Protein AF-0000000085132398 (afdb_homodimer)

pLDDT: mean 94.04, std 12.09, range [21.75, 98.94]

InterPro domains:
  IPR001807 Chloride channel [PF00654] (113-445)
  IPR001807 Chloride channel [PR00762] (147-166)
  IPR001807 Chloride channel [PR00762] (198-217)
  IPR001807 Chloride channel [PR00762] (361-381)
  IPR001807 Chloride channel [PR00762] (394-410)
  IPR001807 Chloride channel [PR00762] (412-431)
  IPR014743 Chloride channel, core [SSF81340] (47-457)
  IPR050368 Voltage-gated ClC-type chloride channel [PTHR43427] (52-454)

Organism: Acidimicrobium ferrooxidans (strain DSM 10331 / JCM 15462 / NBRC 103882 / ICP) (NCBI:txid525909)

Sequence (924 aa):
MVKADREHPWHLRRVRSPQPLIRRRLPTGRGATEQPNATGDGDAELTLKFWIFLILTGVGAGLFGDLMMVILFNVQHITYHYHIGSFQAAVGRSAPIYRLEMLTLAGAIGGPAWFILSKFTKGERSEVDDVVWKGEGDLHIRKSLGTSIIQEVVIGMGASLGREAAPKLLGAVSGSYLGRWGKLSPAQKRLLIACGAGAGLAAVYNVPLGGALFTAEIMMGEVTLPVVLPALAASVIATYVGYLYLPDHATYVGVANYQFHLAQIVFAVIAGPLIGLFSVAFVRLMGLVTHHRFTGRWVLIGPLLSFSILGFIGMRYFQLFGNGKDMAHAVFLNQLGSLGLLAALFLLKPIVTAMALGTGASGGLFTPTLSTGAVLGGFLGGIWSFVMPGAAIGSYAMIGAAAMMGAGMQAPLAGIVLVLELTHSGLDLIVPLMIATVLATAVARTVDGYSIYSARLAGAGEMVKADREHPWHLRRVRSPQPLIRRRLPTGRGATEQPNATGDGDAELTLKFWIFLILTGVGAGLFGDLMMVILFNVQHITYHYHIGSFQAAVGRSAPIYRLEMLTLAGAIGGPAWFILSKFTKGERSEVDDVVWKGEGDLHIRKSLGTSIIQEVVIGMGASLGREAAPKLLGAVSGSYLGRWGKLSPAQKRLLIACGAGAGLAAVYNVPLGGALFTAEIMMGEVTLPVVLPALAASVIATYVGYLYLPDHATYVGVANYQFHLAQIVFAVIAGPLIGLFSVAFVRLMGLVTHHRFTGRWVLIGPLLSFSILGFIGMRYFQLFGNGKDMAHAVFLNQLGSLGLLAALFLLKPIVTAMALGTGASGGLFTPTLSTGAVLGGFLGGIWSFVMPGAAIGSYAMIGAAAMMGAGMQAPLAGIVLVLELTHSGLDLIVPLMIATVLATAVARTVDGYSIYSARLAGAGE

Foldseek 3Di:
DPPPPPPPVVPPQQDAPPADPPNDDDPVPDDPCVPPQAGHLPPQHPDPLLVVLLLQLLLQLLVQLLVLVVLLVVLLCVLQVDDDDDSLVSLVVDALVSLLVLLLVLLLPLLVQLQVLCVVQPPADQQLLCCLVVLDDAHDCSSLVSLLSSQSNSLSSFAAFANLSNSLRSSLNSLRVSCVVSVHDSVSSSLSSLLRSLLNSCQNQVQLVLSLLCSACQRPNHDHCSNSVSSSSSNVSSNVSNVVRDPNAFLQPDQDFWADDPLLQVLLQVVLLVLLVVLLVLLLLLLVLLQQADDHPLSSCQSSVLSSVVSNVCSPVVCLTHHLSVLLSCQSNLVDDDLVNLVCCLPVSSVSNSSNSNHPRDHHCQNSQLNSQLSVQLSSVVVSCVVPNDTGSSLSSLLSSLQSNCQQSVNNVSSLSSSCRNYVHCPNVSVSSSSSNVSSNVSNCVVPNDHSSNSNDHDPVD/DPPPPPPPVVPPQQDAPPADPPNDDDPVPDDPCVPPQAGHLPPQHPDPLLVVLLLQLLLQLLVQLLVLVVLLVVLLCVLQVDDDDDSLVSLVVDALVSLLVLLLVLLLPLLVQLQVLCVVQPPADQQLLCCLVVLDDAHDCSSLVSLLSSASNSLSSFAAFANLSNSLRSSLNSLRVSCVVSVHDSVSSSLSSLLRSLLNSCQNQVQLVLSLLCSACQRPNHDHCSNSVSSSSSNVSSNVSNVVRDPNAFLQPDQDFWADDPLLQVLLQVVLLVLLVVLLVLLLLLLVLLQQADDHPLSSCQSSVLSSVVSNVCSPVVCLTHHLSVLLSCQSNLVDDDLVNLVCCLPVSSVSNSSNSNHPRDHHCQNSQLNSQLSSQLSSVVVSCVVPNDTGSSLSSLLSSLQSNCQQSVNNVSSLSSSCRNYVHCPNVSVSSSSSNVSSNVSNCVVPNDHSSNSNDHDPVD

Radius of gyration: 27.44 Å; Cα contacts (8 Å, |Δi|>4): 2119; chains: 2; bounding box: 74×83×61 Å

Structure (mmCIF, N/CA/C/O backbone):
data_AF-0000000085132398-model_v1
#
loop_
_entity.id
_entity.type
_entity.pdbx_description
1 polymer 'Chloride channel core'
#
loop_
_atom_site.group_PDB
_atom_site.id
_atom_site.type_symbol
_atom_site.label_atom_id
_atom_site.label_alt_id
_atom_site.label_comp_id
_atom_site.label_asym_id
_atom_site.label_entity_id
_atom_site.label_seq_id
_atom_site.pdbx_PDB_ins_code
_atom_site.Cartn_x
_atom_site.Cartn_y
_atom_site.Cartn_z
_atom_site.occupancy
_atom_site.B_iso_or_equiv
_atom_site.auth_seq_id
_atom_site.auth_comp_id
_atom_site.auth_asym_id
_atom_site.auth_atom_id
_atom_site.pdbx_PDB_model_num
ATOM 1 N N . MET A 1 1 ? 46.406 21.734 -0.215 1 23.44 1 MET A N 1
ATOM 2 C CA . MET A 1 1 ? 45.562 20.578 0.1 1 23.44 1 MET A CA 1
ATOM 3 C C . MET A 1 1 ? 44.094 20.875 -0.187 1 23.44 1 MET A C 1
ATOM 5 O O . MET A 1 1 ? 43.469 21.641 0.543 1 23.44 1 MET A O 1
ATOM 9 N N . VAL A 1 2 ? 43.688 20.891 -1.434 1 28.03 2 VAL A N 1
ATOM 10 C CA . VAL A 1 2 ? 42.438 21.375 -2.025 1 28.03 2 VAL A CA 1
ATOM 11 C C . VAL A 1 2 ? 41.281 20.469 -1.61 1 28.03 2 VAL A C 1
ATOM 13 O O . VAL A 1 2 ? 41.312 19.281 -1.891 1 28.03 2 VAL A O 1
ATOM 16 N N . LYS A 1 3 ? 40.625 20.781 -0.453 1 29.62 3 LYS A N 1
ATOM 17 C CA . LYS A 1 3 ? 39.438 20.172 0.073 1 29.62 3 LYS A CA 1
ATOM 18 C C . LYS A 1 3 ? 38.375 19.969 -1.027 1 29.62 3 LYS A C 1
ATOM 20 O O . LYS A 1 3 ? 37.844 20.938 -1.545 1 29.62 3 LYS A O 1
ATOM 25 N N . ALA A 1 4 ? 38.594 19.078 -1.96 1 30.41 4 ALA A N 1
ATOM 26 C CA . ALA A 1 4 ? 37.594 18.734 -2.955 1 30.41 4 ALA A CA 1
ATOM 27 C C . ALA A 1 4 ? 36.219 18.594 -2.309 1 30.41 4 ALA A C 1
ATOM 29 O O . ALA A 1 4 ? 36.031 17.781 -1.401 1 30.41 4 ALA A O 1
ATOM 30 N N . ASP A 1 5 ? 35.469 19.625 -2.23 1 29.8 5 ASP A N 1
ATOM 31 C CA . ASP A 1 5 ? 34.062 19.766 -1.829 1 29.8 5 ASP A CA 1
ATOM 32 C C . ASP A 1 5 ? 33.219 18.609 -2.387 1 29.8 5 ASP A C 1
ATOM 34 O O . ASP A 1 5 ? 33.031 18.531 -3.598 1 29.8 5 ASP A O 1
ATOM 38 N N . ARG A 1 6 ? 33.5 17.422 -2.068 1 32 6 ARG A N 1
ATOM 39 C CA . ARG A 1 6 ? 32.688 16.281 -2.441 1 32 6 ARG A CA 1
ATOM 40 C C . ARG A 1 6 ? 31.203 16.625 -2.354 1 32 6 ARG A C 1
ATOM 42 O O . ARG A 1 6 ? 30.656 16.766 -1.258 1 32 6 ARG A O 1
ATOM 49 N N . GLU A 1 7 ? 30.766 17.453 -3.283 1 32.78 7 GLU A N 1
ATOM 50 C CA . GLU A 1 7 ? 29.344 17.703 -3.514 1 32.78 7 GLU A CA 1
ATOM 51 C C . GLU A 1 7 ? 28.531 16.406 -3.371 1 32.78 7 GLU A C 1
ATOM 53 O O . GLU A 1 7 ? 28.891 15.383 -3.963 1 32.78 7 GLU A O 1
ATOM 58 N N . HIS A 1 8 ? 28.125 16.094 -2.268 1 35.03 8 HIS A N 1
ATOM 59 C CA . HIS A 1 8 ? 27.25 14.961 -1.99 1 35.03 8 HIS A CA 1
ATOM 60 C C . HIS A 1 8 ? 26.297 14.695 -3.16 1 35.03 8 HIS A C 1
ATOM 62 O O . HIS A 1 8 ? 25.812 15.633 -3.791 1 35.03 8 HIS A O 1
ATOM 68 N N . PRO A 1 9 ? 26.406 13.617 -3.793 1 35.91 9 PRO A N 1
ATOM 69 C CA . PRO A 1 9 ? 25.641 13.234 -4.977 1 35.91 9 PRO A CA 1
ATOM 70 C C . PRO A 1 9 ? 24.188 13.711 -4.918 1 35.91 9 PRO A C 1
ATOM 72 O O . PRO A 1 9 ? 23.453 13.602 -5.902 1 35.91 9 PRO A O 1
ATOM 75 N N . TRP A 1 10 ? 23.656 14.016 -3.816 1 37.81 10 TRP A N 1
ATOM 76 C CA . TRP A 1 10 ? 22.266 14.445 -3.736 1 37.81 10 TRP A CA 1
ATOM 77 C C . TRP A 1 10 ? 22.062 15.758 -4.477 1 37.81 10 TRP A C 1
ATOM 79 O O . TRP A 1 10 ? 20.922 16.219 -4.637 1 37.81 10 TRP A O 1
ATOM 89 N N . HIS A 1 11 ? 23.094 16.594 -4.637 1 38.34 11 HIS A N 1
ATOM 90 C CA . HIS A 1 11 ? 22.984 17.938 -5.199 1 38.34 11 HIS A CA 1
ATOM 91 C C . HIS A 1 11 ? 22.719 17.891 -6.699 1 38.34 11 HIS A C 1
ATOM 93 O O . HIS A 1 11 ? 22.422 18.906 -7.32 1 38.34 11 HIS A O 1
ATOM 99 N N . LEU A 1 12 ? 23.219 16.875 -7.418 1 39.69 12 LEU A N 1
ATOM 100 C CA . LEU A 1 12 ? 23.219 16.922 -8.875 1 39.69 12 LEU A CA 1
ATOM 101 C C . LEU A 1 12 ? 21.797 16.953 -9.422 1 39.69 12 LEU A C 1
ATOM 103 O O . LEU A 1 12 ? 21.594 17.125 -10.625 1 39.69 12 LEU A O 1
ATOM 107 N N . ARG A 1 13 ? 20.875 16.062 -8.914 1 45.62 13 ARG A N 1
ATOM 108 C CA . ARG A 1 13 ? 19.688 15.664 -9.664 1 45.62 13 ARG A CA 1
ATOM 109 C C . ARG A 1 13 ? 18.672 16.797 -9.719 1 45.62 13 ARG A C 1
ATOM 111 O O . ARG A 1 13 ? 17.469 16.562 -9.625 1 45.62 13 ARG A O 1
ATOM 118 N N . ARG A 1 14 ? 18.984 17.922 -9.547 1 54.59 14 ARG A N 1
ATOM 119 C CA . ARG A 1 14 ? 18.062 19 -9.172 1 54.59 14 ARG A CA 1
ATOM 120 C C . ARG A 1 14 ? 17.094 19.312 -10.312 1 54.59 14 ARG A C 1
ATOM 122 O O . ARG A 1 14 ? 16.125 20.062 -10.133 1 54.59 14 ARG A O 1
ATOM 129 N N . VAL A 1 15 ? 17.484 19.125 -11.531 1 63.66 15 VAL A N 1
ATOM 130 C CA . VAL A 1 15 ? 16.562 19.609 -12.547 1 63.66 15 VAL A CA 1
ATOM 131 C C . VAL A 1 15 ? 15.57 18.516 -12.922 1 63.66 15 VAL A C 1
ATOM 133 O O . VAL A 1 15 ? 15.969 17.453 -13.43 1 63.66 15 VAL A O 1
ATOM 136 N N . ARG A 1 16 ? 14.414 18.719 -12.516 1 84.06 16 ARG A N 1
ATOM 137 C CA . ARG A 1 16 ? 13.328 17.812 -12.859 1 84.06 16 ARG A CA 1
ATOM 138 C C . ARG A 1 16 ? 12.984 17.891 -14.344 1 84.06 16 ARG A C 1
ATOM 140 O O . ARG A 1 16 ? 12.75 18.984 -14.875 1 84.06 16 ARG A O 1
ATOM 147 N N . SER A 1 17 ? 13.094 16.828 -15.055 1 87.44 17 SER A N 1
ATOM 148 C CA . SER A 1 17 ? 12.633 16.719 -16.438 1 87.44 17 SER A CA 1
ATOM 149 C C . SER A 1 17 ? 11.547 15.656 -16.578 1 87.44 17 SER A C 1
ATOM 151 O O . SER A 1 17 ? 11.727 14.516 -16.141 1 87.44 17 SER A O 1
ATOM 153 N N . PRO A 1 18 ? 10.453 16.078 -17.156 1 90.81 18 PRO A N 1
ATOM 154 C CA . PRO A 1 18 ? 10.078 17.391 -17.703 1 90.81 18 PRO A CA 1
ATOM 155 C C . PRO A 1 18 ? 9.766 18.422 -16.625 1 90.81 18 PRO A C 1
ATOM 157 O O . PRO A 1 18 ? 9.383 18.062 -15.516 1 90.81 18 PRO A O 1
ATOM 160 N N . GLN A 1 19 ? 9.836 19.672 -17.047 1 91.5 19 GLN A N 1
ATOM 161 C CA . GLN A 1 19 ? 9.508 20.766 -16.125 1 91.5 19 GLN A CA 1
ATOM 162 C C . GLN A 1 19 ? 8 20.906 -15.953 1 91.5 19 GLN A C 1
ATOM 164 O O . GLN A 1 19 ? 7.238 20.625 -16.891 1 91.5 19 GLN A O 1
ATOM 169 N N . PRO A 1 20 ? 7.617 21.328 -14.781 1 93.25 20 PRO A N 1
ATOM 170 C CA . PRO A 1 20 ? 6.184 21.562 -14.578 1 93.25 20 PRO A CA 1
ATOM 171 C C . PRO A 1 20 ? 5.672 22.781 -15.352 1 93.25 20 PRO A C 1
ATOM 173 O O . PRO A 1 20 ? 6.469 23.594 -15.82 1 93.25 20 PRO A O 1
ATOM 176 N N . LEU A 1 21 ? 4.371 22.891 -15.531 1 94.25 21 LEU A N 1
ATOM 177 C CA . LEU A 1 21 ? 3.764 24 -16.25 1 94.25 21 LEU A CA 1
ATOM 178 C C . LEU A 1 21 ? 4.008 25.328 -15.508 1 94.25 21 LEU A C 1
ATOM 180 O O . LEU A 1 21 ? 4.297 26.344 -16.141 1 94.25 21 LEU A O 1
ATOM 184 N N . ILE A 1 22 ? 3.854 25.266 -14.195 1 94.25 22 ILE A N 1
ATOM 185 C CA . ILE A 1 22 ? 4.238 26.422 -13.383 1 94.25 22 ILE A CA 1
ATOM 186 C C . ILE A 1 22 ? 5.727 26.328 -13.039 1 94.25 22 ILE A C 1
ATOM 188 O O . ILE A 1 22 ? 6.129 25.531 -12.195 1 94.25 22 ILE A O 1
ATOM 192 N N . ARG A 1 23 ? 6.473 27.125 -13.602 1 87.94 23 ARG A N 1
ATOM 193 C CA . ARG A 1 23 ? 7.926 27.031 -13.469 1 87.94 23 ARG A CA 1
ATOM 194 C C . ARG A 1 23 ? 8.422 27.875 -12.305 1 87.94 23 ARG A C 1
ATOM 196 O O . ARG A 1 23 ? 9.531 27.672 -11.805 1 87.94 23 ARG A O 1
ATOM 203 N N . ARG A 1 24 ? 7.531 28.797 -11.945 1 88.19 24 ARG A N 1
ATOM 204 C CA . ARG A 1 24 ? 7.957 29.672 -10.859 1 88.19 24 ARG A CA 1
ATOM 205 C C . ARG A 1 24 ? 7.98 28.922 -9.531 1 88.19 24 ARG A C 1
ATOM 207 O O . ARG A 1 24 ? 6.969 28.359 -9.117 1 88.19 24 ARG A O 1
ATOM 214 N N . ARG A 1 25 ? 9.008 29 -8.891 1 88.31 25 ARG A N 1
ATOM 215 C CA . ARG A 1 25 ? 9.141 28.391 -7.578 1 88.31 25 ARG A CA 1
ATOM 216 C C . ARG A 1 25 ? 8.414 29.203 -6.512 1 88.31 25 ARG A C 1
ATOM 218 O O . ARG A 1 25 ? 8.156 30.391 -6.699 1 88.31 25 ARG A O 1
ATOM 225 N N . LEU A 1 26 ? 8.164 28.531 -5.449 1 92 26 LEU A N 1
ATOM 226 C CA . LEU A 1 26 ? 7.664 29.234 -4.273 1 92 26 LEU A CA 1
ATOM 227 C C . LEU A 1 26 ? 8.727 30.156 -3.699 1 92 26 LEU A C 1
ATOM 229 O O . LEU A 1 26 ? 9.914 30.016 -3.99 1 92 26 LEU A O 1
ATOM 233 N N . PRO A 1 27 ? 8.359 31.109 -2.967 1 90 27 PRO A N 1
ATOM 234 C CA . PRO A 1 27 ? 9.297 32.125 -2.484 1 90 27 PRO A CA 1
ATOM 235 C C . PRO A 1 27 ? 10.414 31.531 -1.63 1 90 27 PRO A C 1
ATOM 237 O O . PRO A 1 27 ? 11.477 32.156 -1.474 1 90 27 PRO A O 1
ATOM 240 N N . THR A 1 28 ? 10.281 30.375 -1.117 1 86.19 28 THR A N 1
ATOM 241 C CA . THR A 1 28 ? 11.305 29.734 -0.303 1 86.19 28 THR A CA 1
ATOM 242 C C . THR A 1 28 ? 12.539 29.406 -1.144 1 86.19 28 THR A C 1
ATOM 244 O O . THR A 1 28 ? 13.633 29.219 -0.605 1 86.19 28 THR A O 1
ATOM 247 N N . GLY A 1 29 ? 12.367 29.234 -2.408 1 87.62 29 GLY A N 1
ATOM 248 C CA . GLY A 1 29 ? 13.445 28.875 -3.322 1 87.62 29 GLY A CA 1
ATOM 249 C C . GLY A 1 29 ? 13.742 27.391 -3.346 1 87.62 29 GLY A C 1
ATOM 250 O O . GLY A 1 29 ? 14.531 26.922 -4.168 1 87.62 29 GLY A O 1
ATOM 251 N N . ARG A 1 30 ? 13.094 26.641 -2.496 1 89.25 30 ARG A N 1
ATOM 252 C CA . ARG A 1 30 ? 13.289 25.188 -2.445 1 89.25 30 ARG A CA 1
ATOM 253 C C . ARG A 1 30 ? 12.523 24.5 -3.559 1 89.25 30 ARG A C 1
ATOM 255 O O . ARG A 1 30 ? 11.484 24.984 -4.008 1 89.25 30 ARG A O 1
ATOM 262 N N . GLY A 1 31 ? 12.984 23.344 -3.994 1 88.75 31 GLY A N 1
ATOM 263 C CA . GLY A 1 31 ? 12.352 22.609 -5.086 1 88.75 31 GLY A CA 1
ATOM 264 C C . GLY A 1 31 ? 11.414 21.516 -4.609 1 88.75 31 GLY A C 1
ATOM 265 O O . GLY A 1 31 ? 11.57 21 -3.506 1 88.75 31 GLY A O 1
ATOM 266 N N . ALA A 1 32 ? 10.484 21.203 -5.473 1 91.25 32 ALA A N 1
ATOM 267 C CA . ALA A 1 32 ? 9.547 20.125 -5.199 1 91.25 32 ALA A CA 1
ATOM 268 C C . ALA A 1 32 ? 10.273 18.781 -5.074 1 91.25 32 ALA A C 1
ATOM 270 O O . ALA A 1 32 ? 9.805 17.891 -4.375 1 91.25 32 ALA A O 1
ATOM 271 N N . THR A 1 33 ? 11.445 18.688 -5.66 1 91.88 33 THR A N 1
ATOM 272 C CA . THR A 1 33 ? 12.18 17.438 -5.727 1 91.88 33 THR A CA 1
ATOM 273 C C . THR A 1 33 ? 13 17.219 -4.457 1 91.88 33 THR A C 1
ATOM 275 O O . THR A 1 33 ? 13.75 16.234 -4.355 1 91.88 33 THR A O 1
ATOM 278 N N . GLU A 1 34 ? 12.852 18.172 -3.496 1 92.81 34 GLU A N 1
ATOM 279 C CA . GLU A 1 34 ? 13.414 17.891 -2.178 1 92.81 34 GLU A CA 1
ATOM 280 C C . GLU A 1 34 ? 12.789 16.641 -1.562 1 92.81 34 GLU A C 1
ATOM 282 O O . GLU A 1 34 ? 13.438 15.93 -0.795 1 92.81 34 GLU A O 1
ATOM 287 N N . GLN A 1 35 ? 11.531 16.469 -1.869 1 95.69 35 GLN A N 1
ATOM 288 C CA . GLN A 1 35 ? 10.891 15.219 -1.483 1 95.69 35 GLN A CA 1
ATOM 289 C C . GLN A 1 35 ? 11.422 14.047 -2.311 1 95.69 35 GLN A C 1
ATOM 291 O O . GLN A 1 35 ? 11.344 14.07 -3.541 1 95.69 35 GLN A O 1
ATOM 296 N N . PRO A 1 36 ? 11.844 13.039 -1.729 1 96.25 36 PRO A N 1
ATOM 297 C CA . PRO A 1 36 ? 12.68 12.047 -2.404 1 96.25 36 PRO A CA 1
ATOM 298 C C . PRO A 1 36 ? 11.938 11.297 -3.504 1 96.25 36 PRO A C 1
ATOM 300 O O . PRO A 1 36 ? 12.547 10.859 -4.484 1 96.25 36 PRO A O 1
ATOM 303 N N . ASN A 1 37 ? 10.641 11.047 -3.406 1 97 37 ASN A N 1
ATOM 304 C CA . ASN A 1 37 ? 9.938 10.266 -4.41 1 97 37 ASN A CA 1
ATOM 305 C C . ASN A 1 37 ? 9.438 11.133 -5.559 1 97 37 ASN A C 1
ATOM 307 O O . ASN A 1 37 ? 8.984 10.625 -6.582 1 97 37 ASN A O 1
ATOM 311 N N . ALA A 1 38 ? 9.453 12.461 -5.395 1 96.44 38 ALA A N 1
ATOM 312 C CA . ALA A 1 38 ? 8.992 13.391 -6.426 1 96.44 38 ALA A CA 1
ATOM 313 C C . ALA A 1 38 ? 10.117 13.727 -7.402 1 96.44 38 ALA A C 1
ATOM 315 O O . ALA A 1 38 ? 10.469 14.891 -7.578 1 96.44 38 ALA A O 1
ATOM 316 N N . THR A 1 39 ? 10.57 12.766 -8.156 1 93.94 39 THR A N 1
ATOM 317 C CA . THR A 1 39 ? 11.711 12.906 -9.055 1 93.94 39 THR A CA 1
ATOM 318 C C . THR A 1 39 ? 11.258 13.266 -10.461 1 93.94 39 THR A C 1
ATOM 320 O O . THR A 1 39 ? 10.062 13.242 -10.758 1 93.94 39 THR A O 1
ATOM 323 N N . GLY A 1 40 ? 12.242 13.625 -11.25 1 94.31 40 GLY A N 1
ATOM 324 C CA . GLY A 1 40 ? 11.984 13.664 -12.68 1 94.31 40 GLY A CA 1
ATOM 325 C C . GLY A 1 40 ? 11.812 12.281 -13.289 1 94.31 40 GLY A C 1
ATOM 326 O O . GLY A 1 40 ? 11.867 11.273 -12.578 1 94.31 40 GLY A O 1
ATOM 327 N N . ASP A 1 41 ? 11.562 12.211 -14.562 1 95.06 41 ASP A N 1
ATOM 328 C CA . ASP A 1 41 ? 11.227 10.953 -15.234 1 95.06 41 ASP A CA 1
ATOM 329 C C . ASP A 1 41 ? 12.469 10.078 -15.406 1 95.06 41 ASP A C 1
ATOM 331 O O . ASP A 1 41 ? 12.352 8.859 -15.578 1 95.06 41 ASP A O 1
ATOM 335 N N . GLY A 1 42 ? 13.68 10.688 -15.383 1 92.31 42 GLY A N 1
ATOM 336 C CA . GLY A 1 42 ? 14.883 9.93 -15.664 1 92.31 42 GLY A CA 1
ATOM 337 C C . GLY A 1 42 ? 14.93 9.375 -17.078 1 92.31 42 GLY A C 1
ATOM 338 O O . GLY A 1 42 ? 14.578 10.07 -18.031 1 92.31 42 GLY A O 1
ATOM 339 N N . ASP A 1 43 ? 15.312 8.109 -17.219 1 91.12 43 ASP A N 1
ATOM 340 C CA . ASP A 1 43 ? 15.492 7.508 -18.531 1 91.12 43 ASP A CA 1
ATOM 341 C C . ASP A 1 43 ? 14.156 7.082 -19.141 1 91.12 43 ASP A C 1
ATOM 343 O O . ASP A 1 43 ? 14.031 6.965 -20.359 1 91.12 43 ASP A O 1
ATOM 347 N N . ALA A 1 44 ? 13.219 6.805 -18.266 1 94.94 44 ALA A N 1
ATOM 348 C CA . ALA A 1 44 ? 11.883 6.426 -18.734 1 94.94 44 ALA A CA 1
ATOM 349 C C . ALA A 1 44 ? 10.945 7.625 -18.734 1 94.94 44 ALA A C 1
ATOM 351 O O . ALA A 1 44 ? 10.086 7.75 -17.859 1 94.94 44 ALA A O 1
ATOM 352 N N . GLU A 1 45 ? 11.016 8.414 -19.781 1 96.44 45 GLU A N 1
ATOM 353 C CA . GLU A 1 45 ? 10.219 9.641 -19.875 1 96.44 45 GLU A CA 1
ATOM 354 C C . GLU A 1 45 ? 8.742 9.32 -20.062 1 96.44 45 GLU A C 1
ATOM 356 O O . GLU A 1 45 ? 8.375 8.5 -20.906 1 96.44 45 GLU A O 1
ATOM 361 N N . LEU A 1 46 ? 7.93 9.977 -19.312 1 97.56 46 LEU A N 1
ATOM 362 C CA . LEU A 1 46 ? 6.488 9.758 -19.391 1 97.56 46 LEU A CA 1
ATOM 363 C C . LEU A 1 46 ? 5.852 10.672 -20.422 1 97.56 46 LEU A C 1
ATOM 365 O O . LEU A 1 46 ? 4.973 11.477 -20.094 1 97.56 46 LEU A O 1
ATOM 369 N N . THR A 1 47 ? 6.172 10.516 -21.656 1 96.94 47 THR A N 1
ATOM 370 C CA . THR A 1 47 ? 5.621 11.297 -22.75 1 96.94 47 THR A CA 1
ATOM 371 C C . THR A 1 47 ? 4.164 10.922 -23.016 1 96.94 47 THR A C 1
ATOM 373 O O . THR A 1 47 ? 3.68 9.914 -22.5 1 96.94 47 THR A O 1
ATOM 376 N N . LEU A 1 48 ? 3.48 11.664 -23.766 1 97.19 48 LEU A N 1
ATOM 377 C CA . LEU A 1 48 ? 2.117 11.328 -24.156 1 97.19 48 LEU A CA 1
ATOM 378 C C . LEU A 1 48 ? 2.072 9.984 -24.875 1 97.19 48 LEU A C 1
ATOM 380 O O . LEU A 1 48 ? 1.145 9.195 -24.672 1 97.19 48 LEU A O 1
ATOM 384 N N . LYS A 1 49 ? 3.008 9.766 -25.719 1 97.94 49 LYS A N 1
ATOM 385 C CA . LYS A 1 49 ? 3.121 8.492 -26.422 1 97.94 49 LYS A CA 1
ATOM 386 C C . LYS A 1 49 ? 3.244 7.328 -25.438 1 97.94 49 LYS A C 1
ATOM 388 O O . LYS A 1 49 ? 2.584 6.301 -25.594 1 97.94 49 LYS A O 1
ATOM 393 N N . PHE A 1 50 ? 4.105 7.523 -24.469 1 98.38 50 PHE A N 1
ATOM 394 C CA . PHE A 1 50 ? 4.273 6.488 -23.469 1 98.38 50 PHE A CA 1
ATOM 395 C C . PHE A 1 50 ? 2.949 6.199 -22.766 1 98.38 50 PHE A C 1
ATOM 397 O O . PHE A 1 50 ? 2.58 5.039 -22.578 1 98.38 50 PHE A O 1
ATOM 404 N N . TRP A 1 51 ? 2.225 7.219 -22.375 1 98.56 51 TRP A N 1
ATOM 405 C CA . TRP A 1 51 ? 0.959 7.055 -21.672 1 98.56 51 TRP A CA 1
ATOM 406 C C . TRP A 1 51 ? -0.057 6.316 -22.547 1 98.56 51 TRP A C 1
ATOM 408 O O . TRP A 1 51 ? -0.827 5.492 -22.047 1 98.56 51 TRP A O 1
ATOM 418 N N . ILE A 1 52 ? -0.112 6.617 -23.75 1 98.69 52 ILE A N 1
ATOM 419 C CA . ILE A 1 52 ? -1.03 5.938 -24.672 1 98.69 52 ILE A CA 1
ATOM 420 C C . ILE A 1 52 ? -0.717 4.441 -24.688 1 98.69 52 ILE A C 1
ATOM 422 O O . ILE A 1 52 ? -1.618 3.611 -24.562 1 98.69 52 ILE A O 1
ATOM 426 N N . PHE A 1 53 ? 0.538 4.105 -24.812 1 98.81 53 PHE A N 1
ATOM 427 C CA . PHE A 1 53 ? 0.936 2.703 -24.875 1 98.81 53 PHE A CA 1
ATOM 428 C C . PHE A 1 53 ? 0.757 2.027 -23.516 1 98.81 53 PHE A C 1
ATOM 430 O O . PHE A 1 53 ? 0.476 0.83 -23.453 1 98.81 53 PHE A O 1
ATOM 437 N N . LEU A 1 54 ? 0.915 2.826 -22.484 1 98.88 54 LEU A N 1
ATOM 438 C CA . LEU A 1 54 ? 0.646 2.293 -21.156 1 98.88 54 LEU A CA 1
ATOM 439 C C . LEU A 1 54 ? -0.824 1.912 -21.016 1 98.88 54 LEU A C 1
ATOM 441 O O . LEU A 1 54 ? -1.144 0.858 -20.453 1 98.88 54 LEU A O 1
ATOM 445 N N . ILE A 1 55 ? -1.718 2.762 -21.453 1 98.88 55 ILE A N 1
ATOM 446 C CA . ILE A 1 55 ? -3.152 2.5 -21.406 1 98.88 55 ILE A CA 1
ATOM 447 C C . ILE A 1 55 ? -3.475 1.253 -22.234 1 98.88 55 ILE A C 1
ATOM 449 O O . ILE A 1 55 ? -4.203 0.371 -21.766 1 98.88 55 ILE A O 1
ATOM 453 N N . LEU A 1 56 ? -2.904 1.136 -23.375 1 98.94 56 LEU A N 1
ATOM 454 C CA . LEU A 1 56 ? -3.125 -0.019 -24.234 1 98.94 56 LEU A CA 1
ATOM 455 C C . LEU A 1 56 ? -2.578 -1.29 -23.594 1 98.94 56 LEU A C 1
ATOM 457 O O . LEU A 1 56 ? -3.164 -2.365 -23.734 1 98.94 56 LEU A O 1
ATOM 461 N N . THR A 1 57 ? -1.446 -1.145 -22.953 1 98.94 57 THR A N 1
ATOM 462 C CA . THR A 1 57 ? -0.881 -2.283 -22.234 1 98.94 57 THR A CA 1
ATOM 463 C C . THR A 1 57 ? -1.829 -2.754 -21.141 1 98.94 57 THR A C 1
ATOM 465 O O . THR A 1 57 ? -2.025 -3.957 -20.953 1 98.94 57 THR A O 1
ATOM 468 N N . GLY A 1 58 ? -2.396 -1.7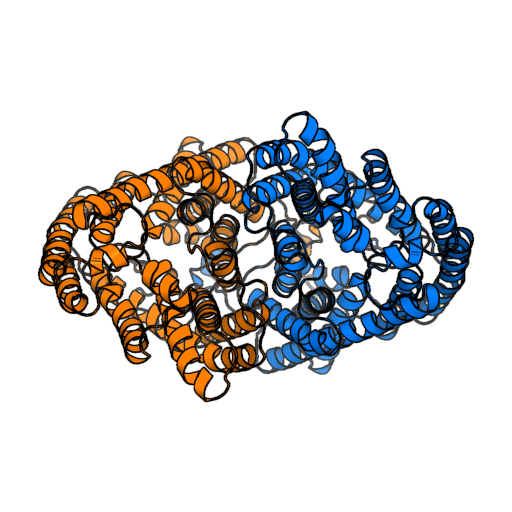98 -20.375 1 98.94 58 GLY A N 1
ATOM 469 C CA . GLY A 1 58 ? -3.391 -2.156 -19.375 1 98.94 58 GLY A CA 1
ATOM 470 C C . GLY A 1 58 ? -4.602 -2.855 -19.969 1 98.94 58 GLY A C 1
ATOM 471 O O . GLY A 1 58 ? -5.066 -3.859 -19.422 1 98.94 58 GLY A O 1
ATOM 472 N N . VAL A 1 59 ? -5.07 -2.365 -21.031 1 98.94 59 VAL A N 1
ATOM 473 C CA . VAL A 1 59 ? -6.207 -2.967 -21.719 1 98.94 59 VAL A CA 1
ATOM 474 C C . VAL A 1 59 ? -5.844 -4.375 -22.188 1 98.94 59 VAL A C 1
ATOM 476 O O . VAL A 1 59 ? -6.613 -5.32 -21.984 1 98.94 59 VAL A O 1
ATOM 479 N N . GLY A 1 60 ? -4.711 -4.488 -22.812 1 98.88 60 GLY A N 1
ATOM 480 C CA . GLY A 1 60 ? -4.246 -5.797 -23.234 1 98.88 60 GLY A CA 1
ATOM 481 C C . GLY A 1 60 ? -4.125 -6.793 -22.094 1 98.88 60 GLY A C 1
ATOM 482 O O . GLY A 1 60 ? -4.535 -7.945 -22.234 1 98.88 60 GLY A O 1
ATOM 483 N N . ALA A 1 61 ? -3.545 -6.336 -21.016 1 98.88 61 ALA A N 1
ATOM 484 C CA . ALA A 1 61 ? -3.391 -7.203 -19.859 1 98.88 61 ALA A CA 1
ATOM 485 C C . ALA A 1 61 ? -4.746 -7.68 -19.344 1 98.88 61 ALA A C 1
ATOM 487 O O . ALA A 1 61 ? -4.902 -8.844 -18.969 1 98.88 61 ALA A O 1
ATOM 488 N N . GLY A 1 62 ? -5.734 -6.758 -19.281 1 98.88 62 GLY A N 1
ATOM 489 C CA . GLY A 1 62 ? -7.074 -7.133 -18.875 1 98.88 62 GLY A CA 1
ATOM 490 C C . GLY A 1 62 ? -7.727 -8.141 -19.797 1 98.88 62 GLY A C 1
ATOM 491 O O . GLY A 1 62 ? -8.312 -9.125 -19.328 1 98.88 62 GLY A O 1
ATOM 492 N N . LEU A 1 63 ? -7.59 -7.957 -21.078 1 98.88 63 LEU A N 1
ATOM 493 C CA . LEU A 1 63 ? -8.188 -8.844 -22.062 1 98.88 63 LEU A CA 1
ATOM 494 C C . LEU A 1 63 ? -7.523 -10.219 -22.031 1 98.88 63 LEU A C 1
ATOM 496 O O . LEU A 1 63 ? -8.203 -11.242 -22.125 1 98.88 63 LEU A O 1
ATOM 500 N N . PHE A 1 64 ? -6.223 -10.242 -21.953 1 98.81 64 PHE A N 1
ATOM 501 C CA . PHE A 1 64 ? -5.516 -11.516 -21.859 1 98.81 64 PHE A CA 1
ATOM 502 C C . PHE A 1 64 ? -5.879 -12.234 -20.562 1 98.81 64 PHE A C 1
ATOM 504 O O . PHE A 1 64 ? -5.977 -13.461 -20.547 1 98.81 64 PHE A O 1
ATOM 511 N N . GLY A 1 65 ? -5.969 -11.43 -19.5 1 98.69 65 GLY A N 1
ATOM 512 C CA . GLY A 1 65 ? -6.445 -12.031 -18.266 1 98.69 65 GLY A CA 1
ATOM 513 C C . GLY A 1 65 ? -7.793 -12.719 -18.406 1 98.69 65 GLY A C 1
ATOM 514 O O . GLY A 1 65 ? -7.957 -13.867 -18.016 1 98.69 65 GLY A O 1
ATOM 515 N N . ASP A 1 66 ? -8.75 -12.039 -18.984 1 98.69 66 ASP A N 1
ATOM 516 C CA . ASP A 1 66 ? -10.086 -12.586 -19.234 1 98.69 66 ASP A CA 1
ATOM 517 C C . ASP A 1 66 ? -10.008 -13.836 -20.109 1 98.69 66 ASP A C 1
ATOM 519 O O . ASP A 1 66 ? -10.68 -14.836 -19.828 1 98.69 66 ASP A O 1
ATOM 523 N N . LEU A 1 67 ? -9.203 -13.758 -21.109 1 98.69 67 LEU A N 1
ATOM 524 C CA . LEU A 1 67 ? -9.062 -14.891 -22.031 1 98.69 67 LEU A CA 1
ATOM 525 C C . LEU A 1 67 ? -8.547 -16.125 -21.297 1 98.69 67 LEU A C 1
ATOM 527 O O . LEU A 1 67 ? -9.062 -17.219 -21.484 1 98.69 67 LEU A O 1
ATOM 531 N N . MET A 1 68 ? -7.52 -15.961 -20.516 1 98.62 68 MET A N 1
ATOM 532 C CA . MET A 1 68 ? -6.949 -17.078 -19.781 1 98.62 68 MET A CA 1
ATOM 533 C C . MET A 1 68 ? -7.965 -17.672 -18.812 1 98.62 68 MET A C 1
ATOM 535 O O . MET A 1 68 ? -8.031 -18.891 -18.625 1 98.62 68 MET A O 1
ATOM 539 N N . MET A 1 69 ? -8.758 -16.781 -18.172 1 97.69 69 MET A N 1
ATOM 540 C CA . MET A 1 69 ? -9.75 -17.266 -17.219 1 97.69 69 MET A CA 1
ATOM 541 C C . MET A 1 69 ? -10.891 -17.969 -17.938 1 97.69 69 MET A C 1
ATOM 543 O O . MET A 1 69 ? -11.453 -18.938 -17.406 1 97.69 69 MET A O 1
ATOM 547 N N . VAL A 1 70 ? -11.242 -17.531 -19.125 1 97.81 70 VAL A N 1
ATOM 548 C CA . VAL A 1 70 ? -12.242 -18.219 -19.938 1 97.81 70 VAL A CA 1
ATOM 549 C C . VAL A 1 70 ? -11.773 -19.656 -20.219 1 97.81 70 VAL A C 1
ATOM 551 O O . VAL A 1 70 ? -12.547 -20.609 -20.078 1 97.81 70 VAL A O 1
ATOM 554 N N . ILE A 1 71 ? -10.547 -19.797 -20.562 1 98.31 71 ILE A N 1
ATOM 555 C CA . ILE A 1 71 ? -9.992 -21.109 -20.844 1 98.31 71 ILE A CA 1
ATOM 556 C C . ILE A 1 71 ? -9.992 -21.969 -19.578 1 98.31 71 ILE A C 1
ATOM 558 O O . ILE A 1 71 ? -10.477 -23.094 -19.594 1 98.31 71 ILE A O 1
ATOM 562 N N . LEU A 1 72 ? -9.5 -21.422 -18.516 1 97.62 72 LEU A N 1
ATOM 563 C CA . LEU A 1 72 ? -9.414 -22.141 -17.25 1 97.62 72 LEU A CA 1
ATOM 564 C C . LEU A 1 72 ? -10.789 -22.625 -16.797 1 97.62 72 LEU A C 1
ATOM 566 O O . LEU A 1 72 ? -10.961 -23.797 -16.484 1 97.62 72 LEU A O 1
ATOM 570 N N . PHE A 1 73 ? -11.773 -21.734 -16.781 1 96.31 73 PHE A N 1
ATOM 571 C CA . PHE A 1 73 ? -13.094 -22.062 -16.234 1 96.31 73 PHE A CA 1
ATOM 572 C C . PHE A 1 73 ? -13.828 -23.031 -17.156 1 96.31 73 PHE A C 1
ATOM 574 O O . PHE A 1 73 ? -14.586 -23.875 -16.688 1 96.31 73 PHE A O 1
ATOM 581 N N . ASN A 1 74 ? -13.656 -22.922 -18.453 1 96.62 74 ASN A N 1
ATOM 582 C CA . ASN A 1 74 ? -14.281 -23.875 -19.375 1 96.62 74 ASN A CA 1
ATOM 583 C C . ASN A 1 74 ? -13.688 -25.266 -19.219 1 96.62 74 ASN A C 1
ATOM 585 O O . ASN A 1 74 ? -14.414 -26.266 -19.281 1 96.62 74 ASN A O 1
ATOM 589 N N . VAL A 1 75 ? -12.406 -25.328 -19.016 1 97.69 75 VAL A N 1
ATOM 590 C CA . VAL A 1 75 ? -11.781 -26.625 -18.812 1 97.69 75 VAL A CA 1
ATOM 591 C C . VAL A 1 75 ? -12.273 -27.234 -17.5 1 97.69 75 VAL A C 1
ATOM 593 O O . VAL A 1 75 ? -12.539 -28.438 -17.422 1 97.69 75 VAL A O 1
ATOM 596 N N . GLN A 1 76 ? -12.344 -26.422 -16.469 1 96.44 76 GLN A N 1
ATOM 597 C CA . GLN A 1 76 ? -12.883 -26.891 -15.195 1 96.44 76 GLN A CA 1
ATOM 598 C C . GLN A 1 76 ? -14.305 -27.406 -15.359 1 96.44 76 GLN A C 1
ATOM 600 O O . GLN A 1 76 ? -14.672 -28.422 -14.781 1 96.44 76 GLN A O 1
ATOM 605 N N . HIS A 1 77 ? -15.078 -26.688 -16.141 1 94.88 77 HIS A N 1
ATOM 606 C CA . HIS A 1 77 ? -16.469 -27.062 -16.391 1 94.88 77 HIS A CA 1
ATOM 607 C C . HIS A 1 77 ? -16.547 -28.375 -17.141 1 94.88 77 HIS A C 1
ATOM 609 O O . HIS A 1 77 ? -17.344 -29.25 -16.781 1 94.88 77 HIS A O 1
ATOM 615 N N . ILE A 1 78 ? -15.797 -28.547 -18.125 1 95.56 78 ILE A N 1
ATOM 616 C CA . ILE A 1 78 ? -15.82 -29.734 -18.969 1 95.56 78 ILE A CA 1
ATOM 617 C C . ILE A 1 78 ? -15.312 -30.938 -18.172 1 95.56 78 ILE A C 1
ATOM 619 O O . ILE A 1 78 ? -15.867 -32.031 -18.266 1 95.56 78 ILE A O 1
ATOM 623 N N . THR A 1 79 ? -14.328 -30.719 -17.359 1 96.44 79 THR A N 1
ATOM 624 C CA . THR A 1 79 ? -13.648 -31.812 -16.672 1 96.44 79 THR A CA 1
ATOM 625 C C . THR A 1 79 ? -14.445 -32.25 -15.43 1 96.44 79 THR A C 1
ATOM 627 O O . THR A 1 79 ? -14.586 -33.438 -15.164 1 96.44 79 THR A O 1
ATOM 630 N N . TYR A 1 80 ? -14.938 -31.297 -14.656 1 94.94 80 TYR A N 1
ATOM 631 C CA . TYR A 1 80 ? -15.539 -31.641 -13.375 1 94.94 80 TYR A CA 1
ATOM 632 C C . TYR A 1 80 ? -16.969 -31.125 -13.281 1 94.94 80 TYR A C 1
ATOM 634 O O . TYR A 1 80 ? -17.562 -31.109 -12.195 1 94.94 80 TYR A O 1
ATOM 642 N N . HIS A 1 81 ? -17.609 -30.609 -14.352 1 86.06 81 HIS A N 1
ATOM 643 C CA . HIS A 1 81 ? -18.953 -30.047 -14.375 1 86.06 81 HIS A CA 1
ATOM 644 C C . HIS A 1 81 ? -19.094 -28.906 -13.367 1 86.06 81 HIS A C 1
ATOM 646 O O . HIS A 1 81 ? -20.109 -28.828 -12.672 1 86.06 81 HIS A O 1
ATOM 652 N N . TYR A 1 82 ? -18.078 -28.281 -13.297 1 75.12 82 TYR A N 1
ATOM 653 C CA . TYR A 1 82 ? -18 -27.125 -12.406 1 75.12 82 TYR A CA 1
ATOM 654 C C . TYR A 1 82 ? -18.672 -25.906 -13.023 1 75.12 82 TYR A C 1
ATOM 656 O O . TYR A 1 82 ? -18.391 -25.531 -14.156 1 75.12 82 TYR A O 1
ATOM 664 N N . HIS A 1 83 ? -19.812 -25.359 -12.445 1 70.19 83 HIS A N 1
ATOM 665 C CA . HIS A 1 83 ? -20.453 -24.156 -13 1 70.19 83 HIS A CA 1
ATOM 666 C C . HIS A 1 83 ? -20.281 -22.969 -12.062 1 70.19 83 HIS A C 1
ATOM 668 O O . HIS A 1 83 ? -19.688 -21.953 -12.438 1 70.19 83 HIS A O 1
ATOM 674 N N . ILE A 1 84 ? -20.953 -23.188 -10.906 1 65.75 84 ILE A N 1
ATOM 675 C CA . ILE A 1 84 ? -20.953 -22.094 -9.938 1 65.75 84 ILE A CA 1
ATOM 676 C C . ILE A 1 84 ? -20.469 -22.609 -8.586 1 65.75 84 ILE A C 1
ATOM 678 O O . ILE A 1 84 ? -20.688 -23.766 -8.234 1 65.75 84 ILE A O 1
ATOM 682 N N . GLY A 1 85 ? -19.547 -21.75 -7.973 1 70.12 85 GLY A N 1
ATOM 683 C CA . GLY A 1 85 ? -19.125 -22.109 -6.633 1 70.12 85 GLY A CA 1
ATOM 684 C C . GLY A 1 85 ? -17.641 -22.438 -6.543 1 70.12 85 GLY A C 1
ATOM 685 O O . GLY A 1 85 ? -16.797 -21.703 -7.066 1 70.12 85 GLY A O 1
ATOM 686 N N . SER A 1 86 ? -17.391 -23.562 -5.855 1 84.12 86 SER A N 1
ATOM 687 C CA . SER A 1 86 ? -16.031 -23.953 -5.523 1 84.12 86 SER A CA 1
ATOM 688 C C . SER A 1 86 ? -15.547 -25.078 -6.426 1 84.12 86 SER A C 1
ATOM 690 O O . SER A 1 86 ? -16.234 -26.094 -6.578 1 84.12 86 SER A O 1
ATOM 692 N N . PHE A 1 87 ? -14.453 -24.875 -7.164 1 89.69 87 PHE A N 1
ATOM 693 C CA . PHE A 1 87 ? -13.797 -25.906 -7.953 1 89.69 87 PHE A CA 1
ATOM 694 C C . PHE A 1 87 ? -13.508 -27.141 -7.098 1 89.69 87 PHE A C 1
ATOM 696 O O . PHE A 1 87 ? -13.734 -28.266 -7.535 1 89.69 87 PHE A O 1
ATOM 703 N N . GLN A 1 88 ? -13.148 -26.875 -5.91 1 90.06 88 GLN A N 1
ATOM 704 C CA . GLN A 1 88 ? -12.82 -27.969 -4.992 1 90.06 88 GLN A CA 1
ATOM 705 C C . GLN A 1 88 ? -14.047 -28.812 -4.68 1 90.06 88 GLN A C 1
ATOM 707 O O . GLN A 1 88 ? -13.938 -30.031 -4.539 1 90.06 88 GLN A O 1
ATOM 712 N N . ALA A 1 89 ? -15.18 -28.156 -4.5 1 89.88 89 ALA A N 1
ATOM 713 C CA . ALA A 1 89 ? -16.422 -28.891 -4.23 1 89.88 89 ALA A CA 1
ATOM 714 C C . ALA A 1 89 ? -16.781 -29.797 -5.402 1 89.88 89 ALA A C 1
ATOM 716 O O . ALA A 1 89 ? -17.234 -30.922 -5.199 1 89.88 89 ALA A O 1
ATOM 717 N N . ALA A 1 90 ? -16.562 -29.312 -6.57 1 92.25 90 ALA A N 1
ATOM 718 C CA . ALA A 1 90 ? -16.828 -30.109 -7.766 1 92.25 90 ALA A CA 1
ATOM 719 C C . ALA A 1 90 ? -15.906 -31.312 -7.844 1 92.25 90 ALA A C 1
ATOM 721 O O . ALA A 1 90 ? -16.344 -32.438 -8.148 1 92.25 90 ALA A O 1
ATOM 722 N N . VAL A 1 91 ? -14.688 -31.125 -7.586 1 93.94 91 VAL A N 1
ATOM 723 C CA . VAL A 1 91 ? -13.711 -32.219 -7.586 1 93.94 91 VAL A CA 1
ATOM 724 C C . VAL A 1 91 ? -14.07 -33.219 -6.5 1 93.94 91 VAL A C 1
ATOM 726 O O . VAL A 1 91 ? -14 -34.438 -6.727 1 93.94 91 VAL A O 1
ATOM 729 N N . GLY A 1 92 ? -14.469 -32.688 -5.363 1 92.31 92 GLY A N 1
ATOM 730 C CA . GLY A 1 92 ? -14.82 -33.562 -4.238 1 92.31 92 GLY A CA 1
ATOM 731 C C . GLY A 1 92 ? -16.016 -34.438 -4.523 1 92.31 92 GLY A C 1
ATOM 732 O O . GLY A 1 92 ? -16.109 -35.562 -3.982 1 92.31 92 GLY A O 1
ATOM 733 N N . ARG A 1 93 ? -16.891 -34.031 -5.336 1 92.88 93 ARG A N 1
ATOM 734 C CA . ARG A 1 93 ? -18.094 -34.781 -5.664 1 92.88 93 ARG A CA 1
ATOM 735 C C . ARG A 1 93 ? -17.781 -35.906 -6.68 1 92.88 93 ARG A C 1
ATOM 737 O O . ARG A 1 93 ? -18.578 -36.812 -6.844 1 92.88 93 ARG A O 1
ATOM 744 N N . SER A 1 94 ? -16.688 -35.781 -7.316 1 94.75 94 SER A N 1
ATOM 745 C CA . SER A 1 94 ? -16.328 -36.781 -8.32 1 94.75 94 SER A CA 1
ATOM 746 C C . SER A 1 94 ? -15.773 -38.062 -7.676 1 94.75 94 SER A C 1
ATOM 748 O O . SER A 1 94 ? -15.281 -38 -6.547 1 94.75 94 SER A O 1
ATOM 750 N N . ALA A 1 95 ? -15.836 -39.156 -8.438 1 96.69 95 ALA A N 1
ATOM 751 C CA . ALA A 1 95 ? -15.273 -40.406 -7.953 1 96.69 95 ALA A CA 1
ATOM 752 C C . ALA A 1 95 ? -13.758 -40.312 -7.84 1 96.69 95 ALA A C 1
ATOM 754 O O . ALA A 1 95 ? -13.094 -39.719 -8.688 1 96.69 95 ALA A O 1
ATOM 755 N N . PRO A 1 96 ? -13.242 -40.875 -6.844 1 97.25 96 PRO A N 1
ATOM 756 C CA . PRO A 1 96 ? -11.789 -40.844 -6.656 1 97.25 96 PRO A CA 1
ATOM 757 C C . PRO A 1 96 ? -11.016 -41.312 -7.883 1 97.25 96 PRO A C 1
ATOM 759 O O . PRO A 1 96 ? -10.008 -40.719 -8.258 1 97.25 96 PRO A O 1
ATOM 762 N N . ILE A 1 97 ? -11.5 -42.312 -8.5 1 97.56 97 ILE A N 1
ATOM 763 C CA . ILE A 1 97 ? -10.805 -42.844 -9.664 1 97.56 97 ILE A CA 1
ATOM 764 C C . ILE A 1 97 ? -10.859 -41.844 -10.812 1 97.56 97 ILE A C 1
ATOM 766 O O . ILE A 1 97 ? -9.914 -41.75 -11.602 1 97.56 97 ILE A O 1
ATOM 770 N N . TYR A 1 98 ? -11.914 -41.094 -10.922 1 97.5 98 TYR A N 1
ATOM 771 C CA . TYR A 1 98 ? -12.055 -40.094 -11.953 1 97.5 98 TYR A CA 1
ATOM 772 C C . TYR A 1 98 ? -11.023 -38.969 -11.766 1 97.5 98 TYR A C 1
ATOM 774 O O . TYR A 1 98 ? -10.477 -38.469 -12.742 1 97.5 98 TYR A O 1
ATOM 782 N N . ARG A 1 99 ? -10.75 -38.656 -10.516 1 97.38 99 ARG A N 1
ATOM 783 C CA . ARG A 1 99 ? -9.734 -37.656 -10.203 1 97.38 99 ARG A CA 1
ATOM 784 C C . ARG A 1 99 ? -8.367 -38.094 -10.719 1 97.38 99 ARG A C 1
ATOM 786 O O . ARG A 1 99 ? -7.637 -37.281 -11.305 1 97.38 99 ARG A O 1
ATOM 793 N N . LEU A 1 100 ? -8.062 -39.375 -10.531 1 98.19 100 LEU A N 1
ATOM 794 C CA . LEU A 1 100 ? -6.809 -39.938 -11.023 1 98.19 100 LEU A CA 1
ATOM 795 C C . LEU A 1 100 ? -6.77 -39.906 -12.547 1 98.19 100 LEU A C 1
ATOM 797 O O . LEU A 1 100 ? -5.754 -39.531 -13.141 1 98.19 100 LEU A O 1
ATOM 801 N N . GLU A 1 101 ? -7.863 -40.281 -13.164 1 98.38 101 GLU A N 1
ATOM 802 C CA . GLU A 1 101 ? -7.938 -40.344 -14.625 1 98.38 101 GLU A CA 1
ATOM 803 C C . GLU A 1 101 ? -7.742 -38.969 -15.242 1 98.38 101 GLU A C 1
ATOM 805 O O . GLU A 1 101 ? -7.008 -38.812 -16.219 1 98.38 101 GLU A O 1
ATOM 810 N N . MET A 1 102 ? -8.391 -38 -14.672 1 97.94 102 MET A N 1
ATOM 811 C CA . MET A 1 102 ? -8.359 -36.656 -15.25 1 97.94 102 MET A CA 1
ATOM 812 C C . MET A 1 102 ? -6.973 -36.031 -15.102 1 97.94 102 MET A C 1
ATOM 814 O O . MET A 1 102 ? -6.488 -35.344 -16 1 97.94 102 MET A O 1
ATOM 818 N N . LEU A 1 103 ? -6.32 -36.25 -13.977 1 98.56 103 LEU A N 1
ATOM 819 C CA . LEU A 1 103 ? -4.98 -35.688 -13.797 1 98.56 103 LEU A CA 1
ATOM 820 C C . LEU A 1 103 ? -3.969 -36.438 -14.656 1 98.56 103 LEU A C 1
ATOM 822 O O . LEU A 1 103 ? -3.012 -35.844 -15.156 1 98.56 103 LEU A O 1
ATOM 826 N N . THR A 1 104 ? -4.195 -37.75 -14.805 1 98.62 104 THR A N 1
ATOM 827 C CA . THR A 1 104 ? -3.357 -38.5 -15.727 1 98.62 104 THR A CA 1
ATOM 828 C C . THR A 1 104 ? -3.512 -37.969 -17.156 1 98.62 104 THR A C 1
ATOM 830 O O . THR A 1 104 ? -2.521 -37.812 -17.875 1 98.62 104 THR A O 1
ATOM 833 N N . LEU A 1 105 ? -4.723 -37.719 -17.484 1 98.69 105 LEU A N 1
ATOM 834 C CA . LEU A 1 105 ? -4.992 -37.156 -18.812 1 98.69 105 LEU A CA 1
ATOM 835 C C . LEU A 1 105 ? -4.344 -35.781 -18.953 1 98.69 105 LEU A C 1
ATOM 837 O O . LEU A 1 105 ? -3.826 -35.469 -20.016 1 98.69 105 LEU A O 1
ATOM 841 N N . ALA A 1 106 ? -4.426 -35 -17.891 1 98.75 106 ALA A N 1
ATOM 842 C CA . ALA A 1 106 ? -3.781 -33.688 -17.906 1 98.75 106 ALA A CA 1
ATOM 843 C C . ALA A 1 106 ? -2.289 -33.812 -18.203 1 98.75 106 ALA A C 1
ATOM 845 O O . ALA A 1 106 ? -1.725 -33 -18.953 1 98.75 106 ALA A O 1
ATOM 846 N N . GLY A 1 107 ? -1.648 -34.781 -17.562 1 98.56 107 GLY A N 1
ATOM 847 C CA . GLY A 1 107 ? -0.237 -35 -17.812 1 98.56 107 GLY A CA 1
ATOM 848 C C . GLY A 1 107 ? 0.043 -35.5 -19.219 1 98.56 107 GLY A C 1
ATOM 849 O O . GLY A 1 107 ? 1.046 -35.125 -19.828 1 98.56 107 GLY A O 1
ATOM 850 N N . ALA A 1 108 ? -0.897 -36.344 -19.703 1 98.5 108 ALA A N 1
ATOM 851 C CA . ALA A 1 108 ? -0.765 -36.875 -21.047 1 98.5 108 ALA A CA 1
ATOM 852 C C . ALA A 1 108 ? -0.924 -35.812 -22.109 1 98.5 108 ALA A C 1
ATOM 854 O O . ALA A 1 108 ? -0.369 -35.906 -23.203 1 98.5 108 ALA A O 1
ATOM 855 N N . ILE A 1 109 ? -1.587 -34.75 -21.75 1 98.38 109 ILE A N 1
ATOM 856 C CA . ILE A 1 109 ? -1.783 -33.625 -22.656 1 98.38 109 ILE A CA 1
ATOM 857 C C . ILE A 1 109 ? -0.649 -32.625 -22.469 1 98.38 109 ILE A C 1
ATOM 859 O O . ILE A 1 109 ? -0.029 -32.188 -23.453 1 98.38 109 ILE A O 1
ATOM 863 N N . GLY A 1 110 ? -0.38 -32.312 -21.25 1 98.5 110 GLY A N 1
ATOM 864 C CA . GLY A 1 110 ? 0.572 -31.25 -20.938 1 98.5 110 GLY A CA 1
ATOM 865 C C . GLY A 1 110 ? 1.989 -31.578 -21.359 1 98.5 110 GLY A C 1
ATOM 866 O O . GLY A 1 110 ? 2.668 -30.75 -21.969 1 98.5 110 GLY A O 1
ATOM 867 N N . GLY A 1 111 ? 2.473 -32.781 -21.062 1 98 111 GLY A N 1
ATOM 868 C CA . GLY A 1 111 ? 3.828 -33.188 -21.406 1 98 111 GLY A CA 1
ATOM 869 C C . GLY A 1 111 ? 4.148 -33 -22.875 1 98 111 GLY A C 1
ATOM 870 O O . GLY A 1 111 ? 5.035 -32.25 -23.25 1 98 111 GLY A O 1
ATOM 871 N N . PRO A 1 112 ? 3.393 -33.719 -23.719 1 98.25 112 PRO A N 1
ATOM 872 C CA . PRO A 1 112 ? 3.619 -33.594 -25.156 1 98.25 112 PRO A CA 1
ATOM 873 C C . PRO A 1 112 ? 3.426 -32.156 -25.641 1 98.25 112 PRO A C 1
ATOM 875 O O . PRO A 1 112 ? 4.16 -31.703 -26.531 1 98.25 112 PRO A O 1
ATOM 878 N N . ALA A 1 113 ? 2.469 -31.469 -25.109 1 98.38 113 ALA A N 1
ATOM 879 C CA . ALA A 1 113 ? 2.213 -30.094 -25.547 1 98.38 113 ALA A CA 1
ATOM 880 C C . ALA A 1 113 ? 3.406 -29.203 -25.25 1 98.38 113 ALA A C 1
ATOM 882 O O . ALA A 1 113 ? 3.83 -28.422 -26.109 1 98.38 113 ALA A O 1
ATOM 883 N N . TRP A 1 114 ? 3.922 -29.297 -24.047 1 97.62 114 TRP A N 1
ATOM 884 C CA . TRP A 1 114 ? 5.078 -28.484 -23.688 1 97.62 114 TRP A CA 1
ATOM 885 C C . TRP A 1 114 ? 6.301 -28.875 -24.5 1 97.62 114 TRP A C 1
ATOM 887 O O . TRP A 1 114 ? 7.113 -28.031 -24.875 1 97.62 114 TRP A O 1
ATOM 897 N N . PHE A 1 115 ? 6.414 -30.172 -24.734 1 97 115 PHE A N 1
ATOM 898 C CA . PHE A 1 115 ? 7.523 -30.656 -25.547 1 97 115 PHE A CA 1
ATOM 899 C C . PHE A 1 115 ? 7.457 -30.078 -26.953 1 97 115 PHE A C 1
ATOM 901 O O . PHE A 1 115 ? 8.445 -29.547 -27.469 1 97 115 PHE A O 1
ATOM 908 N N . ILE A 1 116 ? 6.32 -30.188 -27.578 1 97.5 116 ILE A N 1
ATOM 909 C CA . ILE A 1 116 ? 6.121 -29.703 -28.938 1 97.5 116 ILE A CA 1
ATOM 910 C C . ILE A 1 116 ? 6.34 -28.188 -28.984 1 97.5 116 ILE A C 1
ATOM 912 O O . ILE A 1 116 ? 7 -27.672 -29.891 1 97.5 116 ILE A O 1
ATOM 916 N N . LEU A 1 117 ? 5.77 -27.484 -28 1 96.62 117 LEU A N 1
ATOM 917 C CA . LEU A 1 117 ? 5.93 -26.047 -27.938 1 96.62 117 LEU A CA 1
ATOM 918 C C . LEU A 1 117 ? 7.406 -25.672 -27.844 1 96.62 117 LEU A C 1
ATOM 920 O O . LEU A 1 117 ? 7.844 -24.719 -28.5 1 96.62 117 LEU A O 1
ATOM 924 N N . SER A 1 118 ? 8.164 -26.375 -27.047 1 95 118 SER A N 1
ATOM 925 C CA . SER A 1 118 ? 9.578 -26.062 -26.859 1 95 118 SER A CA 1
ATOM 926 C C . SER A 1 118 ? 10.352 -26.234 -28.172 1 95 118 SER A C 1
ATOM 928 O O . SER A 1 118 ? 11.312 -25.5 -28.422 1 95 118 SER A O 1
ATOM 930 N N . LYS A 1 119 ? 9.93 -27.156 -28.938 1 95.19 119 LYS A N 1
ATOM 931 C CA . LYS A 1 119 ? 10.586 -27.406 -30.219 1 95.19 119 LYS A CA 1
ATOM 932 C C . LYS A 1 119 ? 10.273 -26.312 -31.219 1 95.19 119 LYS A C 1
ATOM 934 O O . LYS A 1 119 ? 11.133 -25.922 -32.031 1 95.19 119 LYS A O 1
ATOM 939 N N . PHE A 1 120 ? 9.141 -25.844 -31.125 1 95.38 120 PHE A N 1
ATOM 940 C CA . PHE A 1 120 ? 8.68 -24.891 -32.125 1 95.38 120 PHE A CA 1
ATOM 941 C C . PHE A 1 120 ? 9.086 -23.469 -31.734 1 95.38 120 PHE A C 1
ATOM 943 O O . PHE A 1 120 ? 9.023 -22.547 -32.562 1 95.38 120 PHE A O 1
ATOM 950 N N . THR A 1 121 ? 9.477 -23.234 -30.516 1 94.69 121 THR A N 1
ATOM 951 C CA . THR A 1 121 ? 9.773 -21.891 -30.062 1 94.69 121 THR A CA 1
ATOM 952 C C . THR A 1 121 ? 11.195 -21.812 -29.5 1 94.69 121 THR A C 1
ATOM 954 O O . THR A 1 121 ? 11.453 -21.062 -28.562 1 94.69 121 THR A O 1
ATOM 957 N N . LYS A 1 122 ? 12.016 -22.562 -30.062 1 90.56 122 LYS A N 1
ATOM 958 C CA . LYS A 1 122 ? 13.414 -22.562 -29.656 1 90.56 122 LYS A CA 1
ATOM 959 C C . LYS A 1 122 ? 14.023 -21.172 -29.766 1 90.56 122 LYS A C 1
ATOM 961 O O . LYS A 1 122 ? 13.844 -20.5 -30.781 1 90.56 122 LYS A O 1
ATOM 966 N N . GLY A 1 123 ? 14.602 -20.672 -28.609 1 87.12 123 GLY A N 1
ATOM 967 C CA . GLY A 1 123 ? 15.273 -19.375 -28.641 1 87.12 123 GLY A CA 1
ATOM 968 C C . GLY A 1 123 ? 14.367 -18.234 -28.219 1 87.12 123 GLY A C 1
ATOM 969 O O . GLY A 1 123 ? 14.844 -17.125 -27.938 1 87.12 123 GLY A O 1
ATOM 970 N N . GLU A 1 124 ? 13.133 -18.484 -28.109 1 89.56 124 GLU A N 1
ATOM 971 C CA . GLU A 1 124 ? 12.195 -17.453 -27.703 1 89.56 124 GLU A CA 1
ATOM 972 C C . GLU A 1 124 ? 12.156 -17.297 -26.188 1 89.56 124 GLU A C 1
ATOM 974 O O . GLU A 1 124 ? 12.234 -18.281 -25.453 1 89.56 124 GLU A O 1
ATOM 979 N N . ARG A 1 125 ? 12.109 -16.109 -25.812 1 84 125 ARG A N 1
ATOM 980 C CA . ARG A 1 125 ? 12.117 -15.828 -24.375 1 84 125 ARG A CA 1
ATOM 981 C C . ARG A 1 125 ? 10.711 -15.609 -23.844 1 84 125 ARG A C 1
ATOM 983 O O . ARG A 1 125 ? 9.883 -14.969 -24.5 1 84 125 ARG A O 1
ATOM 990 N N . SER A 1 126 ? 10.492 -16.094 -22.578 1 86.06 126 SER A N 1
ATOM 991 C CA . SER A 1 126 ? 9.188 -15.93 -21.953 1 86.06 126 SER A CA 1
ATOM 992 C C . SER A 1 126 ? 9.328 -15.695 -20.453 1 86.06 126 SER A C 1
ATOM 994 O O . SER A 1 126 ? 8.359 -15.844 -19.703 1 86.06 126 SER A O 1
ATOM 996 N N . GLU A 1 127 ? 10.461 -15.375 -19.969 1 90.69 127 GLU A N 1
ATOM 997 C CA . GLU A 1 127 ? 10.695 -15.133 -18.547 1 90.69 127 GLU A CA 1
ATOM 998 C C . GLU A 1 127 ? 10.641 -13.648 -18.219 1 90.69 127 GLU A C 1
ATOM 1000 O O . GLU A 1 127 ? 11.641 -12.938 -18.344 1 90.69 127 GLU A O 1
ATOM 1005 N N . VAL A 1 128 ? 9.617 -13.258 -17.656 1 94.25 128 VAL A N 1
ATOM 1006 C CA . VAL A 1 128 ? 9.297 -11.852 -17.422 1 94.25 128 VAL A CA 1
ATOM 1007 C C . VAL A 1 128 ? 10.305 -11.25 -16.438 1 94.25 128 VAL A C 1
ATOM 1009 O O . VAL A 1 128 ? 10.852 -10.172 -16.688 1 94.25 128 VAL A O 1
ATOM 1012 N N . ASP A 1 129 ? 10.57 -11.969 -15.336 1 94.44 129 ASP A N 1
ATOM 1013 C CA . ASP A 1 129 ? 11.438 -11.445 -14.281 1 94.44 129 ASP A CA 1
ATOM 1014 C C . ASP A 1 129 ? 12.859 -11.219 -14.797 1 94.44 129 ASP A C 1
ATOM 1016 O O . ASP A 1 129 ? 13.461 -10.18 -14.531 1 94.44 129 ASP A O 1
ATOM 1020 N N . ASP A 1 130 ? 13.297 -12.117 -15.602 1 92.31 130 ASP A N 1
ATOM 1021 C CA . ASP A 1 130 ? 14.641 -12.016 -16.156 1 92.31 130 ASP A CA 1
ATOM 1022 C C . ASP A 1 130 ? 14.758 -10.82 -17.094 1 92.31 130 ASP A C 1
ATOM 1024 O O . ASP A 1 130 ? 15.727 -10.062 -17.031 1 92.31 130 ASP A O 1
ATOM 1028 N N . VAL A 1 131 ? 13.758 -10.656 -17.938 1 93 131 VAL A N 1
ATOM 1029 C CA . VAL A 1 131 ? 13.758 -9.578 -18.922 1 93 131 VAL A CA 1
ATOM 1030 C C . VAL A 1 131 ? 13.711 -8.227 -18.219 1 93 131 VAL A C 1
ATOM 1032 O O . VAL A 1 131 ? 14.461 -7.312 -18.562 1 93 131 VAL A O 1
ATOM 1035 N N . VAL A 1 132 ? 12.891 -8.094 -17.203 1 95.5 132 VAL A N 1
ATOM 1036 C CA . VAL A 1 132 ? 12.719 -6.82 -16.5 1 95.5 132 VAL A CA 1
ATOM 1037 C C . VAL A 1 132 ? 13.945 -6.535 -15.641 1 95.5 132 VAL A C 1
ATOM 1039 O O . VAL A 1 132 ? 14.461 -5.414 -15.633 1 95.5 132 VAL A O 1
ATOM 1042 N N . TRP A 1 133 ? 14.469 -7.551 -14.938 1 94.44 133 TRP A N 1
ATOM 1043 C CA . TRP A 1 133 ? 15.539 -7.324 -13.984 1 94.44 133 TRP A CA 1
ATOM 1044 C C . TRP A 1 133 ? 16.875 -7.141 -14.695 1 94.44 133 TRP A C 1
ATOM 1046 O O . TRP A 1 133 ? 17.75 -6.422 -14.211 1 94.44 133 TRP A O 1
ATOM 1056 N N . LYS A 1 134 ? 17.031 -7.688 -15.914 1 90.12 134 LYS A N 1
ATOM 1057 C CA . LYS A 1 134 ? 18.219 -7.461 -16.719 1 90.12 134 LYS A CA 1
ATOM 1058 C C . LYS A 1 134 ? 18.109 -6.164 -17.516 1 90.12 134 LYS A C 1
ATOM 1060 O O . LYS A 1 134 ? 19.125 -5.578 -17.891 1 90.12 134 LYS A O 1
ATOM 1065 N N . GLY A 1 135 ? 16.891 -5.816 -17.797 1 86.75 135 GLY A N 1
ATOM 1066 C CA . GLY A 1 135 ? 16.641 -4.602 -18.562 1 86.75 135 GLY A CA 1
ATOM 1067 C C . GLY A 1 135 ? 16.875 -4.773 -20.047 1 86.75 135 GLY A C 1
ATOM 1068 O O . GLY A 1 135 ? 17.109 -3.795 -20.766 1 86.75 135 GLY A O 1
ATOM 1069 N N . GLU A 1 136 ? 16.969 -6.031 -20.453 1 83.31 136 GLU A N 1
ATOM 1070 C CA . GLU A 1 136 ? 17.219 -6.297 -21.859 1 83.31 136 GLU A CA 1
ATOM 1071 C C . GLU A 1 136 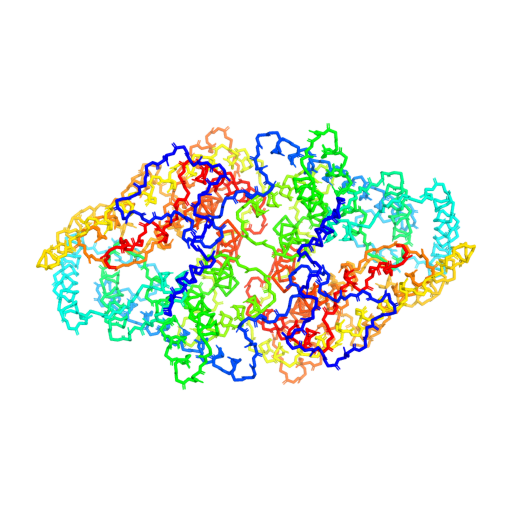? 16.422 -7.496 -22.359 1 83.31 136 GLU A C 1
ATOM 1073 O O . GLU A 1 136 ? 16.078 -8.391 -21.578 1 83.31 136 GLU A O 1
ATOM 1078 N N . GLY A 1 137 ? 16.016 -7.312 -23.594 1 82 137 GLY A N 1
ATOM 1079 C CA . GLY A 1 137 ? 15.336 -8.422 -24.219 1 82 137 GLY A CA 1
ATOM 1080 C C . GLY A 1 137 ? 13.859 -8.164 -24.453 1 82 137 GLY A C 1
ATOM 1081 O O . GLY A 1 137 ? 13.344 -7.098 -24.094 1 82 137 GLY A O 1
ATOM 1082 N N . ASP A 1 138 ? 13.266 -9.164 -25.156 1 90.56 138 ASP A N 1
ATOM 1083 C CA . ASP A 1 138 ? 11.852 -9.094 -25.484 1 90.56 138 ASP A CA 1
ATOM 1084 C C . ASP A 1 138 ? 11.141 -10.406 -25.141 1 90.56 138 ASP A C 1
ATOM 1086 O O . ASP A 1 138 ? 11.789 -11.438 -24.969 1 90.56 138 ASP A O 1
ATOM 1090 N N . LEU A 1 139 ? 9.922 -10.297 -25.016 1 95.31 139 LEU A N 1
ATOM 1091 C CA . LEU A 1 139 ? 9.086 -11.469 -24.828 1 95.31 139 LEU A CA 1
ATOM 1092 C C . LEU A 1 139 ? 8.406 -11.859 -26.141 1 95.31 139 LEU A C 1
ATOM 1094 O O . LEU A 1 139 ? 8.008 -10.992 -26.922 1 95.31 139 LEU A O 1
ATOM 1098 N N . HIS A 1 140 ? 8.328 -13.148 -26.344 1 95.25 140 HIS A N 1
ATOM 1099 C CA . HIS A 1 140 ? 7.766 -13.625 -27.609 1 95.25 140 HIS A CA 1
ATOM 1100 C C . HIS A 1 140 ? 6.363 -14.195 -27.406 1 95.25 140 HIS A C 1
ATOM 1102 O O . HIS A 1 140 ? 6.148 -15.023 -26.5 1 95.25 140 HIS A O 1
ATOM 1108 N N . ILE A 1 141 ? 5.512 -13.828 -28.203 1 96.06 141 ILE A N 1
ATOM 1109 C CA . ILE A 1 141 ? 4.094 -14.102 -28 1 96.06 141 ILE A CA 1
ATOM 1110 C C . ILE A 1 141 ? 3.812 -15.578 -28.25 1 96.06 141 ILE A C 1
ATOM 1112 O O . ILE A 1 141 ? 2.945 -16.172 -27.609 1 96.06 141 ILE A O 1
ATOM 1116 N N . ARG A 1 142 ? 4.461 -16.266 -29.188 1 96.5 142 ARG A N 1
ATOM 1117 C CA . ARG A 1 142 ? 4.176 -17.656 -29.516 1 96.5 142 ARG A CA 1
ATOM 1118 C C . ARG A 1 142 ? 4.43 -18.562 -28.328 1 96.5 142 ARG A C 1
ATOM 1120 O O . ARG A 1 142 ? 3.531 -19.297 -27.891 1 96.5 142 ARG A O 1
ATOM 1127 N N . LYS A 1 143 ? 5.629 -18.406 -27.812 1 96.81 143 LYS A N 1
ATOM 1128 C CA . LYS A 1 143 ? 5.98 -19.219 -26.656 1 96.81 143 LYS A CA 1
ATOM 1129 C C . LYS A 1 143 ? 5.125 -18.844 -25.453 1 96.81 143 LYS A C 1
ATOM 1131 O O . LYS A 1 143 ? 4.648 -19.719 -24.719 1 96.81 143 LYS A O 1
ATOM 1136 N N . SER A 1 144 ? 4.949 -17.547 -25.266 1 98 144 SER A N 1
ATOM 1137 C CA . SER A 1 144 ? 4.215 -17.047 -24.094 1 98 144 SER A CA 1
ATOM 1138 C C . SER A 1 144 ? 2.75 -17.469 -24.156 1 98 144 SER A C 1
ATOM 1140 O O . SER A 1 144 ? 2.199 -17.938 -23.156 1 98 144 SER A O 1
ATOM 1142 N N . LEU A 1 145 ? 2.121 -17.328 -25.266 1 98.06 145 LEU A N 1
ATOM 1143 C CA . LEU A 1 145 ? 0.725 -17.719 -25.422 1 98.06 145 LEU A CA 1
ATOM 1144 C C . LEU A 1 145 ? 0.576 -19.234 -25.312 1 98.06 145 LEU A C 1
ATOM 1146 O O . LEU A 1 145 ? -0.351 -19.734 -24.672 1 98.06 145 LEU A O 1
ATOM 1150 N N . GLY A 1 146 ? 1.435 -19.984 -25.984 1 98 146 GLY A N 1
ATOM 1151 C CA . GLY A 1 146 ? 1.391 -21.438 -25.953 1 98 146 GLY A CA 1
ATOM 1152 C C . GLY A 1 146 ? 1.484 -21.984 -24.547 1 98 146 GLY A C 1
ATOM 1153 O O . GLY A 1 146 ? 0.64 -22.781 -24.125 1 98 146 GLY A O 1
ATOM 1154 N N . THR A 1 147 ? 2.531 -21.531 -23.844 1 97.81 147 THR A N 1
ATOM 1155 C CA . THR A 1 147 ? 2.719 -22.062 -22.5 1 97.81 147 THR A CA 1
ATOM 1156 C C . THR A 1 147 ? 1.571 -21.641 -21.594 1 97.81 147 THR A C 1
ATOM 1158 O O . THR A 1 147 ? 1.174 -22.391 -20.688 1 97.81 147 THR A O 1
ATOM 1161 N N . SER A 1 148 ? 1.038 -20.453 -21.797 1 98.62 148 SER A N 1
ATOM 1162 C CA . SER A 1 148 ? -0.071 -19.953 -20.984 1 98.62 148 SER A CA 1
ATOM 1163 C C . SER A 1 148 ? -1.322 -20.797 -21.172 1 98.62 148 SER A C 1
ATOM 1165 O O . SER A 1 148 ? -2.008 -21.125 -20.203 1 98.62 148 SER A O 1
ATOM 1167 N N . ILE A 1 149 ? -1.609 -21.156 -22.375 1 98.62 149 ILE A N 1
ATOM 1168 C CA . ILE A 1 149 ? -2.779 -21.969 -22.672 1 98.62 149 ILE A CA 1
ATOM 1169 C C . ILE A 1 149 ? -2.609 -23.359 -22.062 1 98.62 149 ILE A C 1
ATOM 1171 O O . ILE A 1 149 ? -3.531 -23.875 -21.422 1 98.62 149 ILE A O 1
ATOM 1175 N N . ILE A 1 150 ? -1.449 -23.969 -22.25 1 98.62 150 ILE A N 1
ATOM 1176 C CA . ILE A 1 150 ? -1.188 -25.297 -21.688 1 98.62 150 ILE A CA 1
ATOM 1177 C C . ILE A 1 150 ? -1.351 -25.25 -20.156 1 98.62 150 ILE A C 1
ATOM 1179 O O . ILE A 1 150 ? -1.966 -26.141 -19.578 1 98.62 150 ILE A O 1
ATOM 1183 N N . GLN A 1 151 ? -0.825 -24.156 -19.531 1 98.44 151 GLN A N 1
ATOM 1184 C CA . GLN A 1 151 ? -0.939 -23.984 -18.094 1 98.44 151 GLN A CA 1
ATOM 1185 C C . GLN A 1 151 ? -2.4 -24 -17.641 1 98.44 151 GLN A C 1
ATOM 1187 O O . GLN A 1 151 ? -2.777 -24.75 -16.734 1 98.44 151 GLN A O 1
ATOM 1192 N N . GLU A 1 152 ? -3.211 -23.141 -18.297 1 98.5 152 GLU A N 1
ATOM 1193 C CA . GLU A 1 152 ? -4.602 -23.016 -17.875 1 98.5 152 GLU A CA 1
ATOM 1194 C C . GLU A 1 152 ? -5.371 -24.312 -18.094 1 98.5 152 GLU A C 1
ATOM 1196 O O . GLU A 1 152 ? -6.273 -24.641 -17.328 1 98.5 152 GLU A O 1
ATOM 1201 N N . VAL A 1 153 ? -5.004 -25.094 -19.078 1 98.56 153 VAL A N 1
ATOM 1202 C CA . VAL A 1 153 ? -5.664 -26.359 -19.359 1 98.56 153 VAL A CA 1
ATOM 1203 C C . VAL A 1 153 ? -5.344 -27.359 -18.25 1 98.56 153 VAL A C 1
ATOM 1205 O O . VAL A 1 153 ? -6.25 -27.953 -17.656 1 98.56 153 VAL A O 1
ATOM 1208 N N . VAL A 1 154 ? -4.086 -27.547 -17.938 1 98.62 154 VAL A N 1
ATOM 1209 C CA . VAL A 1 154 ? -3.727 -28.578 -16.969 1 98.62 154 VAL A CA 1
ATOM 1210 C C . VAL A 1 154 ? -4.168 -28.172 -15.578 1 98.62 154 VAL A C 1
ATOM 1212 O O . VAL A 1 154 ? -4.562 -29 -14.766 1 98.62 154 VAL A O 1
ATOM 1215 N N . ILE A 1 155 ? -4.07 -26.875 -15.266 1 98.19 155 ILE A N 1
ATOM 1216 C CA . ILE A 1 155 ? -4.527 -26.375 -13.977 1 98.19 155 ILE A CA 1
ATOM 1217 C C . ILE A 1 155 ? -6.039 -26.562 -13.859 1 98.19 155 ILE A C 1
ATOM 1219 O O . ILE A 1 155 ? -6.543 -26.938 -12.805 1 98.19 155 ILE A O 1
ATOM 1223 N N . GLY A 1 156 ? -6.73 -26.266 -14.938 1 97.38 156 GLY A N 1
ATOM 1224 C CA . GLY A 1 156 ? -8.172 -26.484 -14.953 1 97.38 156 GLY A CA 1
ATOM 1225 C C . GLY A 1 156 ? -8.555 -27.938 -14.727 1 97.38 156 GLY A C 1
ATOM 1226 O O . GLY A 1 156 ? -9.633 -28.219 -14.195 1 97.38 156 GLY A O 1
ATOM 1227 N N . MET A 1 157 ? -7.645 -28.797 -15.156 1 98.12 157 MET A N 1
ATOM 1228 C CA . MET A 1 157 ? -7.902 -30.234 -14.977 1 98.12 157 MET A CA 1
ATOM 1229 C C . MET A 1 157 ? -7.473 -30.688 -13.578 1 98.12 157 MET A C 1
ATOM 1231 O O . MET A 1 157 ? -7.734 -31.828 -13.188 1 98.12 157 MET A O 1
ATOM 1235 N N . GLY A 1 158 ? -6.781 -29.797 -12.859 1 97.81 158 GLY A N 1
ATOM 1236 C CA . GLY A 1 158 ? -6.555 -30.109 -11.453 1 97.81 158 GLY A CA 1
ATOM 1237 C C . GLY A 1 158 ? -5.094 -30.031 -11.055 1 97.81 158 GLY A C 1
ATOM 1238 O O . GLY A 1 158 ? -4.75 -30.25 -9.891 1 97.81 158 GLY A O 1
ATOM 1239 N N . ALA A 1 159 ? -4.184 -29.688 -11.969 1 98.5 159 ALA A N 1
ATOM 1240 C CA . ALA A 1 159 ? -2.76 -29.625 -11.648 1 98.5 159 ALA A CA 1
ATOM 1241 C C . ALA A 1 159 ? -2.498 -28.594 -10.555 1 98.5 159 ALA A C 1
ATOM 1243 O O . ALA A 1 159 ? -3.135 -27.531 -10.516 1 98.5 159 ALA A O 1
ATOM 12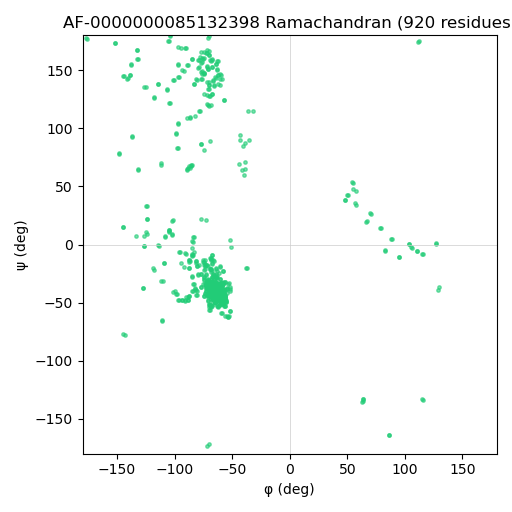44 N N . SER A 1 160 ? -1.573 -28.859 -9.641 1 98.25 160 SER A N 1
ATOM 1245 C CA . SER A 1 160 ? -1.257 -28.047 -8.484 1 98.25 160 SER A CA 1
ATOM 1246 C C . SER A 1 160 ? -0.258 -26.953 -8.836 1 98.25 160 SER A C 1
ATOM 1248 O O . SER A 1 160 ? 0.875 -26.953 -8.352 1 98.25 160 SER A O 1
ATOM 1250 N N . LEU A 1 161 ? -0.694 -26.016 -9.625 1 98.12 161 LEU A N 1
ATOM 1251 C CA . LEU A 1 161 ? 0.094 -24.859 -10.062 1 98.12 161 LEU A CA 1
ATOM 1252 C C . LEU A 1 161 ? -0.739 -23.594 -10.031 1 98.12 161 LEU A C 1
ATOM 1254 O O . LEU A 1 161 ? -1.969 -23.641 -10.102 1 98.12 161 LEU A O 1
ATOM 1258 N N . GLY A 1 162 ? -0.046 -22.484 -9.906 1 97.56 162 GLY A N 1
ATOM 1259 C CA . GLY A 1 162 ? -0.743 -21.203 -9.891 1 97.56 162 GLY A CA 1
ATOM 1260 C C . GLY A 1 162 ? -1.194 -20.75 -11.273 1 97.56 162 GLY A C 1
ATOM 1261 O O . GLY A 1 162 ? -0.451 -20.891 -12.25 1 97.56 162 GLY A O 1
ATOM 1262 N N . ARG A 1 163 ? -2.348 -20.156 -11.297 1 96.25 163 ARG A N 1
ATOM 1263 C CA . ARG A 1 163 ? -2.939 -19.781 -12.578 1 96.25 163 ARG A CA 1
ATOM 1264 C C . ARG A 1 163 ? -2.51 -18.359 -12.969 1 96.25 163 ARG A C 1
ATOM 1266 O O . ARG A 1 163 ? -2.742 -17.938 -14.102 1 96.25 163 ARG A O 1
ATOM 1273 N N . GLU A 1 164 ? -1.809 -17.578 -12.094 1 95.5 164 GLU A N 1
ATOM 1274 C CA . GLU A 1 164 ? -1.521 -16.156 -12.305 1 95.5 164 GLU A CA 1
ATOM 1275 C C . GLU A 1 164 ? -0.331 -15.977 -13.242 1 95.5 164 GLU A C 1
ATOM 1277 O O . GLU A 1 164 ? -0.131 -14.891 -13.789 1 95.5 164 GLU A O 1
ATOM 1282 N N . ALA A 1 165 ? 0.451 -17.031 -13.391 1 97.31 165 ALA A N 1
ATOM 1283 C CA . ALA A 1 165 ? 1.651 -16.922 -14.211 1 97.31 165 ALA A CA 1
ATOM 1284 C C . ALA A 1 165 ? 1.299 -16.531 -15.648 1 97.31 165 ALA A C 1
ATOM 1286 O O . ALA A 1 165 ? 1.994 -15.727 -16.266 1 97.31 165 ALA A O 1
ATOM 1287 N N . ALA A 1 166 ? 0.229 -17.094 -16.109 1 98.31 166 ALA A N 1
ATOM 1288 C CA . ALA A 1 166 ? -0.179 -16.859 -17.5 1 98.31 166 ALA A CA 1
ATOM 1289 C C . ALA A 1 166 ? -0.625 -15.422 -17.719 1 98.31 166 ALA A C 1
ATOM 1291 O O . ALA A 1 166 ? -0.089 -14.727 -18.578 1 98.31 166 ALA A O 1
ATOM 1292 N N . PRO A 1 167 ? -1.56 -14.938 -16.906 1 98.69 167 PRO A N 1
ATOM 1293 C CA . PRO A 1 167 ? -1.953 -13.539 -17.078 1 98.69 167 PRO A CA 1
ATOM 1294 C C . PRO A 1 167 ? -0.804 -12.562 -16.828 1 98.69 167 PRO A C 1
ATOM 1296 O O . PRO A 1 167 ? -0.702 -11.531 -17.5 1 98.69 167 PRO A O 1
ATOM 1299 N N . LYS A 1 168 ? 0.021 -12.797 -15.852 1 98.56 168 LYS A N 1
ATOM 1300 C CA . LYS A 1 168 ? 1.212 -11.984 -15.617 1 98.56 168 LYS A CA 1
ATOM 1301 C C . LYS A 1 168 ? 2.098 -11.938 -16.859 1 98.56 168 LYS A C 1
ATOM 1303 O O . LYS A 1 168 ? 2.527 -10.859 -17.281 1 98.56 168 LYS A O 1
ATOM 1308 N N . LEU A 1 169 ? 2.34 -13.094 -17.469 1 98.62 169 LEU A N 1
ATOM 1309 C CA . LEU A 1 169 ? 3.199 -13.219 -18.641 1 98.62 169 LEU A CA 1
ATOM 1310 C C . LEU A 1 169 ? 2.59 -12.5 -19.844 1 98.62 169 LEU A C 1
ATOM 1312 O O . LEU A 1 169 ? 3.271 -11.719 -20.516 1 98.62 169 LEU A O 1
ATOM 1316 N N . LEU A 1 170 ? 1.354 -12.742 -20.062 1 98.81 170 LEU A N 1
ATOM 1317 C CA . LEU A 1 170 ? 0.724 -12.164 -21.234 1 98.81 170 LEU A CA 1
ATOM 1318 C C . LEU A 1 170 ? 0.533 -10.664 -21.078 1 98.81 170 LEU A C 1
ATOM 1320 O O . LEU A 1 170 ? 0.575 -9.914 -22.062 1 98.81 170 LEU A O 1
ATOM 1324 N N . GLY A 1 171 ? 0.312 -10.219 -19.828 1 98.88 171 GLY A N 1
ATOM 1325 C CA . GLY A 1 171 ? 0.368 -8.781 -19.578 1 98.88 171 GLY A CA 1
ATOM 1326 C C . GLY A 1 171 ? 1.715 -8.172 -19.906 1 98.88 171 GLY A C 1
ATOM 1327 O O . GLY A 1 171 ? 1.782 -7.117 -20.547 1 98.88 171 GLY A O 1
ATOM 1328 N N . ALA A 1 172 ? 2.721 -8.82 -19.531 1 98.81 172 ALA A N 1
ATOM 1329 C CA . ALA A 1 172 ? 4.074 -8.375 -19.859 1 98.81 172 ALA A CA 1
ATOM 1330 C C . ALA A 1 172 ? 4.316 -8.391 -21.359 1 98.81 172 ALA A C 1
ATOM 1332 O O . ALA A 1 172 ? 4.973 -7.496 -21.906 1 98.81 172 ALA A O 1
ATOM 1333 N N . VAL A 1 173 ? 3.822 -9.43 -22.016 1 98.62 173 VAL A N 1
ATOM 1334 C CA . VAL A 1 173 ? 3.953 -9.547 -23.453 1 98.62 173 VAL A CA 1
ATOM 1335 C C . VAL A 1 173 ? 3.281 -8.359 -24.141 1 98.62 173 VAL A C 1
ATOM 1337 O O . VAL A 1 173 ? 3.795 -7.832 -25.125 1 98.62 173 VAL A O 1
ATOM 1340 N N . SER A 1 174 ? 2.145 -7.965 -23.625 1 98.62 174 SER A N 1
ATOM 1341 C CA . SER A 1 174 ? 1.477 -6.781 -24.156 1 98.62 174 SER A CA 1
ATOM 1342 C C . SER A 1 174 ? 2.389 -5.559 -24.109 1 98.62 174 SER A C 1
ATOM 1344 O O . SER A 1 174 ? 2.504 -4.82 -25.078 1 98.62 174 SER A O 1
ATOM 1346 N N . GLY A 1 175 ? 3.014 -5.371 -23 1 98.44 175 GLY A N 1
ATOM 1347 C CA . GLY A 1 175 ? 3.953 -4.27 -22.875 1 98.44 175 GLY A CA 1
ATOM 1348 C C . GLY A 1 175 ? 5.148 -4.387 -23.797 1 98.44 175 GLY A C 1
ATOM 1349 O O . GLY A 1 175 ? 5.59 -3.395 -24.375 1 98.44 175 GLY A O 1
ATOM 1350 N N . SER A 1 176 ? 5.637 -5.59 -23.938 1 98.12 176 SER A N 1
ATOM 1351 C CA . SER A 1 176 ? 6.797 -5.844 -24.797 1 98.12 176 SER A CA 1
ATOM 1352 C C . SER A 1 176 ? 6.484 -5.535 -26.25 1 98.12 176 SER A C 1
ATOM 1354 O O . SER A 1 176 ? 7.258 -4.855 -26.938 1 98.12 176 SER A O 1
ATOM 1356 N N . TYR A 1 177 ? 5.422 -5.977 -26.719 1 97.94 177 TYR A N 1
ATOM 1357 C CA . TYR A 1 177 ? 5.047 -5.809 -28.109 1 97.94 177 TYR A CA 1
ATOM 1358 C C . TYR A 1 177 ? 4.684 -4.363 -28.406 1 97.94 177 TYR A C 1
ATOM 1360 O O . TYR A 1 177 ? 5.102 -3.807 -29.438 1 97.94 177 TYR A O 1
ATOM 1368 N N . LEU A 1 178 ? 3.912 -3.768 -27.562 1 98.19 178 LEU A N 1
ATOM 1369 C CA . LEU A 1 178 ? 3.498 -2.387 -27.781 1 98.19 178 LEU A CA 1
ATOM 1370 C C . LEU A 1 178 ? 4.68 -1.436 -27.641 1 98.19 178 LEU A C 1
ATOM 1372 O O . LEU A 1 178 ? 4.75 -0.418 -28.344 1 98.19 178 LEU A O 1
ATOM 1376 N N . GLY A 1 179 ? 5.562 -1.77 -26.719 1 97.31 179 GLY A N 1
ATOM 1377 C CA . GLY A 1 179 ? 6.781 -0.984 -26.594 1 97.31 179 GLY A CA 1
ATOM 1378 C C . GLY A 1 179 ? 7.633 -1.02 -27.859 1 97.31 179 GLY A C 1
ATOM 1379 O O . GLY A 1 179 ? 8.195 0.001 -28.266 1 97.31 179 GLY A O 1
ATOM 1380 N N . ARG A 1 180 ? 7.723 -2.158 -28.453 1 96.44 180 ARG A N 1
ATOM 1381 C CA . ARG A 1 180 ? 8.477 -2.309 -29.688 1 96.44 180 ARG A CA 1
ATOM 1382 C C . ARG A 1 180 ? 7.777 -1.615 -30.844 1 96.44 180 ARG A C 1
ATOM 1384 O O . ARG A 1 180 ? 8.414 -0.916 -31.641 1 96.44 180 ARG A O 1
ATOM 1391 N N . TRP A 1 181 ? 6.516 -1.84 -30.859 1 97.31 181 TRP A N 1
ATOM 1392 C CA . TRP A 1 181 ? 5.73 -1.251 -31.953 1 97.31 181 TRP A CA 1
ATOM 1393 C C . TRP A 1 181 ? 5.781 0.272 -31.891 1 97.31 181 TRP A C 1
ATOM 1395 O O . TRP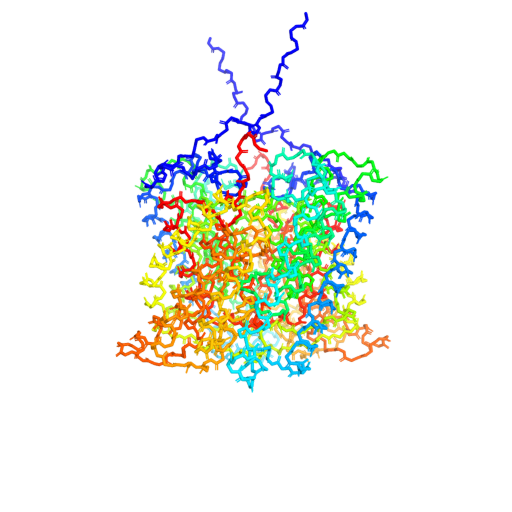 A 1 181 ? 5.832 0.937 -32.938 1 97.31 181 TRP A O 1
ATOM 1405 N N . GLY A 1 182 ? 5.785 0.782 -30.734 1 97.56 182 GLY A N 1
ATOM 1406 C CA . GLY A 1 182 ? 5.824 2.223 -30.531 1 97.56 182 GLY A CA 1
ATOM 1407 C C . GLY A 1 182 ? 7.227 2.795 -30.594 1 97.56 182 GLY A C 1
ATOM 1408 O O . GLY A 1 182 ? 7.41 4.012 -30.531 1 97.56 182 GLY A O 1
ATOM 1409 N N . LYS A 1 183 ? 8.211 1.961 -30.688 1 97.81 183 LYS A N 1
ATOM 1410 C CA . LYS A 1 183 ? 9.609 2.369 -30.719 1 97.81 183 LYS A CA 1
ATOM 1411 C C . LYS A 1 183 ? 9.969 3.182 -29.469 1 97.81 183 LYS A C 1
ATOM 1413 O O . LYS A 1 183 ? 10.562 4.258 -29.578 1 97.81 183 LYS A O 1
ATOM 1418 N N . LEU A 1 184 ? 9.57 2.707 -28.422 1 97.44 184 LEU A N 1
ATOM 1419 C CA . LEU A 1 184 ? 9.898 3.346 -27.141 1 97.44 184 LEU A CA 1
ATOM 1420 C C . LEU A 1 184 ? 11.344 3.062 -26.75 1 97.44 184 LEU A C 1
ATOM 1422 O O . LEU A 1 184 ? 11.945 2.105 -27.234 1 97.44 184 LEU A O 1
ATOM 1426 N N . SER A 1 185 ? 11.93 3.939 -25.891 1 96.75 185 SER A N 1
ATOM 1427 C CA . SER A 1 185 ? 13.281 3.711 -25.391 1 96.75 185 SER A CA 1
ATOM 1428 C C . SER A 1 185 ? 13.352 2.432 -24.562 1 96.75 185 SER A C 1
ATOM 1430 O O . SER A 1 185 ? 12.328 1.936 -24.094 1 96.75 185 SER A O 1
ATOM 1432 N N . PRO A 1 186 ? 14.508 1.841 -24.406 1 96.12 186 PRO A N 1
ATOM 1433 C CA . PRO A 1 186 ? 14.656 0.624 -23.609 1 96.12 186 PRO A CA 1
ATOM 1434 C C . PRO A 1 186 ? 14.117 0.785 -22.188 1 96.12 186 PRO A C 1
ATOM 1436 O O . PRO A 1 186 ? 13.484 -0.129 -21.656 1 96.12 186 PRO A O 1
ATOM 1439 N N . ALA A 1 187 ? 14.352 1.955 -21.641 1 96.94 187 ALA A N 1
ATOM 1440 C CA . ALA A 1 187 ? 13.867 2.201 -20.281 1 96.94 187 ALA A CA 1
ATOM 1441 C C . ALA A 1 187 ? 12.344 2.27 -20.25 1 96.94 187 ALA A C 1
ATOM 1443 O O . ALA A 1 187 ? 11.719 1.753 -19.312 1 96.94 187 ALA A O 1
ATOM 1444 N N . GLN A 1 188 ? 11.781 2.898 -21.188 1 97.94 188 GLN A N 1
ATOM 1445 C CA . GLN A 1 188 ? 10.328 2.967 -21.281 1 97.94 188 GLN A CA 1
ATOM 1446 C C . GLN A 1 188 ? 9.727 1.58 -21.484 1 97.94 188 GLN A C 1
ATOM 1448 O O . GLN A 1 188 ? 8.711 1.24 -20.875 1 97.94 188 GLN A O 1
ATOM 1453 N N . LYS A 1 189 ? 10.328 0.843 -22.375 1 98 189 LYS A N 1
ATOM 1454 C CA . LYS A 1 189 ? 9.844 -0.502 -22.672 1 98 189 LYS A CA 1
ATOM 1455 C C . LYS A 1 189 ? 9.922 -1.396 -21.422 1 98 189 LYS A C 1
ATOM 1457 O O . LYS A 1 189 ? 8.992 -2.15 -21.141 1 98 189 LYS A O 1
ATOM 1462 N N . ARG A 1 190 ? 11.031 -1.321 -20.703 1 97.94 190 ARG A N 1
ATOM 1463 C CA . ARG A 1 190 ? 11.195 -2.08 -19.469 1 97.94 190 ARG A CA 1
ATOM 1464 C C . ARG A 1 190 ? 10.07 -1.771 -18.484 1 97.94 190 ARG A C 1
ATOM 1466 O O . ARG A 1 190 ? 9.484 -2.684 -17.891 1 97.94 190 ARG A O 1
ATOM 1473 N N . LEU A 1 191 ? 9.828 -0.481 -18.328 1 98.44 191 LEU A N 1
ATOM 1474 C CA . LEU A 1 191 ? 8.766 -0.058 -17.422 1 98.44 191 LEU A CA 1
ATOM 1475 C C . LEU A 1 191 ? 7.402 -0.538 -17.922 1 98.44 191 LEU A C 1
ATOM 1477 O O . LEU A 1 191 ? 6.566 -0.965 -17.125 1 98.44 191 LEU A O 1
ATOM 1481 N N . LEU A 1 192 ? 7.184 -0.499 -19.188 1 98.56 192 LEU A N 1
ATOM 1482 C CA . LEU A 1 192 ? 5.93 -0.947 -19.781 1 98.56 192 LEU A CA 1
ATOM 1483 C C . LEU A 1 192 ? 5.723 -2.439 -19.547 1 98.56 192 LEU A C 1
ATOM 1485 O O . LEU A 1 192 ? 4.613 -2.875 -19.234 1 98.56 192 LEU A O 1
ATOM 1489 N N . ILE A 1 193 ? 6.738 -3.24 -19.75 1 98.75 193 ILE A N 1
ATOM 1490 C CA . ILE A 1 193 ? 6.691 -4.68 -19.531 1 98.75 193 ILE A CA 1
ATOM 1491 C C . ILE A 1 193 ? 6.395 -4.969 -18.047 1 98.75 193 ILE A C 1
ATOM 1493 O O . ILE A 1 193 ? 5.543 -5.801 -17.734 1 98.75 193 ILE A O 1
ATOM 1497 N N . ALA A 1 194 ? 7.07 -4.23 -17.188 1 98.81 194 ALA A N 1
ATOM 1498 C CA . ALA A 1 194 ? 6.863 -4.41 -15.742 1 98.81 194 ALA A CA 1
ATOM 1499 C C . ALA A 1 194 ? 5.43 -4.062 -15.352 1 98.81 194 ALA A C 1
ATOM 1501 O O . ALA A 1 194 ? 4.793 -4.797 -14.594 1 98.81 194 ALA A O 1
ATOM 1502 N N . CYS A 1 195 ? 4.934 -2.943 -15.859 1 98.88 195 CYS A N 1
ATOM 1503 C CA . CYS A 1 195 ? 3.559 -2.533 -15.594 1 98.88 195 CYS A CA 1
ATOM 1504 C C . CYS A 1 195 ? 2.566 -3.551 -16.141 1 98.88 195 CYS A C 1
ATOM 1506 O O . CYS A 1 195 ? 1.55 -3.838 -15.508 1 98.88 195 CYS A O 1
ATOM 1508 N N . GLY A 1 196 ? 2.863 -4.066 -17.297 1 98.88 196 GLY A N 1
ATOM 1509 C CA . GLY A 1 196 ? 2.02 -5.105 -17.859 1 98.88 196 GLY A CA 1
ATOM 1510 C C . GLY A 1 196 ? 1.934 -6.348 -17 1 98.88 196 GLY A C 1
ATOM 1511 O O . GLY A 1 196 ? 0.852 -6.914 -16.812 1 98.88 196 GLY A O 1
ATOM 1512 N N . ALA A 1 197 ? 3.039 -6.758 -16.484 1 98.88 197 ALA A N 1
ATOM 1513 C CA . ALA A 1 197 ? 3.08 -7.93 -15.617 1 98.88 197 ALA A CA 1
ATOM 1514 C C . ALA A 1 197 ? 2.195 -7.73 -14.391 1 98.88 197 ALA A C 1
ATOM 1516 O O . ALA A 1 197 ? 1.355 -8.578 -14.078 1 98.88 197 ALA A O 1
ATOM 1517 N N . GLY A 1 198 ? 2.408 -6.598 -13.719 1 98.88 198 GLY A N 1
ATOM 1518 C CA . GLY A 1 198 ? 1.572 -6.297 -12.57 1 98.88 198 GLY A CA 1
ATOM 1519 C C . GLY A 1 198 ? 0.101 -6.168 -12.922 1 98.88 198 GLY A C 1
ATOM 1520 O O . GLY A 1 198 ? -0.764 -6.594 -12.148 1 98.88 198 GLY A O 1
ATOM 1521 N N . ALA A 1 199 ? -0.18 -5.598 -14.039 1 98.94 199 ALA A N 1
ATOM 1522 C CA . ALA A 1 199 ? -1.551 -5.414 -14.516 1 98.94 199 ALA A CA 1
ATOM 1523 C C . ALA A 1 199 ? -2.223 -6.762 -14.781 1 98.94 199 ALA A C 1
ATOM 1525 O O . ALA A 1 199 ? -3.416 -6.926 -14.516 1 98.94 199 ALA A O 1
ATOM 1526 N N . GLY A 1 200 ? -1.515 -7.68 -15.359 1 98.81 200 GLY A N 1
ATOM 1527 C CA . GLY A 1 200 ? -2.055 -9.016 -15.562 1 98.81 200 GLY A CA 1
ATOM 1528 C C . GLY A 1 200 ? -2.494 -9.68 -14.273 1 98.81 200 GLY A C 1
ATOM 1529 O O . GLY A 1 200 ? -3.582 -10.258 -14.211 1 98.81 200 GLY A O 1
ATOM 1530 N N . LEU A 1 201 ? -1.63 -9.57 -13.305 1 98.19 201 LEU A N 1
ATOM 1531 C CA . LEU A 1 201 ? -1.967 -10.094 -11.984 1 98.19 201 LEU A CA 1
ATOM 1532 C C . LEU A 1 201 ? -3.199 -9.398 -11.422 1 98.19 201 LEU A C 1
ATOM 1534 O O . LEU A 1 201 ? -4.094 -10.047 -10.875 1 98.19 201 LEU A O 1
ATOM 1538 N N . ALA A 1 202 ? -3.234 -8.102 -11.547 1 98.81 202 ALA A N 1
ATOM 1539 C CA . ALA A 1 202 ? -4.332 -7.281 -11.031 1 98.81 202 ALA A CA 1
ATOM 1540 C C . ALA A 1 202 ? -5.66 -7.691 -11.664 1 98.81 202 ALA A C 1
ATOM 1542 O O . ALA A 1 202 ? -6.676 -7.797 -10.969 1 98.81 202 ALA A O 1
ATOM 1543 N N . ALA A 1 203 ? -5.68 -7.949 -12.898 1 98.62 203 ALA A N 1
ATOM 1544 C CA . ALA A 1 203 ? -6.906 -8.219 -13.648 1 98.62 203 ALA A CA 1
ATOM 1545 C C . ALA A 1 203 ? -7.539 -9.531 -13.195 1 98.62 203 ALA A C 1
ATOM 1547 O O . ALA A 1 203 ? -8.758 -9.617 -13.023 1 98.62 203 ALA A O 1
ATOM 1548 N N . VAL A 1 204 ? -6.777 -10.523 -12.961 1 98.12 204 VAL A N 1
ATOM 1549 C CA . VAL A 1 204 ? -7.352 -11.859 -12.781 1 98.12 204 VAL A CA 1
ATOM 1550 C C . VAL A 1 204 ? -7.738 -12.062 -11.32 1 98.12 204 VAL A C 1
ATOM 1552 O O . VAL A 1 204 ? -8.617 -12.867 -11.008 1 98.12 204 VAL A O 1
ATOM 1555 N N . TYR A 1 205 ? -7.137 -11.242 -10.438 1 98.12 205 TYR A N 1
ATOM 1556 C CA . TYR A 1 205 ? -7.406 -11.445 -9.023 1 98.12 205 TYR A CA 1
ATOM 1557 C C . TYR A 1 205 ? -8.164 -10.258 -8.43 1 98.12 205 TYR A C 1
ATOM 1559 O O . TYR A 1 205 ? -8.5 -10.258 -7.246 1 98.12 205 TYR A O 1
ATOM 1567 N N . ASN A 1 206 ? -8.461 -9.219 -9.234 1 98.25 206 ASN A N 1
ATOM 1568 C CA . ASN A 1 206 ? -9.109 -7.996 -8.781 1 98.25 206 ASN A CA 1
ATOM 1569 C C . ASN A 1 206 ? -8.352 -7.359 -7.621 1 98.25 206 ASN A C 1
ATOM 1571 O O . ASN A 1 206 ? -8.93 -7.105 -6.562 1 98.25 206 ASN A O 1
ATOM 1575 N N . VAL A 1 207 ? -7.133 -7.168 -7.84 1 98.62 207 VAL A N 1
ATOM 1576 C CA . VAL A 1 207 ? -6.25 -6.574 -6.84 1 98.62 207 VAL A CA 1
ATOM 1577 C C . VAL A 1 207 ? -5.426 -5.457 -7.477 1 98.62 207 VAL A C 1
ATOM 1579 O O . VAL A 1 207 ? -4.195 -5.512 -7.48 1 98.62 207 VAL A O 1
ATOM 1582 N N . PRO A 1 208 ? -6.031 -4.391 -7.93 1 98.75 208 PRO A N 1
ATOM 1583 C CA . PRO A 1 208 ? -5.285 -3.365 -8.664 1 98.75 208 PRO A CA 1
ATOM 1584 C C . PRO A 1 208 ? -4.184 -2.721 -7.828 1 98.75 208 PRO A C 1
ATOM 1586 O O . PRO A 1 208 ? -3.109 -2.414 -8.344 1 98.75 208 PRO A O 1
ATOM 1589 N N . LEU A 1 209 ? -4.422 -2.455 -6.594 1 98.75 209 LEU A N 1
ATOM 1590 C CA . LEU A 1 209 ? -3.369 -1.902 -5.742 1 98.75 209 LEU A CA 1
ATOM 1591 C C . LEU A 1 209 ? -2.238 -2.908 -5.555 1 98.75 209 LEU A C 1
ATOM 1593 O O . LEU A 1 209 ? -1.062 -2.537 -5.582 1 98.75 209 LEU A O 1
ATOM 1597 N N . GLY A 1 210 ? -2.643 -4.172 -5.355 1 98.62 210 GLY A N 1
ATOM 1598 C CA . GLY A 1 210 ? -1.658 -5.242 -5.262 1 98.62 210 GLY A CA 1
ATOM 1599 C C . GLY A 1 210 ? -0.815 -5.387 -6.512 1 98.62 210 GLY A C 1
ATOM 1600 O O . GLY A 1 210 ? 0.398 -5.59 -6.43 1 98.62 210 GLY A O 1
ATOM 1601 N N . GLY A 1 211 ? -1.458 -5.289 -7.672 1 98.75 211 GLY A N 1
ATOM 1602 C CA . GLY A 1 211 ? -0.729 -5.332 -8.93 1 98.75 211 GLY A CA 1
ATOM 1603 C C . GLY A 1 211 ? 0.262 -4.195 -9.086 1 98.75 211 GLY A C 1
ATOM 1604 O O . GLY A 1 211 ? 1.371 -4.395 -9.586 1 98.75 211 GLY A O 1
ATOM 1605 N N . ALA A 1 212 ? -0.115 -3.027 -8.672 1 98.88 212 ALA A N 1
ATOM 1606 C CA . ALA A 1 212 ? 0.774 -1.871 -8.727 1 98.88 212 ALA A CA 1
ATOM 1607 C C . ALA A 1 212 ? 1.972 -2.053 -7.801 1 98.88 212 ALA A C 1
ATOM 1609 O O . ALA A 1 212 ? 3.1 -1.704 -8.156 1 98.88 212 ALA A O 1
ATOM 1610 N N . LEU A 1 213 ? 1.729 -2.564 -6.605 1 98.69 213 LEU A N 1
ATOM 1611 C CA . LEU A 1 213 ? 2.812 -2.805 -5.66 1 98.69 213 LEU A CA 1
ATOM 1612 C C . LEU A 1 213 ? 3.725 -3.924 -6.152 1 98.69 213 LEU A C 1
ATOM 1614 O O . LEU A 1 213 ? 4.934 -3.893 -5.914 1 98.69 213 LEU A O 1
ATOM 1618 N N . PHE A 1 214 ? 3.121 -4.902 -6.801 1 98.56 214 PHE A N 1
ATOM 1619 C CA . PHE A 1 214 ? 3.936 -5.934 -7.438 1 98.56 214 PHE A CA 1
ATOM 1620 C C . PHE A 1 214 ? 4.926 -5.312 -8.414 1 98.56 214 PHE A C 1
ATOM 1622 O O . PHE A 1 214 ? 6.105 -5.676 -8.422 1 98.56 214 PHE A O 1
ATOM 1629 N N . THR A 1 215 ? 4.465 -4.387 -9.219 1 98.75 215 THR A N 1
ATOM 1630 C CA . THR A 1 215 ? 5.32 -3.689 -10.172 1 98.75 215 THR A CA 1
ATOM 1631 C C . THR A 1 215 ? 6.371 -2.85 -9.453 1 98.75 215 THR A C 1
ATOM 1633 O O . THR A 1 215 ? 7.562 -2.951 -9.742 1 98.75 215 THR A O 1
ATOM 1636 N N . ALA A 1 216 ? 5.973 -2.088 -8.469 1 98.5 216 ALA A N 1
ATOM 1637 C CA . ALA A 1 216 ? 6.848 -1.118 -7.824 1 98.5 216 ALA A CA 1
ATOM 1638 C C . ALA A 1 216 ? 7.859 -1.813 -6.918 1 98.5 216 ALA A C 1
ATOM 1640 O O . ALA A 1 216 ? 9.055 -1.499 -6.949 1 98.5 216 ALA A O 1
ATOM 1641 N N . GLU A 1 217 ? 7.414 -2.775 -6.141 1 98.19 217 GLU A N 1
ATOM 1642 C CA . GLU A 1 217 ? 8.25 -3.387 -5.113 1 98.19 217 GLU A CA 1
ATOM 1643 C C . GLU A 1 217 ? 9.062 -4.551 -5.68 1 98.19 217 GLU A C 1
ATOM 1645 O O . GLU A 1 217 ? 10.281 -4.617 -5.496 1 98.19 217 GLU A O 1
ATOM 1650 N N . ILE A 1 218 ? 8.445 -5.383 -6.465 1 98.19 218 ILE A N 1
ATOM 1651 C CA . ILE A 1 218 ? 9.078 -6.625 -6.895 1 98.19 218 ILE A CA 1
ATOM 1652 C C . ILE A 1 218 ? 9.773 -6.414 -8.242 1 98.19 218 ILE A C 1
ATOM 1654 O O . ILE A 1 218 ? 10.938 -6.781 -8.406 1 98.19 218 ILE A O 1
ATOM 1658 N N . MET A 1 219 ? 9.086 -5.809 -9.195 1 98.31 219 MET A N 1
ATOM 1659 C CA . MET A 1 219 ? 9.617 -5.746 -10.555 1 98.31 219 MET A CA 1
ATOM 1660 C C . MET A 1 219 ? 10.641 -4.625 -10.688 1 98.31 219 MET A C 1
ATOM 1662 O O . MET A 1 219 ? 11.672 -4.797 -11.344 1 98.31 219 MET A O 1
ATOM 1666 N N . MET A 1 220 ? 10.336 -3.467 -10.023 1 97.94 220 MET A N 1
ATOM 1667 C CA . MET A 1 220 ? 11.18 -2.299 -10.273 1 97.94 220 MET A CA 1
ATOM 1668 C C . MET A 1 220 ? 12.023 -1.96 -9.047 1 97.94 220 MET A C 1
ATOM 1670 O O . MET A 1 220 ? 13.094 -1.362 -9.172 1 97.94 220 MET A O 1
ATOM 1674 N N . GLY A 1 221 ? 11.5 -2.242 -7.84 1 97.69 221 GLY A N 1
ATOM 1675 C CA . GLY A 1 221 ? 12.195 -1.893 -6.613 1 97.69 221 GLY A CA 1
ATOM 1676 C C . GLY A 1 221 ? 12.234 -0.399 -6.352 1 97.69 221 GLY A C 1
ATOM 1677 O O . GLY A 1 221 ? 13.172 0.106 -5.734 1 97.69 221 GLY A O 1
ATOM 1678 N N . GLU A 1 222 ? 11.219 0.37 -6.875 1 96.81 222 GLU A N 1
ATOM 1679 C CA . GLU A 1 222 ? 11.172 1.827 -6.785 1 96.81 222 GLU A CA 1
ATOM 1680 C C . GLU A 1 222 ? 9.766 2.316 -6.469 1 96.81 222 GLU A C 1
ATOM 1682 O O . GLU A 1 222 ? 8.781 1.731 -6.926 1 96.81 222 GLU A O 1
ATOM 1687 N N . VAL A 1 223 ? 9.758 3.416 -5.695 1 97.62 223 VAL A N 1
ATOM 1688 C CA . VAL A 1 223 ? 8.453 3.99 -5.379 1 97.62 223 VAL A CA 1
ATOM 1689 C C . VAL A 1 223 ? 8.414 5.453 -5.816 1 97.62 223 VAL A C 1
ATOM 1691 O O . VAL A 1 223 ? 7.59 6.23 -5.328 1 97.62 223 VAL A O 1
ATOM 1694 N N . THR A 1 224 ? 9.242 5.922 -6.742 1 97.44 224 THR A N 1
ATOM 1695 C CA . THR A 1 224 ? 9.203 7.27 -7.301 1 97.44 224 THR A CA 1
ATOM 1696 C C . THR A 1 224 ? 7.957 7.465 -8.156 1 97.44 224 THR A C 1
ATOM 1698 O O . THR A 1 224 ? 7.395 6.496 -8.672 1 97.44 224 THR A O 1
ATOM 1701 N N . LEU A 1 225 ? 7.555 8.641 -8.359 1 97.88 225 LEU A N 1
ATOM 1702 C CA . LEU A 1 225 ? 6.312 8.953 -9.055 1 97.88 225 LEU A CA 1
ATOM 1703 C C . LEU A 1 225 ? 6.344 8.445 -10.492 1 97.88 225 LEU A C 1
ATOM 1705 O O . LEU A 1 225 ? 5.348 7.922 -10.992 1 97.88 225 LEU A O 1
ATOM 1709 N N . PRO A 1 226 ? 7.445 8.484 -11.203 1 97.75 226 PRO A N 1
ATOM 1710 C CA . PRO A 1 226 ? 7.461 8 -12.586 1 97.75 226 PRO A CA 1
ATOM 1711 C C . PRO A 1 226 ? 7.262 6.492 -12.688 1 97.75 226 PRO A C 1
ATOM 1713 O O . PRO A 1 226 ? 6.949 5.977 -13.766 1 97.75 226 PRO A O 1
ATOM 1716 N N . VAL A 1 227 ? 7.434 5.816 -11.602 1 98.5 227 VAL A N 1
ATOM 1717 C CA . VAL A 1 227 ? 7.219 4.371 -11.602 1 98.5 227 VAL A CA 1
ATOM 1718 C C . VAL A 1 227 ? 5.828 4.059 -11.055 1 98.5 227 VAL A C 1
ATOM 1720 O O . VAL A 1 227 ? 5.094 3.25 -11.625 1 98.5 227 VAL A O 1
ATOM 1723 N N . VAL A 1 228 ? 5.43 4.746 -9.992 1 98.75 228 VAL A N 1
ATOM 1724 C CA . VAL A 1 228 ? 4.215 4.414 -9.258 1 98.75 228 VAL A CA 1
ATOM 1725 C C . VAL A 1 228 ? 2.99 4.82 -10.07 1 98.75 228 VAL A C 1
ATOM 1727 O O . VAL A 1 228 ? 1.994 4.094 -10.109 1 98.75 228 VAL A O 1
ATOM 1730 N N . LEU A 1 229 ? 3.049 5.938 -10.711 1 98.81 229 LEU A N 1
ATOM 1731 C CA . LEU A 1 229 ? 1.886 6.43 -11.438 1 98.81 229 LEU A CA 1
ATOM 1732 C C . LEU A 1 229 ? 1.531 5.492 -12.594 1 98.81 229 LEU A C 1
ATOM 1734 O O . LEU A 1 229 ? 0.387 5.047 -12.703 1 98.81 229 LEU A O 1
ATOM 1738 N N . PRO A 1 230 ? 2.51 5.113 -13.422 1 98.88 230 PRO A N 1
ATOM 1739 C CA . PRO A 1 230 ? 2.18 4.145 -14.477 1 98.88 230 PRO A CA 1
ATOM 1740 C C . PRO A 1 230 ? 1.751 2.791 -13.914 1 98.88 230 PRO A C 1
ATOM 1742 O O . PRO A 1 230 ? 0.862 2.143 -14.477 1 98.88 230 PRO A O 1
ATOM 1745 N N . ALA A 1 231 ? 2.383 2.314 -12.875 1 98.94 231 ALA A N 1
ATOM 1746 C CA . ALA A 1 231 ? 2.033 1.034 -12.266 1 98.94 231 ALA A CA 1
ATOM 1747 C C . ALA A 1 231 ? 0.575 1.021 -11.812 1 98.94 231 ALA A C 1
ATOM 1749 O O . ALA A 1 231 ? -0.156 0.064 -12.086 1 98.94 231 ALA A O 1
ATOM 1750 N N . LEU A 1 232 ? 0.164 2.105 -11.133 1 98.94 232 LEU A N 1
ATOM 1751 C CA . LEU A 1 232 ? -1.215 2.23 -10.672 1 98.94 232 LEU A CA 1
ATOM 1752 C C . LEU A 1 232 ? -2.176 2.307 -11.852 1 98.94 232 LEU A C 1
ATOM 1754 O O . LEU A 1 232 ? -3.217 1.647 -11.859 1 98.94 232 LEU A O 1
ATOM 1758 N N . ALA A 1 233 ? -1.814 3.057 -12.828 1 98.94 233 ALA A N 1
ATOM 1759 C CA . ALA A 1 233 ? -2.682 3.279 -13.984 1 98.94 233 ALA A CA 1
ATOM 1760 C C . ALA A 1 233 ? -2.904 1.984 -14.758 1 98.94 233 ALA A C 1
ATOM 1762 O O . ALA A 1 233 ? -4.043 1.621 -15.062 1 98.94 233 ALA A O 1
ATOM 1763 N N . ALA A 1 234 ? -1.824 1.291 -15.07 1 98.94 234 ALA A N 1
ATOM 1764 C CA . ALA A 1 234 ? -1.946 0.055 -15.836 1 98.94 234 ALA A CA 1
ATOM 1765 C C . ALA A 1 234 ? -2.75 -0.991 -15.07 1 98.94 234 ALA A C 1
ATOM 1767 O O . ALA A 1 234 ? -3.578 -1.695 -15.648 1 98.94 234 ALA A O 1
ATOM 1768 N N . SER A 1 235 ? -2.521 -1.089 -13.812 1 98.94 235 SER A N 1
ATOM 1769 C CA . SER A 1 235 ? -3.176 -2.092 -12.984 1 98.94 235 SER A CA 1
ATOM 1770 C C . SER A 1 235 ? -4.676 -1.837 -12.883 1 98.94 235 SER A C 1
ATOM 1772 O O . SER A 1 235 ? -5.477 -2.77 -12.977 1 98.94 235 SER A O 1
ATOM 1774 N N . VAL A 1 236 ? -5.047 -0.595 -12.68 1 98.88 236 VAL A N 1
ATOM 1775 C CA . VAL A 1 236 ? -6.461 -0.292 -12.5 1 98.88 236 VAL A CA 1
ATOM 1776 C C . VAL A 1 236 ? -7.199 -0.426 -13.828 1 98.88 236 VAL A C 1
ATOM 1778 O O . VAL A 1 236 ? -8.352 -0.867 -13.867 1 98.88 236 VAL A O 1
ATOM 1781 N N . ILE A 1 237 ? -6.59 -0.054 -14.906 1 98.88 237 ILE A N 1
ATOM 1782 C CA . ILE A 1 237 ? -7.191 -0.21 -16.219 1 98.88 237 ILE A CA 1
ATOM 1783 C C . ILE A 1 237 ? -7.41 -1.691 -16.516 1 98.88 237 ILE A C 1
ATOM 1785 O O . ILE A 1 237 ? -8.492 -2.092 -16.953 1 98.88 237 ILE A O 1
ATOM 1789 N N . ALA A 1 238 ? -6.398 -2.479 -16.281 1 98.94 238 ALA A N 1
ATOM 1790 C CA . ALA A 1 238 ? -6.504 -3.914 -16.531 1 98.94 238 ALA A CA 1
ATOM 1791 C C . ALA A 1 238 ? -7.605 -4.539 -15.68 1 98.94 238 ALA A C 1
ATOM 1793 O O . ALA A 1 238 ? -8.344 -5.402 -16.156 1 98.94 238 ALA A O 1
ATOM 1794 N N . THR A 1 239 ? -7.641 -4.156 -14.445 1 98.88 239 THR A N 1
ATOM 1795 C CA . THR A 1 239 ? -8.664 -4.676 -13.547 1 98.88 239 THR A CA 1
ATOM 1796 C C . THR A 1 239 ? -10.062 -4.344 -14.062 1 98.88 239 THR A C 1
ATOM 1798 O O . THR A 1 239 ? -10.93 -5.215 -14.109 1 98.88 239 THR A O 1
ATOM 1801 N N . TYR A 1 240 ? -10.219 -3.127 -14.422 1 98.56 240 TYR A N 1
ATOM 1802 C CA . TYR A 1 240 ? -11.523 -2.703 -14.906 1 98.56 240 TYR A CA 1
ATOM 1803 C C . TYR A 1 240 ? -11.891 -3.426 -16.203 1 98.56 240 TYR A C 1
ATOM 1805 O O . TYR A 1 240 ? -13.039 -3.836 -16.391 1 98.56 240 TYR A O 1
ATOM 1813 N N . VAL A 1 241 ? -10.961 -3.539 -17.094 1 98.75 241 VAL A N 1
ATOM 1814 C CA . VAL A 1 241 ? -11.188 -4.289 -18.312 1 98.75 241 VAL A CA 1
ATOM 1815 C C . VAL A 1 241 ? -11.523 -5.742 -17.984 1 98.75 241 VAL A C 1
ATOM 1817 O O . VAL A 1 241 ? -12.375 -6.352 -18.641 1 98.75 241 VAL A O 1
ATOM 1820 N N . GLY A 1 242 ? -10.875 -6.246 -16.984 1 98.56 242 GLY A N 1
ATOM 1821 C CA . GLY A 1 242 ? -11.133 -7.609 -16.547 1 98.56 242 GLY A CA 1
ATOM 1822 C C . GLY A 1 242 ? -12.578 -7.844 -16.156 1 98.56 242 GLY A C 1
ATOM 1823 O O . GLY A 1 242 ? -13.07 -8.969 -16.234 1 98.56 242 GLY A O 1
ATOM 1824 N N . TYR A 1 243 ? -13.312 -6.758 -15.789 1 97.75 243 TYR A N 1
ATOM 1825 C CA . TYR A 1 243 ? -14.711 -6.867 -15.375 1 97.75 243 TYR A CA 1
ATOM 1826 C C . TYR A 1 243 ? -15.594 -7.277 -16.547 1 97.75 243 TYR A C 1
ATOM 1828 O O . TYR A 1 243 ? -16.766 -7.641 -16.344 1 97.75 243 TYR A O 1
ATOM 1836 N N . LEU A 1 244 ? -15.086 -7.297 -17.75 1 98.06 244 LEU A N 1
ATOM 1837 C CA . LEU A 1 244 ? -15.844 -7.773 -18.906 1 98.06 244 LEU A CA 1
ATOM 1838 C C . LEU A 1 244 ? -16.266 -9.227 -18.719 1 98.06 244 LEU A C 1
ATOM 1840 O O . LEU A 1 244 ? -17.328 -9.633 -19.172 1 98.06 244 LEU A O 1
ATOM 1844 N N . TYR A 1 245 ? -15.406 -10.008 -18.031 1 97.75 245 TYR A N 1
ATOM 1845 C CA . TYR A 1 245 ? -15.688 -11.422 -17.828 1 97.75 245 TYR A CA 1
ATOM 1846 C C . TYR A 1 245 ? -15.594 -11.781 -16.344 1 97.75 245 TYR A C 1
ATOM 1848 O O . TYR A 1 245 ? -16.391 -12.586 -15.844 1 97.75 245 TYR A O 1
ATOM 1856 N N . LEU A 1 246 ? -14.695 -11.211 -15.68 1 97.06 246 LEU A N 1
ATOM 1857 C CA . LEU A 1 246 ? -14.43 -11.539 -14.281 1 97.06 246 LEU A CA 1
ATOM 1858 C C . LEU A 1 246 ? -15.281 -10.68 -13.352 1 97.06 246 LEU A C 1
ATOM 1860 O O . LEU A 1 246 ? -15.703 -9.586 -13.727 1 97.06 246 LEU A O 1
ATOM 1864 N N . PRO A 1 247 ? -15.547 -11.164 -12.18 1 94.12 247 PRO A N 1
ATOM 1865 C CA . PRO A 1 247 ? -16.391 -10.406 -11.25 1 94.12 247 PRO A CA 1
ATOM 1866 C C . PRO A 1 247 ? -15.688 -9.188 -10.672 1 94.12 247 PRO A C 1
ATOM 1868 O O . PRO A 1 247 ? -14.453 -9.125 -10.664 1 94.12 247 PRO A O 1
ATOM 1871 N N . ASP A 1 248 ? -16.453 -8.281 -10.078 1 94.94 248 ASP A N 1
ATOM 1872 C CA . ASP A 1 248 ? -15.914 -7.051 -9.516 1 94.94 248 ASP A CA 1
ATOM 1873 C C . ASP A 1 248 ? -15.852 -7.125 -7.992 1 94.94 248 ASP A C 1
ATOM 1875 O O . ASP A 1 248 ? -15.664 -6.109 -7.32 1 94.94 248 ASP A O 1
ATOM 1879 N N . HIS A 1 249 ? -16.062 -8.328 -7.43 1 95.12 249 HIS A N 1
ATOM 1880 C CA . HIS A 1 249 ? -15.977 -8.5 -5.984 1 95.12 249 HIS A CA 1
ATOM 1881 C C . HIS A 1 249 ? -14.68 -9.188 -5.586 1 95.12 249 HIS A C 1
ATOM 1883 O O . HIS A 1 249 ? -13.867 -9.531 -6.449 1 95.12 249 HIS A O 1
ATOM 1889 N N . ALA A 1 250 ? -14.469 -9.398 -4.371 1 96.44 250 ALA A N 1
ATOM 1890 C CA . ALA A 1 250 ? -13.25 -10.023 -3.85 1 96.44 250 ALA A CA 1
ATOM 1891 C C . ALA A 1 250 ? -13.07 -11.43 -4.414 1 96.44 250 ALA A C 1
ATOM 1893 O O . ALA A 1 250 ? -14.055 -12.141 -4.652 1 96.44 250 ALA A O 1
ATOM 1894 N N . THR A 1 251 ? -11.859 -11.797 -4.602 1 96.94 251 THR A N 1
ATOM 1895 C CA . THR A 1 251 ? -11.547 -13.148 -5.059 1 96.94 251 THR A CA 1
ATOM 1896 C C . THR A 1 251 ? -11.969 -14.18 -4.016 1 96.94 251 THR A C 1
ATOM 1898 O O . THR A 1 251 ? -12.508 -15.234 -4.359 1 96.94 251 THR A O 1
ATOM 1901 N N . TYR A 1 252 ? -11.703 -13.875 -2.771 1 97.31 252 TYR A N 1
ATOM 1902 C CA . TYR A 1 252 ? -12.18 -14.695 -1.663 1 97.31 252 TYR A CA 1
ATOM 1903 C C . TYR A 1 252 ? -13.438 -14.094 -1.039 1 97.31 252 TYR A C 1
ATOM 1905 O O . TYR A 1 252 ? -13.344 -13.289 -0.106 1 97.31 252 TYR A O 1
ATOM 1913 N N . VAL A 1 253 ? -14.578 -14.539 -1.442 1 95.62 253 VAL A N 1
ATOM 1914 C CA . VAL A 1 253 ? -15.859 -13.945 -1.09 1 95.62 253 VAL A CA 1
ATOM 1915 C C . VAL A 1 253 ? -16.297 -14.43 0.295 1 95.62 253 VAL A C 1
ATOM 1917 O O . VAL A 1 253 ? -16.031 -15.57 0.673 1 95.62 253 VAL A O 1
ATOM 1920 N N . GLY A 1 254 ? -16.875 -13.578 1.03 1 95.12 254 GLY A N 1
ATOM 1921 C CA . GLY A 1 254 ? -17.578 -13.984 2.24 1 95.12 254 GLY A CA 1
ATOM 1922 C C . GLY A 1 254 ? -16.672 -14.031 3.461 1 95.12 254 GLY A C 1
ATOM 1923 O O . GLY A 1 254 ? -17.109 -14.43 4.543 1 95.12 254 GLY A O 1
ATOM 1924 N N . VAL A 1 255 ? -15.43 -13.625 3.312 1 97 255 VAL A N 1
ATOM 1925 C CA . VAL A 1 255 ? -14.531 -13.633 4.465 1 97 255 VAL A CA 1
ATOM 1926 C C . VAL A 1 255 ? -15 -12.594 5.484 1 97 255 VAL A C 1
ATOM 1928 O O . VAL A 1 255 ? -15.203 -11.43 5.145 1 97 255 VAL A O 1
ATOM 1931 N N . ALA A 1 256 ? -15.133 -12.992 6.727 1 95.38 256 ALA A N 1
ATOM 1932 C CA . ALA A 1 256 ? -15.648 -12.125 7.777 1 95.38 256 ALA A CA 1
ATOM 1933 C C . ALA A 1 256 ? -14.633 -11.047 8.156 1 95.38 256 ALA A C 1
ATOM 1935 O O . ALA A 1 256 ? -13.43 -11.227 7.953 1 95.38 256 ALA A O 1
ATOM 1936 N N . ASN A 1 257 ? -15.141 -9.984 8.625 1 94.38 257 ASN A N 1
ATOM 1937 C CA . ASN A 1 257 ? -14.273 -9.008 9.281 1 94.38 257 ASN A CA 1
ATOM 1938 C C . ASN A 1 257 ? -13.891 -9.453 10.688 1 94.38 257 ASN A C 1
ATOM 1940 O O . ASN A 1 257 ? -14.516 -9.031 11.664 1 94.38 257 ASN A O 1
ATOM 1944 N N . TYR A 1 258 ? -12.883 -10.203 10.75 1 95.81 258 TYR A N 1
ATOM 1945 C CA . TYR A 1 258 ? -12.453 -10.711 12.047 1 95.81 258 TYR A CA 1
ATOM 1946 C C . TYR A 1 258 ? -11.969 -9.586 12.953 1 95.81 258 TYR A C 1
ATOM 1948 O O . TYR A 1 258 ? -11.227 -8.703 12.508 1 95.81 258 TYR A O 1
ATOM 1956 N N . GLN A 1 259 ? -12.375 -9.664 14.195 1 93.06 259 GLN A N 1
ATOM 1957 C CA . GLN A 1 259 ? -12.055 -8.609 15.148 1 93.06 259 GLN A CA 1
ATOM 1958 C C . GLN A 1 259 ? -10.672 -8.812 15.766 1 93.06 259 GLN A C 1
ATOM 1960 O O . GLN A 1 259 ? -10.188 -9.938 15.852 1 93.06 259 GLN A O 1
ATOM 1965 N N . PHE A 1 260 ? -10.172 -7.801 16.25 1 93.81 260 PHE A N 1
ATOM 1966 C CA . PHE A 1 260 ? -8.883 -7.789 16.938 1 93.81 260 PHE A CA 1
ATOM 1967 C C . PHE A 1 260 ? -8.984 -8.508 18.281 1 93.81 260 PHE A C 1
ATOM 1969 O O . PHE A 1 260 ? -9.969 -8.352 19 1 93.81 260 PHE A O 1
ATOM 1976 N N . HIS A 1 261 ? -8.008 -9.312 18.594 1 95.19 261 HIS A N 1
ATOM 1977 C CA . HIS A 1 261 ? -7.859 -10.008 19.859 1 95.19 261 HIS A CA 1
ATOM 1978 C C . HIS A 1 261 ? -6.391 -10.109 20.266 1 95.19 261 HIS A C 1
ATOM 1980 O O . HIS A 1 261 ? -5.52 -10.305 19.406 1 95.19 261 HIS A O 1
ATOM 1986 N N . LEU A 1 262 ? -6.129 -10.039 21.5 1 96.44 262 LEU A N 1
ATOM 1987 C CA . LEU A 1 262 ? -4.77 -10.117 22.016 1 96.44 262 LEU A CA 1
ATOM 1988 C C . LEU A 1 262 ? -4.098 -11.422 21.609 1 96.44 262 LEU A C 1
ATOM 1990 O O . LEU A 1 262 ? -2.891 -11.453 21.359 1 96.44 262 LEU A O 1
ATOM 1994 N N . ALA A 1 263 ? -4.863 -12.461 21.531 1 97.75 263 ALA A N 1
ATOM 1995 C CA . ALA A 1 263 ? -4.344 -13.773 21.156 1 97.75 263 ALA A CA 1
ATOM 1996 C C . ALA A 1 263 ? -3.67 -13.727 19.781 1 97.75 263 ALA A C 1
ATOM 1998 O O . ALA A 1 263 ? -2.691 -14.438 19.547 1 97.75 263 ALA A O 1
ATOM 1999 N N . GLN A 1 264 ? -4.188 -12.891 18.922 1 98.44 264 GLN A N 1
ATOM 2000 C CA . GLN A 1 264 ? -3.639 -12.781 17.578 1 98.44 264 GLN A CA 1
ATOM 2001 C C . GLN A 1 264 ? -2.271 -12.109 17.594 1 98.44 264 GLN A C 1
ATOM 2003 O O . GLN A 1 264 ? -1.413 -12.406 16.75 1 98.44 264 GLN A O 1
ATOM 2008 N N . ILE A 1 265 ? -2.039 -11.234 18.531 1 98.31 265 ILE A N 1
ATOM 2009 C CA . ILE A 1 265 ? -0.761 -10.539 18.656 1 98.31 265 ILE A CA 1
ATOM 2010 C C . ILE A 1 265 ? 0.315 -11.523 19.109 1 98.31 265 ILE A C 1
ATOM 2012 O O . ILE A 1 265 ? 1.393 -11.594 18.516 1 98.31 265 ILE A O 1
ATOM 2016 N N . VAL A 1 266 ? 0.058 -12.195 20.109 1 98.5 266 VAL A N 1
ATOM 2017 C CA . VAL A 1 266 ? 1.022 -13.148 20.656 1 98.5 266 VAL A CA 1
ATOM 2018 C C . VAL A 1 266 ? 1.3 -14.242 19.609 1 98.5 266 VAL A C 1
ATOM 2020 O O . VAL A 1 266 ? 2.451 -14.633 19.406 1 98.5 266 VAL A O 1
ATOM 2023 N N . PHE A 1 267 ? 0.233 -14.703 18.969 1 98.62 267 PHE A N 1
ATOM 2024 C CA . PHE A 1 267 ? 0.366 -15.664 17.891 1 98.62 267 PHE A CA 1
ATOM 2025 C C . PHE A 1 267 ? 1.302 -15.133 16.812 1 98.62 267 PHE A C 1
ATOM 2027 O O . PHE A 1 267 ? 2.193 -15.852 16.344 1 98.62 267 PHE A O 1
ATOM 2034 N N . ALA A 1 268 ? 1.077 -13.898 16.391 1 98.81 268 ALA A N 1
ATOM 2035 C CA . ALA A 1 268 ? 1.856 -13.297 15.32 1 98.81 268 ALA A CA 1
ATOM 2036 C C . ALA A 1 268 ? 3.338 -13.242 15.68 1 98.81 268 ALA A C 1
ATOM 2038 O O . ALA A 1 268 ? 4.199 -13.484 14.836 1 98.81 268 ALA A O 1
ATOM 2039 N N . VAL A 1 269 ? 3.674 -12.914 16.906 1 98.69 269 VAL A N 1
ATOM 2040 C CA . VAL A 1 269 ? 5.051 -12.773 17.375 1 98.69 269 VAL A CA 1
ATOM 2041 C C . VAL A 1 269 ? 5.742 -14.133 17.344 1 98.69 269 VAL A C 1
ATOM 2043 O O . VAL A 1 269 ? 6.922 -14.234 17 1 98.69 269 VAL A O 1
ATOM 2046 N N . ILE A 1 270 ? 5.035 -15.164 17.625 1 98.62 270 ILE A N 1
ATOM 2047 C CA . ILE A 1 270 ? 5.617 -16.5 17.719 1 98.62 270 ILE A CA 1
ATOM 2048 C C . ILE A 1 270 ? 5.617 -17.172 16.359 1 98.62 270 ILE A C 1
ATOM 2050 O O . ILE A 1 270 ? 6.641 -17.703 15.914 1 98.62 270 ILE A O 1
ATOM 2054 N N . ALA A 1 271 ? 4.492 -17.109 15.695 1 98.81 271 ALA A N 1
ATOM 2055 C CA . ALA A 1 271 ? 4.309 -17.812 14.438 1 98.81 271 ALA A CA 1
ATOM 2056 C C . ALA A 1 271 ? 5.051 -17.125 13.297 1 98.81 271 ALA A C 1
ATOM 2058 O O . ALA A 1 271 ? 5.465 -17.781 12.328 1 98.81 271 ALA A O 1
ATOM 2059 N N . GLY A 1 272 ? 5.203 -15.766 13.375 1 98.88 272 GLY A N 1
ATOM 2060 C CA . GLY A 1 272 ? 5.852 -15.008 12.312 1 98.88 272 GLY A CA 1
ATOM 2061 C C . GLY A 1 272 ? 7.207 -15.57 11.93 1 98.88 272 GLY A C 1
ATOM 2062 O O . GLY A 1 272 ? 7.41 -15.977 10.781 1 98.88 272 GLY A O 1
ATOM 2063 N N . PRO A 1 273 ? 8.102 -15.672 12.875 1 98.88 273 PRO A N 1
ATOM 2064 C CA . PRO A 1 273 ? 9.422 -16.234 12.586 1 98.88 273 PRO A CA 1
ATOM 2065 C C . PRO A 1 273 ? 9.359 -17.672 12.07 1 98.88 273 PRO A C 1
ATOM 2067 O O . PRO A 1 273 ? 10.117 -18.047 11.172 1 98.88 273 PRO A O 1
ATOM 2070 N N . LEU A 1 274 ? 8.477 -18.453 12.57 1 98.88 274 LEU A N 1
ATOM 2071 C CA . LEU A 1 274 ? 8.32 -19.844 12.125 1 98.88 274 LEU A CA 1
ATOM 2072 C C . LEU A 1 274 ? 7.871 -19.891 10.664 1 98.88 274 LEU A C 1
ATOM 2074 O O . LEU A 1 274 ? 8.383 -20.703 9.883 1 98.88 274 LEU A O 1
ATOM 2078 N N . ILE A 1 275 ? 6.914 -19.078 10.359 1 98.94 275 ILE A N 1
ATOM 2079 C CA . ILE A 1 275 ? 6.418 -19.016 8.992 1 98.94 275 ILE A CA 1
ATOM 2080 C C . ILE A 1 275 ? 7.535 -18.547 8.062 1 98.94 275 ILE A C 1
ATOM 2082 O O . ILE A 1 275 ? 7.641 -19 6.922 1 98.94 275 ILE A O 1
ATOM 2086 N N . GLY A 1 276 ? 8.359 -17.609 8.555 1 98.94 276 GLY A N 1
ATOM 2087 C CA . GLY A 1 276 ? 9.516 -17.188 7.785 1 98.94 276 GLY A CA 1
ATOM 2088 C C . GLY A 1 276 ? 10.453 -18.328 7.445 1 98.94 276 GLY A C 1
ATOM 2089 O O . GLY A 1 276 ? 10.938 -18.422 6.316 1 98.94 276 GLY A O 1
ATOM 2090 N N . LEU A 1 277 ? 10.695 -19.188 8.359 1 98.81 277 LEU A N 1
ATOM 2091 C CA . LEU A 1 277 ? 11.562 -20.344 8.141 1 98.81 277 LEU A CA 1
ATOM 2092 C C . LEU A 1 277 ? 10.945 -21.312 7.125 1 98.81 277 LEU A C 1
ATOM 2094 O O . LEU A 1 277 ? 11.641 -21.828 6.25 1 98.81 277 LEU A O 1
ATOM 2098 N N . PHE A 1 278 ? 9.672 -21.5 7.254 1 98.88 278 PHE A N 1
ATOM 2099 C CA . PHE A 1 278 ? 8.977 -22.359 6.305 1 98.88 278 PHE A CA 1
ATOM 2100 C C . PHE A 1 278 ? 9 -21.75 4.906 1 98.88 278 PHE A C 1
ATOM 2102 O O . PHE A 1 278 ? 9.07 -22.469 3.908 1 98.88 278 PHE A O 1
ATOM 2109 N N . SER A 1 279 ? 8.859 -20.484 4.863 1 98.88 279 SER A N 1
ATOM 2110 C CA . SER A 1 279 ? 8.938 -19.797 3.57 1 98.88 279 SER A CA 1
ATOM 2111 C C . SER A 1 279 ? 10.281 -20.047 2.895 1 98.88 279 SER A C 1
ATOM 2113 O O . SER A 1 279 ? 10.344 -20.281 1.684 1 98.88 279 SER A O 1
ATOM 2115 N N . VAL A 1 280 ? 11.359 -20.016 3.682 1 98.75 280 VAL A N 1
ATOM 2116 C CA . VAL A 1 280 ? 12.688 -20.281 3.15 1 98.75 280 VAL A CA 1
ATOM 2117 C C . VAL A 1 280 ? 12.734 -21.688 2.562 1 98.75 280 VAL A C 1
ATOM 2119 O O . VAL A 1 280 ? 13.242 -21.891 1.454 1 98.75 280 VAL A O 1
ATOM 2122 N N . ALA A 1 281 ? 12.25 -22.625 3.279 1 98.75 281 ALA A N 1
ATOM 2123 C CA . ALA A 1 281 ? 12.227 -24.016 2.818 1 98.75 281 ALA A CA 1
ATOM 2124 C C . ALA A 1 281 ? 11.406 -24.156 1.537 1 98.75 281 ALA A C 1
ATOM 2126 O O . ALA A 1 281 ? 11.812 -24.844 0.605 1 98.75 281 ALA A O 1
ATOM 2127 N N . PHE A 1 282 ? 10.297 -23.531 1.53 1 98.75 282 PHE A N 1
ATOM 2128 C CA . PHE A 1 282 ? 9.406 -23.562 0.373 1 98.75 282 PHE A CA 1
ATOM 2129 C C . PHE A 1 282 ? 10.109 -23 -0.857 1 98.75 282 PHE A C 1
ATOM 2131 O O . PHE A 1 282 ? 10.117 -23.625 -1.918 1 98.75 282 PHE A O 1
ATOM 2138 N N . VAL A 1 283 ? 10.711 -21.828 -0.722 1 98.69 283 VAL A N 1
ATOM 2139 C CA . VAL A 1 283 ? 11.344 -21.125 -1.829 1 98.69 283 VAL A CA 1
ATOM 2140 C C . VAL A 1 283 ? 12.539 -21.922 -2.344 1 98.69 283 VAL A C 1
ATOM 2142 O O . VAL A 1 283 ? 12.727 -22.062 -3.555 1 98.69 283 VAL A O 1
ATOM 2145 N N . ARG A 1 284 ? 13.305 -22.484 -1.494 1 97.94 284 ARG A N 1
ATOM 2146 C CA . ARG A 1 284 ? 14.461 -23.266 -1.913 1 97.94 284 ARG A CA 1
ATOM 2147 C C . ARG A 1 284 ? 14.031 -24.547 -2.613 1 97.94 284 ARG A C 1
ATOM 2149 O O . ARG A 1 284 ? 14.672 -24.984 -3.568 1 97.94 284 ARG A O 1
ATOM 2156 N N . LEU A 1 285 ? 13.008 -25.141 -2.068 1 98.25 285 LEU A N 1
ATOM 2157 C CA . LEU A 1 285 ? 12.477 -26.328 -2.719 1 98.25 285 LEU A CA 1
ATOM 2158 C C . LEU A 1 285 ? 12.062 -26.031 -4.156 1 98.25 285 LEU A C 1
ATOM 2160 O O . LEU A 1 285 ? 12.406 -26.766 -5.074 1 98.25 285 LEU A O 1
ATOM 2164 N N . MET A 1 286 ? 11.352 -24.953 -4.352 1 98.19 286 MET A N 1
ATOM 2165 C CA . MET A 1 286 ? 10.906 -24.578 -5.688 1 98.19 286 MET A CA 1
ATOM 2166 C C . MET A 1 286 ? 12.094 -24.266 -6.59 1 98.19 286 MET A C 1
ATOM 2168 O O . MET A 1 286 ? 12.094 -24.625 -7.77 1 98.19 286 MET A O 1
ATOM 2172 N N . GLY A 1 287 ? 13.109 -23.578 -6.027 1 96.88 287 GLY A N 1
ATOM 2173 C CA . GLY A 1 287 ? 14.312 -23.281 -6.793 1 96.88 287 GLY A CA 1
ATOM 2174 C C . GLY A 1 287 ? 15.086 -24.516 -7.207 1 96.88 287 GLY A C 1
ATOM 2175 O O . GLY A 1 287 ? 15.547 -24.609 -8.344 1 96.88 287 GLY A O 1
ATOM 2176 N N . LEU A 1 288 ? 15.188 -25.469 -6.355 1 96.31 288 LEU A N 1
ATOM 2177 C CA . LEU A 1 288 ? 15.945 -26.703 -6.609 1 96.31 288 LEU A CA 1
ATOM 2178 C C . LEU A 1 288 ? 15.273 -27.531 -7.699 1 96.31 288 LEU A C 1
ATOM 2180 O O . LEU A 1 288 ? 15.945 -28 -8.633 1 96.31 288 LEU A O 1
ATOM 2184 N N . VAL A 1 289 ? 14.016 -27.656 -7.594 1 96.62 289 VAL A N 1
ATOM 2185 C CA . VAL A 1 289 ? 13.328 -28.531 -8.539 1 96.62 289 VAL A CA 1
ATOM 2186 C C . VAL A 1 289 ? 13.258 -27.859 -9.906 1 96.62 289 VAL A C 1
ATOM 2188 O O . VAL A 1 289 ? 13.25 -28.531 -10.938 1 96.62 289 VAL A O 1
ATOM 2191 N N . THR A 1 290 ? 13.141 -26.562 -9.898 1 93.56 290 THR A N 1
ATOM 2192 C CA . THR A 1 290 ? 13.094 -25.859 -11.164 1 93.56 290 THR A CA 1
ATOM 2193 C C . THR A 1 290 ? 14.438 -25.953 -11.883 1 93.56 290 THR A C 1
ATOM 2195 O O . THR A 1 290 ? 14.484 -26.078 -13.109 1 93.56 290 THR A O 1
ATOM 2198 N N . HIS A 1 291 ? 15.508 -25.891 -11.148 1 93 291 HIS A N 1
ATOM 2199 C CA . HIS A 1 291 ? 16.844 -26 -11.742 1 93 291 HIS A CA 1
ATOM 2200 C C . HIS A 1 291 ? 17.078 -27.391 -12.312 1 93 291 HIS A C 1
ATOM 2202 O O . HIS A 1 291 ? 17.734 -27.531 -13.344 1 93 291 HIS A O 1
ATOM 2208 N N . HIS A 1 292 ? 16.594 -28.375 -11.711 1 94.06 292 HIS A N 1
ATOM 2209 C CA . HIS A 1 292 ? 16.828 -29.75 -12.141 1 94.06 292 HIS A CA 1
ATOM 2210 C C . HIS A 1 292 ? 15.625 -30.312 -12.898 1 94.06 292 HIS A C 1
ATOM 2212 O O . HIS A 1 292 ? 15.43 -31.516 -12.938 1 94.06 292 HIS A O 1
ATOM 2218 N N . ARG A 1 293 ? 14.844 -29.453 -13.383 1 94.31 293 ARG A N 1
ATOM 2219 C CA . ARG A 1 293 ? 13.602 -29.891 -14.008 1 94.31 293 ARG A CA 1
ATOM 2220 C C . ARG A 1 293 ? 13.875 -30.734 -15.25 1 94.31 293 ARG A C 1
ATOM 2222 O O . ARG A 1 293 ? 14.922 -30.578 -15.883 1 94.31 293 ARG A O 1
ATOM 2229 N N . PHE A 1 294 ? 12.945 -31.531 -15.562 1 94.31 294 PHE A N 1
ATOM 2230 C CA . PHE A 1 294 ? 13.031 -32.344 -16.781 1 94.31 294 PHE A CA 1
ATOM 2231 C C . PHE A 1 294 ? 13.094 -31.438 -18.016 1 94.31 294 PHE A C 1
ATOM 2233 O O . PHE A 1 294 ? 12.414 -30.422 -18.078 1 94.31 294 PHE A O 1
ATOM 2240 N N . THR A 1 295 ? 13.969 -31.859 -18.891 1 91.56 295 THR A N 1
ATOM 2241 C CA . THR A 1 295 ? 14.102 -31.156 -20.156 1 91.56 295 THR A CA 1
ATOM 2242 C C . THR A 1 295 ? 14.125 -32.156 -21.328 1 91.56 295 THR A C 1
ATOM 2244 O O . THR A 1 295 ? 14.195 -33.375 -21.109 1 91.56 295 THR A O 1
ATOM 2247 N N . GLY A 1 296 ? 13.984 -31.625 -22.484 1 93.19 296 GLY A N 1
ATOM 2248 C CA . GLY A 1 296 ? 14.047 -32.469 -23.656 1 93.19 296 GLY A CA 1
ATOM 2249 C C . GLY A 1 296 ? 12.93 -33.5 -23.703 1 93.19 296 GLY A C 1
ATOM 2250 O O . GLY A 1 296 ? 11.781 -33.188 -23.406 1 93.19 296 GLY A O 1
ATOM 2251 N N . ARG A 1 297 ? 13.297 -34.75 -23.984 1 94.88 297 ARG A N 1
ATOM 2252 C CA . ARG A 1 297 ? 12.312 -35.781 -24.203 1 94.88 297 ARG A CA 1
ATOM 2253 C C . ARG A 1 297 ? 11.656 -36.219 -22.891 1 94.88 297 ARG A C 1
ATOM 2255 O O . ARG A 1 297 ? 10.555 -36.781 -22.891 1 94.88 297 ARG A O 1
ATOM 2262 N N . TRP A 1 298 ? 12.281 -35.906 -21.781 1 96.06 298 TRP A N 1
ATOM 2263 C CA . TRP A 1 298 ? 11.758 -36.312 -20.484 1 96.06 298 TRP A CA 1
ATOM 2264 C C . TRP A 1 298 ? 10.508 -35.531 -20.125 1 96.06 298 TRP A C 1
ATOM 2266 O O . TRP A 1 298 ? 9.703 -35.938 -19.297 1 96.06 298 TRP A O 1
ATOM 2276 N N . VAL A 1 299 ? 10.336 -34.438 -20.797 1 96.5 299 VAL A N 1
ATOM 2277 C CA . VAL A 1 299 ? 9.156 -33.625 -20.562 1 96.5 299 VAL A CA 1
ATOM 2278 C C . VAL A 1 299 ? 7.91 -34.344 -21.078 1 96.5 299 VAL A C 1
ATOM 2280 O O . VAL A 1 299 ? 6.801 -34.094 -20.594 1 96.5 299 VAL A O 1
ATOM 2283 N N . LEU A 1 300 ? 8.086 -35.281 -21.969 1 97 300 LEU A N 1
ATOM 2284 C CA . LEU A 1 300 ? 6.973 -36.062 -22.531 1 97 300 LEU A CA 1
ATOM 2285 C C . LEU A 1 300 ? 6.297 -36.906 -21.453 1 97 300 LEU A C 1
ATOM 2287 O O . LEU A 1 300 ? 5.082 -37.094 -21.5 1 97 300 LEU A O 1
ATOM 2291 N N . ILE A 1 301 ? 7.129 -37.25 -20.438 1 97.12 301 ILE A N 1
ATOM 2292 C CA . ILE A 1 301 ? 6.598 -38.219 -19.484 1 97.12 301 ILE A CA 1
ATOM 2293 C C . ILE A 1 301 ? 6.531 -37.594 -18.094 1 97.12 301 ILE A C 1
ATOM 2295 O O . ILE A 1 301 ? 5.812 -38.094 -17.219 1 97.12 301 ILE A O 1
ATOM 2299 N N . GLY A 1 302 ? 7.285 -36.562 -17.891 1 98.19 302 GLY A N 1
ATOM 2300 C CA . GLY A 1 302 ? 7.391 -35.938 -16.594 1 98.19 302 GLY A CA 1
ATOM 2301 C C . GLY A 1 302 ? 6.047 -35.531 -16 1 98.19 302 GLY A C 1
ATOM 2302 O O . GLY A 1 302 ? 5.633 -36.062 -14.969 1 98.19 302 GLY A O 1
ATOM 2303 N N . PRO A 1 303 ? 5.367 -34.656 -16.688 1 98.31 303 PRO A N 1
ATOM 2304 C CA . PRO A 1 303 ? 4.059 -34.25 -16.203 1 98.31 303 PRO A CA 1
ATOM 2305 C C . PRO A 1 303 ? 3.07 -35.406 -16.062 1 98.31 303 PRO A C 1
ATOM 2307 O O . PRO A 1 303 ? 2.24 -35.406 -15.148 1 98.31 303 PRO A O 1
ATOM 2310 N N . LEU A 1 304 ? 3.16 -36.375 -16.969 1 98.31 304 LEU A N 1
ATOM 2311 C CA . LEU A 1 304 ? 2.305 -37.562 -16.844 1 98.31 304 LEU A CA 1
ATOM 2312 C C . LEU A 1 304 ? 2.512 -38.219 -15.492 1 98.31 304 LEU A C 1
ATOM 2314 O O . LEU A 1 304 ? 1.542 -38.562 -14.812 1 98.31 304 LEU A O 1
ATOM 2318 N N . LEU A 1 305 ? 3.721 -38.375 -15.078 1 98.12 305 LEU A N 1
ATOM 2319 C CA . LEU A 1 305 ? 4.059 -39.031 -13.82 1 98.12 305 LEU A CA 1
ATOM 2320 C C . LEU A 1 305 ? 3.617 -38.188 -12.625 1 98.12 305 LEU A C 1
ATOM 2322 O O . LEU A 1 305 ? 2.932 -38.688 -11.727 1 98.12 305 LEU A O 1
ATOM 2326 N N . SER A 1 306 ? 4.039 -36.969 -12.602 1 98.38 306 SER A N 1
ATOM 2327 C CA . SER A 1 306 ? 3.773 -36.094 -11.453 1 98.38 306 SER A CA 1
ATOM 2328 C C . SER A 1 306 ? 2.275 -35.875 -11.266 1 98.38 306 SER A C 1
ATOM 2330 O O . SER A 1 306 ? 1.778 -35.875 -10.133 1 98.38 306 SER A O 1
ATOM 2332 N N . PHE A 1 307 ? 1.512 -35.656 -12.367 1 98.75 307 PHE A N 1
ATOM 2333 C CA . PHE A 1 307 ? 0.076 -35.406 -12.258 1 98.75 307 PHE A CA 1
ATOM 2334 C C . PHE A 1 307 ? -0.649 -36.688 -11.867 1 98.75 307 PHE A C 1
ATOM 2336 O O . PHE A 1 307 ? -1.657 -36.656 -11.156 1 98.75 307 PHE A O 1
ATOM 2343 N N . SER A 1 308 ? -0.122 -37.875 -12.305 1 98.69 308 SER A N 1
ATOM 2344 C CA . SER A 1 308 ? -0.698 -39.125 -11.867 1 98.69 308 SER A CA 1
ATOM 2345 C C . SER A 1 308 ? -0.506 -39.344 -10.367 1 98.69 308 SER A C 1
ATOM 2347 O O . SER A 1 308 ? -1.41 -39.812 -9.68 1 98.69 308 SER A O 1
ATOM 2349 N N . ILE A 1 309 ? 0.635 -39 -9.875 1 98.75 309 ILE A N 1
ATOM 2350 C CA . ILE A 1 309 ? 0.901 -39.094 -8.445 1 98.75 309 ILE A CA 1
ATOM 2351 C C . ILE A 1 309 ? -0.04 -38.188 -7.676 1 98.75 309 ILE A C 1
ATOM 2353 O O . ILE A 1 309 ? -0.607 -38.562 -6.656 1 98.75 309 ILE A O 1
ATOM 2357 N N . LEU A 1 310 ? -0.162 -36.969 -8.156 1 98.62 310 LEU A N 1
ATOM 2358 C CA . LEU A 1 310 ? -1.108 -36.062 -7.535 1 98.62 310 LEU A CA 1
ATOM 2359 C C . LEU A 1 310 ? -2.523 -36.625 -7.578 1 98.62 310 LEU A C 1
ATOM 2361 O O . LEU A 1 310 ? -3.273 -36.5 -6.605 1 98.62 310 LEU A O 1
ATOM 2365 N N . GLY A 1 311 ? -2.916 -37.188 -8.781 1 98.38 311 GLY A N 1
ATOM 2366 C CA . GLY A 1 311 ? -4.219 -37.812 -8.867 1 98.38 311 GLY A CA 1
ATOM 2367 C C . GLY A 1 311 ? -4.422 -38.906 -7.82 1 98.38 311 GLY A C 1
ATOM 2368 O O . GLY A 1 311 ? -5.5 -39 -7.234 1 98.38 311 GLY A O 1
ATOM 2369 N N . PHE A 1 312 ? -3.43 -39.625 -7.609 1 98.44 312 PHE A N 1
ATOM 2370 C CA . PHE A 1 312 ? -3.502 -40.719 -6.629 1 98.44 312 PHE A CA 1
ATOM 2371 C C . PHE A 1 312 ? -3.648 -40.156 -5.219 1 98.44 312 PHE A C 1
ATOM 2373 O O . PHE A 1 312 ? -4.527 -40.594 -4.469 1 98.44 312 PHE A O 1
ATOM 2380 N N . ILE A 1 313 ? -2.811 -39.219 -4.82 1 98.25 313 ILE A N 1
ATOM 2381 C CA . ILE A 1 313 ? -2.871 -38.594 -3.514 1 98.25 313 ILE A CA 1
ATOM 2382 C C . ILE A 1 313 ? -4.207 -37.875 -3.354 1 98.25 313 ILE A C 1
ATOM 2384 O O . ILE A 1 313 ? -4.785 -37.844 -2.264 1 98.25 313 ILE A O 1
ATOM 2388 N N . GLY A 1 314 ? -4.68 -37.344 -4.465 1 96.88 314 GLY A N 1
ATOM 2389 C CA . GLY A 1 314 ? -5.895 -36.562 -4.48 1 96.88 314 GLY A CA 1
ATOM 2390 C C . GLY A 1 314 ? -7.156 -37.375 -4.336 1 96.88 314 GLY A C 1
ATOM 2391 O O . GLY A 1 314 ? -8.242 -36.844 -4.105 1 96.88 314 GLY A O 1
ATOM 2392 N N . MET A 1 315 ? -6.996 -38.688 -4.492 1 97.06 315 MET A N 1
ATOM 2393 C CA . MET A 1 315 ? -8.148 -39.531 -4.184 1 97.06 315 MET A CA 1
ATOM 2394 C C . MET A 1 315 ? -8.602 -39.312 -2.74 1 97.06 315 MET A C 1
ATOM 2396 O O . MET A 1 315 ? -9.797 -39.344 -2.451 1 97.06 315 MET A O 1
ATOM 2400 N N . ARG A 1 316 ? -7.633 -39.062 -1.882 1 94.94 316 ARG A N 1
ATOM 2401 C CA . ARG A 1 316 ? -7.934 -38.781 -0.478 1 94.94 316 ARG A CA 1
ATOM 2402 C C . ARG A 1 316 ? -7.922 -37.312 -0.186 1 94.94 316 ARG A C 1
ATOM 2404 O O . ARG A 1 316 ? -8.758 -36.812 0.575 1 94.94 316 ARG A O 1
ATOM 2411 N N . TYR A 1 317 ? -6.996 -36.625 -0.75 1 96.94 317 TYR A N 1
ATOM 2412 C CA . TYR A 1 317 ? -6.82 -35.188 -0.485 1 96.94 317 TYR A CA 1
ATOM 2413 C C . TYR A 1 317 ? -7.156 -34.375 -1.718 1 96.94 317 TYR A C 1
ATOM 2415 O O . TYR A 1 317 ? -6.297 -33.656 -2.25 1 96.94 317 TYR A O 1
ATOM 2423 N N . PHE A 1 318 ? -8.438 -34.344 -2.047 1 95.75 318 PHE A N 1
ATOM 2424 C CA . PHE A 1 318 ? -8.859 -33.656 -3.264 1 95.75 318 PHE A CA 1
ATOM 2425 C C . PHE A 1 318 ? -8.68 -32.156 -3.131 1 95.75 318 PHE A C 1
ATOM 2427 O O . PHE A 1 318 ? -8.672 -31.438 -4.129 1 95.75 318 PHE A O 1
ATOM 2434 N N . GLN A 1 319 ? -8.398 -31.625 -1.865 1 96 319 GLN A N 1
ATOM 2435 C CA . GLN A 1 319 ? -8.164 -30.219 -1.611 1 96 319 GLN A CA 1
ATOM 2436 C C . GLN A 1 319 ? -6.883 -29.734 -2.283 1 96 319 GLN A C 1
ATOM 2438 O O . GLN A 1 319 ? -6.668 -28.531 -2.439 1 96 319 GLN A O 1
ATOM 2443 N N . LEU A 1 320 ? -6.043 -30.672 -2.73 1 97.62 320 LEU A N 1
ATOM 2444 C CA . LEU A 1 320 ? -4.754 -30.328 -3.324 1 97.62 320 LEU A CA 1
ATOM 2445 C C . LEU A 1 320 ? -4.914 -29.938 -4.789 1 97.62 320 LEU A C 1
ATOM 2447 O O . LEU A 1 320 ? -3.99 -29.391 -5.391 1 97.62 320 LEU A O 1
ATOM 2451 N N . PHE A 1 321 ? -6.078 -30.234 -5.379 1 96.69 321 PHE A N 1
ATOM 2452 C CA . PHE A 1 321 ? -6.297 -29.969 -6.797 1 96.69 321 PHE A CA 1
ATOM 2453 C C . PHE A 1 321 ? -6.402 -28.469 -7.062 1 96.69 321 PHE A C 1
ATOM 2455 O O . PHE A 1 321 ? -7 -27.734 -6.277 1 96.69 321 PHE A O 1
ATOM 2462 N N . GLY A 1 322 ? -5.797 -28.094 -8.156 1 95.56 322 GLY A N 1
ATOM 2463 C CA . GLY A 1 322 ? -5.867 -26.703 -8.57 1 95.56 322 GLY A CA 1
ATOM 2464 C C . GLY A 1 322 ? -4.801 -25.844 -7.934 1 95.56 322 GLY A C 1
ATOM 2465 O O . GLY A 1 322 ? -3.791 -26.344 -7.441 1 95.56 322 GLY A O 1
ATOM 2466 N N . ASN A 1 323 ? -5.008 -24.578 -8 1 95.69 323 ASN A N 1
ATOM 2467 C CA . ASN A 1 323 ? -3.953 -23.641 -7.625 1 95.69 323 ASN A CA 1
ATOM 2468 C C . ASN A 1 323 ? -3.938 -23.391 -6.121 1 95.69 323 ASN A C 1
ATOM 2470 O O . ASN A 1 323 ? -3.02 -22.75 -5.605 1 95.69 323 ASN A O 1
ATOM 2474 N N . GLY A 1 324 ? -4.84 -23.812 -5.367 1 96.56 324 GLY A N 1
ATOM 2475 C CA . GLY A 1 324 ? -4.863 -23.641 -3.922 1 96.56 324 GLY A CA 1
ATOM 2476 C C . GLY A 1 324 ? -5.828 -22.562 -3.467 1 96.56 324 GLY A C 1
ATOM 2477 O O . GLY A 1 324 ? -5.98 -22.328 -2.268 1 96.56 324 GLY A O 1
ATOM 2478 N N . LYS A 1 325 ? -6.531 -21.922 -4.387 1 96.31 325 LYS A N 1
ATOM 2479 C CA . LYS A 1 325 ? -7.461 -20.859 -4.043 1 96.31 325 LYS A CA 1
ATOM 2480 C C . LYS A 1 325 ? -8.539 -21.344 -3.082 1 96.31 325 LYS A C 1
ATOM 2482 O O . LYS A 1 325 ? -8.797 -20.719 -2.057 1 96.31 325 LYS A O 1
ATOM 2487 N N . ASP A 1 326 ? -9.133 -22.516 -3.408 1 95.62 326 ASP A N 1
ATOM 2488 C CA . ASP A 1 326 ? -10.219 -23.047 -2.592 1 95.62 326 ASP A CA 1
ATOM 2489 C C . ASP A 1 326 ? -9.711 -23.531 -1.239 1 95.62 326 ASP A C 1
ATOM 2491 O O . ASP A 1 326 ? -10.414 -23.438 -0.231 1 95.62 326 ASP A O 1
ATOM 2495 N N . MET A 1 327 ? -8.477 -24.047 -1.273 1 95.56 327 MET A N 1
ATOM 2496 C CA . MET A 1 327 ? -7.836 -24.469 -0.031 1 95.56 327 MET A CA 1
ATOM 2497 C C . MET A 1 327 ? -7.699 -23.297 0.936 1 95.56 327 MET A C 1
ATOM 2499 O O . MET A 1 327 ? -8.062 -23.406 2.105 1 95.56 327 MET A O 1
ATOM 2503 N N . ALA A 1 328 ? -7.262 -22.172 0.492 1 97.56 328 ALA A N 1
ATOM 2504 C CA . ALA A 1 328 ? -7.133 -20.969 1.301 1 97.56 328 ALA A CA 1
ATOM 2505 C C . ALA A 1 328 ? -8.5 -20.438 1.711 1 97.56 328 ALA A C 1
ATOM 2507 O O . ALA A 1 328 ? -8.703 -20.031 2.859 1 97.56 328 ALA A O 1
ATOM 2508 N N . HIS A 1 329 ? -9.422 -20.453 0.791 1 97.19 329 HIS A N 1
ATOM 2509 C CA . HIS A 1 329 ? -10.758 -19.922 1.022 1 97.19 329 HIS A CA 1
ATOM 2510 C C . HIS A 1 329 ? -11.453 -20.641 2.168 1 97.19 329 HIS A C 1
ATOM 2512 O O . HIS A 1 329 ? -12.055 -20.016 3.033 1 97.19 329 HIS A O 1
ATOM 2518 N N . ALA A 1 330 ? -11.344 -21.953 2.17 1 96.31 330 ALA A N 1
ATOM 2519 C CA . ALA A 1 330 ? -11.984 -22.75 3.205 1 96.31 330 ALA A CA 1
ATOM 2520 C C . ALA A 1 330 ? -11.477 -22.375 4.594 1 96.31 330 ALA A C 1
ATOM 2522 O O . ALA A 1 330 ? -12.258 -22.281 5.543 1 96.31 330 ALA A O 1
ATOM 2523 N N . VAL A 1 331 ? -10.211 -22.109 4.68 1 97.25 331 VAL A N 1
ATOM 2524 C CA . VAL A 1 331 ? -9.648 -21.781 5.984 1 97.25 331 VAL A CA 1
ATOM 2525 C C . VAL A 1 331 ? -10 -20.344 6.359 1 97.25 331 VAL A C 1
ATOM 2527 O O . VAL A 1 331 ? -10.266 -20.047 7.527 1 97.25 331 VAL A O 1
ATOM 2530 N N . PHE A 1 332 ? -10.031 -19.438 5.398 1 97.75 332 PHE A N 1
ATOM 2531 C CA . PHE A 1 332 ? -10.43 -18.047 5.645 1 97.75 332 PHE A CA 1
ATOM 2532 C C . PHE A 1 332 ? -11.852 -17.984 6.199 1 97.75 332 PHE A C 1
ATOM 2534 O O . PHE A 1 332 ? -12.156 -17.125 7.027 1 97.75 332 PHE A O 1
ATOM 2541 N N . LEU A 1 333 ? -12.703 -18.906 5.715 1 96.06 333 LEU A N 1
ATOM 2542 C CA . LEU A 1 333 ? -14.109 -18.906 6.098 1 96.06 333 LEU A CA 1
ATOM 2543 C C . LEU A 1 333 ? -14.312 -19.641 7.418 1 96.06 333 LEU A C 1
ATOM 2545 O O . LEU A 1 333 ? -15.445 -19.891 7.828 1 96.06 333 LEU A O 1
ATOM 2549 N N . ASN A 1 334 ? -13.234 -20.016 8.023 1 90.25 334 ASN A N 1
ATOM 2550 C CA . ASN A 1 334 ? -13.289 -20.766 9.281 1 90.25 334 ASN A CA 1
ATOM 2551 C C . ASN A 1 334 ? -13.898 -22.141 9.094 1 90.25 334 ASN A C 1
ATOM 2553 O O . ASN A 1 334 ? -14.578 -22.656 9.984 1 90.25 334 ASN A O 1
ATOM 2557 N N . GLN A 1 335 ? -13.922 -22.625 7.898 1 85.06 335 GLN A N 1
ATOM 2558 C CA . GLN A 1 335 ? -14.352 -23.984 7.617 1 85.06 335 GLN A CA 1
ATOM 2559 C C . GLN A 1 335 ? -13.18 -24.969 7.699 1 85.06 335 GLN A C 1
ATOM 2561 O O . GLN A 1 335 ? -12.711 -25.469 6.676 1 85.06 335 GLN A O 1
ATOM 2566 N N . LEU A 1 336 ? -12.828 -24.969 8.891 1 69.44 336 LEU A N 1
ATOM 2567 C CA . LEU A 1 336 ? -11.609 -25.703 9.219 1 69.44 336 LEU A CA 1
ATOM 2568 C C . LEU A 1 336 ? -11.836 -27.203 9.133 1 69.44 336 LEU A C 1
ATOM 2570 O O . LEU A 1 336 ? -12.758 -27.734 9.773 1 69.44 336 LEU A O 1
ATOM 2574 N N . GLY A 1 337 ? -11.164 -27.766 8.391 1 79.75 337 GLY A N 1
ATOM 2575 C CA . GLY A 1 337 ? -11.109 -29.203 8.578 1 79.75 337 GLY A CA 1
ATOM 2576 C C . GLY A 1 337 ? -10.367 -29.609 9.836 1 79.75 337 GLY A C 1
ATOM 2577 O O . GLY A 1 337 ? -10.133 -28.781 10.719 1 79.75 337 GLY A O 1
ATOM 2578 N N . SER A 1 338 ? -10.062 -30.844 10.109 1 92.31 338 SER A N 1
ATOM 2579 C CA . SER A 1 338 ? -9.297 -31.328 11.25 1 92.31 338 SER A CA 1
ATOM 2580 C C . SER A 1 338 ? -7.863 -30.797 11.219 1 92.31 338 SER A C 1
ATOM 2582 O O . SER A 1 338 ? -7.355 -30.438 10.156 1 92.31 338 SER A O 1
ATOM 2584 N N . LEU A 1 339 ? -7.305 -30.656 12.352 1 96.06 339 LEU A N 1
ATOM 2585 C CA . LEU A 1 339 ? -5.898 -30.266 12.438 1 96.06 339 LEU A CA 1
ATOM 2586 C C . LEU A 1 339 ? -5.027 -31.203 11.617 1 96.06 339 LEU A C 1
ATOM 2588 O O . LEU A 1 339 ? -4.039 -30.781 11.016 1 96.06 339 LEU A O 1
ATOM 2592 N N . GLY A 1 340 ? -5.426 -32.438 11.578 1 96.75 340 GLY A N 1
ATOM 2593 C CA . GLY A 1 340 ? -4.719 -33.406 10.766 1 96.75 340 GLY A CA 1
ATOM 2594 C C . GLY A 1 340 ? -4.777 -33.094 9.281 1 96.75 340 GLY A C 1
ATOM 2595 O O . GLY A 1 340 ? -3.783 -33.25 8.57 1 96.75 340 GLY A O 1
ATOM 2596 N N . LEU A 1 341 ? -5.922 -32.688 8.836 1 96.81 341 LEU A N 1
ATOM 2597 C CA . LEU A 1 341 ? -6.082 -32.344 7.434 1 96.81 341 LEU A CA 1
ATOM 2598 C C . LEU A 1 341 ? -5.242 -31.109 7.09 1 96.81 341 LEU A C 1
ATOM 2600 O O . LEU A 1 341 ? -4.582 -31.078 6.047 1 96.81 341 LEU A O 1
ATOM 2604 N N . LEU A 1 342 ? -5.297 -30.125 7.957 1 97.75 342 LEU A N 1
ATOM 2605 C CA . LEU A 1 342 ? -4.516 -28.922 7.719 1 97.75 342 LEU A CA 1
ATOM 2606 C C . LEU A 1 342 ? -3.027 -29.234 7.668 1 97.75 342 LEU A C 1
ATOM 2608 O O . LEU A 1 342 ? -2.303 -28.703 6.82 1 97.75 342 LEU A O 1
ATOM 2612 N N . ALA A 1 343 ? -2.57 -30.047 8.531 1 97.88 343 ALA A N 1
ATOM 2613 C CA . ALA A 1 343 ? -1.169 -30.453 8.539 1 97.88 343 ALA A CA 1
ATOM 2614 C C . ALA A 1 343 ? -0.801 -31.172 7.246 1 97.88 343 ALA A C 1
ATOM 2616 O O . ALA A 1 343 ? 0.262 -30.922 6.672 1 97.88 343 ALA A O 1
ATOM 2617 N N . ALA A 1 344 ? -1.637 -32.062 6.828 1 97.94 344 ALA A N 1
ATOM 2618 C CA . ALA A 1 344 ? -1.396 -32.781 5.594 1 97.94 344 ALA A CA 1
ATOM 2619 C C . ALA A 1 344 ? -1.315 -31.859 4.395 1 97.94 344 ALA A C 1
ATOM 2621 O O . ALA A 1 344 ? -0.423 -31.984 3.553 1 97.94 344 ALA A O 1
ATOM 2622 N N . LEU A 1 345 ? -2.26 -30.953 4.348 1 98.06 345 LEU A N 1
ATOM 2623 C CA . LEU A 1 345 ? -2.309 -30.031 3.217 1 98.06 345 LEU A CA 1
ATOM 2624 C C . LEU A 1 345 ? -1.096 -29.109 3.217 1 98.06 345 LEU A C 1
ATOM 2626 O O . LEU A 1 345 ? -0.553 -28.781 2.156 1 98.06 345 LEU A O 1
ATOM 2630 N N . PHE A 1 346 ? -0.693 -28.672 4.445 1 98.25 346 PHE A N 1
ATOM 2631 C CA . PHE A 1 346 ? 0.484 -27.828 4.574 1 98.25 346 PHE A CA 1
ATOM 2632 C C . PHE A 1 346 ? 1.726 -28.531 4.051 1 98.25 346 PHE A C 1
ATOM 2634 O O . PHE A 1 346 ? 2.572 -27.922 3.4 1 98.25 346 PHE A O 1
ATOM 2641 N N . LEU A 1 347 ? 1.853 -29.75 4.227 1 98.31 347 LEU A N 1
ATOM 2642 C CA . LEU A 1 347 ? 3.027 -30.516 3.826 1 98.31 347 LEU A CA 1
ATOM 2643 C C . LEU A 1 347 ? 2.93 -30.938 2.365 1 98.31 347 LEU A C 1
ATOM 2645 O O . LEU A 1 347 ? 3.914 -30.859 1.625 1 98.31 347 LEU A O 1
ATOM 2649 N N . LEU A 1 348 ? 1.778 -31.328 1.902 1 98.5 348 LEU A N 1
ATOM 2650 C CA . LEU A 1 348 ? 1.624 -31.984 0.607 1 98.5 348 LEU A CA 1
ATOM 2651 C C . LEU A 1 348 ? 1.531 -30.953 -0.513 1 98.5 348 LEU A C 1
ATOM 2653 O O . LEU A 1 348 ? 1.989 -31.203 -1.631 1 98.5 348 LEU A O 1
ATOM 2657 N N . LYS A 1 349 ? 0.925 -29.781 -0.268 1 98.56 349 LYS A N 1
ATOM 2658 C CA . LYS A 1 349 ? 0.748 -28.797 -1.333 1 98.56 349 LYS A CA 1
ATOM 2659 C C . LYS A 1 349 ? 2.092 -28.375 -1.919 1 98.56 349 LYS A C 1
ATOM 2661 O O . LYS A 1 349 ? 2.283 -28.406 -3.135 1 98.56 349 LYS A O 1
ATOM 2666 N N . PRO A 1 350 ? 3.053 -28.016 -1.029 1 98.69 350 PRO A N 1
ATOM 2667 C CA . PRO A 1 350 ? 4.367 -27.672 -1.581 1 98.69 350 PRO A CA 1
ATOM 2668 C C . PRO A 1 350 ? 5.008 -28.828 -2.342 1 98.69 350 PRO A C 1
ATOM 2670 O O . PRO A 1 350 ? 5.641 -28.609 -3.381 1 98.69 350 PRO A O 1
ATOM 2673 N N . ILE A 1 351 ? 4.809 -30 -1.914 1 98.62 351 ILE A N 1
ATOM 2674 C CA . ILE A 1 351 ? 5.469 -31.172 -2.486 1 98.62 351 ILE A CA 1
ATOM 2675 C C . ILE A 1 351 ? 4.898 -31.453 -3.873 1 98.62 351 ILE A C 1
ATOM 2677 O O . ILE A 1 351 ? 5.648 -31.672 -4.832 1 98.62 351 ILE A O 1
ATOM 2681 N N . VAL A 1 352 ? 3.588 -31.469 -3.99 1 98.56 352 VAL A N 1
ATOM 2682 C CA . VAL A 1 352 ? 2.971 -31.812 -5.27 1 98.56 352 VAL A CA 1
ATOM 2683 C C . VAL A 1 352 ? 3.213 -30.688 -6.27 1 98.56 352 VAL A C 1
ATOM 2685 O O . VAL A 1 352 ? 3.305 -30.922 -7.477 1 98.56 352 VAL A O 1
ATOM 2688 N N . THR A 1 353 ? 3.23 -29.438 -5.793 1 98.69 353 THR A N 1
ATOM 2689 C CA . THR A 1 353 ? 3.57 -28.312 -6.66 1 98.69 353 THR A CA 1
ATOM 2690 C C . THR A 1 353 ? 5.012 -28.422 -7.152 1 98.69 353 THR A C 1
ATOM 2692 O O . THR A 1 353 ? 5.285 -28.203 -8.336 1 98.69 353 THR A O 1
ATOM 2695 N N . ALA A 1 354 ? 5.891 -28.781 -6.258 1 98.44 354 ALA A N 1
ATOM 2696 C CA . ALA A 1 354 ? 7.297 -28.984 -6.605 1 98.44 354 ALA A CA 1
ATOM 2697 C C . ALA A 1 354 ? 7.465 -30.094 -7.625 1 98.44 354 ALA A C 1
ATOM 2699 O O . ALA A 1 354 ? 8.273 -30 -8.547 1 98.44 354 ALA A O 1
ATOM 2700 N N . MET A 1 355 ? 6.734 -31.156 -7.469 1 98.19 355 MET A N 1
ATOM 2701 C CA . MET A 1 355 ? 6.809 -32.281 -8.398 1 98.19 355 MET A CA 1
ATOM 2702 C C . MET A 1 355 ? 6.387 -31.859 -9.797 1 98.19 355 MET A C 1
ATOM 2704 O O . MET A 1 355 ? 7.031 -32.219 -10.781 1 98.19 355 MET A O 1
ATOM 2708 N N . ALA A 1 356 ? 5.324 -31.109 -9.812 1 98.19 356 ALA A N 1
ATOM 2709 C CA . ALA A 1 356 ? 4.855 -30.609 -11.102 1 98.19 356 ALA A CA 1
ATOM 2710 C C . ALA A 1 356 ? 5.926 -29.781 -11.797 1 98.19 356 ALA A C 1
ATOM 2712 O O . ALA A 1 356 ? 6.262 -30.031 -12.953 1 98.19 356 ALA A O 1
ATOM 2713 N N . LEU A 1 357 ? 6.496 -28.859 -11.109 1 97.19 357 LEU A N 1
ATOM 2714 C CA . LEU A 1 357 ? 7.512 -27.969 -11.664 1 97.19 357 LEU A CA 1
ATOM 2715 C C . LEU A 1 357 ? 8.766 -28.766 -12.039 1 97.19 357 LEU A C 1
ATOM 2717 O O . LEU A 1 357 ? 9.359 -28.531 -13.094 1 97.19 357 LEU A O 1
ATOM 2721 N N . GLY A 1 358 ? 9.117 -29.672 -11.25 1 96.81 358 GLY A N 1
ATOM 2722 C CA . GLY A 1 358 ? 10.336 -30.453 -11.445 1 96.81 358 GLY A CA 1
ATOM 2723 C C . GLY A 1 358 ? 10.266 -31.375 -12.648 1 96.81 358 GLY A C 1
ATOM 2724 O O . GLY A 1 358 ? 11.305 -31.781 -13.18 1 96.81 358 GLY A O 1
ATOM 2725 N N . THR A 1 359 ? 9.117 -31.688 -13.07 1 96.25 359 THR A N 1
ATOM 2726 C CA . THR A 1 359 ? 8.984 -32.656 -14.156 1 96.25 359 THR A CA 1
ATOM 2727 C C . THR A 1 359 ? 8.695 -31.938 -15.477 1 96.25 359 THR A C 1
ATOM 2729 O O . THR A 1 359 ? 8.234 -32.562 -16.438 1 96.25 359 THR A O 1
ATOM 2732 N N . GLY A 1 360 ? 8.805 -30.625 -15.352 1 94.5 360 GLY A N 1
ATOM 2733 C CA . GLY A 1 360 ? 8.812 -29.906 -16.609 1 94.5 360 GLY A CA 1
ATOM 2734 C C . GLY A 1 360 ? 7.559 -29.078 -16.828 1 94.5 360 GLY A C 1
ATOM 2735 O O . GLY A 1 360 ? 7.465 -28.328 -17.812 1 94.5 360 GLY A O 1
ATOM 2736 N N . ALA A 1 361 ? 6.605 -29.188 -15.953 1 96.62 361 ALA A N 1
ATOM 2737 C CA . ALA A 1 361 ? 5.414 -28.344 -16.062 1 96.62 361 ALA A CA 1
ATOM 2738 C C . ALA A 1 361 ? 5.734 -26.891 -15.711 1 96.62 361 ALA A C 1
ATOM 2740 O O . ALA A 1 361 ? 6.715 -26.625 -15.008 1 96.62 361 ALA A O 1
ATOM 2741 N N . SER A 1 362 ? 4.973 -25.984 -16.312 1 95.69 362 SER A N 1
ATOM 2742 C CA . SER A 1 362 ? 5.117 -24.562 -16.047 1 95.69 362 SER A CA 1
ATOM 2743 C C . SER A 1 362 ? 3.869 -24 -15.367 1 95.69 362 SER A C 1
ATOM 2745 O O . SER A 1 362 ? 2.748 -24.375 -15.703 1 95.69 362 SER A O 1
ATOM 2747 N N . GLY A 1 363 ? 4.07 -23.156 -14.383 1 95.75 363 GLY A N 1
ATOM 2748 C CA . GLY A 1 363 ? 2.971 -22.516 -13.672 1 95.75 363 GLY A CA 1
ATOM 2749 C C . GLY A 1 363 ? 3.43 -21.516 -12.625 1 95.75 363 GLY A C 1
ATOM 2750 O O . GLY A 1 363 ? 4.633 -21.359 -12.398 1 95.75 363 GLY A O 1
ATOM 2751 N N . GLY A 1 364 ? 2.477 -20.906 -12.016 1 96.94 364 GLY A N 1
ATOM 2752 C CA . GLY A 1 364 ? 2.775 -19.875 -11.039 1 96.94 364 GLY A CA 1
ATOM 2753 C C . GLY A 1 364 ? 2.9 -20.406 -9.625 1 96.94 364 GLY A C 1
ATOM 2754 O O . GLY A 1 364 ? 2.586 -21.562 -9.359 1 96.94 364 GLY A O 1
ATOM 2755 N N . LEU A 1 365 ? 3.379 -19.562 -8.742 1 98.31 365 LEU A N 1
ATOM 2756 C CA . LEU A 1 365 ? 3.592 -19.984 -7.359 1 98.31 365 LEU A CA 1
ATOM 2757 C C . LEU A 1 365 ? 2.893 -19.031 -6.387 1 98.31 365 LEU A C 1
ATOM 2759 O O . LEU A 1 365 ? 2.891 -19.281 -5.176 1 98.31 365 LEU A O 1
ATOM 2763 N N . PHE A 1 366 ? 2.273 -18.031 -6.938 1 97.75 366 PHE A N 1
ATOM 2764 C CA . PHE A 1 366 ? 1.643 -17.031 -6.098 1 97.75 366 PHE A CA 1
ATOM 2765 C C . PHE A 1 366 ? 0.587 -17.656 -5.195 1 97.75 366 PHE A C 1
ATOM 2767 O O . PHE A 1 366 ? 0.684 -17.562 -3.969 1 97.75 366 PHE A O 1
ATOM 2774 N N . THR A 1 367 ? -0.405 -18.281 -5.777 1 98.38 367 THR A N 1
ATOM 2775 C CA . THR A 1 367 ? -1.521 -18.812 -5.004 1 98.38 367 THR A CA 1
ATOM 2776 C C . THR A 1 367 ? -1.077 -20.016 -4.172 1 98.38 367 THR A C 1
ATOM 2778 O O . THR A 1 367 ? -1.513 -20.188 -3.031 1 98.38 367 THR A O 1
ATOM 2781 N N . PRO A 1 368 ? -0.239 -20.859 -4.699 1 98.62 368 PRO A N 1
ATOM 2782 C CA . PRO A 1 368 ? 0.291 -21.922 -3.846 1 98.62 368 PRO A CA 1
ATOM 2783 C C . PRO A 1 368 ? 0.995 -21.391 -2.602 1 98.62 368 PRO A C 1
ATOM 2785 O O . PRO A 1 368 ? 0.878 -21.969 -1.521 1 98.62 368 PRO A O 1
ATOM 2788 N N . THR A 1 369 ? 1.729 -20.297 -2.756 1 98.81 369 THR A N 1
ATOM 2789 C CA . THR A 1 369 ? 2.385 -19.672 -1.609 1 98.81 369 THR A CA 1
ATOM 2790 C C . THR A 1 369 ? 1.354 -19.141 -0.616 1 98.81 369 THR A C 1
ATOM 2792 O O . THR A 1 369 ? 1.448 -19.406 0.585 1 98.81 369 THR A O 1
ATOM 2795 N N . LEU A 1 370 ? 0.386 -18.484 -1.116 1 98.75 370 LEU A N 1
ATOM 2796 C CA . LEU A 1 370 ? -0.677 -17.922 -0.289 1 98.75 370 LEU A CA 1
ATOM 2797 C C . LEU A 1 370 ? -1.441 -19.016 0.436 1 98.75 370 LEU A C 1
ATOM 2799 O O . LEU A 1 370 ? -1.688 -18.922 1.64 1 98.75 370 LEU A O 1
ATOM 2803 N N . SER A 1 371 ? -1.834 -20.078 -0.29 1 98.38 371 SER A N 1
ATOM 2804 C CA . SER A 1 371 ? -2.646 -21.141 0.283 1 98.38 371 SER A CA 1
ATOM 2805 C C . SER A 1 371 ? -1.86 -21.938 1.315 1 98.38 371 SER A C 1
ATOM 2807 O O . SER A 1 371 ? -2.416 -22.375 2.328 1 98.38 371 SER A O 1
ATOM 2809 N N . THR A 1 372 ? -0.577 -22.141 1.001 1 98.75 372 THR A N 1
ATOM 2810 C CA . THR A 1 372 ? 0.27 -22.812 1.983 1 98.75 372 THR A CA 1
ATOM 2811 C C . THR A 1 372 ? 0.344 -22 3.273 1 98.75 372 THR A C 1
ATOM 2813 O O . THR A 1 372 ? 0.271 -22.562 4.371 1 98.75 372 THR A O 1
ATOM 2816 N N . GLY A 1 373 ? 0.463 -20.719 3.143 1 98.88 373 GLY A N 1
ATOM 2817 C CA . GLY A 1 373 ? 0.463 -19.844 4.305 1 98.88 373 GLY A CA 1
ATOM 2818 C C . GLY A 1 373 ? -0.854 -19.844 5.055 1 98.88 373 GLY A C 1
ATOM 2819 O O . GLY A 1 373 ? -0.872 -19.844 6.289 1 98.88 373 GLY A O 1
ATOM 2820 N N . ALA A 1 374 ? -1.927 -19.812 4.344 1 98.75 374 ALA A N 1
ATOM 2821 C CA . ALA A 1 374 ? -3.254 -19.812 4.953 1 98.75 374 ALA A CA 1
ATOM 2822 C C . ALA A 1 374 ? -3.48 -21.078 5.77 1 98.75 374 ALA A C 1
ATOM 2824 O O . ALA A 1 374 ? -3.949 -21.031 6.906 1 98.75 374 ALA A O 1
ATOM 2825 N N . VAL A 1 375 ? -3.123 -22.219 5.172 1 98.38 375 VAL A N 1
ATOM 2826 C CA . VAL A 1 375 ? -3.334 -23.5 5.836 1 98.38 375 VAL A CA 1
ATOM 2827 C C . VAL A 1 375 ? -2.398 -23.609 7.035 1 98.38 375 VAL A C 1
ATOM 2829 O O . VAL A 1 375 ? -2.791 -24.125 8.086 1 98.38 375 VAL A O 1
ATOM 2832 N N . LEU A 1 376 ? -1.183 -23.172 6.891 1 98.75 376 LEU A N 1
ATOM 2833 C CA . LEU A 1 376 ? -0.254 -23.172 8.016 1 98.75 376 LEU A CA 1
ATOM 2834 C C . LEU A 1 376 ? -0.767 -22.281 9.141 1 98.75 376 LEU A C 1
ATOM 2836 O O . LEU A 1 376 ? -0.708 -22.656 10.312 1 98.75 376 LEU A O 1
ATOM 2840 N N . GLY A 1 377 ? -1.186 -21.078 8.805 1 98.69 377 GLY A N 1
ATOM 2841 C CA . GLY A 1 377 ? -1.775 -20.188 9.789 1 98.69 377 GLY A CA 1
ATOM 2842 C C . GLY A 1 377 ? -2.965 -20.797 10.508 1 98.69 377 GLY A C 1
ATOM 2843 O O . GLY A 1 377 ? -3.094 -20.672 11.727 1 98.69 377 GLY A O 1
ATOM 2844 N N . GLY A 1 378 ? -3.842 -21.438 9.719 1 98.12 378 GLY A N 1
ATOM 2845 C CA . GLY A 1 378 ? -4.961 -22.141 10.328 1 98.12 378 GLY A CA 1
ATOM 2846 C C . GLY A 1 378 ? -4.535 -23.266 11.258 1 98.12 378 GLY A C 1
ATOM 2847 O O . GLY A 1 378 ? -5.102 -23.438 12.336 1 98.12 378 GLY A O 1
ATOM 2848 N N . PHE A 1 379 ? -3.547 -24.047 10.82 1 98.12 379 PHE A N 1
ATOM 2849 C CA . PHE A 1 379 ? -3.043 -25.156 11.609 1 98.12 379 PHE A CA 1
ATOM 2850 C C . PHE A 1 379 ? -2.439 -24.656 12.922 1 98.12 379 PHE A C 1
ATOM 2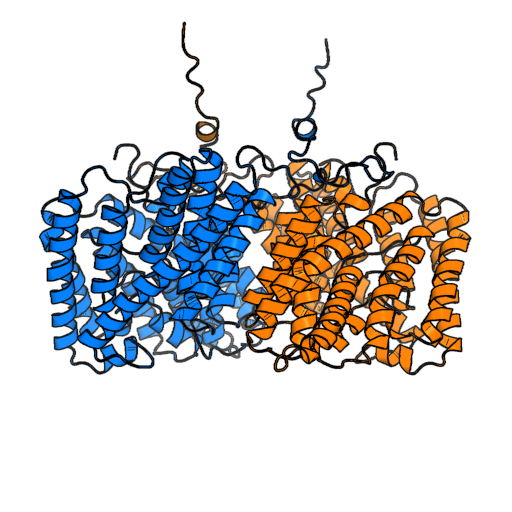852 O O . PHE A 1 379 ? -2.836 -25.109 14 1 98.12 379 PHE A O 1
ATOM 2859 N N . LEU A 1 380 ? -1.53 -23.734 12.844 1 98.38 380 LEU A N 1
ATOM 2860 C CA . LEU A 1 380 ? -0.89 -23.172 14.031 1 98.38 380 LEU A CA 1
ATOM 2861 C C . LEU A 1 380 ? -1.903 -22.438 14.898 1 98.38 380 LEU A C 1
ATOM 2863 O O . LEU A 1 380 ? -1.806 -22.453 16.125 1 98.38 380 LEU A O 1
ATOM 2867 N N . GLY A 1 381 ? -2.824 -21.719 14.219 1 97.81 381 GLY A N 1
ATOM 2868 C CA . GLY A 1 381 ? -3.885 -21.031 14.945 1 97.81 381 GLY A CA 1
ATOM 2869 C C . GLY A 1 381 ? -4.793 -21.984 15.703 1 97.81 381 GLY A C 1
ATOM 2870 O O . GLY A 1 381 ? -5.238 -21.672 16.812 1 97.81 381 GLY A O 1
ATOM 2871 N N . GLY A 1 382 ? -5.105 -23.156 15.062 1 96.62 382 GLY A N 1
ATOM 2872 C CA . GLY A 1 382 ? -5.859 -24.188 15.758 1 96.62 382 GLY A CA 1
ATOM 2873 C C . GLY A 1 382 ? -5.172 -24.688 17.016 1 96.62 382 GLY A C 1
ATOM 2874 O O . GLY A 1 382 ? -5.816 -24.859 18.047 1 96.62 382 GLY A O 1
ATOM 2875 N N . ILE A 1 383 ? -3.91 -24.906 16.953 1 97.25 383 ILE A N 1
ATOM 2876 C CA . ILE A 1 383 ? -3.133 -25.328 18.109 1 97.25 383 ILE A CA 1
ATOM 2877 C C . ILE A 1 383 ? -3.105 -24.203 19.141 1 97.25 383 ILE A C 1
ATOM 2879 O O . ILE A 1 383 ? -3.303 -24.453 20.344 1 97.25 383 ILE A O 1
ATOM 2883 N N . TRP A 1 384 ? -2.936 -22.984 18.688 1 97.56 384 TRP A N 1
ATOM 2884 C CA . TRP A 1 384 ? -2.824 -21.812 19.547 1 97.56 384 TRP A CA 1
ATOM 2885 C C . TRP A 1 384 ? -4.121 -21.578 20.312 1 97.56 384 TRP A C 1
ATOM 2887 O O . TRP A 1 384 ? -4.098 -21.125 21.469 1 97.56 384 TRP A O 1
ATOM 2897 N N . SER A 1 385 ? -5.184 -21.922 19.703 1 95.81 385 SER A N 1
ATOM 2898 C CA . SER A 1 385 ? -6.492 -21.703 20.312 1 95.81 385 SER A CA 1
ATOM 2899 C C . SER A 1 385 ? -6.66 -22.516 21.578 1 95.81 385 SER A C 1
ATOM 2901 O O . SER A 1 385 ? -7.504 -22.203 22.422 1 95.81 385 SER A O 1
ATOM 2903 N N . PHE A 1 386 ? -5.852 -23.594 21.734 1 95.81 386 PHE A N 1
ATOM 2904 C CA . PHE A 1 386 ? -5.871 -24.375 22.953 1 95.81 386 PHE A CA 1
ATOM 2905 C C . PHE A 1 386 ? -5.164 -23.641 24.094 1 95.81 386 PHE A C 1
ATOM 2907 O O . PHE A 1 386 ? -5.469 -23.844 25.266 1 95.81 386 PHE A O 1
ATOM 2914 N N . VAL A 1 387 ? -4.254 -22.828 23.75 1 96.5 387 VAL A N 1
ATOM 2915 C CA . VAL A 1 387 ? -3.457 -22.094 24.734 1 96.5 387 VAL A CA 1
ATOM 2916 C C . VAL A 1 387 ? -4.145 -20.781 25.094 1 96.5 387 VAL A C 1
ATOM 2918 O O . VAL A 1 387 ? -4.258 -20.422 26.266 1 96.5 387 VAL A O 1
ATOM 2921 N N . MET A 1 388 ? -4.633 -20.062 24.016 1 96.5 388 MET A N 1
ATOM 2922 C CA . MET A 1 388 ? -5.32 -18.797 24.188 1 96.5 388 MET A CA 1
ATOM 2923 C C . MET A 1 388 ? -6.555 -18.719 23.281 1 96.5 388 MET A C 1
ATOM 2925 O O . MET A 1 388 ? -6.504 -18.141 22.203 1 96.5 388 MET A O 1
ATOM 2929 N N . PRO A 1 389 ? -7.672 -19.109 23.828 1 93.81 389 PRO A N 1
ATOM 2930 C CA . PRO A 1 389 ? -8.898 -19.125 23.031 1 93.81 389 PRO A CA 1
ATOM 2931 C C . PRO A 1 389 ? -9.469 -17.719 22.797 1 93.81 389 PRO A C 1
ATOM 2933 O O . PRO A 1 389 ? -9.039 -16.766 23.453 1 93.81 389 PRO A O 1
ATOM 2936 N N . GLY A 1 390 ? -10.461 -17.625 21.781 1 92.5 390 GLY A N 1
ATOM 2937 C CA . GLY A 1 390 ? -11.188 -16.375 21.609 1 92.5 390 GLY A CA 1
ATOM 2938 C C . GLY A 1 390 ? -11.188 -15.883 20.172 1 92.5 390 GLY A C 1
ATOM 2939 O O . GLY A 1 390 ? -12.18 -15.32 19.703 1 92.5 390 GLY A O 1
ATOM 2940 N N . ALA A 1 391 ? -10.086 -16.031 19.484 1 94.81 391 ALA A N 1
ATOM 2941 C CA . ALA A 1 391 ? -10 -15.547 18.109 1 94.81 391 ALA A CA 1
ATOM 2942 C C . ALA A 1 391 ? -10.383 -16.641 17.109 1 94.81 391 ALA A C 1
ATOM 2944 O O . ALA A 1 391 ? -10.133 -17.828 17.359 1 94.81 391 ALA A O 1
ATOM 2945 N N . ALA A 1 392 ? -10.914 -16.219 16.031 1 95.88 392 ALA A N 1
ATOM 2946 C CA . ALA A 1 392 ? -11.359 -17.141 14.992 1 95.88 392 ALA A CA 1
ATOM 2947 C C . ALA A 1 392 ? -10.18 -17.719 14.227 1 95.88 392 ALA A C 1
ATOM 2949 O O . ALA A 1 392 ? -9.203 -17.016 13.953 1 95.88 392 ALA A O 1
ATOM 2950 N N . ILE A 1 393 ? -10.281 -18.938 13.789 1 96.44 393 ILE A N 1
ATOM 2951 C CA . ILE A 1 393 ? -9.219 -19.609 13.062 1 96.44 393 ILE A CA 1
ATOM 2952 C C . ILE A 1 393 ? -8.961 -18.891 11.742 1 96.44 393 ILE A C 1
ATOM 2954 O O . ILE A 1 393 ? -7.816 -18.797 11.289 1 96.44 393 ILE A O 1
ATOM 2958 N N . GLY A 1 394 ? -10.078 -18.406 11.141 1 97.75 394 GLY A N 1
ATOM 2959 C CA . GLY A 1 394 ? -9.945 -17.672 9.898 1 97.75 394 GLY A CA 1
ATOM 2960 C C . GLY A 1 394 ? -9.008 -16.484 10.008 1 97.75 394 GLY A C 1
ATOM 2961 O O . GLY A 1 394 ? -8.312 -16.141 9.047 1 97.75 394 GLY A O 1
ATOM 2962 N N . SER A 1 395 ? -8.977 -15.867 11.188 1 98.12 395 SER A N 1
ATOM 2963 C CA . SER A 1 395 ? -8.086 -14.727 11.391 1 98.12 395 SER A CA 1
ATOM 2964 C C . SER A 1 395 ? -6.621 -15.172 11.398 1 98.12 395 SER A C 1
ATOM 2966 O O . SER A 1 395 ? -5.754 -14.469 10.867 1 98.12 395 SER A O 1
ATOM 2968 N N . TYR A 1 396 ? -6.336 -16.344 11.945 1 98.5 396 TYR A N 1
ATOM 2969 C CA . TYR A 1 396 ? -4.977 -16.875 11.953 1 98.5 396 TYR A CA 1
ATOM 2970 C C . TYR A 1 396 ? -4.547 -17.297 10.547 1 98.5 396 TYR A C 1
ATOM 2972 O O . TYR A 1 396 ? -3.375 -17.156 10.188 1 98.5 396 TYR A O 1
ATOM 2980 N N . ALA A 1 397 ? -5.508 -17.781 9.805 1 98.62 397 ALA A N 1
ATOM 2981 C CA . ALA A 1 397 ? -5.234 -18.156 8.414 1 98.62 397 ALA A CA 1
ATOM 2982 C C . ALA A 1 397 ? -4.828 -16.938 7.59 1 98.62 397 ALA A C 1
ATOM 2984 O O . ALA A 1 397 ? -3.902 -17.016 6.781 1 98.62 397 ALA A O 1
ATOM 2985 N N . MET A 1 398 ? -5.527 -15.852 7.809 1 98.69 398 MET A N 1
ATOM 2986 C CA . MET A 1 398 ? -5.207 -14.625 7.086 1 98.69 398 MET A CA 1
ATOM 2987 C C . MET A 1 398 ? -3.828 -14.109 7.48 1 98.69 398 MET A C 1
ATOM 2989 O O . MET A 1 398 ? -3.062 -13.656 6.625 1 98.69 398 MET A O 1
ATOM 2993 N N . ILE A 1 399 ? -3.51 -14.172 8.758 1 98.88 399 ILE A N 1
ATOM 2994 C CA . ILE A 1 399 ? -2.203 -13.766 9.258 1 98.88 399 ILE A CA 1
ATOM 2995 C C . ILE A 1 399 ? -1.114 -14.633 8.633 1 98.88 399 ILE A C 1
ATOM 2997 O O . ILE A 1 399 ? -0.097 -14.117 8.164 1 98.88 399 ILE A O 1
ATOM 3001 N N . GLY A 1 400 ? -1.35 -15.898 8.57 1 98.94 400 GLY A N 1
ATOM 3002 C CA . GLY A 1 400 ? -0.397 -16.812 7.969 1 98.94 400 GLY A CA 1
ATOM 3003 C C . GLY A 1 400 ? -0.197 -16.578 6.484 1 98.94 400 GLY A C 1
ATOM 3004 O O . GLY A 1 400 ? 0.928 -16.656 5.984 1 98.94 400 GLY A O 1
ATOM 3005 N N . ALA A 1 401 ? -1.286 -16.359 5.781 1 98.88 401 ALA A N 1
ATOM 3006 C CA . ALA A 1 401 ? -1.219 -16.094 4.344 1 98.88 401 ALA A CA 1
ATOM 3007 C C . ALA A 1 401 ? -0.363 -14.867 4.047 1 98.88 401 ALA A C 1
ATOM 3009 O O . ALA A 1 401 ? 0.52 -14.906 3.188 1 98.88 401 ALA A O 1
ATOM 3010 N N . ALA A 1 402 ? -0.613 -13.789 4.793 1 98.88 402 ALA A N 1
ATOM 3011 C CA . ALA A 1 402 ? 0.13 -12.547 4.574 1 98.88 402 ALA A CA 1
ATOM 3012 C C . ALA A 1 402 ? 1.609 -12.727 4.902 1 98.88 402 ALA A C 1
ATOM 3014 O O . ALA A 1 402 ? 2.479 -12.25 4.176 1 98.88 402 ALA A O 1
ATOM 3015 N N . ALA A 1 403 ? 1.875 -13.398 5.984 1 98.94 403 ALA A N 1
ATOM 3016 C CA . ALA A 1 403 ? 3.25 -13.633 6.418 1 98.94 403 ALA A CA 1
ATOM 3017 C C . ALA A 1 403 ? 4.012 -14.469 5.398 1 98.94 403 ALA A C 1
ATOM 3019 O O . ALA A 1 403 ? 5.148 -14.148 5.047 1 98.94 403 ALA A O 1
ATOM 3020 N N . MET A 1 404 ? 3.402 -15.508 4.93 1 98.94 404 MET A N 1
ATOM 3021 C CA . MET A 1 404 ? 4.031 -16.391 3.949 1 98.94 404 MET A CA 1
ATOM 3022 C C . MET A 1 404 ? 4.262 -15.664 2.629 1 98.94 404 MET A C 1
ATOM 3024 O O . MET A 1 404 ? 5.305 -15.836 1.994 1 98.94 404 MET A O 1
ATOM 3028 N N . MET A 1 405 ? 3.289 -14.883 2.244 1 98.81 405 MET A N 1
ATOM 3029 C CA . MET A 1 405 ? 3.412 -14.125 1.003 1 98.81 405 MET A CA 1
ATOM 3030 C C . MET A 1 405 ? 4.535 -13.102 1.103 1 98.81 405 MET A C 1
ATOM 3032 O O . MET A 1 405 ? 5.367 -12.992 0.2 1 98.81 405 MET A O 1
ATOM 3036 N N . GLY A 1 406 ? 4.484 -12.344 2.203 1 98.88 406 GLY A N 1
ATOM 3037 C CA . GLY A 1 406 ? 5.531 -11.352 2.387 1 98.88 406 GLY A CA 1
ATOM 3038 C C . GLY A 1 406 ? 6.926 -11.953 2.383 1 98.88 406 GLY A C 1
ATOM 3039 O O . GLY A 1 406 ? 7.824 -11.445 1.706 1 98.88 406 GLY A O 1
ATOM 3040 N N . ALA A 1 407 ? 7.125 -13.023 3.074 1 98.88 407 ALA A N 1
ATOM 3041 C CA . ALA A 1 407 ? 8.422 -13.695 3.172 1 98.88 407 ALA A CA 1
ATOM 3042 C C . ALA A 1 407 ? 8.781 -14.383 1.856 1 98.88 407 ALA A C 1
ATOM 3044 O O . ALA A 1 407 ? 9.906 -14.242 1.368 1 98.88 407 ALA A O 1
ATOM 3045 N N . GLY A 1 408 ? 7.855 -15.023 1.27 1 98.81 408 GLY A N 1
ATOM 3046 C CA . GLY A 1 408 ? 8.102 -15.789 0.059 1 98.81 408 GLY A CA 1
ATOM 3047 C C . GLY A 1 408 ? 8.422 -14.922 -1.143 1 98.81 408 GLY A C 1
ATOM 3048 O O . GLY A 1 408 ? 9.188 -15.32 -2.021 1 98.81 408 GLY A O 1
ATOM 3049 N N . MET A 1 409 ? 7.824 -13.758 -1.149 1 98.69 409 MET A N 1
ATOM 3050 C CA . MET A 1 409 ? 8.055 -12.844 -2.264 1 98.69 409 MET A CA 1
ATOM 3051 C C . MET A 1 409 ? 9.156 -11.844 -1.931 1 98.69 409 MET A C 1
ATOM 3053 O O . MET A 1 409 ? 9.602 -11.094 -2.801 1 98.69 409 MET A O 1
ATOM 3057 N N . GLN A 1 410 ? 9.602 -11.883 -0.682 1 98.69 410 GLN A N 1
ATOM 3058 C CA . GLN A 1 410 ? 10.484 -10.828 -0.203 1 98.69 410 GLN A CA 1
ATOM 3059 C C . GLN A 1 410 ? 9.906 -9.445 -0.504 1 98.69 410 GLN A C 1
ATOM 3061 O O . GLN A 1 410 ? 10.602 -8.57 -1.021 1 98.69 410 GLN A O 1
ATOM 3066 N N . ALA A 1 411 ? 8.664 -9.297 -0.304 1 98.75 411 ALA A N 1
ATOM 3067 C CA . ALA A 1 411 ? 7.895 -8.094 -0.571 1 98.75 411 ALA A CA 1
ATOM 3068 C C . ALA A 1 411 ? 6.746 -7.941 0.426 1 98.75 411 ALA A C 1
ATOM 3070 O O . ALA A 1 411 ? 5.586 -8.164 0.082 1 98.75 411 ALA A O 1
ATOM 3071 N N . PRO A 1 412 ? 7.035 -7.496 1.613 1 98.75 412 PRO A N 1
ATOM 3072 C CA . PRO A 1 412 ? 6.035 -7.504 2.684 1 98.75 412 PRO A CA 1
ATOM 3073 C C . PRO A 1 412 ? 4.902 -6.508 2.441 1 98.75 412 PRO A C 1
ATOM 3075 O O . PRO A 1 412 ? 3.76 -6.766 2.822 1 98.75 412 PRO A O 1
ATOM 3078 N N . LEU A 1 413 ? 5.125 -5.352 1.797 1 98.62 413 LEU A N 1
ATOM 3079 C CA . LEU A 1 413 ? 4.055 -4.41 1.502 1 98.62 413 LEU A CA 1
ATOM 3080 C C . LEU A 1 413 ? 3.033 -5.027 0.552 1 98.62 413 LEU A C 1
ATOM 3082 O O . LEU A 1 413 ? 1.829 -4.992 0.819 1 98.62 413 LEU A O 1
ATOM 3086 N N . ALA A 1 414 ? 3.568 -5.613 -0.48 1 98.44 414 ALA A N 1
ATOM 3087 C CA . ALA A 1 414 ? 2.693 -6.281 -1.441 1 98.44 414 ALA A CA 1
ATOM 3088 C C . ALA A 1 414 ? 1.941 -7.438 -0.79 1 98.44 414 ALA A C 1
ATOM 3090 O O . ALA A 1 414 ? 0.748 -7.625 -1.033 1 98.44 414 ALA A O 1
ATOM 3091 N N . GLY A 1 415 ? 2.656 -8.211 0.027 1 98.56 415 GLY A N 1
ATOM 3092 C CA . GLY A 1 415 ? 2.023 -9.344 0.685 1 98.56 415 GLY A CA 1
ATOM 3093 C C . GLY A 1 415 ? 0.827 -8.945 1.529 1 98.56 415 GLY A C 1
ATOM 3094 O O . GLY A 1 415 ? -0.229 -9.578 1.453 1 98.56 415 GLY A O 1
ATOM 3095 N N . ILE A 1 416 ? 0.952 -7.91 2.281 1 98.69 416 ILE A N 1
ATOM 3096 C CA . ILE A 1 416 ? -0.107 -7.445 3.172 1 98.69 416 ILE A CA 1
ATOM 3097 C C . ILE A 1 416 ? -1.276 -6.91 2.348 1 98.69 416 ILE A C 1
ATOM 3099 O O . ILE A 1 416 ? -2.424 -7.312 2.559 1 98.69 416 ILE A O 1
ATOM 3103 N N . VAL A 1 417 ? -1.007 -6.086 1.359 1 98.62 417 VAL A N 1
ATOM 3104 C CA . VAL A 1 417 ? -2.039 -5.414 0.579 1 98.62 417 VAL A CA 1
ATOM 3105 C C . VAL A 1 417 ? -2.791 -6.434 -0.271 1 98.62 417 VAL A C 1
ATOM 3107 O O . VAL A 1 417 ? -4.008 -6.332 -0.445 1 98.62 417 VAL A O 1
ATOM 3110 N N . LEU A 1 418 ? -2.078 -7.379 -0.761 1 98.5 418 LEU A N 1
ATOM 3111 C CA . LEU A 1 418 ? -2.709 -8.406 -1.589 1 98.5 418 LEU A CA 1
ATOM 3112 C C . LEU A 1 418 ? -3.719 -9.211 -0.782 1 98.5 418 LEU A C 1
ATOM 3114 O O . LEU A 1 418 ? -4.828 -9.477 -1.254 1 98.5 418 LEU A O 1
ATOM 3118 N N . VAL A 1 419 ? -3.385 -9.586 0.433 1 98.56 419 VAL A N 1
ATOM 3119 C CA . VAL A 1 419 ? -4.316 -10.359 1.248 1 98.56 419 VAL A CA 1
ATOM 3120 C C . VAL A 1 419 ? -5.551 -9.523 1.564 1 98.56 419 VAL A C 1
ATOM 3122 O O . VAL A 1 419 ? -6.676 -10.023 1.537 1 98.56 419 VAL A O 1
ATOM 3125 N N . LEU A 1 420 ? -5.367 -8.234 1.804 1 98.19 420 LEU A N 1
ATOM 3126 C CA . LEU A 1 420 ? -6.484 -7.332 2.076 1 98.19 420 LEU A CA 1
ATOM 3127 C C . LEU A 1 420 ? -7.398 -7.219 0.862 1 98.19 420 LEU A C 1
ATOM 3129 O O . LEU A 1 420 ? -8.617 -7.316 0.989 1 98.19 420 LEU A O 1
ATOM 3133 N N . GLU A 1 421 ? -6.844 -7.051 -0.321 1 98.19 421 GLU A N 1
ATOM 3134 C CA . GLU A 1 421 ? -7.633 -6.867 -1.535 1 98.19 421 GLU A CA 1
ATOM 3135 C C . GLU A 1 421 ? -8.305 -8.172 -1.961 1 98.19 421 GLU A C 1
ATOM 3137 O O . GLU A 1 421 ? -9.438 -8.164 -2.447 1 98.19 421 GLU A O 1
ATOM 3142 N N . LEU A 1 422 ? -7.582 -9.273 -1.77 1 98.5 422 LEU A N 1
ATOM 3143 C CA . LEU A 1 422 ? -8.117 -10.562 -2.188 1 98.5 422 LEU A CA 1
ATOM 3144 C C . LEU A 1 422 ? -9.336 -10.945 -1.354 1 98.5 422 LEU A C 1
ATOM 3146 O O . LEU A 1 422 ? -10.219 -11.664 -1.83 1 98.5 422 LEU A O 1
ATOM 3150 N N . THR A 1 423 ? -9.398 -10.43 -0.146 1 97.94 423 THR A N 1
ATOM 3151 C CA . THR A 1 423 ? -10.445 -10.852 0.777 1 97.94 423 THR A CA 1
ATOM 3152 C C . THR A 1 423 ? -11.461 -9.742 0.998 1 97.94 423 THR A C 1
ATOM 3154 O O . THR A 1 423 ? -12.547 -9.984 1.527 1 97.94 423 THR A O 1
ATOM 3157 N N . HIS A 1 424 ? -11.094 -8.469 0.62 1 97.25 424 HIS A N 1
ATOM 3158 C CA . HIS A 1 424 ? -11.867 -7.285 0.969 1 97.25 424 HIS A CA 1
ATOM 3159 C C . HIS A 1 424 ? -12.227 -7.277 2.451 1 97.25 424 HIS A C 1
ATOM 3161 O O . HIS A 1 424 ? -13.359 -6.949 2.818 1 97.25 424 HIS A O 1
ATOM 3167 N N . SER A 1 425 ? -11.289 -7.73 3.236 1 95.81 425 SER A N 1
ATOM 3168 C CA . SER A 1 425 ? -11.375 -7.824 4.691 1 95.81 425 SER A CA 1
ATOM 3169 C C . SER A 1 425 ? -9.992 -7.715 5.332 1 95.81 425 SER A C 1
ATOM 3171 O O . SER A 1 425 ? -8.992 -7.547 4.633 1 95.81 425 SER A O 1
ATOM 3173 N N . GLY A 1 426 ? -9.914 -7.645 6.602 1 96.25 426 GLY A N 1
ATOM 3174 C CA . GLY A 1 426 ? -8.648 -7.789 7.305 1 96.25 426 GLY A CA 1
ATOM 3175 C C . GLY A 1 426 ? -8.117 -6.477 7.844 1 96.25 426 GLY A C 1
ATOM 3176 O O . GLY A 1 426 ? -7.129 -6.461 8.586 1 96.25 426 GLY A O 1
ATOM 3177 N N . LEU A 1 427 ? -8.789 -5.391 7.59 1 96.69 427 LEU A N 1
ATOM 3178 C CA . LEU A 1 427 ? -8.289 -4.105 8.055 1 96.69 427 LEU A CA 1
ATOM 3179 C C . LEU A 1 427 ? -8.344 -4.02 9.578 1 96.69 427 LEU A C 1
ATOM 3181 O O . LEU A 1 427 ? -7.496 -3.375 10.203 1 96.69 427 LEU A O 1
ATOM 3185 N N . ASP A 1 428 ? -9.234 -4.707 10.219 1 96.06 428 ASP A N 1
ATOM 3186 C CA . ASP A 1 428 ? -9.305 -4.766 11.68 1 96.06 428 ASP A CA 1
ATOM 3187 C C . ASP A 1 428 ? -8.203 -5.656 12.25 1 96.06 428 ASP A C 1
ATOM 3189 O O . ASP A 1 428 ? -7.918 -5.609 13.445 1 96.06 428 ASP A O 1
ATOM 3193 N N . LEU A 1 429 ? -7.586 -6.441 11.383 1 96.88 429 LEU A N 1
ATOM 3194 C CA . LEU A 1 429 ? -6.527 -7.367 11.773 1 96.88 429 LEU A CA 1
ATOM 3195 C C . LEU A 1 429 ? -5.16 -6.844 11.344 1 96.88 429 LEU A C 1
ATOM 3197 O O . LEU A 1 429 ? -4.16 -7.559 11.43 1 96.88 429 LEU A O 1
ATOM 3201 N N . ILE A 1 430 ? -5.074 -5.652 10.953 1 97.75 430 ILE A N 1
ATOM 3202 C CA . ILE A 1 430 ? -3.902 -5.141 10.25 1 97.75 430 ILE A CA 1
ATOM 3203 C C . ILE A 1 430 ? -2.68 -5.219 11.164 1 97.75 430 ILE A C 1
ATOM 3205 O O . ILE A 1 430 ? -1.573 -5.508 10.703 1 97.75 430 ILE A O 1
ATOM 3209 N N . VAL A 1 431 ? -2.82 -5.027 12.477 1 98.38 431 VAL A N 1
ATOM 3210 C CA . VAL A 1 431 ? -1.693 -4.973 13.398 1 98.38 431 VAL A CA 1
ATOM 3211 C C . VAL A 1 431 ? -1.062 -6.355 13.531 1 98.38 431 VAL A C 1
ATOM 3213 O O . VAL A 1 431 ? 0.124 -6.535 13.242 1 98.38 431 VAL A O 1
ATOM 3216 N N . PRO A 1 432 ? -1.852 -7.395 13.914 1 98.62 432 PRO A N 1
ATOM 3217 C CA . PRO A 1 432 ? -1.216 -8.711 13.977 1 98.62 432 PRO A CA 1
ATOM 3218 C C . PRO A 1 432 ? -0.75 -9.211 12.609 1 98.62 432 PRO A C 1
ATOM 3220 O O . PRO A 1 432 ? 0.265 -9.906 12.516 1 98.62 432 PRO A O 1
ATOM 3223 N N . LEU A 1 433 ? -1.468 -8.883 11.594 1 98.5 433 LEU A N 1
ATOM 3224 C CA . LEU A 1 433 ? -1.09 -9.242 10.227 1 98.5 433 LEU A CA 1
ATOM 3225 C C . LEU A 1 433 ? 0.282 -8.672 9.875 1 98.5 433 LEU A C 1
ATOM 3227 O O . LEU A 1 433 ? 1.129 -9.375 9.328 1 98.5 433 LEU A O 1
ATOM 3231 N N . MET A 1 434 ? 0.497 -7.445 10.227 1 98.81 434 MET A N 1
ATOM 3232 C CA . MET A 1 434 ? 1.755 -6.766 9.93 1 98.81 434 MET A CA 1
ATOM 3233 C C . MET A 1 434 ? 2.889 -7.324 10.789 1 98.81 434 MET A C 1
ATOM 3235 O O . MET A 1 434 ? 4.008 -7.496 10.305 1 98.81 434 MET A O 1
ATOM 3239 N N . ILE A 1 435 ? 2.637 -7.605 12.047 1 98.88 435 ILE A N 1
ATOM 3240 C CA . ILE A 1 435 ? 3.656 -8.141 12.945 1 98.88 435 ILE A CA 1
ATOM 3241 C C . ILE A 1 435 ? 4.191 -9.461 12.398 1 98.88 435 ILE A C 1
ATOM 3243 O O . ILE A 1 435 ? 5.402 -9.641 12.258 1 98.88 435 ILE A O 1
ATOM 3247 N N . ALA A 1 436 ? 3.293 -10.32 12.039 1 98.94 436 ALA A N 1
ATOM 3248 C CA . ALA A 1 436 ? 3.697 -11.633 11.539 1 98.94 436 ALA A CA 1
ATOM 3249 C C . ALA A 1 436 ? 4.449 -11.5 10.219 1 98.94 436 ALA A C 1
ATOM 3251 O O . ALA A 1 436 ? 5.43 -12.211 9.977 1 98.94 436 ALA A O 1
ATOM 3252 N N . THR A 1 437 ? 3.973 -10.648 9.367 1 98.94 437 THR A N 1
ATOM 3253 C CA . THR A 1 437 ? 4.566 -10.492 8.039 1 98.94 437 THR A CA 1
ATOM 3254 C C . THR A 1 437 ? 5.973 -9.914 8.141 1 98.94 437 THR A C 1
ATOM 3256 O O . THR A 1 437 ? 6.887 -10.367 7.449 1 98.94 437 THR A O 1
ATOM 3259 N N . VAL A 1 438 ? 6.121 -8.93 8.992 1 98.88 438 VAL A N 1
ATOM 3260 C CA . VAL A 1 438 ? 7.426 -8.305 9.18 1 98.88 438 VAL A CA 1
ATOM 3261 C C . VAL A 1 438 ? 8.414 -9.328 9.742 1 98.88 438 VAL A C 1
ATOM 3263 O O . VAL A 1 438 ? 9.531 -9.453 9.242 1 98.88 438 VAL A O 1
ATOM 3266 N N . LEU A 1 439 ? 8.016 -10.008 10.734 1 98.88 439 LEU A N 1
ATOM 3267 C CA . LEU A 1 439 ? 8.898 -10.984 11.367 1 98.88 439 LEU A CA 1
ATOM 3268 C C . LEU A 1 439 ? 9.227 -12.117 10.406 1 98.88 439 LEU A C 1
ATOM 3270 O O . LEU A 1 439 ? 10.375 -12.57 10.336 1 98.88 439 LEU A O 1
ATOM 3274 N N . ALA A 1 440 ? 8.242 -12.586 9.68 1 98.94 440 ALA A N 1
ATOM 3275 C CA . ALA A 1 440 ? 8.477 -13.664 8.719 1 98.94 440 ALA A CA 1
ATOM 3276 C C . ALA A 1 440 ? 9.453 -13.227 7.633 1 98.94 440 ALA A C 1
ATOM 3278 O O . ALA A 1 440 ? 10.383 -13.961 7.289 1 98.94 440 ALA A O 1
ATOM 3279 N N . THR A 1 441 ? 9.25 -12.047 7.098 1 98.88 441 THR A N 1
ATOM 3280 C CA . THR A 1 441 ? 10.102 -11.555 6.02 1 98.88 441 THR A CA 1
ATOM 3281 C C . THR A 1 441 ? 11.516 -11.297 6.523 1 98.88 441 THR A C 1
ATOM 3283 O O . THR A 1 441 ? 12.492 -11.578 5.82 1 98.88 441 THR A O 1
ATOM 3286 N N . ALA A 1 442 ? 11.602 -10.734 7.715 1 98.62 442 ALA A N 1
ATOM 3287 C CA . ALA A 1 442 ? 12.914 -10.484 8.297 1 98.62 442 ALA A CA 1
ATOM 3288 C C . ALA A 1 442 ? 13.688 -11.781 8.492 1 98.62 442 ALA A C 1
ATOM 3290 O O . ALA A 1 442 ? 14.883 -11.852 8.195 1 98.62 442 ALA A O 1
ATOM 3291 N N . VAL A 1 443 ? 13.023 -12.781 8.953 1 98.69 443 VAL A N 1
ATOM 3292 C CA . VAL A 1 443 ? 13.664 -14.078 9.164 1 98.69 443 VAL A CA 1
ATOM 3293 C C . VAL A 1 443 ? 14.07 -14.68 7.824 1 98.69 443 VAL A C 1
ATOM 3295 O O . VAL A 1 443 ? 15.195 -15.164 7.664 1 98.69 443 VAL A O 1
ATOM 3298 N N . ALA A 1 444 ? 13.195 -14.656 6.891 1 98.75 444 ALA A N 1
ATOM 3299 C CA . ALA A 1 444 ? 13.492 -15.219 5.574 1 98.75 444 ALA A CA 1
ATOM 3300 C C . ALA A 1 444 ? 14.68 -14.5 4.93 1 98.75 444 ALA A C 1
ATOM 3302 O O . ALA A 1 444 ? 15.539 -15.141 4.316 1 98.75 444 ALA A O 1
ATOM 3303 N N . ARG A 1 445 ? 14.648 -13.211 5.055 1 97.81 445 ARG A N 1
ATOM 3304 C CA . ARG A 1 445 ? 15.734 -12.406 4.504 1 97.81 445 ARG A CA 1
ATOM 3305 C C . ARG A 1 445 ? 17.062 -12.75 5.164 1 97.81 445 ARG A C 1
ATOM 3307 O O . ARG A 1 445 ? 18.094 -12.836 4.488 1 97.81 445 ARG A O 1
ATOM 3314 N N . THR A 1 446 ? 17.078 -12.914 6.469 1 97.31 446 THR A N 1
ATOM 3315 C CA . THR A 1 446 ? 18.281 -13.164 7.238 1 97.31 446 THR A CA 1
ATOM 3316 C C . THR A 1 446 ? 18.812 -14.57 6.977 1 97.31 446 THR A C 1
ATOM 3318 O O . THR A 1 446 ? 20.031 -14.781 6.906 1 97.31 446 THR A O 1
ATOM 3321 N N . VAL A 1 447 ? 17.953 -15.484 6.801 1 98.06 447 VAL A N 1
ATOM 3322 C CA . VAL A 1 447 ? 18.344 -16.891 6.68 1 98.06 447 VAL A CA 1
ATOM 3323 C C . VAL A 1 447 ? 18.781 -17.172 5.25 1 98.06 447 VAL A C 1
ATOM 3325 O O . VAL A 1 447 ? 19.75 -17.922 5.027 1 98.06 447 VAL A O 1
ATOM 3328 N N . ASP A 1 448 ? 18.203 -16.641 4.199 1 96.62 448 ASP A N 1
ATOM 3329 C CA . ASP A 1 448 ? 18.484 -16.969 2.807 1 96.62 448 ASP A CA 1
ATOM 3330 C C . ASP A 1 448 ? 18.375 -15.734 1.922 1 96.62 448 ASP A C 1
ATOM 3332 O O . ASP A 1 448 ? 19.328 -14.953 1.819 1 96.62 448 ASP A O 1
ATOM 3336 N N . GLY A 1 449 ? 17.062 -15.312 1.602 1 95.75 449 GLY A N 1
ATOM 3337 C CA . GLY A 1 449 ? 16.875 -14.062 0.89 1 95.75 449 GLY A CA 1
ATOM 3338 C C . GLY A 1 449 ? 16.281 -14.25 -0.492 1 95.75 449 GLY A C 1
ATOM 3339 O O . GLY A 1 449 ? 15.867 -13.273 -1.132 1 95.75 449 GLY A O 1
ATOM 3340 N N . TYR A 1 450 ? 16.188 -15.523 -0.914 1 97.44 450 TYR A N 1
ATOM 3341 C CA . TYR A 1 450 ? 15.562 -15.781 -2.209 1 97.44 450 TYR A CA 1
ATOM 3342 C C . TYR A 1 450 ? 14.047 -15.617 -2.131 1 97.44 450 TYR A C 1
ATOM 3344 O O . TYR A 1 450 ? 13.453 -15.844 -1.076 1 97.44 450 TYR A O 1
ATOM 3352 N N . SER A 1 451 ? 13.461 -15.195 -3.16 1 98.25 451 SER A N 1
ATOM 3353 C CA . SER A 1 451 ? 12.008 -15.18 -3.326 1 98.25 451 SER A CA 1
ATOM 3354 C C . SER A 1 451 ? 11.547 -16.281 -4.277 1 98.25 451 SER A C 1
ATOM 3356 O O . SER A 1 451 ? 12.375 -16.938 -4.918 1 98.25 451 SER A O 1
ATOM 3358 N N . ILE A 1 452 ? 10.258 -16.422 -4.43 1 98 452 ILE A N 1
ATOM 3359 C CA . ILE A 1 452 ? 9.711 -17.422 -5.352 1 98 452 ILE A CA 1
ATOM 3360 C C . ILE A 1 452 ? 10.023 -17.016 -6.789 1 98 452 ILE A C 1
ATOM 3362 O O . ILE A 1 452 ? 9.938 -17.828 -7.707 1 98 452 ILE A O 1
ATOM 3366 N N . TYR A 1 453 ? 10.445 -15.805 -7.008 1 97.12 453 TYR A N 1
ATOM 3367 C CA . TYR A 1 453 ? 10.758 -15.312 -8.344 1 97.12 453 TYR A CA 1
ATOM 3368 C C . TYR A 1 453 ? 12.25 -15.422 -8.625 1 97.12 453 TYR A C 1
ATOM 3370 O O . TYR A 1 453 ? 12.656 -15.977 -9.648 1 97.12 453 TYR A O 1
ATOM 3378 N N . SER A 1 454 ? 13.055 -14.984 -7.699 1 96.19 454 SER A N 1
ATOM 3379 C CA . SER A 1 454 ? 14.5 -14.992 -7.922 1 96.19 454 SER A CA 1
ATOM 3380 C C . SER A 1 454 ? 15.062 -16.406 -7.859 1 96.19 454 SER A C 1
ATOM 3382 O O . SER A 1 454 ? 16.031 -16.734 -8.539 1 96.19 454 SER A O 1
ATOM 3384 N N . ALA A 1 455 ? 14.414 -17.281 -7.16 1 96.38 455 ALA A N 1
ATOM 3385 C CA . ALA A 1 455 ? 14.883 -18.641 -6.988 1 96.38 455 ALA A CA 1
ATOM 3386 C C . ALA A 1 455 ? 14.695 -19.453 -8.273 1 96.38 455 ALA A C 1
ATOM 3388 O O . ALA A 1 455 ? 15.32 -20.5 -8.453 1 96.38 455 ALA A O 1
ATOM 3389 N N . ARG A 1 456 ? 13.875 -18.969 -9.156 1 93.5 456 ARG A N 1
ATOM 3390 C CA . ARG A 1 456 ? 13.5 -19.781 -10.312 1 93.5 456 ARG A CA 1
ATOM 3391 C C . ARG A 1 456 ? 14.141 -19.234 -11.586 1 93.5 456 ARG A C 1
ATOM 3393 O O . ARG A 1 456 ? 13.82 -19.688 -12.688 1 93.5 456 ARG A O 1
ATOM 3400 N N . LEU A 1 457 ? 14.992 -18.281 -11.445 1 90.69 457 LEU A N 1
ATOM 3401 C CA . LEU A 1 457 ? 15.695 -17.75 -12.609 1 90.69 457 LEU A CA 1
ATOM 3402 C C . LEU A 1 457 ? 16.594 -18.812 -13.234 1 90.69 457 LEU A C 1
ATOM 3404 O O . LEU A 1 457 ? 17.203 -19.609 -12.523 1 90.69 457 LEU A O 1
ATOM 3408 N N . ALA A 1 458 ? 16.625 -18.734 -14.523 1 77.94 458 ALA A N 1
ATOM 3409 C CA . ALA A 1 458 ? 17.5 -19.672 -15.227 1 77.94 458 ALA A CA 1
ATOM 3410 C C . ALA A 1 458 ? 18.969 -19.375 -14.945 1 77.94 458 ALA A C 1
ATOM 3412 O O . ALA A 1 458 ? 19.328 -18.25 -14.625 1 77.94 458 ALA A O 1
ATOM 3413 N N . GLY A 1 459 ? 19.812 -20.297 -15.008 1 69.88 459 GLY A N 1
ATOM 3414 C CA . GLY A 1 459 ? 21.234 -20.203 -14.711 1 69.88 459 GLY A CA 1
ATOM 3415 C C . GLY A 1 459 ? 21.969 -19.25 -15.633 1 69.88 459 GLY A C 1
ATOM 3416 O O . GLY A 1 459 ? 21.516 -18.969 -16.734 1 69.88 459 GLY A O 1
ATOM 3417 N N . ALA A 1 460 ? 23.016 -18.5 -15.211 1 53.12 460 ALA A N 1
ATOM 3418 C CA . ALA A 1 460 ? 23.828 -17.5 -15.898 1 53.12 460 ALA A CA 1
ATOM 3419 C C . ALA A 1 460 ? 24.359 -18.047 -17.219 1 53.12 460 ALA A C 1
ATOM 3421 O O . ALA A 1 460 ? 24.625 -17.281 -18.156 1 53.12 460 ALA A O 1
ATOM 3422 N N . GLY A 1 461 ? 23.984 -19.172 -17.547 1 43.19 461 GLY A N 1
ATOM 3423 C CA . GLY A 1 461 ? 24.5 -19.797 -18.766 1 43.19 461 GLY A CA 1
ATOM 3424 C C . GLY A 1 461 ? 23.406 -20.422 -19.625 1 43.19 461 GLY A C 1
ATOM 3425 O O . GLY A 1 461 ? 23.688 -20.969 -20.688 1 43.19 461 GLY A O 1
ATOM 3426 N N . GLU A 1 462 ? 22.203 -20.219 -19.281 1 52.59 462 GLU A N 1
ATOM 3427 C CA . GLU A 1 462 ? 21.109 -20.797 -20.047 1 52.59 462 GLU A CA 1
ATOM 3428 C C . GLU A 1 462 ? 20.25 -19.719 -20.703 1 52.59 462 GLU A C 1
ATOM 3430 O O . GLU A 1 462 ? 20.172 -18.594 -20.188 1 52.59 462 GLU A O 1
ATOM 3435 N N . MET B 1 1 ? 41.375 1.752 -30.344 1 23.53 1 MET B N 1
ATOM 3436 C CA . MET B 1 1 ? 40.188 2.434 -29.812 1 23.53 1 MET B CA 1
ATOM 3437 C C . MET B 1 1 ? 39.406 1.51 -28.906 1 23.53 1 MET B C 1
ATOM 3439 O O . MET B 1 1 ? 38.75 0.564 -29.375 1 23.53 1 MET B O 1
ATOM 3443 N N . VAL B 1 2 ? 39.875 1.29 -27.609 1 21.75 2 VAL B N 1
ATOM 3444 C CA . VAL B 1 2 ? 39.5 0.31 -26.594 1 21.75 2 VAL B CA 1
ATOM 3445 C C . VAL B 1 2 ? 38.156 0.7 -25.984 1 21.75 2 VAL B C 1
ATOM 3447 O O . VAL B 1 2 ? 38.031 1.767 -25.375 1 21.75 2 VAL B O 1
ATOM 3450 N N . LYS B 1 3 ? 37.156 0.321 -26.734 1 28.89 3 LYS B N 1
ATOM 3451 C CA . LYS B 1 3 ? 35.75 0.533 -26.312 1 28.89 3 LYS B CA 1
ATOM 3452 C C . LYS B 1 3 ? 35.594 0.184 -24.828 1 28.89 3 LYS B C 1
ATOM 3454 O O . LYS B 1 3 ? 35.844 -0.956 -24.422 1 28.89 3 LYS B O 1
ATOM 3459 N N . ALA B 1 4 ? 35.719 1.232 -23.969 1 34.41 4 ALA B N 1
ATOM 3460 C CA . ALA B 1 4 ? 35.438 1.157 -22.547 1 34.41 4 ALA B CA 1
ATOM 3461 C C . ALA B 1 4 ? 34.188 0.326 -22.281 1 34.41 4 ALA B C 1
ATOM 3463 O O . ALA B 1 4 ? 33.094 0.651 -22.781 1 34.41 4 ALA B O 1
ATOM 3464 N N . ASP B 1 5 ? 34.281 -0.875 -22.203 1 29.61 5 ASP B N 1
ATOM 3465 C CA . ASP B 1 5 ? 33.25 -1.857 -21.828 1 29.61 5 ASP B CA 1
ATOM 3466 C C . ASP B 1 5 ? 32.375 -1.333 -20.703 1 29.61 5 ASP B C 1
ATOM 3468 O O . ASP B 1 5 ? 32.844 -1.137 -19.578 1 29.61 5 ASP B O 1
ATOM 3472 N N . ARG B 1 6 ? 31.609 -0.288 -20.922 1 33.72 6 ARG B N 1
ATOM 3473 C CA . ARG B 1 6 ? 30.688 0.326 -19.984 1 33.72 6 ARG B CA 1
ATOM 3474 C C . ARG B 1 6 ? 29.922 -0.735 -19.203 1 33.72 6 ARG B C 1
ATOM 3476 O O . ARG B 1 6 ? 28.984 -1.35 -19.734 1 33.72 6 ARG B O 1
ATOM 3483 N N . GLU B 1 7 ? 30.609 -1.518 -18.406 1 33.06 7 GLU B N 1
ATOM 3484 C CA . GLU B 1 7 ? 29.953 -2.361 -17.406 1 33.06 7 GLU B CA 1
ATOM 3485 C C . GLU B 1 7 ? 28.734 -1.668 -16.812 1 33.06 7 GLU B C 1
ATOM 3487 O O . GLU B 1 7 ? 28.828 -0.522 -16.359 1 33.06 7 GLU B O 1
ATOM 3492 N N . HIS B 1 8 ? 27.688 -1.833 -17.344 1 34.56 8 HIS B N 1
ATOM 3493 C CA . HIS B 1 8 ? 26.406 -1.296 -16.891 1 34.56 8 HIS B CA 1
ATOM 3494 C C . HIS B 1 8 ? 26.328 -1.293 -15.359 1 34.56 8 HIS B C 1
ATOM 3496 O O . HIS B 1 8 ? 26.797 -2.225 -14.703 1 34.56 8 HIS B O 1
ATOM 3502 N N . PRO B 1 9 ? 26.266 -0.206 -14.719 1 35.72 9 PRO B N 1
ATOM 3503 C CA . PRO B 1 9 ? 26.266 -0.027 -13.266 1 35.72 9 PRO B CA 1
ATOM 3504 C C . PRO B 1 9 ? 25.469 -1.103 -12.531 1 35.72 9 PRO B C 1
ATOM 3506 O O . PRO B 1 9 ? 25.484 -1.15 -11.297 1 35.72 9 PRO B O 1
ATOM 3509 N N . TRP B 1 10 ? 24.594 -1.781 -13.148 1 37.5 10 TRP B N 1
ATOM 3510 C CA . TRP B 1 10 ? 23.797 -2.787 -12.438 1 37.5 10 TRP B CA 1
ATOM 3511 C C . TRP B 1 10 ? 24.703 -3.906 -11.914 1 37.5 10 TRP B C 1
ATOM 3513 O O . TRP B 1 10 ? 24.234 -4.812 -11.227 1 37.5 10 TRP B O 1
ATOM 3523 N N . HIS B 1 11 ? 25.828 -4.195 -12.523 1 38.44 11 HIS B N 1
ATOM 3524 C CA . HIS B 1 11 ? 26.672 -5.34 -12.211 1 38.44 11 HIS B CA 1
ATOM 3525 C C . HIS B 1 11 ? 27.344 -5.168 -10.852 1 38.44 11 HIS B C 1
ATOM 3527 O O . HIS B 1 11 ? 28 -6.086 -10.352 1 38.44 11 HIS B O 1
ATOM 3533 N N . LEU B 1 12 ? 27.734 -3.957 -10.445 1 38.47 12 LEU B N 1
ATOM 3534 C CA . LEU B 1 12 ? 28.625 -3.783 -9.32 1 38.47 12 LEU B CA 1
ATOM 3535 C C . LEU B 1 12 ? 28.062 -4.445 -8.062 1 38.47 12 LEU B C 1
ATOM 3537 O O . LEU B 1 12 ? 28.812 -4.738 -7.125 1 38.47 12 LEU B O 1
ATOM 3541 N N . ARG B 1 13 ? 26.828 -4.012 -7.508 1 44.81 13 ARG B N 1
ATOM 3542 C CA . ARG B 1 13 ? 26.547 -4.02 -6.078 1 44.81 13 ARG B CA 1
ATOM 3543 C C . ARG B 1 13 ? 26.234 -5.43 -5.582 1 44.81 13 ARG B C 1
ATOM 3545 O O . ARG B 1 13 ? 25.234 -5.656 -4.914 1 44.81 13 ARG B O 1
ATOM 3552 N N . ARG B 1 14 ? 26.578 -6.402 -6.145 1 54.03 14 ARG B N 1
ATOM 3553 C CA . ARG B 1 14 ? 26.031 -7.75 -6 1 54.03 14 ARG B CA 1
ATOM 3554 C C . ARG B 1 14 ? 26.25 -8.281 -4.586 1 54.03 14 ARG B C 1
ATOM 3556 O O . ARG B 1 14 ? 25.828 -9.391 -4.262 1 54.03 14 ARG B O 1
ATOM 3563 N N . VAL B 1 15 ? 27.234 -7.855 -3.908 1 63.88 15 VAL B N 1
ATOM 3564 C CA . VAL B 1 15 ? 27.422 -8.531 -2.631 1 63.88 15 VAL B CA 1
ATOM 3565 C C . VAL B 1 15 ? 26.5 -7.938 -1.578 1 63.88 15 VAL B C 1
ATOM 3567 O O . VAL B 1 15 ? 26.594 -6.75 -1.257 1 63.88 15 VAL B O 1
ATOM 3570 N N . ARG B 1 16 ? 25.594 -8.711 -1.238 1 84.12 16 ARG B N 1
ATOM 3571 C CA . ARG B 1 16 ? 24.656 -8.336 -0.181 1 84.12 16 ARG B CA 1
ATOM 3572 C C . ARG B 1 16 ? 25.344 -8.336 1.181 1 84.12 16 ARG B C 1
ATOM 3574 O O . ARG B 1 16 ? 25.969 -9.32 1.571 1 84.12 16 ARG B O 1
ATOM 3581 N N . SER B 1 17 ? 25.375 -7.234 1.854 1 87.38 17 SER B N 1
ATOM 3582 C CA . SER B 1 17 ? 25.828 -7.125 3.236 1 87.38 17 SER B CA 1
ATOM 3583 C C . SER B 1 17 ? 24.703 -6.648 4.148 1 87.38 17 SER B C 1
ATOM 3585 O O . SER B 1 17 ? 24.078 -5.621 3.889 1 87.38 17 SER B O 1
ATOM 3587 N N . PRO B 1 18 ? 24.484 -7.438 5.18 1 90.62 18 PRO B N 1
ATOM 3588 C CA . PRO B 1 18 ? 25.141 -8.672 5.633 1 90.62 18 PRO B CA 1
ATOM 3589 C C . PRO B 1 18 ? 24.75 -9.883 4.793 1 90.62 18 PRO B C 1
ATOM 3591 O O . PRO B 1 18 ? 23.672 -9.898 4.188 1 90.62 18 PRO B O 1
ATOM 3594 N N . GLN B 1 19 ? 25.609 -10.883 4.875 1 91.31 19 GLN B N 1
ATOM 3595 C CA . GLN B 1 19 ? 25.328 -12.125 4.172 1 91.31 19 GLN B CA 1
ATOM 3596 C C . GLN B 1 19 ? 24.266 -12.945 4.898 1 91.31 19 GLN B C 1
ATOM 3598 O O . GLN B 1 19 ? 24.172 -12.898 6.129 1 91.31 19 GLN B O 1
ATOM 3603 N N . PRO B 1 20 ? 23.5 -13.688 4.113 1 93.25 20 PRO B N 1
ATOM 3604 C CA . PRO B 1 20 ? 22.531 -14.562 4.762 1 93.25 20 PRO B CA 1
ATOM 3605 C C . PRO B 1 20 ? 23.172 -15.734 5.488 1 93.25 20 PRO B C 1
ATOM 3607 O O . PRO B 1 20 ? 24.344 -16.031 5.266 1 93.25 20 PRO B O 1
ATOM 3610 N N . LEU B 1 21 ? 22.453 -16.391 6.375 1 94.25 21 LEU B N 1
ATOM 3611 C CA . LEU B 1 21 ? 22.953 -17.531 7.129 1 94.25 21 LEU B CA 1
ATOM 3612 C C . LEU B 1 21 ? 23.281 -18.703 6.203 1 94.25 21 LEU B C 1
ATOM 3614 O O . LEU B 1 21 ? 24.297 -19.375 6.367 1 94.25 21 LEU B O 1
ATOM 3618 N N . ILE B 1 22 ? 22.391 -18.922 5.262 1 93.94 22 ILE B N 1
ATOM 3619 C CA . ILE B 1 22 ? 22.688 -19.891 4.215 1 93.94 22 ILE B CA 1
ATOM 3620 C C . ILE B 1 22 ? 23.453 -19.203 3.086 1 93.94 22 ILE B C 1
ATOM 3622 O O . ILE B 1 22 ? 22.875 -18.484 2.277 1 93.94 22 ILE B O 1
ATOM 3626 N N . ARG B 1 23 ? 24.688 -19.484 2.916 1 86.75 23 ARG B N 1
ATOM 3627 C CA . ARG B 1 23 ? 25.562 -18.766 1.978 1 86.75 23 ARG B CA 1
ATOM 3628 C C . ARG B 1 23 ? 25.609 -19.484 0.631 1 86.75 23 ARG B C 1
ATOM 3630 O O . ARG B 1 23 ? 25.969 -18.891 -0.384 1 86.75 23 ARG B O 1
ATOM 3637 N N . ARG B 1 24 ? 25.141 -20.734 0.756 1 88 24 ARG B N 1
ATOM 3638 C CA . ARG B 1 24 ? 25.188 -21.484 -0.493 1 88 24 ARG B CA 1
ATOM 3639 C C . ARG B 1 24 ? 24.094 -21.031 -1.445 1 88 24 ARG B C 1
ATOM 3641 O O . ARG B 1 24 ? 22.906 -21.031 -1.089 1 88 24 ARG B O 1
ATOM 3648 N N . ARG B 1 25 ? 24.453 -20.766 -2.586 1 88.5 25 ARG B N 1
ATOM 3649 C CA . ARG B 1 25 ? 23.5 -20.359 -3.611 1 88.5 25 ARG B CA 1
ATOM 3650 C C . ARG B 1 25 ? 22.75 -21.562 -4.164 1 88.5 25 ARG B C 1
ATOM 3652 O O . ARG B 1 25 ? 23.219 -22.703 -4.047 1 88.5 25 ARG B O 1
ATOM 3659 N N . LEU B 1 26 ? 21.656 -21.25 -4.766 1 92.19 26 LEU B N 1
ATOM 3660 C CA . LEU B 1 26 ? 20.938 -22.281 -5.52 1 92.19 26 LEU B CA 1
ATOM 3661 C C . LEU B 1 26 ? 21.75 -22.703 -6.742 1 92.19 26 LEU B C 1
ATOM 3663 O O . LEU B 1 26 ? 22.641 -21.984 -7.184 1 92.19 26 LEU B O 1
ATOM 3667 N N . PRO B 1 27 ? 21.484 -23.812 -7.246 1 90.25 27 PRO B N 1
ATOM 3668 C CA . PRO B 1 27 ? 22.297 -24.359 -8.336 1 90.25 27 PRO B CA 1
ATOM 3669 C C . PRO B 1 27 ? 22.297 -23.469 -9.578 1 90.25 27 PRO B C 1
ATOM 3671 O O . PRO B 1 27 ? 23.203 -23.562 -10.414 1 90.25 27 PRO B O 1
ATOM 3674 N N . THR B 1 28 ? 21.391 -22.625 -9.734 1 86.44 28 THR B N 1
ATOM 3675 C CA . THR B 1 28 ? 21.328 -21.719 -10.883 1 86.44 28 THR B CA 1
ATOM 3676 C C . THR B 1 28 ? 22.5 -20.75 -10.883 1 86.44 28 THR B C 1
ATOM 3678 O O . THR B 1 28 ? 22.859 -20.188 -11.922 1 86.44 28 THR B O 1
ATOM 3681 N N . GLY B 1 29 ? 23.047 -20.469 -9.758 1 87.94 29 GLY B N 1
ATOM 3682 C CA . GLY B 1 29 ? 24.141 -19.531 -9.602 1 87.94 29 GLY B CA 1
ATOM 3683 C C . GLY B 1 29 ? 23.688 -18.094 -9.523 1 87.94 29 GLY B C 1
ATOM 3684 O O . GLY B 1 29 ? 24.5 -17.188 -9.266 1 87.94 29 GLY B O 1
ATOM 3685 N N . ARG B 1 30 ? 22.422 -17.875 -9.695 1 89.69 30 ARG B N 1
ATOM 3686 C CA . ARG B 1 30 ? 21.875 -16.516 -9.633 1 89.69 30 ARG B CA 1
ATOM 3687 C C . ARG B 1 30 ? 21.688 -16.062 -8.188 1 89.69 30 ARG B C 1
ATOM 3689 O O . ARG B 1 30 ? 21.484 -16.891 -7.293 1 89.69 30 ARG B O 1
ATOM 3696 N N . GLY B 1 31 ? 21.75 -14.766 -7.926 1 88.88 31 GLY B N 1
ATOM 3697 C CA . GLY B 1 31 ? 21.641 -14.234 -6.578 1 88.88 31 GLY B CA 1
ATOM 3698 C C . GLY B 1 31 ? 20.234 -13.758 -6.234 1 88.88 31 GLY B C 1
ATOM 3699 O O . GLY B 1 31 ? 19.469 -13.383 -7.121 1 88.88 31 GLY B O 1
ATOM 3700 N N . ALA B 1 32 ? 19.953 -13.773 -4.957 1 91.19 32 ALA B N 1
ATOM 3701 C CA . ALA B 1 32 ? 18.672 -13.266 -4.457 1 91.19 32 ALA B CA 1
ATOM 3702 C C . ALA B 1 32 ? 18.5 -11.789 -4.773 1 91.19 32 ALA B C 1
ATOM 3704 O O . ALA B 1 32 ? 17.375 -11.297 -4.918 1 91.19 32 ALA B O 1
ATOM 3705 N N . THR B 1 33 ? 19.609 -11.078 -4.961 1 91.75 33 THR B N 1
ATOM 3706 C CA . THR B 1 33 ? 19.594 -9.633 -5.137 1 91.75 33 THR B CA 1
ATOM 3707 C C . THR B 1 33 ? 19.312 -9.266 -6.594 1 91.75 33 THR B C 1
ATOM 3709 O O . THR B 1 33 ? 19.328 -8.086 -6.961 1 91.75 33 THR B O 1
ATOM 3712 N N . GLU B 1 34 ? 19.078 -10.32 -7.43 1 92.81 34 GLU B N 1
ATOM 3713 C CA . GLU B 1 34 ? 18.578 -10.023 -8.766 1 92.81 34 GLU B CA 1
ATOM 3714 C C . GLU B 1 34 ? 17.219 -9.312 -8.695 1 92.81 34 GLU B C 1
ATOM 3716 O O . GLU B 1 34 ? 16.891 -8.516 -9.57 1 92.81 34 GLU B O 1
ATOM 3721 N N . GLN B 1 35 ? 16.469 -9.688 -7.695 1 95.62 35 GLN B N 1
ATOM 3722 C CA . GLN B 1 35 ? 15.25 -8.93 -7.43 1 95.62 35 GLN B CA 1
ATOM 3723 C C . GLN B 1 35 ? 15.57 -7.539 -6.902 1 95.62 35 GLN B C 1
ATOM 3725 O O . GLN B 1 35 ? 16.25 -7.398 -5.879 1 95.62 35 GLN B O 1
ATOM 3730 N N . PRO B 1 36 ? 15.062 -6.547 -7.453 1 96.25 36 PRO B N 1
ATOM 3731 C CA . PRO B 1 36 ? 15.586 -5.191 -7.25 1 96.25 36 PRO B CA 1
ATOM 3732 C C . PRO B 1 36 ? 15.383 -4.688 -5.824 1 96.25 36 PRO B C 1
ATOM 3734 O O . PRO B 1 36 ? 16.172 -3.881 -5.332 1 96.25 36 PRO B O 1
ATOM 3737 N N . ASN B 1 37 ? 14.344 -5.062 -5.102 1 96.94 37 ASN B N 1
ATOM 3738 C CA . ASN B 1 37 ? 14.102 -4.523 -3.766 1 96.94 37 ASN B CA 1
ATOM 3739 C C . ASN B 1 37 ? 14.828 -5.336 -2.695 1 96.94 37 ASN B C 1
ATOM 3741 O O . ASN B 1 37 ? 14.883 -4.93 -1.534 1 96.94 37 ASN B O 1
ATOM 3745 N N . ALA B 1 38 ? 15.328 -6.523 -3.039 1 96.38 38 ALA B N 1
ATOM 3746 C CA . ALA B 1 38 ? 16.047 -7.387 -2.1 1 96.38 38 ALA B CA 1
ATOM 3747 C C . ALA B 1 38 ? 17.516 -7.027 -2.035 1 96.38 38 ALA B C 1
ATOM 3749 O O . ALA B 1 38 ? 18.391 -7.875 -2.289 1 96.38 38 ALA B O 1
ATOM 3750 N N . THR B 1 39 ? 17.844 -5.879 -1.523 1 94 39 THR B N 1
ATOM 3751 C CA . THR B 1 39 ? 19.203 -5.352 -1.512 1 94 39 THR B CA 1
ATOM 3752 C C . THR B 1 39 ? 19.875 -5.641 -0.175 1 94 39 THR B C 1
ATOM 3754 O O . THR B 1 39 ? 19.234 -6.117 0.764 1 94 39 THR B O 1
ATOM 3757 N N . GLY B 1 40 ? 21.156 -5.387 -0.183 1 94.44 40 GLY B N 1
ATOM 3758 C CA . GLY B 1 40 ? 21.828 -5.305 1.101 1 94.44 40 GLY B CA 1
ATOM 3759 C C . GLY B 1 40 ? 21.453 -4.07 1.897 1 94.44 40 GLY B C 1
ATOM 3760 O O . GLY B 1 40 ? 20.625 -3.271 1.454 1 94.44 40 GLY B O 1
ATOM 3761 N N . ASP B 1 41 ? 21.984 -3.934 3.086 1 95 41 ASP B N 1
ATOM 3762 C CA . ASP B 1 41 ? 21.594 -2.873 4.004 1 95 41 ASP B CA 1
ATOM 3763 C C . ASP B 1 41 ? 22.141 -1.52 3.555 1 95 41 ASP B C 1
ATOM 3765 O O . ASP B 1 41 ? 21.625 -0.473 3.965 1 95 41 ASP B O 1
ATOM 3769 N N . GLY B 1 42 ? 23.203 -1.509 2.721 1 92.31 42 GLY B N 1
ATOM 3770 C CA . GLY B 1 42 ? 23.844 -0.258 2.361 1 92.31 42 GLY B CA 1
ATOM 3771 C C . GLY B 1 42 ? 24.453 0.459 3.549 1 92.31 42 GLY B C 1
ATOM 3772 O O . GLY B 1 42 ? 25.094 -0.169 4.398 1 92.31 42 GLY B O 1
ATOM 3773 N N . ASP B 1 43 ? 24.25 1.761 3.641 1 91.44 43 ASP B N 1
ATOM 3774 C CA . ASP B 1 43 ? 24.875 2.57 4.676 1 91.44 43 ASP B CA 1
ATOM 3775 C C . ASP B 1 43 ? 24.125 2.445 6.004 1 91.44 43 ASP B C 1
ATOM 3777 O O . ASP B 1 43 ? 24.703 2.691 7.07 1 91.44 43 ASP B O 1
ATOM 3781 N N . ALA B 1 44 ? 22.859 2.123 5.902 1 95 44 ALA B N 1
ATOM 3782 C CA . ALA B 1 44 ? 22.062 1.937 7.109 1 95 44 ALA B CA 1
ATOM 3783 C C . ALA B 1 44 ? 21.953 0.458 7.473 1 95 44 ALA B C 1
ATOM 3785 O O . ALA B 1 44 ? 20.906 -0.163 7.262 1 95 44 ALA B O 1
ATOM 3786 N N . GLU B 1 45 ? 22.953 -0.04 8.141 1 96.44 45 GLU B N 1
ATOM 3787 C CA . GLU B 1 45 ? 23 -1.458 8.484 1 96.44 45 GLU B CA 1
ATOM 3788 C C . GLU B 1 45 ? 21.969 -1.808 9.555 1 96.44 45 GLU B C 1
ATOM 3790 O O . GLU B 1 45 ? 21.859 -1.116 10.562 1 96.44 45 GLU B O 1
ATOM 3795 N N . LEU B 1 46 ? 21.281 -2.861 9.328 1 97.56 46 LEU B N 1
ATOM 3796 C CA . LEU B 1 46 ? 20.25 -3.297 10.266 1 97.56 46 LEU B CA 1
ATOM 3797 C C . LEU B 1 46 ? 20.828 -4.227 11.328 1 97.56 46 LEU B C 1
ATOM 3799 O O . LEU B 1 46 ? 20.406 -5.375 11.453 1 97.56 46 LEU B O 1
ATOM 3803 N N . THR B 1 47 ? 21.703 -3.748 12.133 1 96.94 47 THR B N 1
ATOM 3804 C CA . THR B 1 47 ? 22.312 -4.512 13.219 1 96.94 47 THR B CA 1
ATOM 3805 C C . THR B 1 47 ? 21.312 -4.785 14.328 1 96.94 47 THR B C 1
ATOM 3807 O O . THR B 1 47 ? 20.234 -4.191 14.359 1 96.94 47 THR B O 1
ATOM 3810 N N . LEU B 1 48 ? 21.609 -5.633 15.203 1 97.12 48 LEU B N 1
ATOM 3811 C CA . LEU B 1 48 ? 20.781 -5.887 16.375 1 97.12 48 LEU B CA 1
ATOM 3812 C C . LEU B 1 48 ? 20.562 -4.609 17.172 1 97.12 48 LEU B C 1
ATOM 3814 O O . LEU B 1 48 ? 19.453 -4.359 17.672 1 97.12 48 LEU B O 1
ATOM 3818 N N . LYS B 1 49 ? 21.594 -3.863 17.344 1 97.94 49 LYS B N 1
ATOM 3819 C CA . LYS B 1 49 ? 21.516 -2.58 18.031 1 97.94 49 LYS B CA 1
ATOM 3820 C C . LYS B 1 49 ? 20.5 -1.654 17.359 1 97.94 49 LYS B C 1
ATOM 3822 O O . LYS B 1 49 ? 19.688 -1.016 18.031 1 97.94 49 LYS B O 1
ATOM 3827 N N . PHE B 1 50 ? 20.609 -1.592 16.047 1 98.38 50 PHE B N 1
ATOM 3828 C CA . PHE B 1 50 ? 19.672 -0.757 15.312 1 98.38 50 PHE B CA 1
ATOM 3829 C C . PHE B 1 50 ? 18.234 -1.2 15.57 1 98.38 50 PHE B C 1
ATOM 3831 O O . PHE B 1 50 ? 17.359 -0.369 15.82 1 98.38 50 PHE B O 1
ATOM 3838 N N . TRP B 1 51 ? 17.969 -2.482 15.531 1 98.56 51 TRP B N 1
ATOM 3839 C CA . TRP B 1 51 ? 16.625 -3.008 15.727 1 98.56 51 TRP B CA 1
ATOM 3840 C C . TRP B 1 51 ? 16.109 -2.678 17.125 1 98.56 51 TRP B C 1
ATOM 3842 O O . TRP B 1 51 ? 14.938 -2.371 17.312 1 98.56 51 TRP B O 1
ATOM 3852 N N . ILE B 1 52 ? 16.922 -2.781 18.078 1 98.69 52 ILE B N 1
ATOM 3853 C CA . ILE B 1 52 ? 16.516 -2.451 19.453 1 98.69 52 ILE B CA 1
ATOM 3854 C C . ILE B 1 52 ? 16.078 -0.989 19.516 1 98.69 52 ILE B C 1
ATOM 3856 O O . ILE B 1 52 ? 15.023 -0.677 20.062 1 98.69 52 ILE B O 1
ATOM 3860 N N . PHE B 1 53 ? 16.859 -0.122 18.938 1 98.81 53 PHE B N 1
ATOM 3861 C CA . PHE B 1 53 ? 16.547 1.301 18.969 1 98.81 53 PHE B CA 1
ATOM 3862 C C . PHE B 1 53 ? 15.328 1.608 18.109 1 98.81 53 PHE B C 1
ATOM 3864 O O . PHE B 1 53 ? 14.562 2.527 18.406 1 98.81 53 PHE B O 1
ATOM 3871 N N . LEU B 1 54 ? 15.188 0.813 17.062 1 98.88 54 LEU B N 1
ATOM 3872 C CA . LEU B 1 54 ? 13.992 0.958 16.234 1 98.88 54 LEU B CA 1
ATOM 3873 C C . LEU B 1 54 ? 12.734 0.615 17.047 1 98.88 54 LEU B C 1
ATOM 3875 O O . LEU B 1 54 ? 11.727 1.315 16.953 1 98.88 54 LEU B O 1
ATOM 3879 N N . ILE B 1 55 ? 12.766 -0.461 17.781 1 98.88 55 ILE B N 1
ATOM 3880 C CA . ILE B 1 55 ? 11.656 -0.878 18.625 1 98.88 55 ILE B CA 1
ATOM 3881 C C . ILE B 1 55 ? 11.359 0.204 19.656 1 98.88 55 ILE B C 1
ATOM 3883 O O . ILE B 1 55 ? 10.195 0.581 19.859 1 98.88 55 ILE B O 1
ATOM 3887 N N . LEU B 1 56 ? 12.352 0.741 20.266 1 98.94 56 LEU B N 1
ATOM 3888 C CA . LEU B 1 56 ? 12.188 1.794 21.25 1 98.94 56 LEU B CA 1
ATOM 3889 C C . LEU B 1 56 ? 11.617 3.059 20.625 1 98.94 56 LEU B C 1
ATOM 3891 O O . LEU B 1 56 ? 10.828 3.768 21.25 1 98.94 56 LEU B O 1
ATOM 3895 N N . THR B 1 57 ? 12.078 3.332 19.422 1 98.94 57 THR B N 1
ATOM 3896 C CA . THR B 1 57 ? 11.539 4.477 18.703 1 98.94 57 THR B CA 1
ATOM 3897 C C . THR B 1 57 ? 10.039 4.297 18.453 1 98.94 57 THR B C 1
ATOM 3899 O O . THR B 1 57 ? 9.266 5.242 18.609 1 98.94 57 THR B O 1
ATOM 3902 N N . GLY B 1 58 ? 9.641 3.086 18.031 1 98.94 58 GLY B N 1
ATOM 3903 C CA . GLY B 1 58 ? 8.227 2.801 17.859 1 98.94 58 GLY B CA 1
ATOM 3904 C C . GLY B 1 58 ? 7.434 2.967 19.156 1 98.94 58 GLY B C 1
ATOM 3905 O O . GLY B 1 58 ? 6.352 3.559 19.141 1 98.94 58 GLY B O 1
ATOM 3906 N N . VAL B 1 59 ? 7.957 2.492 20.203 1 98.94 59 VAL B N 1
ATOM 3907 C CA . VAL B 1 59 ? 7.32 2.621 21.5 1 98.94 59 VAL B CA 1
ATOM 3908 C C . VAL B 1 59 ? 7.207 4.094 21.891 1 98.94 59 VAL B C 1
ATOM 3910 O O . VAL B 1 59 ? 6.148 4.551 22.328 1 98.94 59 VAL B O 1
ATOM 3913 N N . GLY B 1 60 ? 8.281 4.797 21.734 1 98.88 60 GLY B N 1
ATOM 3914 C CA . GLY B 1 60 ? 8.266 6.223 22.016 1 98.88 60 GLY B CA 1
ATOM 3915 C C . GLY B 1 60 ? 7.242 6.98 21.188 1 98.88 60 GLY B C 1
ATOM 3916 O O . GLY B 1 60 ? 6.523 7.832 21.719 1 98.88 60 GLY B O 1
ATOM 3917 N N . ALA B 1 61 ? 7.203 6.664 19.922 1 98.88 61 ALA B N 1
ATOM 3918 C CA . ALA B 1 61 ? 6.242 7.316 19.031 1 98.88 61 ALA B CA 1
ATOM 3919 C C . ALA B 1 61 ? 4.809 7.051 19.484 1 98.88 61 ALA B C 1
ATOM 3921 O O . ALA B 1 61 ? 3.963 7.945 19.453 1 98.88 61 ALA B O 1
ATOM 3922 N N . GLY B 1 62 ? 4.527 5.785 19.875 1 98.88 62 GLY B N 1
ATOM 3923 C CA . GLY B 1 62 ? 3.205 5.453 20.391 1 98.88 62 GLY B CA 1
ATOM 3924 C C . GLY B 1 62 ? 2.85 6.195 21.656 1 98.88 62 GLY B C 1
ATOM 3925 O O . GLY B 1 62 ? 1.745 6.727 21.797 1 98.88 62 GLY B O 1
ATOM 3926 N N . LEU B 1 63 ? 3.77 6.289 22.562 1 98.88 63 LEU B N 1
ATOM 3927 C CA . LEU B 1 63 ? 3.549 6.957 23.844 1 98.88 63 LEU B CA 1
ATOM 3928 C C . LEU B 1 63 ? 3.367 8.461 23.656 1 98.88 63 LEU B C 1
ATOM 3930 O O . LEU B 1 63 ? 2.498 9.07 24.281 1 98.88 63 LEU B O 1
ATOM 3934 N N . PHE B 1 64 ? 4.184 9.047 22.828 1 98.81 64 PHE B N 1
ATOM 3935 C CA . PHE B 1 64 ? 4.039 10.469 22.547 1 98.81 64 PHE B CA 1
ATOM 3936 C C . PHE B 1 64 ? 2.719 10.742 21.828 1 98.81 64 PHE B C 1
ATOM 3938 O O . PHE B 1 64 ? 2.09 11.781 22.062 1 98.81 64 PHE B O 1
ATOM 3945 N N . GLY B 1 65 ? 2.396 9.828 20.906 1 98.69 65 GLY B N 1
ATOM 3946 C CA . GLY B 1 65 ? 1.086 9.961 20.297 1 98.69 65 GLY B CA 1
ATOM 3947 C C . GLY B 1 65 ? -0.046 9.984 21.312 1 98.69 65 GLY B C 1
ATOM 3948 O O . GLY B 1 65 ? -0.907 10.867 21.266 1 98.69 65 GLY B O 1
ATOM 3949 N N . ASP B 1 66 ? -0.059 9.055 22.219 1 98.69 66 ASP B N 1
ATOM 3950 C CA . ASP B 1 66 ? -1.067 8.984 23.281 1 98.69 66 ASP B CA 1
ATOM 3951 C C . ASP B 1 66 ? -1.062 10.25 24.125 1 98.69 66 ASP B C 1
ATOM 3953 O O . ASP B 1 66 ? -2.121 10.789 24.453 1 98.69 66 ASP B O 1
ATOM 3957 N N . LEU B 1 67 ? 0.112 10.703 24.438 1 98.69 67 LEU B N 1
ATOM 3958 C CA . LEU B 1 67 ? 0.234 11.898 25.266 1 98.69 67 LEU B CA 1
ATOM 3959 C C . LEU B 1 67 ? -0.396 13.102 24.578 1 98.69 67 LEU B C 1
ATOM 3961 O O . LEU B 1 67 ? -1.128 13.875 25.203 1 98.69 67 LEU B O 1
ATOM 3965 N N . MET B 1 68 ? -0.085 13.289 23.344 1 98.62 68 MET B N 1
ATOM 3966 C CA . MET B 1 68 ? -0.631 14.422 22.594 1 98.62 68 MET B CA 1
ATOM 3967 C C . MET B 1 68 ? -2.15 14.328 22.5 1 98.62 68 MET B C 1
ATOM 3969 O O . MET B 1 68 ? -2.844 15.344 22.578 1 98.62 68 MET B O 1
ATOM 3973 N N . MET B 1 69 ? -2.666 13.094 22.312 1 97.75 69 MET B N 1
ATOM 3974 C CA . MET B 1 69 ? -4.113 12.93 22.203 1 97.75 69 MET B CA 1
ATOM 3975 C C . MET B 1 69 ? -4.785 13.156 23.547 1 97.75 69 MET B C 1
ATOM 3977 O O . MET B 1 69 ? -5.898 13.68 23.609 1 97.75 69 MET B O 1
ATOM 3981 N N . VAL B 1 70 ? -4.125 12.789 24.641 1 97.81 70 VAL B N 1
ATOM 3982 C CA . VAL B 1 70 ? -4.641 13.086 25.969 1 97.81 70 VAL B CA 1
ATOM 3983 C C . VAL B 1 70 ? -4.801 14.594 26.141 1 97.81 70 VAL B C 1
ATOM 3985 O O . VAL B 1 70 ? -5.828 15.062 26.641 1 97.81 70 VAL B O 1
ATOM 3988 N N . ILE B 1 71 ? -3.826 15.328 25.75 1 98.31 71 ILE B N 1
ATOM 3989 C CA . ILE B 1 71 ? -3.867 16.781 25.859 1 98.31 71 ILE B CA 1
ATOM 3990 C C . ILE B 1 71 ? -4.988 17.328 24.984 1 98.31 71 ILE B C 1
ATOM 3992 O O . ILE B 1 71 ? -5.824 18.109 25.438 1 98.31 71 ILE B O 1
ATOM 3996 N N . LEU B 1 72 ? -5.047 16.891 23.75 1 97.56 72 LEU B N 1
ATOM 3997 C CA . LEU B 1 72 ? -6.043 17.375 22.812 1 97.56 72 LEU B CA 1
ATOM 3998 C C . LEU B 1 72 ? -7.457 17.125 23.312 1 97.56 72 LEU B C 1
ATOM 4000 O O . LEU B 1 72 ? -8.289 18.031 23.359 1 97.56 72 LEU B O 1
ATOM 4004 N N . PHE B 1 73 ? -7.738 15.906 23.734 1 96.25 73 PHE B N 1
ATOM 4005 C CA . PHE B 1 73 ? -9.086 15.508 24.125 1 96.25 73 PHE B CA 1
ATOM 4006 C C . PHE B 1 73 ? -9.484 16.172 25.438 1 96.25 73 PHE B C 1
ATOM 4008 O O . PHE B 1 73 ? -10.656 16.516 25.641 1 96.25 73 PHE B O 1
ATOM 4015 N N . ASN B 1 74 ? -8.562 16.359 26.344 1 96.62 74 ASN B N 1
ATOM 4016 C CA . ASN B 1 74 ? -8.875 17.062 27.594 1 96.62 74 ASN B CA 1
ATOM 4017 C C . ASN B 1 74 ? -9.195 18.531 27.344 1 96.62 74 ASN B C 1
ATOM 4019 O O . ASN B 1 74 ? -10.102 19.094 27.969 1 96.62 74 ASN B O 1
ATOM 4023 N N . VAL B 1 75 ? -8.461 19.125 26.453 1 97.62 75 VAL B N 1
ATOM 4024 C CA . VAL B 1 75 ? -8.742 20.516 26.109 1 97.62 75 VAL B CA 1
ATOM 4025 C C . VAL B 1 75 ? -10.109 20.625 25.453 1 97.62 75 VAL B C 1
ATOM 4027 O O . VAL B 1 75 ? -10.875 21.547 25.734 1 97.62 75 VAL B O 1
ATOM 4030 N N . GLN B 1 76 ? -10.398 19.719 24.547 1 96.44 76 GLN B N 1
ATOM 4031 C CA . GLN B 1 76 ? -11.711 19.688 23.922 1 96.44 76 GLN B CA 1
ATOM 4032 C C . GLN B 1 76 ? -12.82 19.547 24.953 1 96.44 76 GLN B C 1
ATOM 4034 O O . GLN B 1 76 ? -13.859 20.188 24.875 1 96.44 76 GLN B O 1
ATOM 4039 N N . HIS B 1 77 ? -12.57 18.688 25.922 1 94.75 77 HIS B N 1
ATOM 4040 C CA . HIS B 1 77 ? -13.539 18.438 26.969 1 94.75 77 HIS B CA 1
ATOM 4041 C C . HIS B 1 77 ? -13.75 19.672 27.828 1 94.75 77 HIS B C 1
ATOM 4043 O O . HIS B 1 77 ? -14.891 20.031 28.141 1 94.75 77 HIS B O 1
ATOM 4049 N N . ILE B 1 78 ? -12.734 20.297 28.203 1 95.44 78 ILE B N 1
ATOM 4050 C CA . ILE B 1 78 ? -12.789 21.469 29.078 1 95.44 78 ILE B CA 1
ATOM 4051 C C . ILE B 1 78 ? -13.453 22.641 28.328 1 95.44 78 ILE B C 1
ATOM 4053 O O . ILE B 1 78 ? -14.258 23.375 28.906 1 95.44 78 ILE B O 1
ATOM 4057 N N . THR B 1 79 ? -13.148 22.75 27.078 1 96.31 79 THR B N 1
ATOM 4058 C CA . THR B 1 79 ? -13.586 23.906 26.297 1 96.31 79 THR B CA 1
ATOM 4059 C C . THR B 1 79 ? -15.039 23.75 25.844 1 96.31 79 THR B C 1
ATOM 4061 O O . THR B 1 79 ? -15.82 24.688 25.906 1 96.31 79 THR B O 1
ATOM 4064 N N . TYR B 1 80 ? -15.398 22.562 25.375 1 94.81 80 TYR B N 1
ATOM 4065 C CA . TYR B 1 80 ? -16.719 22.406 24.766 1 94.81 80 TYR B CA 1
ATOM 4066 C C . TYR B 1 80 ? -17.5 21.297 25.438 1 94.81 80 TYR B C 1
ATOM 4068 O O . TYR B 1 80 ? -18.531 20.859 24.922 1 94.81 80 TYR B O 1
ATOM 4076 N N . HIS B 1 81 ? -17.078 20.719 26.594 1 85.69 81 HIS B N 1
ATOM 4077 C CA . HIS B 1 81 ? -17.734 19.641 27.312 1 85.69 81 HIS B CA 1
ATOM 4078 C C . HIS B 1 81 ? -17.906 18.406 26.422 1 85.69 81 HIS B C 1
ATOM 4080 O O . HIS B 1 81 ? -18.969 17.766 26.453 1 85.69 81 HIS B O 1
ATOM 4086 N N . TYR B 1 82 ? -16.984 18.297 25.656 1 74.69 82 TYR B N 1
ATOM 4087 C CA . TYR B 1 82 ? -16.938 17.172 24.719 1 74.69 82 TYR B CA 1
ATOM 4088 C C . TYR B 1 82 ? -16.484 15.898 25.422 1 74.69 82 TYR B C 1
ATOM 4090 O O . TYR B 1 82 ? -15.461 15.875 26.094 1 74.69 82 TYR B O 1
ATOM 4098 N N . HIS B 1 83 ? -17.359 14.82 25.547 1 69.56 83 HIS B N 1
ATOM 4099 C CA . HIS B 1 83 ? -16.922 13.57 26.156 1 69.56 83 HIS B CA 1
ATOM 4100 C C . HIS B 1 83 ? -16.828 12.453 25.125 1 69.56 83 HIS B C 1
ATOM 4102 O O . HIS B 1 83 ? -15.766 11.875 24.922 1 69.56 83 HIS B O 1
ATOM 4108 N N . ILE B 1 84 ? -18.078 12.172 24.625 1 65.06 84 ILE B N 1
ATOM 4109 C CA . ILE B 1 84 ? -18.172 11.062 23.688 1 65.06 84 ILE B CA 1
ATOM 4110 C C . ILE B 1 84 ? -18.828 11.531 22.391 1 65.06 84 ILE B C 1
ATOM 4112 O O . ILE B 1 84 ? -19.703 12.398 22.422 1 65.06 84 ILE B O 1
ATOM 4116 N N . GLY B 1 85 ? -18.203 11.078 21.25 1 69.88 85 GLY B N 1
ATOM 4117 C CA . GLY B 1 85 ? -18.844 11.383 19.984 1 69.88 85 GLY B CA 1
ATOM 4118 C C . GLY B 1 85 ? -18.031 12.312 19.094 1 69.88 85 GLY B C 1
ATOM 4119 O O . GLY B 1 85 ? -16.828 12.109 18.922 1 69.88 85 GLY B O 1
ATOM 4120 N N . SER B 1 86 ? -18.75 13.305 18.578 1 84.19 86 SER B N 1
ATOM 4121 C CA . SER B 1 86 ? -18.172 14.203 17.578 1 84.19 86 SER B CA 1
ATOM 4122 C C . SER B 1 86 ? -17.828 15.555 18.188 1 84.19 86 SER B C 1
ATOM 4124 O O . SER B 1 86 ? -18.656 16.156 18.891 1 84.19 86 SER B O 1
ATOM 4126 N N . PHE B 1 87 ? -16.547 15.961 18.109 1 89.38 87 PHE B N 1
ATOM 4127 C CA . PHE B 1 87 ? -16.125 17.297 18.516 1 89.38 87 PHE B CA 1
ATOM 4128 C C . PHE B 1 87 ? -16.969 18.359 17.859 1 89.38 87 PHE B C 1
ATOM 4130 O O . PHE B 1 87 ? -17.375 19.328 18.516 1 89.38 87 PHE B O 1
ATOM 4137 N N . GLN B 1 88 ? -17.312 18.109 16.672 1 89.88 88 GLN B N 1
ATOM 4138 C CA . GLN B 1 88 ? -18.109 19.078 15.922 1 89.88 88 GLN B CA 1
ATOM 4139 C C . GLN B 1 88 ? -19.516 19.234 16.516 1 89.88 88 GLN B C 1
ATOM 4141 O O . GLN B 1 88 ? -20.062 20.328 16.531 1 89.88 88 GLN B O 1
ATOM 4146 N N . ALA B 1 89 ? -20.078 18.109 16.938 1 89.62 89 ALA B N 1
ATOM 4147 C CA . ALA B 1 89 ? -21.391 18.172 17.547 1 89.62 89 ALA B CA 1
ATOM 4148 C C . ALA B 1 89 ? -21.359 18.984 18.844 1 89.62 89 ALA B C 1
ATOM 4150 O O . ALA B 1 89 ? -22.297 19.75 19.125 1 89.62 89 ALA B O 1
ATOM 4151 N N . ALA B 1 90 ? -20.328 18.828 19.578 1 92 90 ALA B N 1
ATOM 4152 C CA . ALA B 1 90 ? -20.172 19.594 20.812 1 92 90 ALA B CA 1
ATOM 4153 C C . ALA B 1 90 ? -20.031 21.094 20.516 1 92 90 ALA B C 1
ATOM 4155 O O . ALA B 1 90 ? -20.656 21.922 21.188 1 92 90 ALA B O 1
ATOM 4156 N N . VAL B 1 91 ? -19.281 21.422 19.562 1 93.75 91 VAL B N 1
ATOM 4157 C CA . VAL B 1 91 ? -19.094 22.812 19.172 1 93.75 91 VAL B CA 1
ATOM 4158 C C . VAL B 1 91 ? -20.422 23.375 18.672 1 93.75 91 VAL B C 1
ATOM 4160 O O . VAL B 1 91 ? -20.781 24.516 19 1 93.75 91 VAL B O 1
ATOM 4163 N N . GLY B 1 92 ? -21.125 22.562 17.922 1 92.12 92 GLY B N 1
ATOM 4164 C CA . GLY B 1 92 ? -22.406 22.984 17.359 1 92.12 92 GLY B CA 1
ATOM 4165 C C . GLY B 1 92 ? -23.453 23.281 18.422 1 92.12 92 GLY B C 1
ATOM 4166 O O . GLY B 1 92 ? -24.328 24.125 18.219 1 92.12 92 GLY B O 1
ATOM 4167 N N . ARG B 1 93 ? -23.375 22.672 19.5 1 92.62 93 ARG B N 1
ATOM 4168 C CA . ARG B 1 93 ? -24.344 22.844 20.578 1 92.62 93 ARG B CA 1
ATOM 4169 C C . ARG B 1 93 ? -24.031 24.109 21.391 1 92.62 93 ARG B C 1
ATOM 4171 O O . ARG B 1 93 ? -24.891 24.594 22.125 1 92.62 93 ARG B O 1
ATOM 4178 N N . SER B 1 94 ? -22.875 24.609 21.234 1 94.56 94 SER B N 1
ATOM 4179 C CA . SER B 1 94 ? -22.484 25.797 21.984 1 94.56 94 SER B CA 1
ATOM 4180 C C . SER B 1 94 ? -23.047 27.062 21.344 1 94.56 94 SER B C 1
ATOM 4182 O O . SER B 1 94 ? -23.359 27.078 20.156 1 94.56 94 SER B O 1
ATOM 4184 N N . ALA B 1 95 ? -23.141 28.125 22.156 1 96.5 95 ALA B N 1
ATOM 4185 C CA . ALA B 1 95 ? -23.609 29.406 21.641 1 96.5 95 ALA B CA 1
ATOM 4186 C C . ALA B 1 95 ? -22.609 29.984 20.641 1 96.5 95 ALA B C 1
ATOM 4188 O O . ALA B 1 95 ? -21.391 29.875 20.844 1 96.5 95 ALA B O 1
ATOM 4189 N N . PRO B 1 96 ? -23.094 30.562 19.641 1 97.12 96 PRO B N 1
ATOM 4190 C CA . PRO B 1 96 ? -22.188 31.125 18.625 1 97.12 96 PRO B CA 1
ATOM 4191 C C . PRO B 1 96 ? -21.172 32.094 19.234 1 97.12 96 PRO B C 1
ATOM 4193 O O . PRO B 1 96 ? -20 32.094 18.844 1 97.12 96 PRO B O 1
ATOM 4196 N N . ILE B 1 97 ? -21.578 32.844 20.172 1 97.5 97 ILE B N 1
ATOM 4197 C CA . ILE B 1 97 ? -20.672 33.812 20.766 1 97.5 97 ILE B CA 1
ATOM 4198 C C . ILE B 1 97 ? -19.594 33.094 21.562 1 97.5 97 ILE B C 1
ATOM 4200 O O . ILE B 1 97 ? -18.453 33.562 21.625 1 97.5 97 ILE B O 1
ATOM 4204 N N . TYR B 1 98 ? -19.922 31.969 22.141 1 97.38 98 TYR B N 1
ATOM 4205 C CA . TYR B 1 98 ? -18.953 31.172 22.891 1 97.38 98 TYR B CA 1
ATOM 4206 C C . TYR B 1 98 ? -17.859 30.625 21.969 1 97.38 98 TYR B C 1
ATOM 4208 O O . TYR B 1 98 ? -16.688 30.562 22.359 1 97.38 98 TYR B O 1
ATOM 4216 N N . ARG B 1 99 ? -18.266 30.281 20.766 1 97.31 99 ARG B N 1
ATOM 4217 C CA . ARG B 1 99 ? -17.312 29.797 19.781 1 97.31 99 ARG B CA 1
ATOM 4218 C C . ARG B 1 99 ? -16.281 30.875 19.453 1 97.31 99 ARG B C 1
ATOM 4220 O O . ARG B 1 99 ? -15.086 30.594 19.375 1 97.31 99 ARG B O 1
ATOM 4227 N N . LEU B 1 100 ? -16.75 32.125 19.312 1 98.12 100 LEU B N 1
ATOM 4228 C CA . LEU B 1 100 ? -15.867 33.25 19.062 1 98.12 100 LEU B CA 1
ATOM 4229 C C . LEU B 1 1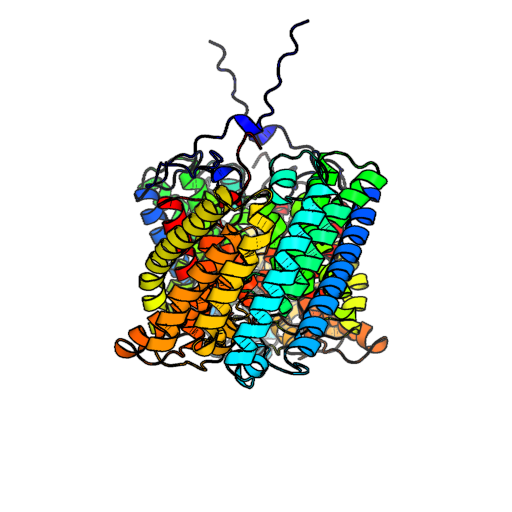00 ? -14.945 33.469 20.266 1 98.12 100 LEU B C 1
ATOM 4231 O O . LEU B 1 100 ? -13.742 33.688 20.078 1 98.12 100 LEU B O 1
ATOM 4235 N N . GLU B 1 101 ? -15.492 33.406 21.453 1 98.31 101 GLU B N 1
ATOM 4236 C CA . GLU B 1 101 ? -14.719 33.656 22.672 1 98.31 101 GLU B CA 1
ATOM 4237 C C . GLU B 1 101 ? -13.609 32.625 22.844 1 98.31 101 GLU B C 1
ATOM 4239 O O . GLU B 1 101 ? -12.477 32.969 23.172 1 98.31 101 GLU B O 1
ATOM 4244 N N . MET B 1 102 ? -13.938 31.406 22.625 1 97.88 102 MET B N 1
ATOM 4245 C CA . MET B 1 102 ? -12.977 30.328 22.844 1 97.88 102 MET B CA 1
ATOM 4246 C C . MET B 1 102 ? -11.852 30.375 21.828 1 97.88 102 MET B C 1
ATOM 4248 O O . MET B 1 102 ? -10.695 30.125 22.156 1 97.88 102 MET B O 1
ATOM 4252 N N . LEU B 1 103 ? -12.156 30.656 20.578 1 98.56 103 LEU B N 1
ATOM 4253 C CA . LEU B 1 103 ? -11.109 30.75 19.562 1 98.56 103 LEU B CA 1
ATOM 4254 C C . LEU B 1 103 ? -10.258 32 19.781 1 98.56 103 LEU B C 1
ATOM 4256 O O . LEU B 1 103 ? -9.055 31.984 19.531 1 98.56 103 LEU B O 1
ATOM 4260 N N . THR B 1 104 ? -10.914 33.062 20.234 1 98.62 104 THR B N 1
ATOM 4261 C CA . THR B 1 104 ? -10.148 34.25 20.594 1 98.62 104 THR B CA 1
ATOM 4262 C C . THR B 1 104 ? -9.188 33.938 21.734 1 98.62 104 THR B C 1
ATOM 4264 O O . THR B 1 104 ? -8.023 34.375 21.703 1 98.62 104 THR B O 1
ATOM 4267 N N . LEU B 1 105 ? -9.688 33.219 22.672 1 98.69 105 LEU B N 1
ATOM 4268 C CA . LEU B 1 105 ? -8.844 32.812 23.797 1 98.69 105 LEU B CA 1
ATOM 4269 C C . LEU B 1 105 ? -7.711 31.922 23.328 1 98.69 105 LEU B C 1
ATOM 4271 O O . LEU B 1 105 ? -6.582 32.031 23.812 1 98.69 105 LEU B O 1
ATOM 4275 N N . ALA B 1 106 ? -8.031 31.031 22.406 1 98.69 106 ALA B N 1
ATOM 4276 C CA . ALA B 1 106 ? -7 30.156 21.828 1 98.69 106 ALA B CA 1
ATOM 4277 C C . ALA B 1 106 ? -5.871 30.984 21.203 1 98.69 106 ALA B C 1
ATOM 4279 O O . ALA B 1 106 ? -4.695 30.641 21.359 1 98.69 106 ALA B O 1
ATOM 4280 N N . GLY B 1 107 ? -6.238 32 20.469 1 98.56 107 GLY B N 1
ATOM 4281 C CA . GLY B 1 107 ? -5.246 32.906 19.875 1 98.56 107 GLY B CA 1
ATOM 4282 C C . GLY B 1 107 ? -4.457 33.688 20.922 1 98.56 107 GLY B C 1
ATOM 4283 O O . GLY B 1 107 ? -3.252 33.875 20.75 1 98.56 107 GLY B O 1
ATOM 4284 N N . ALA B 1 108 ? -5.184 34.062 21.984 1 98.44 108 ALA B N 1
ATOM 4285 C CA . ALA B 1 108 ? -4.555 34.812 23.078 1 98.44 108 ALA B CA 1
ATOM 4286 C C . ALA B 1 108 ? -3.562 33.969 23.844 1 98.44 108 ALA B C 1
ATOM 4288 O O . ALA B 1 108 ? -2.594 34.469 24.406 1 98.44 108 ALA B O 1
ATOM 4289 N N . ILE B 1 109 ? -3.744 32.688 23.781 1 98.38 109 ILE B N 1
ATOM 4290 C CA . ILE B 1 109 ? -2.848 31.734 24.438 1 98.38 109 ILE B CA 1
ATOM 4291 C C . ILE B 1 109 ? -1.734 31.328 23.469 1 98.38 109 ILE B C 1
ATOM 4293 O O . ILE B 1 109 ? -0.553 31.375 23.828 1 98.38 109 ILE B O 1
ATOM 4297 N N . GLY B 1 110 ? -2.123 30.969 22.281 1 98.44 110 GLY B N 1
ATOM 4298 C CA . GLY B 1 110 ? -1.189 30.422 21.312 1 98.44 110 GLY B CA 1
ATOM 4299 C C . GLY B 1 110 ? -0.125 31.406 20.891 1 98.44 110 GLY B C 1
ATOM 4300 O O . GLY B 1 110 ? 1.06 31.078 20.844 1 98.44 110 GLY B O 1
ATOM 4301 N N . GLY B 1 111 ? -0.51 32.625 20.547 1 97.94 111 GLY B N 1
ATOM 4302 C CA . GLY B 1 111 ? 0.425 33.656 20.078 1 97.94 111 GLY B CA 1
ATOM 4303 C C . GLY B 1 111 ? 1.574 33.875 21.047 1 97.94 111 GLY B C 1
ATOM 4304 O O . GLY B 1 111 ? 2.734 33.656 20.703 1 97.94 111 GLY B O 1
ATOM 4305 N N . PRO B 1 112 ? 1.229 34.312 22.281 1 98.19 112 PRO B N 1
ATOM 4306 C CA . PRO B 1 112 ? 2.283 34.5 23.266 1 98.19 112 PRO B CA 1
ATOM 4307 C C . PRO B 1 112 ? 3.082 33.25 23.547 1 98.19 112 PRO B C 1
ATOM 4309 O O . PRO B 1 112 ? 4.297 33.312 23.75 1 98.19 112 PRO B O 1
ATOM 4312 N N . ALA B 1 113 ? 2.441 32.125 23.578 1 98.38 113 ALA B N 1
ATOM 4313 C CA . ALA B 1 113 ? 3.135 30.875 23.859 1 98.38 113 ALA B CA 1
ATOM 4314 C C . ALA B 1 113 ? 4.172 30.562 22.781 1 98.38 113 ALA B C 1
ATOM 4316 O O . ALA B 1 113 ? 5.309 30.188 23.094 1 98.38 113 ALA B O 1
ATOM 4317 N N . TRP B 1 114 ? 3.77 30.688 21.531 1 97.56 114 TRP B N 1
ATOM 4318 C CA . TRP B 1 114 ? 4.707 30.422 20.453 1 97.56 114 TRP B CA 1
ATOM 4319 C C . TRP B 1 114 ? 5.836 31.453 20.453 1 97.56 114 TRP B C 1
ATOM 4321 O O . TRP B 1 114 ? 6.984 31.125 20.141 1 97.56 114 TRP B O 1
ATOM 4331 N N . PHE B 1 115 ? 5.477 32.688 20.766 1 96.88 115 PHE B N 1
ATOM 4332 C CA . PHE B 1 115 ? 6.488 33.75 20.844 1 96.88 115 PHE B CA 1
ATOM 4333 C C . PHE B 1 115 ? 7.523 33.406 21.906 1 96.88 115 PHE B C 1
ATOM 4335 O O . PHE B 1 115 ? 8.727 33.469 21.656 1 96.88 115 PHE B O 1
ATOM 4342 N N . ILE B 1 116 ? 7.066 33.094 23.094 1 97.5 116 ILE B N 1
ATOM 4343 C CA . ILE B 1 116 ? 7.945 32.781 24.219 1 97.5 116 ILE B CA 1
ATOM 4344 C C . ILE B 1 116 ? 8.789 31.562 23.891 1 97.5 116 ILE B C 1
ATOM 4346 O O . ILE B 1 116 ? 9.992 31.531 24.141 1 97.5 116 ILE B O 1
ATOM 4350 N N . LEU B 1 117 ? 8.148 30.547 23.328 1 96.5 117 LEU B N 1
ATOM 4351 C CA . LEU B 1 117 ? 8.859 29.328 22.953 1 96.5 117 LEU B CA 1
ATOM 4352 C C . LEU B 1 117 ? 9.984 29.641 21.969 1 96.5 117 LEU B C 1
ATOM 4354 O O . LEU B 1 117 ? 11.078 29.094 22.078 1 96.5 117 LEU B O 1
ATOM 4358 N N . SER B 1 118 ? 9.703 30.484 21 1 94.88 118 SER B N 1
ATOM 4359 C CA . SER B 1 118 ? 10.695 30.812 19.984 1 94.88 118 SER B CA 1
ATOM 4360 C C . SER B 1 118 ? 11.906 31.5 20.594 1 94.88 118 SER B C 1
ATOM 4362 O O . SER B 1 118 ? 13.031 31.328 20.141 1 94.88 118 SER B O 1
ATOM 4364 N N . LYS B 1 119 ? 11.656 32.25 21.609 1 95 119 LYS B N 1
ATOM 4365 C CA . LYS B 1 119 ? 12.734 32.969 22.281 1 95 119 LYS B CA 1
ATOM 4366 C C . LYS B 1 119 ? 13.602 32 23.109 1 95 119 LYS B C 1
ATOM 4368 O O . LYS B 1 119 ? 14.82 32.188 23.172 1 95 119 LYS B O 1
ATOM 4373 N N . PHE B 1 120 ? 12.984 31.078 23.625 1 95.25 120 PHE B N 1
ATOM 4374 C CA . PHE B 1 120 ? 13.68 30.188 24.547 1 95.25 120 PHE B CA 1
ATOM 4375 C C . PHE B 1 120 ? 14.367 29.047 23.781 1 95.25 120 PHE B C 1
ATOM 4377 O O . PHE B 1 120 ? 15.219 28.359 24.328 1 95.25 120 PHE B O 1
ATOM 4384 N N . THR B 1 121 ? 14.023 28.844 22.531 1 94.44 121 THR B N 1
ATOM 4385 C CA . THR B 1 121 ? 14.562 27.719 21.781 1 94.44 121 THR B CA 1
ATOM 4386 C C . THR B 1 121 ? 15.234 28.188 20.5 1 94.44 121 THR B C 1
ATOM 4388 O O . THR B 1 121 ? 15.203 27.5 19.469 1 94.44 121 THR B O 1
ATOM 4391 N N . LYS B 1 122 ? 15.797 29.312 20.578 1 90.19 122 LYS B N 1
ATOM 4392 C CA . LYS B 1 122 ? 16.5 29.875 19.438 1 90.19 122 LYS B CA 1
ATOM 4393 C C . LYS B 1 122 ? 17.609 28.922 18.953 1 90.19 122 LYS B C 1
ATOM 4395 O O . LYS B 1 122 ? 18.391 28.422 19.766 1 90.19 122 LYS B O 1
ATOM 4400 N N . GLY B 1 123 ? 17.547 28.562 17.625 1 86.94 123 GLY B N 1
ATOM 4401 C CA . GLY B 1 123 ? 18.594 27.719 17.047 1 86.94 123 GLY B CA 1
ATOM 4402 C C . GLY B 1 123 ? 18.234 26.25 17.062 1 86.94 123 GLY B C 1
ATOM 4403 O O . GLY B 1 123 ? 18.891 25.438 16.406 1 86.94 123 GLY B O 1
ATOM 4404 N N . GLU B 1 124 ? 17.219 25.906 17.734 1 89 124 GLU B N 1
ATOM 4405 C CA . GLU B 1 124 ? 16.812 24.516 17.812 1 89 124 GLU B CA 1
ATOM 4406 C C . GLU B 1 124 ? 15.969 24.125 16.594 1 89 124 GLU B C 1
ATOM 4408 O O . GLU B 1 124 ? 15.148 24.906 16.125 1 89 124 GLU B O 1
ATOM 4413 N N . ARG B 1 125 ? 16.266 23 16.141 1 83.31 125 ARG B N 1
ATOM 4414 C CA . ARG B 1 125 ? 15.562 22.531 14.945 1 83.31 125 ARG B CA 1
ATOM 4415 C C . ARG B 1 125 ? 14.391 21.625 15.312 1 83.31 125 ARG B C 1
ATOM 4417 O O . ARG B 1 125 ? 14.5 20.812 16.219 1 83.31 125 ARG B O 1
ATOM 4424 N N . SER B 1 126 ? 13.297 21.766 14.484 1 85.5 126 SER B N 1
ATOM 4425 C CA . SER B 1 126 ? 12.109 20.953 14.719 1 85.5 126 SER B CA 1
ATOM 4426 C C . SER B 1 126 ? 11.43 20.578 13.406 1 85.5 126 SER B C 1
ATOM 4428 O O . SER B 1 126 ? 10.266 20.172 13.398 1 85.5 126 SER B O 1
ATOM 4430 N N . GLU B 1 127 ? 12.07 20.719 12.312 1 90.56 127 GLU B N 1
ATOM 4431 C CA . GLU B 1 127 ? 11.508 20.391 11 1 90.56 127 GLU B CA 1
ATOM 4432 C C . GLU B 1 127 ? 11.938 19 10.547 1 90.56 127 GLU B C 1
ATOM 4434 O O . GLU B 1 127 ? 13.008 18.844 9.953 1 90.56 127 GLU B O 1
ATOM 4439 N N . VAL B 1 128 ? 11.086 18.109 10.625 1 94.19 128 VAL B N 1
ATOM 4440 C CA . VAL B 1 128 ? 11.359 16.703 10.414 1 94.19 128 VAL B CA 1
ATOM 4441 C C . VAL B 1 128 ? 11.742 16.469 8.953 1 94.19 128 VAL B C 1
ATOM 4443 O O . VAL B 1 128 ? 12.734 15.789 8.664 1 94.19 128 VAL B O 1
ATOM 4446 N N . ASP B 1 129 ? 10.953 17.047 8.023 1 94.38 129 ASP B N 1
ATOM 4447 C CA . ASP B 1 129 ? 11.156 16.797 6.598 1 94.38 129 ASP B CA 1
ATOM 4448 C C . ASP B 1 129 ? 12.523 17.312 6.148 1 94.38 129 ASP B C 1
ATOM 4450 O O . ASP B 1 129 ? 13.242 16.625 5.418 1 94.38 129 ASP B O 1
ATOM 4454 N N . ASP B 1 130 ? 12.898 18.422 6.672 1 92.19 130 ASP B N 1
ATOM 4455 C CA . ASP B 1 130 ? 14.18 19.016 6.305 1 92.19 130 ASP B CA 1
ATOM 4456 C C . ASP B 1 130 ? 15.344 18.156 6.809 1 92.19 130 ASP B C 1
ATOM 4458 O O . ASP B 1 130 ? 16.297 17.922 6.074 1 92.19 130 ASP B O 1
ATOM 4462 N N . VAL B 1 131 ? 15.234 17.703 8.031 1 92.94 131 VAL B N 1
ATOM 4463 C CA . VAL B 1 131 ? 16.281 16.906 8.648 1 92.94 131 VAL B CA 1
ATOM 4464 C C . VAL B 1 131 ? 16.438 15.578 7.902 1 92.94 131 VAL B C 1
ATOM 4466 O O . VAL B 1 131 ? 17.562 15.156 7.609 1 92.94 131 VAL B O 1
ATOM 4469 N N . VAL B 1 132 ? 15.359 14.938 7.547 1 95.5 132 VAL B N 1
ATOM 4470 C CA . VAL B 1 132 ? 15.406 13.633 6.895 1 95.5 132 VAL B CA 1
ATOM 4471 C C . VAL B 1 132 ? 15.859 13.789 5.445 1 95.5 132 VAL B C 1
ATOM 4473 O O . VAL B 1 132 ? 16.703 13.031 4.965 1 95.5 132 VAL B O 1
ATOM 4476 N N . TRP B 1 133 ? 15.352 14.812 4.742 1 94.44 133 TRP B N 1
ATOM 4477 C CA . TRP B 1 133 ? 15.625 14.945 3.312 1 94.44 133 TRP B CA 1
ATOM 4478 C C . TRP B 1 133 ? 17.031 15.477 3.072 1 94.44 133 TRP B C 1
ATOM 4480 O O . TRP B 1 133 ? 17.656 15.148 2.064 1 94.44 133 TRP B O 1
ATOM 4490 N N . LYS B 1 134 ? 17.594 16.219 4.043 1 89.94 134 LYS B N 1
ATOM 4491 C CA . LYS B 1 134 ? 18.984 16.672 3.947 1 89.94 134 LYS B CA 1
ATOM 4492 C C . LYS B 1 134 ? 19.953 15.609 4.453 1 89.94 134 LYS B C 1
ATOM 4494 O O . LYS B 1 134 ? 21.125 15.594 4.078 1 89.94 134 LYS B O 1
ATOM 4499 N N . GLY B 1 135 ? 19.438 14.805 5.352 1 86.75 135 GLY B N 1
ATOM 4500 C CA . GLY B 1 135 ? 20.266 13.75 5.918 1 86.75 135 GLY B CA 1
ATOM 4501 C C . GLY B 1 135 ? 21.203 14.234 6.996 1 86.75 135 GLY B C 1
ATOM 4502 O O . GLY B 1 135 ? 22.234 13.602 7.27 1 86.75 135 GLY B O 1
ATOM 4503 N N . GLU B 1 136 ? 20.922 15.438 7.457 1 83.5 136 GLU B N 1
ATOM 4504 C CA . GLU B 1 136 ? 21.797 16.016 8.469 1 83.5 136 GLU B CA 1
ATOM 4505 C C . GLU B 1 136 ? 21.016 16.797 9.516 1 83.5 136 GLU B C 1
ATOM 4507 O O . GLU B 1 136 ? 19.922 17.297 9.219 1 83.5 136 GLU B O 1
ATOM 4512 N N . GLY B 1 137 ? 21.516 16.656 10.711 1 82.25 137 GLY B N 1
ATOM 4513 C CA . GLY B 1 137 ? 20.922 17.438 11.781 1 82.25 137 GLY B CA 1
ATOM 4514 C C . GLY B 1 137 ? 20.188 16.578 12.797 1 82.25 137 GLY B C 1
ATOM 4515 O O . GLY B 1 137 ? 20.109 15.359 12.648 1 82.25 137 GLY B O 1
ATOM 4516 N N . ASP B 1 138 ? 19.734 17.312 13.852 1 90.5 138 ASP B N 1
ATOM 4517 C CA . ASP B 1 138 ? 19 16.672 14.938 1 90.5 138 ASP B CA 1
ATOM 4518 C C . ASP B 1 138 ? 17.734 17.453 15.273 1 90.5 138 ASP B C 1
ATOM 4520 O O . ASP B 1 138 ? 17.609 18.625 14.922 1 90.5 138 ASP B O 1
ATOM 4524 N N . LEU B 1 139 ? 16.891 16.781 15.867 1 95.19 139 LEU B N 1
ATOM 4525 C CA . LEU B 1 139 ? 15.695 17.422 16.391 1 95.19 139 LEU B CA 1
ATOM 4526 C C . LEU B 1 139 ? 15.82 17.656 17.891 1 95.19 139 LEU B C 1
ATOM 4528 O O . LEU B 1 139 ? 16.391 16.828 18.609 1 95.19 139 LEU B O 1
ATOM 4532 N N . HIS B 1 140 ? 15.312 18.797 18.312 1 95.12 140 HIS B N 1
ATOM 4533 C CA . HIS B 1 140 ? 15.453 19.156 19.719 1 95.12 140 HIS B CA 1
ATOM 4534 C C . HIS B 1 140 ? 14.125 19 20.453 1 95.12 140 HIS B C 1
ATOM 4536 O O . HIS B 1 140 ? 13.094 19.484 20 1 95.12 140 HIS B O 1
ATOM 4542 N N . ILE B 1 141 ? 14.18 18.422 21.531 1 95.94 141 ILE B N 1
ATOM 4543 C CA . ILE B 1 141 ? 12.977 18 22.25 1 95.94 141 ILE B CA 1
ATOM 4544 C C . ILE B 1 141 ? 12.281 19.203 22.844 1 95.94 141 ILE B C 1
ATOM 4546 O O . ILE B 1 141 ? 11.047 19.25 22.922 1 95.94 141 ILE B O 1
ATOM 4550 N N . ARG B 1 142 ? 12.953 20.25 23.312 1 96.5 142 ARG B N 1
ATOM 4551 C CA . ARG B 1 142 ? 12.336 21.391 23.953 1 96.5 142 ARG B CA 1
ATOM 4552 C C . ARG B 1 142 ? 11.406 22.125 23 1 96.5 142 ARG B C 1
ATOM 4554 O O . ARG B 1 142 ? 10.219 22.312 23.281 1 96.5 142 ARG B O 1
ATOM 4561 N N . LYS B 1 143 ? 11.992 22.453 21.875 1 96.75 143 LYS B N 1
ATOM 4562 C CA . LYS B 1 143 ? 11.195 23.141 20.859 1 96.75 143 LYS B CA 1
ATOM 4563 C C . LYS B 1 143 ? 10.078 22.25 20.344 1 96.75 143 LYS B C 1
ATOM 4565 O O . LYS B 1 143 ? 8.938 22.688 20.172 1 96.75 143 LYS B O 1
ATOM 4570 N N . SER B 1 144 ? 10.43 20.984 20.094 1 98 144 SER B N 1
ATOM 4571 C CA . SER B 1 144 ? 9.477 20.031 19.516 1 98 144 SER B CA 1
ATOM 4572 C C . SER B 1 144 ? 8.32 19.766 20.469 1 98 144 SER B C 1
ATOM 4574 O O . SER B 1 144 ? 7.152 19.781 20.062 1 98 144 SER B O 1
ATOM 4576 N N . LEU B 1 145 ? 8.609 19.531 21.703 1 98.06 145 LEU B N 1
ATOM 4577 C CA . LEU B 1 145 ? 7.574 19.281 22.703 1 98.06 145 LEU B CA 1
ATOM 4578 C C . LEU B 1 145 ? 6.738 20.547 22.953 1 98.06 145 LEU B C 1
ATOM 4580 O O . LEU B 1 145 ? 5.512 20.469 23.047 1 98.06 145 LEU B O 1
ATOM 4584 N N . GLY B 1 146 ? 7.383 21.672 23.094 1 97.94 146 GLY B N 1
ATOM 4585 C CA . GLY B 1 146 ? 6.684 22.938 23.312 1 97.94 146 GLY B CA 1
ATOM 4586 C C . GLY B 1 146 ? 5.676 23.25 22.219 1 97.94 146 GLY B C 1
ATOM 4587 O O . GLY B 1 146 ? 4.504 23.516 22.516 1 97.94 146 GLY B O 1
ATOM 4588 N N . THR B 1 147 ? 6.172 23.203 21 1 97.75 147 THR B N 1
ATOM 4589 C CA . THR B 1 147 ? 5.277 23.547 19.891 1 97.75 147 THR B CA 1
ATOM 4590 C C . THR B 1 147 ? 4.156 22.516 19.766 1 97.75 147 THR B C 1
ATOM 4592 O O . THR B 1 147 ? 3.033 22.859 19.406 1 97.75 147 THR B O 1
ATOM 4595 N N . SER B 1 148 ? 4.445 21.25 20.062 1 98.62 148 SER B N 1
ATOM 4596 C CA . SER B 1 148 ? 3.447 20.203 19.984 1 98.62 148 SER B CA 1
ATOM 4597 C C . SER B 1 148 ? 2.332 20.422 21 1 98.62 148 SER B C 1
ATOM 4599 O O . SER B 1 148 ? 1.152 20.25 20.688 1 98.62 148 SER B O 1
ATOM 4601 N N . ILE B 1 149 ? 2.678 20.797 22.172 1 98.62 149 ILE B N 1
ATOM 4602 C CA . ILE B 1 149 ? 1.693 21.047 23.234 1 98.62 149 ILE B CA 1
ATOM 4603 C C . ILE B 1 149 ? 0.828 22.234 22.844 1 98.62 149 ILE B C 1
ATOM 4605 O O . ILE B 1 149 ? -0.399 22.188 22.969 1 98.62 149 ILE B O 1
ATOM 4609 N N . ILE B 1 150 ? 1.454 23.328 22.422 1 98.56 150 ILE B N 1
ATOM 4610 C CA . ILE B 1 150 ? 0.714 24.531 22.016 1 98.56 150 ILE B CA 1
ATOM 4611 C C . ILE B 1 150 ? -0.263 24.172 20.906 1 98.56 150 ILE B C 1
ATOM 4613 O O . ILE B 1 150 ? -1.423 24.594 20.922 1 98.56 150 ILE B O 1
ATOM 4617 N N . GLN B 1 151 ? 0.207 23.344 19.922 1 98.44 151 GLN B N 1
ATOM 4618 C CA . GLN B 1 151 ? -0.638 22.922 18.812 1 98.44 151 GLN B CA 1
ATOM 4619 C C . GLN B 1 151 ? -1.89 22.203 19.312 1 98.44 151 GLN B C 1
ATOM 4621 O O . GLN B 1 151 ? -3.008 22.562 18.922 1 98.44 151 GLN B O 1
ATOM 4626 N N . GLU B 1 152 ? -1.671 21.203 20.172 1 98.5 152 GLU B N 1
ATOM 4627 C CA . GLU B 1 152 ? -2.801 20.391 20.625 1 98.5 152 GLU B CA 1
ATOM 4628 C C . GLU B 1 152 ? -3.775 21.234 21.453 1 98.5 152 GLU B C 1
ATOM 4630 O O . GLU B 1 152 ? -4.984 21 21.422 1 98.5 152 GLU B O 1
ATOM 4635 N N . VAL B 1 153 ? -3.293 22.234 22.141 1 98.56 153 VAL B N 1
ATOM 4636 C CA . VAL B 1 153 ? -4.145 23.094 22.953 1 98.56 153 VAL B CA 1
ATOM 4637 C C . VAL B 1 153 ? -5.023 23.953 22.047 1 98.56 153 VAL B C 1
ATOM 4639 O O . VAL B 1 153 ? -6.25 23.969 22.188 1 98.56 153 VAL B O 1
ATOM 4642 N N . VAL B 1 154 ? -4.441 24.641 21.078 1 98.62 154 VAL B N 1
ATOM 4643 C CA . VAL B 1 154 ? -5.223 25.562 20.266 1 98.62 154 VAL B CA 1
ATOM 4644 C C . VAL B 1 154 ? -6.148 24.781 19.328 1 98.62 154 VAL B C 1
ATOM 4646 O O . VAL B 1 154 ? -7.27 25.219 19.047 1 98.62 154 VAL B O 1
ATOM 4649 N N . ILE B 1 155 ? -5.691 23.625 18.844 1 98.19 155 ILE B N 1
ATOM 4650 C CA . ILE B 1 155 ? -6.535 22.781 18 1 98.19 155 ILE B CA 1
ATOM 4651 C C . ILE B 1 155 ? -7.711 22.25 18.812 1 98.19 155 ILE B C 1
ATOM 4653 O O . ILE B 1 155 ? -8.844 22.203 18.328 1 98.19 155 ILE B O 1
ATOM 4657 N N . GLY B 1 156 ? -7.41 21.859 20.031 1 97.38 156 GLY B N 1
ATOM 4658 C CA . GLY B 1 156 ? -8.477 21.406 20.922 1 97.38 156 GLY B CA 1
ATOM 4659 C C . GLY B 1 156 ? -9.523 22.469 21.188 1 97.38 156 GLY B C 1
ATOM 4660 O O . GLY B 1 156 ? -10.688 22.156 21.422 1 97.38 156 GLY B O 1
ATOM 4661 N N . MET B 1 157 ? -9.047 23.719 21.141 1 98.06 157 MET B N 1
ATOM 4662 C CA . MET B 1 157 ? -9.969 24.828 21.359 1 98.06 157 MET B CA 1
ATOM 4663 C C . MET B 1 157 ? -10.688 25.203 20.078 1 98.06 157 MET B C 1
ATOM 4665 O O . MET B 1 157 ? -11.602 26.031 20.094 1 98.06 157 MET B O 1
ATOM 4669 N N . GLY B 1 158 ? -10.25 24.625 18.953 1 97.75 158 GLY B N 1
ATOM 4670 C CA . GLY B 1 158 ? -11.047 24.766 17.734 1 97.75 158 GLY B CA 1
ATOM 4671 C C . GLY B 1 158 ? -10.258 25.297 16.562 1 97.75 158 GLY B C 1
ATOM 4672 O O . GLY B 1 158 ? -10.797 25.469 15.469 1 97.75 158 GLY B O 1
ATOM 4673 N N . ALA B 1 159 ? -8.961 25.562 16.703 1 98.44 159 ALA B N 1
ATOM 4674 C CA . ALA B 1 159 ? -8.148 26.078 15.602 1 98.44 159 ALA B CA 1
ATOM 4675 C C . ALA B 1 159 ? -8.156 25.125 14.414 1 98.44 159 ALA B C 1
ATOM 4677 O O . ALA B 1 159 ? -8.133 23.906 14.594 1 98.44 159 ALA B O 1
ATOM 4678 N N . SER B 1 160 ? -8.18 25.641 13.203 1 98.25 160 SER B N 1
ATOM 4679 C CA . SER B 1 160 ? -8.266 24.875 11.961 1 98.25 160 SER B CA 1
ATOM 4680 C C . SER B 1 160 ? -6.891 24.406 11.492 1 98.25 160 SER B C 1
ATOM 4682 O O . SER B 1 160 ? -6.402 24.844 10.453 1 98.25 160 SER B O 1
ATOM 4684 N N . LEU B 1 161 ? -6.309 23.5 12.227 1 98.06 161 LEU B N 1
ATOM 4685 C CA . LEU B 1 161 ? -5.008 22.906 11.945 1 98.06 161 LEU B CA 1
ATOM 4686 C C . LEU B 1 161 ? -5.02 21.406 12.203 1 98.06 161 LEU B C 1
ATOM 4688 O O . LEU B 1 161 ? -5.84 20.922 12.984 1 98.06 161 LEU B O 1
ATOM 4692 N N . GLY B 1 162 ? -4.125 20.734 11.516 1 97.56 162 GLY B N 1
ATOM 4693 C CA . GLY B 1 162 ? -4.031 19.297 11.719 1 97.56 162 GLY B CA 1
ATOM 4694 C C . GLY B 1 162 ? -3.336 18.906 13.008 1 97.56 162 GLY B C 1
ATOM 4695 O O . GLY B 1 162 ? -2.328 19.516 13.383 1 97.56 162 GLY B O 1
ATOM 4696 N N . ARG B 1 163 ? -3.826 17.875 13.609 1 96.19 163 ARG B N 1
ATOM 4697 C CA . ARG B 1 163 ? -3.307 17.469 14.906 1 96.19 163 ARG B CA 1
ATOM 4698 C C . ARG B 1 163 ? -2.158 16.484 14.758 1 96.19 163 ARG B C 1
ATOM 4700 O O . ARG B 1 163 ? -1.467 16.172 15.727 1 96.19 163 ARG B O 1
ATOM 4707 N N . GLU B 1 164 ? -1.84 15.961 13.523 1 95.44 164 GLU B N 1
ATOM 4708 C CA . GLU B 1 164 ? -0.893 14.867 13.305 1 95.44 164 GLU B CA 1
ATOM 4709 C C . GLU B 1 164 ? 0.546 15.375 13.328 1 95.44 164 GLU B C 1
ATOM 4711 O O . GLU B 1 164 ? 1.484 14.594 13.477 1 95.44 164 GLU B O 1
ATOM 4716 N N . ALA B 1 165 ? 0.692 16.688 13.156 1 97.31 165 ALA B N 1
ATOM 4717 C CA . ALA B 1 165 ? 2.041 17.25 13.094 1 97.31 165 ALA B CA 1
ATOM 4718 C C . ALA B 1 165 ? 2.805 16.969 14.391 1 97.31 165 ALA B C 1
ATOM 4720 O O . ALA B 1 165 ? 4 16.672 14.359 1 97.31 165 ALA B O 1
ATOM 4721 N N . ALA B 1 166 ? 2.102 17.062 15.477 1 98.31 166 ALA B N 1
ATOM 4722 C CA . ALA B 1 166 ? 2.729 16.891 16.781 1 98.31 166 ALA B CA 1
ATOM 4723 C C . ALA B 1 166 ? 3.195 15.461 17 1 98.31 166 ALA B C 1
ATOM 4725 O O . ALA B 1 166 ? 4.375 15.219 17.266 1 98.31 166 ALA B O 1
ATOM 4726 N N . PRO B 1 167 ? 2.305 14.477 16.812 1 98.69 167 PRO B N 1
ATOM 4727 C CA . PRO B 1 167 ? 2.77 13.094 16.969 1 98.69 167 PRO B CA 1
ATOM 4728 C C . PRO B 1 167 ? 3.836 12.711 15.945 1 98.69 167 PRO B C 1
ATOM 4730 O O . PRO B 1 167 ? 4.758 11.953 16.266 1 98.69 167 PRO B O 1
ATOM 4733 N N . LYS B 1 168 ? 3.727 13.141 14.734 1 98.56 168 LYS B N 1
ATOM 4734 C CA . LYS B 1 168 ? 4.758 12.922 13.719 1 98.56 168 LYS B CA 1
ATOM 4735 C C . LYS B 1 168 ? 6.105 13.461 14.188 1 98.56 168 LYS B C 1
ATOM 4737 O O . LYS B 1 168 ? 7.125 12.773 14.102 1 98.56 168 LYS B O 1
ATOM 4742 N N . LEU B 1 169 ? 6.109 14.695 14.703 1 98.62 169 LEU B N 1
ATOM 4743 C CA . LEU B 1 169 ? 7.324 15.367 15.148 1 98.62 169 LEU B CA 1
ATOM 4744 C C . LEU B 1 169 ? 7.93 14.648 16.344 1 98.62 169 LEU B C 1
ATOM 4746 O O . LEU B 1 169 ? 9.133 14.367 16.375 1 98.62 169 LEU B O 1
ATOM 4750 N N . LEU B 1 170 ? 7.113 14.352 17.297 1 98.81 170 LEU B N 1
ATOM 4751 C CA . LEU B 1 170 ? 7.633 13.742 18.516 1 98.81 170 LEU B CA 1
ATOM 4752 C C . LEU B 1 170 ? 8.078 12.312 18.266 1 98.81 170 LEU B C 1
ATOM 4754 O O . LEU B 1 170 ? 9.008 11.82 18.906 1 98.81 170 LEU B O 1
ATOM 4758 N N . GLY B 1 171 ? 7.406 11.617 17.328 1 98.88 171 GLY B N 1
ATOM 4759 C CA . GLY B 1 171 ? 7.934 10.336 16.875 1 98.88 171 GLY B CA 1
ATOM 4760 C C . GLY B 1 171 ? 9.312 10.445 16.25 1 98.88 171 GLY B C 1
ATOM 4761 O O . GLY B 1 171 ? 10.203 9.641 16.547 1 98.88 171 GLY B O 1
ATOM 4762 N N . ALA B 1 172 ? 9.484 11.414 15.461 1 98.81 172 ALA B N 1
ATOM 4763 C CA . ALA B 1 172 ? 10.789 11.672 14.859 1 98.81 172 ALA B CA 1
ATOM 4764 C C . ALA B 1 172 ? 11.828 12.023 15.922 1 98.81 172 ALA B C 1
ATOM 4766 O O . ALA B 1 172 ? 12.984 11.617 15.828 1 98.81 172 ALA B O 1
ATOM 4767 N N . VAL B 1 173 ? 11.406 12.836 16.891 1 98.62 173 VAL B N 1
ATOM 4768 C CA . VAL B 1 173 ? 12.281 13.227 17.984 1 98.62 173 VAL B CA 1
ATOM 4769 C C . VAL B 1 173 ? 12.758 11.984 18.734 1 98.62 173 VAL B C 1
ATOM 4771 O O . VAL B 1 173 ? 13.914 11.898 19.156 1 98.62 173 VAL B O 1
ATOM 4774 N N . SER B 1 174 ? 11.859 11.039 18.922 1 98.56 174 SER B N 1
ATOM 4775 C CA . SER B 1 174 ? 12.242 9.781 19.562 1 98.56 174 SER B CA 1
ATOM 4776 C C . SER B 1 174 ? 13.375 9.102 18.797 1 98.56 174 SER B C 1
ATOM 4778 O O . SER B 1 174 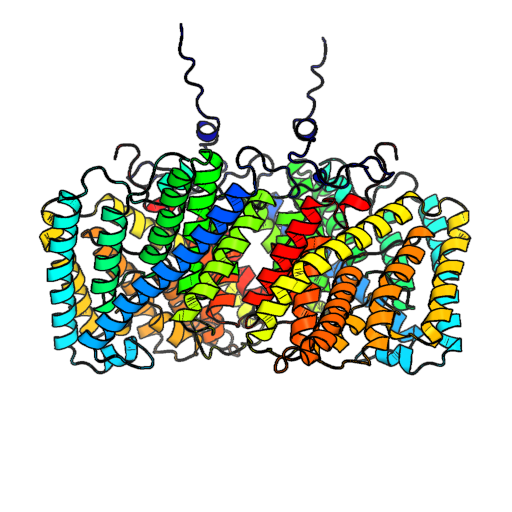? 14.352 8.656 19.391 1 98.56 174 SER B O 1
ATOM 4780 N N . GLY B 1 175 ? 13.25 9.047 17.516 1 98.44 175 GLY B N 1
ATOM 4781 C CA . GLY B 1 175 ? 14.305 8.469 16.703 1 98.44 175 GLY B CA 1
ATOM 4782 C C . GLY B 1 175 ? 15.602 9.25 16.75 1 98.44 175 GLY B C 1
ATOM 4783 O O . GLY B 1 175 ? 16.688 8.664 16.812 1 98.44 175 GLY B O 1
ATOM 4784 N N . SER B 1 176 ? 15.477 10.555 16.766 1 98.12 176 SER B N 1
ATOM 4785 C CA . SER B 1 176 ? 16.641 11.43 16.797 1 98.12 176 SER B CA 1
ATOM 4786 C C . SER B 1 176 ? 17.422 11.25 18.109 1 98.12 176 SER B C 1
ATOM 4788 O O . SER B 1 176 ? 18.656 11.094 18.078 1 98.12 176 SER B O 1
ATOM 4790 N N . TYR B 1 177 ? 16.781 11.234 19.172 1 97.94 177 TYR B N 1
ATOM 4791 C CA . TYR B 1 177 ? 17.422 11.141 20.469 1 97.94 177 TYR B CA 1
ATOM 4792 C C . TYR B 1 177 ? 17.984 9.75 20.703 1 97.94 177 TYR B C 1
ATOM 4794 O O . TYR B 1 177 ? 19.109 9.602 21.188 1 97.94 177 TYR B O 1
ATOM 4802 N N . LEU B 1 178 ? 17.25 8.758 20.375 1 98.19 178 LEU B N 1
ATOM 4803 C CA . LEU B 1 178 ? 17.703 7.387 20.578 1 98.19 178 LEU B CA 1
ATOM 4804 C C . LEU B 1 178 ? 18.844 7.055 19.625 1 98.19 178 LEU B C 1
ATOM 4806 O O . LEU B 1 178 ? 19.75 6.297 19.969 1 98.19 178 LEU B O 1
ATOM 4810 N N . GLY B 1 179 ? 18.75 7.594 18.422 1 97.31 179 GLY B N 1
ATOM 4811 C CA . GLY B 1 179 ? 19.859 7.422 17.5 1 97.31 179 GLY B CA 1
ATOM 4812 C C . GLY B 1 179 ? 21.156 8.023 18 1 97.31 179 GLY B C 1
ATOM 4813 O O . GLY B 1 179 ? 22.219 7.438 17.828 1 97.31 179 GLY B O 1
ATOM 4814 N N . ARG B 1 180 ? 21.062 9.172 18.594 1 96.38 180 ARG B N 1
ATOM 4815 C CA . ARG B 1 180 ? 22.234 9.836 19.172 1 96.38 180 ARG B CA 1
ATOM 4816 C C . ARG B 1 180 ? 22.734 9.086 20.391 1 96.38 180 ARG B C 1
ATOM 4818 O O . ARG B 1 180 ? 23.938 8.875 20.547 1 96.38 180 ARG B O 1
ATOM 4825 N N . TRP B 1 181 ? 21.797 8.719 21.188 1 97.25 181 TRP B N 1
ATOM 4826 C CA . TRP B 1 181 ? 22.156 8.016 22.406 1 97.25 181 TRP B CA 1
ATOM 4827 C C . TRP B 1 181 ? 22.828 6.688 22.094 1 97.25 181 TRP B C 1
ATOM 4829 O O . TRP B 1 181 ? 23.766 6.281 22.797 1 97.25 181 TRP B O 1
ATOM 4839 N N . GLY B 1 182 ? 22.391 6.059 21.078 1 97.5 182 GLY B N 1
ATOM 4840 C CA . GLY B 1 182 ? 22.953 4.777 20.688 1 97.5 182 GLY B CA 1
ATOM 4841 C C . GLY B 1 182 ? 24.188 4.902 19.812 1 97.5 182 GLY B C 1
ATOM 4842 O O . GLY B 1 182 ? 24.812 3.898 19.484 1 97.5 182 GLY B O 1
ATOM 4843 N N . LYS B 1 183 ? 24.547 6.09 19.469 1 97.75 183 LYS B N 1
ATOM 4844 C CA . LYS B 1 183 ? 25.688 6.359 18.594 1 97.75 183 LYS B CA 1
ATOM 4845 C C . LYS B 1 183 ? 25.562 5.609 17.281 1 97.75 183 LYS B C 1
ATOM 4847 O O . LYS B 1 183 ? 26.516 4.938 16.844 1 97.75 183 LYS B O 1
ATOM 4852 N N . LEU B 1 184 ? 24.469 5.703 16.734 1 97.44 184 LEU B N 1
ATOM 4853 C CA . LEU B 1 184 ? 24.219 5.086 15.445 1 97.44 184 LEU B CA 1
ATOM 4854 C C . LEU B 1 184 ? 24.844 5.914 14.32 1 97.44 184 LEU B C 1
ATOM 4856 O O . LEU B 1 184 ? 25.125 7.102 14.5 1 97.44 184 LEU B O 1
ATOM 4860 N N . SER B 1 185 ? 25.141 5.27 13.164 1 96.69 185 SER B N 1
ATOM 4861 C CA . SER B 1 185 ? 25.656 5.996 12.008 1 96.69 185 SER B CA 1
ATOM 4862 C C . SER B 1 185 ? 24.656 7.027 11.508 1 96.69 185 SER B C 1
ATOM 4864 O O . SER B 1 185 ? 23.469 6.938 11.805 1 96.69 185 SER B O 1
ATOM 4866 N N . PRO B 1 186 ? 25.078 8.039 10.789 1 96.06 186 PRO B N 1
ATOM 4867 C CA . PRO B 1 186 ? 24.172 9.055 10.25 1 96.06 186 PRO B CA 1
ATOM 4868 C C . PRO B 1 186 ? 23.047 8.445 9.414 1 96.06 186 PRO B C 1
ATOM 4870 O O . PRO B 1 186 ? 21.906 8.891 9.5 1 96.06 186 PRO B O 1
ATOM 4873 N N . ALA B 1 187 ? 23.406 7.434 8.68 1 96.94 187 ALA B N 1
ATOM 4874 C CA . ALA B 1 187 ? 22.406 6.789 7.84 1 96.94 187 ALA B CA 1
ATOM 4875 C C . ALA B 1 187 ? 21.375 6.047 8.688 1 96.94 187 ALA B C 1
ATOM 4877 O O . ALA B 1 187 ? 20.172 6.078 8.398 1 96.94 187 ALA B O 1
ATOM 4878 N N . GLN B 1 188 ? 21.828 5.395 9.664 1 97.94 188 GLN B N 1
ATOM 4879 C CA . GLN B 1 188 ? 20.938 4.703 10.586 1 97.94 188 GLN B CA 1
ATOM 4880 C C . GLN B 1 188 ? 20.031 5.691 11.312 1 97.94 188 GLN B C 1
ATOM 4882 O O . GLN B 1 188 ? 18.828 5.445 11.469 1 97.94 188 GLN B O 1
ATOM 4887 N N . LYS B 1 189 ? 20.609 6.742 11.781 1 98 189 LYS B N 1
ATOM 4888 C CA . LYS B 1 189 ? 19.859 7.762 12.508 1 98 189 LYS B CA 1
ATOM 4889 C C . LYS B 1 189 ? 18.781 8.391 11.617 1 98 189 LYS B C 1
ATOM 4891 O O . LYS B 1 189 ? 17.656 8.602 12.047 1 98 189 LYS B O 1
ATOM 4896 N N . ARG B 1 190 ? 19.156 8.703 10.375 1 97.94 190 ARG B N 1
ATOM 4897 C CA . ARG B 1 190 ? 18.203 9.25 9.406 1 97.94 190 ARG B CA 1
ATOM 4898 C C . ARG B 1 190 ? 17 8.328 9.234 1 97.94 190 ARG B C 1
ATOM 4900 O O . ARG B 1 190 ? 15.859 8.781 9.242 1 97.94 190 ARG B O 1
ATOM 4907 N N . LEU B 1 191 ? 17.328 7.062 9.062 1 98.44 191 LEU B N 1
ATOM 4908 C CA . LEU B 1 191 ? 16.266 6.074 8.891 1 98.44 191 LEU B CA 1
ATOM 4909 C C . LEU B 1 191 ? 15.422 5.965 10.156 1 98.44 191 LEU B C 1
ATOM 4911 O O . LEU B 1 191 ? 14.195 5.844 10.078 1 98.44 191 LEU B O 1
ATOM 4915 N N . LEU B 1 192 ? 16.031 6.027 11.289 1 98.62 192 LEU B N 1
ATOM 4916 C CA . LEU B 1 192 ? 15.32 5.957 12.562 1 98.62 192 LEU B CA 1
ATOM 4917 C C . LEU B 1 192 ? 14.383 7.141 12.734 1 98.62 192 LEU B C 1
ATOM 4919 O O . LEU B 1 192 ? 13.25 6.98 13.195 1 98.62 192 LEU B O 1
ATOM 4923 N N . ILE B 1 193 ? 14.828 8.328 12.414 1 98.75 193 ILE B N 1
ATOM 4924 C CA . ILE B 1 193 ? 14.023 9.539 12.484 1 98.75 193 ILE B CA 1
ATOM 4925 C C . ILE B 1 193 ? 12.836 9.438 11.531 1 98.75 193 ILE B C 1
ATOM 4927 O O . ILE B 1 193 ? 11.703 9.742 11.914 1 98.75 193 ILE B O 1
ATOM 4931 N N . ALA B 1 194 ? 13.109 8.945 10.336 1 98.81 194 ALA B N 1
ATOM 4932 C CA . ALA B 1 194 ? 12.047 8.789 9.344 1 98.81 194 ALA B CA 1
ATOM 4933 C C . ALA B 1 194 ? 11 7.781 9.812 1 98.81 194 ALA B C 1
ATOM 4935 O O . ALA B 1 194 ? 9.797 8.031 9.688 1 98.81 194 ALA B O 1
ATOM 4936 N N . CYS B 1 195 ? 11.461 6.656 10.336 1 98.88 195 CYS B N 1
ATOM 4937 C CA . CYS B 1 195 ? 10.555 5.641 10.859 1 98.88 195 CYS B CA 1
ATOM 4938 C C . CYS B 1 195 ? 9.75 6.18 12.039 1 98.88 195 CYS B C 1
ATOM 4940 O O . CYS B 1 195 ? 8.562 5.883 12.172 1 98.88 195 CYS B O 1
ATOM 4942 N N . GLY B 1 196 ? 10.391 6.953 12.859 1 98.88 196 GLY B N 1
ATOM 4943 C CA . GLY B 1 196 ? 9.688 7.582 13.969 1 98.88 196 GLY B CA 1
ATOM 4944 C C . GLY B 1 196 ? 8.57 8.508 13.516 1 98.88 196 GLY B C 1
ATOM 4945 O O . GLY B 1 196 ? 7.48 8.492 14.094 1 98.88 196 GLY B O 1
ATOM 4946 N N . ALA B 1 197 ? 8.844 9.281 12.523 1 98.88 197 ALA B N 1
ATOM 4947 C CA . ALA B 1 197 ? 7.844 10.195 11.984 1 98.88 197 ALA B CA 1
ATOM 4948 C C . ALA B 1 197 ? 6.613 9.43 11.492 1 98.88 197 ALA B C 1
ATOM 4950 O O . ALA B 1 197 ? 5.484 9.758 11.867 1 98.88 197 ALA B O 1
ATOM 4951 N N . GLY B 1 198 ? 6.867 8.422 10.672 1 98.88 198 GLY B N 1
ATOM 4952 C CA . GLY B 1 198 ? 5.762 7.602 10.195 1 98.88 198 GLY B CA 1
ATOM 4953 C C . GLY B 1 198 ? 5.027 6.887 11.312 1 98.88 198 GLY B C 1
ATOM 4954 O O . GLY B 1 198 ? 3.801 6.754 11.273 1 98.88 198 GLY B O 1
ATOM 4955 N N . ALA B 1 199 ? 5.75 6.43 12.281 1 98.94 199 ALA B N 1
ATOM 4956 C CA . ALA B 1 199 ? 5.18 5.734 13.43 1 98.94 199 ALA B CA 1
ATOM 4957 C C . ALA B 1 199 ? 4.273 6.66 14.242 1 98.94 199 ALA B C 1
ATOM 4959 O O . ALA B 1 199 ? 3.238 6.23 14.75 1 98.94 199 ALA B O 1
ATOM 4960 N N . GLY B 1 200 ? 4.676 7.879 14.43 1 98.81 200 GLY B N 1
ATOM 4961 C CA . GLY B 1 200 ? 3.834 8.844 15.117 1 98.81 200 GLY B CA 1
ATOM 4962 C C . GLY B 1 200 ? 2.482 9.039 14.453 1 98.81 200 GLY B C 1
ATOM 4963 O O . GLY B 1 200 ? 1.45 9.047 15.125 1 98.81 200 GLY B O 1
ATOM 4964 N N . LEU B 1 201 ? 2.555 9.172 13.148 1 98.19 201 LEU B N 1
ATOM 4965 C CA . LEU B 1 201 ? 1.32 9.273 12.375 1 98.19 201 LEU B CA 1
ATOM 4966 C C . LEU B 1 201 ? 0.47 8.016 12.547 1 98.19 201 LEU B C 1
ATOM 4968 O O . LEU B 1 201 ? -0.745 8.109 12.734 1 98.19 201 LEU B O 1
ATOM 4972 N N . ALA B 1 202 ? 1.105 6.883 12.461 1 98.81 202 ALA B N 1
ATOM 4973 C CA . ALA B 1 202 ? 0.431 5.59 12.57 1 98.81 202 ALA B CA 1
ATOM 4974 C C . ALA B 1 202 ? -0.288 5.453 13.906 1 98.81 202 ALA B C 1
ATOM 4976 O O . ALA B 1 202 ? -1.428 4.988 13.961 1 98.81 202 ALA B O 1
ATOM 4977 N N . ALA B 1 203 ? 0.298 5.871 14.945 1 98.62 203 ALA B N 1
ATOM 4978 C CA . ALA B 1 203 ? -0.22 5.684 16.297 1 98.62 203 ALA B CA 1
ATOM 4979 C C . ALA B 1 203 ? -1.5 6.484 16.516 1 98.62 203 ALA B C 1
ATOM 4981 O O . ALA B 1 203 ? -2.467 5.98 17.094 1 98.62 203 ALA B O 1
ATOM 4982 N N . VAL B 1 204 ? -1.562 7.66 16.031 1 98.12 204 VAL B N 1
ATOM 4983 C CA . VAL B 1 204 ? -2.648 8.555 16.422 1 98.12 204 VAL B CA 1
ATOM 4984 C C . VAL B 1 204 ? -3.855 8.336 15.516 1 98.12 204 VAL B C 1
ATOM 4986 O O . VAL B 1 204 ? -4.992 8.602 15.906 1 98.12 204 VAL B O 1
ATOM 4989 N N . TYR B 1 205 ? -3.592 7.742 14.336 1 98.12 205 TYR B N 1
ATOM 4990 C CA . TYR B 1 205 ? -4.691 7.578 13.391 1 98.12 205 TYR B CA 1
ATOM 4991 C C . TYR B 1 205 ? -5.023 6.105 13.188 1 98.12 205 TYR B C 1
ATOM 4993 O O . TYR B 1 205 ? -5.941 5.766 12.438 1 98.12 205 TYR B O 1
ATOM 5001 N N . ASN B 1 206 ? -4.293 5.188 13.844 1 98.25 206 ASN B N 1
ATOM 5002 C CA . ASN B 1 206 ? -4.453 3.746 13.672 1 98.25 206 ASN B CA 1
ATOM 5003 C C . ASN B 1 206 ? -4.332 3.344 12.203 1 98.25 206 ASN B C 1
ATOM 5005 O O . ASN B 1 206 ? -5.227 2.695 11.656 1 98.25 206 ASN B O 1
ATOM 5009 N N . VAL B 1 207 ? -3.279 3.748 11.633 1 98.69 207 VAL B N 1
ATOM 5010 C CA . VAL B 1 207 ? -3 3.461 10.227 1 98.69 207 VAL B CA 1
ATOM 5011 C C . VAL B 1 207 ? -1.571 2.943 10.078 1 98.69 207 VAL B C 1
ATOM 5013 O O . VAL B 1 207 ? -0.758 3.541 9.375 1 98.69 207 VAL B O 1
ATOM 5016 N N . PRO B 1 208 ? -1.235 1.811 10.625 1 98.75 208 PRO B N 1
ATOM 5017 C CA . PRO B 1 208 ? 0.155 1.351 10.625 1 98.75 208 PRO B CA 1
ATOM 5018 C C . PRO B 1 208 ? 0.7 1.142 9.211 1 98.75 208 PRO B C 1
ATOM 5020 O O . PRO B 1 208 ? 1.87 1.431 8.945 1 98.75 208 PRO B O 1
ATOM 5023 N N . LEU B 1 209 ? -0.064 0.613 8.32 1 98.75 209 LEU B N 1
ATOM 5024 C CA . LEU B 1 209 ? 0.4 0.462 6.949 1 98.75 209 LEU B CA 1
ATOM 5025 C C . LEU B 1 209 ? 0.609 1.822 6.289 1 98.75 209 LEU B C 1
ATOM 5027 O O . LEU B 1 209 ? 1.586 2.023 5.566 1 98.75 209 LEU B O 1
ATOM 5031 N N . GLY B 1 210 ? -0.348 2.723 6.562 1 98.62 210 GLY B N 1
ATOM 5032 C CA . GLY B 1 210 ? -0.211 4.086 6.078 1 98.62 210 GLY B CA 1
ATOM 5033 C C . GLY B 1 210 ? 1.027 4.785 6.605 1 98.62 210 GLY B C 1
ATOM 5034 O O . GLY B 1 210 ? 1.712 5.492 5.863 1 98.62 210 GLY B O 1
ATOM 5035 N N . GLY B 1 211 ? 1.312 4.594 7.895 1 98.75 211 GLY B N 1
ATOM 5036 C CA . GLY B 1 211 ? 2.521 5.152 8.477 1 98.75 211 GLY B CA 1
ATOM 5037 C C . GLY B 1 211 ? 3.793 4.617 7.848 1 98.75 211 GLY B C 1
ATOM 5038 O O . GLY B 1 211 ? 4.75 5.363 7.629 1 98.75 211 GLY B O 1
ATOM 5039 N N . ALA B 1 212 ? 3.807 3.359 7.551 1 98.88 212 ALA B N 1
ATOM 5040 C CA . ALA B 1 212 ? 4.961 2.742 6.898 1 98.88 212 ALA B CA 1
ATOM 5041 C C . ALA B 1 212 ? 5.152 3.291 5.488 1 98.88 212 ALA B C 1
ATOM 5043 O O . ALA B 1 212 ? 6.281 3.539 5.059 1 98.88 212 ALA B O 1
ATOM 5044 N N . LEU B 1 213 ? 4.062 3.449 4.754 1 98.69 213 LEU B N 1
ATOM 5045 C CA . LEU B 1 213 ? 4.141 3.998 3.404 1 98.69 213 LEU B CA 1
ATOM 5046 C C . LEU B 1 213 ? 4.547 5.469 3.438 1 98.69 213 LEU B C 1
ATOM 5048 O O . LEU B 1 213 ? 5.242 5.941 2.537 1 98.69 213 LEU B O 1
ATOM 5052 N N . PHE B 1 214 ? 4.078 6.164 4.465 1 98.56 214 PHE B N 1
ATOM 5053 C CA . PHE B 1 214 ? 4.547 7.531 4.656 1 98.56 214 PHE B CA 1
ATOM 5054 C C . PHE B 1 214 ? 6.066 7.574 4.762 1 98.56 214 PHE B C 1
ATOM 5056 O O . PHE B 1 214 ? 6.711 8.422 4.141 1 98.56 214 PHE B O 1
ATOM 5063 N N . THR B 1 215 ? 6.637 6.676 5.527 1 98.75 215 THR B N 1
ATOM 5064 C CA . THR B 1 215 ? 8.086 6.594 5.68 1 98.75 215 THR B CA 1
ATOM 5065 C C . THR B 1 215 ? 8.75 6.203 4.363 1 98.75 215 THR B C 1
ATOM 5067 O O . THR B 1 215 ? 9.688 6.871 3.914 1 98.75 215 THR B O 1
ATOM 5070 N N . ALA B 1 216 ? 8.242 5.211 3.703 1 98.5 216 ALA B N 1
ATOM 5071 C CA . ALA B 1 216 ? 8.891 4.645 2.521 1 98.5 216 ALA B CA 1
ATOM 5072 C C . ALA B 1 216 ? 8.742 5.57 1.316 1 98.5 216 ALA B C 1
ATOM 5074 O O . ALA B 1 216 ? 9.711 5.82 0.593 1 98.5 216 ALA B O 1
ATOM 5075 N N . GLU B 1 217 ? 7.559 6.102 1.107 1 98.25 217 GLU B N 1
ATOM 5076 C CA . GLU B 1 217 ? 7.254 6.855 -0.106 1 98.25 217 GLU B CA 1
ATOM 5077 C C . GLU B 1 217 ? 7.613 8.328 0.056 1 98.25 217 GLU B C 1
ATOM 5079 O O . GLU B 1 217 ? 8.305 8.906 -0.791 1 98.25 217 GLU B O 1
ATOM 5084 N N . ILE B 1 218 ? 7.281 8.922 1.175 1 98.12 218 ILE B N 1
ATOM 5085 C CA . ILE B 1 218 ? 7.41 10.359 1.337 1 98.12 218 ILE B CA 1
ATOM 5086 C C . ILE B 1 218 ? 8.758 10.695 1.971 1 98.12 218 ILE B C 1
ATOM 5088 O O . ILE B 1 218 ? 9.492 11.562 1.481 1 98.12 218 ILE B O 1
ATOM 5092 N N . MET B 1 219 ? 9.125 10 3.039 1 98.31 219 MET B N 1
ATOM 5093 C CA . MET B 1 219 ? 10.305 10.391 3.803 1 98.31 219 MET B CA 1
ATOM 5094 C C . MET B 1 219 ? 11.578 9.875 3.139 1 98.31 219 MET B C 1
ATOM 5096 O O . MET B 1 219 ? 12.586 10.586 3.086 1 98.31 219 MET B O 1
ATOM 5100 N N . MET B 1 220 ? 11.5 8.625 2.596 1 97.94 220 MET B N 1
ATOM 5101 C CA . MET B 1 220 ? 12.742 8.008 2.127 1 97.94 220 MET B CA 1
ATOM 5102 C C . MET B 1 220 ? 12.75 7.887 0.605 1 97.94 220 MET B C 1
ATOM 5104 O O . MET B 1 220 ? 13.812 7.852 -0.014 1 97.94 220 MET B O 1
ATOM 5108 N N . GLY B 1 221 ? 11.57 7.707 -0.008 1 97.69 221 GLY B N 1
ATOM 5109 C CA . GLY B 1 221 ? 11.484 7.52 -1.447 1 97.69 221 GLY B CA 1
ATOM 5110 C C . GLY B 1 221 ? 12.016 6.176 -1.909 1 97.69 221 GLY B C 1
ATOM 5111 O O . GLY B 1 221 ? 12.523 6.055 -3.027 1 97.69 221 GLY B O 1
ATOM 5112 N N . GLU B 1 222 ? 11.977 5.141 -1.017 1 96.81 222 GLU B N 1
ATOM 5113 C CA . GLU B 1 222 ? 12.547 3.82 -1.288 1 96.81 222 GLU B CA 1
ATOM 5114 C C . GLU B 1 222 ? 11.625 2.711 -0.788 1 96.81 222 GLU B C 1
ATOM 5116 O O . GLU B 1 222 ? 10.969 2.859 0.246 1 96.81 222 GLU B O 1
ATOM 5121 N N . VAL B 1 223 ? 11.664 1.598 -1.586 1 97.62 223 VAL B N 1
ATOM 5122 C CA . VAL B 1 223 ? 10.852 0.464 -1.159 1 97.62 223 VAL B CA 1
ATOM 5123 C C . VAL B 1 223 ? 11.734 -0.777 -1.016 1 97.62 223 VAL B C 1
ATOM 5125 O O . VAL B 1 223 ? 11.234 -1.904 -1.05 1 97.62 223 VAL B O 1
ATOM 5128 N N . THR B 1 224 ? 13.039 -0.662 -0.832 1 97.38 224 THR B N 1
ATOM 5129 C CA . THR B 1 224 ? 13.938 -1.781 -0.572 1 97.38 224 THR B CA 1
ATOM 5130 C C . THR B 1 224 ? 13.68 -2.371 0.812 1 97.38 224 THR B C 1
ATOM 5132 O O . THR B 1 224 ? 13.156 -1.688 1.696 1 97.38 224 THR B O 1
ATOM 5135 N N . LEU B 1 225 ? 14.055 -3.551 1.025 1 97.94 225 LEU B N 1
ATOM 5136 C CA . LEU B 1 225 ? 13.758 -4.277 2.256 1 97.94 225 LEU B CA 1
ATOM 5137 C C . LEU B 1 225 ? 14.391 -3.588 3.459 1 97.94 225 LEU B C 1
ATOM 5139 O O . LEU B 1 225 ? 13.773 -3.494 4.523 1 97.94 225 LEU B O 1
ATOM 5143 N N . PRO B 1 226 ? 15.562 -3.018 3.387 1 97.75 226 PRO B N 1
ATOM 5144 C CA . PRO B 1 226 ? 16.172 -2.367 4.551 1 97.75 226 PRO B CA 1
ATOM 5145 C C . PRO B 1 226 ? 15.414 -1.109 4.98 1 97.75 226 PRO B C 1
ATOM 5147 O O . PRO B 1 226 ? 15.602 -0.627 6.102 1 97.75 226 PRO B O 1
ATOM 5150 N N . VAL B 1 227 ? 14.602 -0.609 4.125 1 98.5 227 VAL B N 1
ATOM 5151 C CA . VAL B 1 227 ? 13.805 0.566 4.469 1 98.5 227 VAL B CA 1
ATOM 5152 C C . VAL B 1 227 ? 12.406 0.138 4.895 1 98.5 227 VAL B C 1
ATOM 5154 O O . VAL B 1 227 ? 11.875 0.616 5.902 1 98.5 227 VAL B O 1
ATOM 5157 N N . VAL B 1 228 ? 11.828 -0.814 4.168 1 98.75 228 VAL B N 1
ATOM 5158 C CA . VAL B 1 228 ? 10.422 -1.179 4.344 1 98.75 228 VAL B CA 1
ATOM 5159 C C . VAL B 1 228 ? 10.25 -1.957 5.645 1 98.75 228 VAL B C 1
ATOM 5161 O O . VAL B 1 228 ? 9.273 -1.751 6.375 1 98.75 228 VAL B O 1
ATOM 5164 N N . LEU B 1 229 ? 11.156 -2.812 5.945 1 98.81 229 LEU B N 1
ATOM 5165 C CA . LEU B 1 229 ? 11.008 -3.65 7.129 1 98.81 229 LEU B CA 1
ATOM 5166 C C . LEU B 1 229 ? 11.023 -2.805 8.398 1 98.81 229 LEU B C 1
ATOM 5168 O O . LEU B 1 229 ? 10.117 -2.906 9.227 1 98.81 229 LEU B O 1
ATOM 5172 N N . PRO B 1 230 ? 12 -1.902 8.555 1 98.88 230 PRO B N 1
ATOM 5173 C CA . PRO B 1 230 ? 11.961 -1.033 9.734 1 98.88 230 PRO B CA 1
ATOM 5174 C C . PRO B 1 230 ? 10.742 -0.116 9.75 1 98.88 230 PRO B C 1
ATOM 5176 O O . PRO B 1 230 ? 10.172 0.146 10.812 1 98.88 230 PRO B O 1
ATOM 5179 N N . ALA B 1 231 ? 10.344 0.417 8.625 1 98.94 231 ALA B N 1
ATOM 5180 C CA . ALA B 1 231 ? 9.18 1.296 8.539 1 98.94 231 ALA B CA 1
ATOM 5181 C C . ALA B 1 231 ? 7.926 0.587 9.031 1 98.94 231 ALA B C 1
ATOM 5183 O O . ALA B 1 231 ? 7.16 1.146 9.82 1 98.94 231 ALA B O 1
ATOM 5184 N N . LEU B 1 232 ? 7.734 -0.656 8.562 1 98.94 232 LEU B N 1
ATOM 5185 C CA . LEU B 1 232 ? 6.586 -1.452 8.984 1 98.94 232 LEU B CA 1
ATOM 5186 C C . LEU B 1 232 ? 6.656 -1.763 10.477 1 98.94 232 LEU B C 1
ATOM 5188 O O . LEU B 1 232 ? 5.66 -1.643 11.188 1 98.94 232 LEU B O 1
ATOM 5192 N N . ALA B 1 233 ? 7.801 -2.109 10.93 1 98.94 233 ALA B N 1
ATOM 5193 C CA . ALA B 1 233 ? 7.988 -2.512 12.32 1 98.94 233 ALA B CA 1
ATOM 5194 C C . ALA B 1 233 ? 7.711 -1.348 13.266 1 98.94 233 ALA B C 1
ATOM 5196 O O . ALA B 1 233 ? 6.953 -1.487 14.227 1 98.94 233 ALA B O 1
ATOM 5197 N N . ALA B 1 234 ? 8.312 -0.211 12.992 1 98.94 234 ALA B N 1
ATOM 5198 C CA . ALA B 1 234 ? 8.125 0.945 13.867 1 98.94 234 ALA B CA 1
ATOM 5199 C C . ALA B 1 234 ? 6.668 1.388 13.883 1 98.94 234 ALA B C 1
ATOM 5201 O O . ALA B 1 234 ? 6.133 1.73 14.945 1 98.94 234 ALA B O 1
ATOM 5202 N N . SER B 1 235 ? 6.043 1.382 12.766 1 98.94 235 SER B N 1
ATOM 5203 C CA . SER B 1 235 ? 4.664 1.844 12.641 1 98.94 235 SER B CA 1
ATOM 5204 C C . SER B 1 235 ? 3.707 0.932 13.398 1 98.94 235 SER B C 1
ATOM 5206 O O . SER B 1 235 ? 2.801 1.408 14.086 1 98.94 235 SER B O 1
ATOM 5208 N N . VAL B 1 236 ? 3.891 -0.359 13.258 1 98.88 236 VAL B N 1
ATOM 5209 C CA . VAL B 1 236 ? 2.959 -1.287 13.891 1 98.88 236 VAL B CA 1
ATOM 5210 C C . VAL B 1 236 ? 3.178 -1.29 15.398 1 98.88 236 VAL B C 1
ATOM 5212 O O . VAL B 1 236 ? 2.223 -1.413 16.172 1 98.88 236 VAL B O 1
ATOM 5215 N N . ILE B 1 237 ? 4.383 -1.175 15.852 1 98.88 237 ILE B N 1
ATOM 5216 C CA . ILE B 1 237 ? 4.68 -1.1 17.281 1 98.88 237 ILE B CA 1
ATOM 5217 C C . ILE B 1 237 ? 4.043 0.156 17.875 1 98.88 237 ILE B C 1
ATOM 5219 O O . ILE B 1 237 ? 3.387 0.095 18.906 1 98.88 237 ILE B O 1
ATOM 5223 N N . ALA B 1 238 ? 4.234 1.261 17.219 1 98.94 238 ALA B N 1
ATOM 5224 C CA . ALA B 1 238 ? 3.668 2.518 17.688 1 98.94 238 ALA B CA 1
ATOM 5225 C C . ALA B 1 238 ? 2.145 2.443 17.766 1 98.94 238 ALA B C 1
ATOM 5227 O O . ALA B 1 238 ? 1.531 2.947 18.703 1 98.94 238 ALA B O 1
ATOM 5228 N N . THR B 1 239 ? 1.573 1.895 16.734 1 98.88 239 THR B N 1
ATOM 5229 C CA . THR B 1 239 ? 0.122 1.757 16.703 1 98.88 239 THR B CA 1
ATOM 5230 C C . THR B 1 239 ? -0.377 0.921 17.875 1 98.88 239 THR B C 1
ATOM 5232 O O . THR B 1 239 ? -1.333 1.303 18.547 1 98.88 239 THR B O 1
ATOM 5235 N N . TYR B 1 240 ? 0.274 -0.167 18.062 1 98.56 240 TYR B N 1
ATOM 5236 C CA . TYR B 1 240 ? -0.144 -1.05 19.141 1 98.56 240 TYR B CA 1
ATOM 5237 C C . TYR B 1 240 ? 0.045 -0.377 20.5 1 98.56 240 TYR B C 1
ATOM 5239 O O . TYR B 1 240 ? -0.806 -0.499 21.375 1 98.56 240 TYR B O 1
ATOM 5247 N N . VAL B 1 241 ? 1.133 0.278 20.688 1 98.75 241 VAL B N 1
ATOM 5248 C CA . VAL B 1 241 ? 1.365 1.028 21.922 1 98.75 241 VAL B CA 1
ATOM 5249 C C . VAL B 1 241 ? 0.294 2.104 22.078 1 98.75 241 VAL B C 1
ATOM 5251 O O . VAL B 1 241 ? -0.178 2.359 23.188 1 98.75 241 VAL B O 1
ATOM 5254 N N . GLY B 1 242 ? -0.072 2.686 20.969 1 98.56 242 GLY B N 1
ATOM 5255 C CA . GLY B 1 242 ? -1.11 3.705 20.984 1 98.56 242 GLY B CA 1
ATOM 5256 C C . GLY B 1 242 ? -2.426 3.207 21.547 1 98.56 242 GLY B C 1
ATOM 5257 O O . GLY B 1 242 ? -3.219 3.992 22.078 1 98.56 242 GLY B O 1
ATOM 5258 N N . TYR B 1 243 ? -2.66 1.861 21.516 1 97.75 243 TYR B N 1
ATOM 5259 C CA . TYR B 1 243 ? -3.898 1.272 22.016 1 97.75 243 TYR B CA 1
ATOM 5260 C C . TYR B 1 243 ? -3.998 1.417 23.531 1 97.75 243 TYR B C 1
ATOM 5262 O O . TYR B 1 243 ? -5.062 1.185 24.109 1 97.75 243 TYR B O 1
ATOM 5270 N N . LEU B 1 244 ? -2.963 1.857 24.203 1 98.06 244 LEU B N 1
ATOM 5271 C CA . LEU B 1 244 ? -3.018 2.115 25.641 1 98.06 244 LEU B CA 1
ATOM 5272 C C . LEU B 1 244 ? -4.055 3.186 25.953 1 98.06 244 LEU B C 1
ATOM 5274 O O . LEU B 1 244 ? -4.691 3.143 27.016 1 98.06 244 LEU B O 1
ATOM 5278 N N . TYR B 1 245 ? -4.223 4.145 25.031 1 97.75 245 TYR B N 1
ATOM 5279 C CA . TYR B 1 245 ? -5.172 5.23 25.25 1 97.75 245 TYR B CA 1
ATOM 5280 C C . TYR B 1 245 ? -6.133 5.355 24.062 1 97.75 245 TYR B C 1
ATOM 5282 O O . TYR B 1 245 ? -7.32 5.633 24.25 1 97.75 245 TYR B O 1
ATOM 5290 N N . LEU B 1 246 ? -5.652 5.156 22.922 1 97 246 LEU B N 1
ATOM 5291 C CA . LEU B 1 246 ? -6.434 5.348 21.703 1 97 246 LEU B CA 1
ATOM 5292 C C . LEU B 1 246 ? -7.172 4.066 21.328 1 97 246 LEU B C 1
ATOM 5294 O O . LEU B 1 246 ? -6.75 2.969 21.703 1 97 246 LEU B O 1
ATOM 5298 N N . PRO B 1 247 ? -8.25 4.188 20.625 1 94.12 247 PRO B N 1
ATOM 5299 C CA . PRO B 1 247 ? -9.023 3 20.266 1 94.12 247 PRO B CA 1
ATOM 5300 C C . PRO B 1 247 ? -8.344 2.148 19.188 1 94.12 247 PRO B C 1
ATOM 5302 O O . PRO B 1 247 ? -7.477 2.643 18.469 1 94.12 247 PRO B O 1
ATOM 5305 N N . ASP B 1 248 ? -8.805 0.916 19.016 1 94.94 248 ASP B N 1
ATOM 5306 C CA . ASP B 1 248 ? -8.219 -0.014 18.062 1 94.94 248 ASP B CA 1
ATOM 5307 C C . ASP B 1 248 ? -9.102 -0.161 16.828 1 94.94 248 ASP B C 1
ATOM 5309 O O . ASP B 1 248 ? -8.922 -1.089 16.031 1 94.94 248 ASP B O 1
ATOM 5313 N N . HIS B 1 249 ? -10.102 0.716 16.688 1 95.12 249 HIS B N 1
ATOM 5314 C CA . HIS B 1 249 ? -10.969 0.681 15.508 1 95.12 249 HIS B CA 1
ATOM 5315 C C . HIS B 1 249 ? -10.625 1.807 14.539 1 95.12 249 HIS B C 1
ATOM 5317 O O . HIS B 1 249 ? -9.719 2.602 14.797 1 95.12 249 HIS B O 1
ATOM 5323 N N . ALA B 1 250 ? -11.297 1.892 13.477 1 96.44 250 ALA B N 1
ATOM 5324 C CA . ALA B 1 250 ? -11.062 2.904 12.453 1 96.44 250 ALA B CA 1
ATOM 5325 C C . ALA B 1 250 ? -11.234 4.309 13.023 1 96.44 250 ALA B C 1
ATOM 5327 O O . ALA B 1 250 ? -12.07 4.535 13.891 1 96.44 250 ALA B O 1
ATOM 5328 N N . THR B 1 251 ? -10.461 5.211 12.523 1 96.94 251 THR B N 1
ATOM 5329 C CA . THR B 1 251 ? -10.578 6.609 12.914 1 96.94 251 THR B CA 1
ATOM 5330 C C . THR B 1 251 ? -11.93 7.176 12.492 1 96.94 251 THR B C 1
ATOM 5332 O O . THR B 1 251 ? -12.562 7.914 13.25 1 96.94 251 THR B O 1
ATOM 5335 N N . TYR B 1 252 ? -12.344 6.832 11.297 1 97.31 252 TYR B N 1
ATOM 5336 C CA . TYR B 1 252 ? -13.68 7.168 10.82 1 97.31 252 TYR B CA 1
ATOM 5337 C C . TYR B 1 252 ? -14.625 5.98 10.961 1 97.31 252 TYR B C 1
ATOM 5339 O O . TYR B 1 252 ? -14.758 5.172 10.039 1 97.31 252 TYR B O 1
ATOM 5347 N N . VAL B 1 253 ? -15.367 5.926 12.023 1 95.69 253 VAL B N 1
ATOM 5348 C CA . VAL B 1 253 ? -16.188 4.777 12.398 1 95.69 253 VAL B CA 1
ATOM 5349 C C . VAL B 1 253 ? -17.5 4.785 11.617 1 95.69 253 VAL B C 1
ATOM 5351 O O . VAL B 1 253 ? -18.047 5.852 11.344 1 95.69 253 VAL B O 1
ATOM 5354 N N . GLY B 1 254 ? -17.922 3.674 11.234 1 95.12 254 GLY B N 1
ATOM 5355 C CA . GLY B 1 254 ? -19.281 3.529 10.742 1 95.12 254 GLY B CA 1
ATOM 5356 C C . GLY B 1 254 ? -19.406 3.779 9.25 1 95.12 254 GLY B C 1
ATOM 5357 O O . GLY B 1 254 ? -20.516 3.768 8.703 1 95.12 254 GLY B O 1
ATOM 5358 N N . VAL B 1 255 ? -18.312 3.99 8.578 1 97.06 255 VAL B N 1
ATOM 5359 C CA . VAL B 1 255 ? -18.375 4.215 7.137 1 97.06 255 VAL B CA 1
ATOM 5360 C C . VAL B 1 255 ? -18.812 2.938 6.434 1 97.06 255 VAL B C 1
ATOM 5362 O O . VAL B 1 255 ? -18.234 1.869 6.645 1 97.06 255 VAL B O 1
ATOM 5365 N N . ALA B 1 256 ? -19.797 3.039 5.582 1 95.56 256 ALA B N 1
ATOM 5366 C CA . ALA B 1 256 ? -20.375 1.88 4.906 1 95.56 256 ALA B CA 1
ATOM 5367 C C . ALA B 1 256 ? -19.422 1.332 3.848 1 95.56 256 ALA B C 1
ATOM 5369 O O . ALA B 1 256 ? -18.578 2.061 3.338 1 95.56 256 ALA B O 1
ATOM 5370 N N . ASN B 1 257 ? -19.562 0.088 3.6 1 94.5 257 ASN B N 1
ATOM 5371 C CA . ASN B 1 257 ? -18.922 -0.487 2.424 1 94.5 257 ASN B CA 1
ATOM 5372 C C . ASN B 1 257 ? -19.688 -0.147 1.146 1 94.5 257 ASN B C 1
ATOM 5374 O O . ASN B 1 257 ? -20.484 -0.946 0.667 1 94.5 257 ASN B O 1
ATOM 5378 N N . TYR B 1 258 ? -19.375 0.963 0.621 1 95.88 258 TYR B N 1
ATOM 5379 C CA . TYR B 1 258 ? -20.062 1.404 -0.585 1 95.88 258 TYR B CA 1
ATOM 5380 C C . TYR B 1 258 ? -19.75 0.485 -1.76 1 95.88 258 TYR B C 1
ATOM 5382 O O . TYR B 1 258 ? -18.594 0.127 -1.985 1 95.88 258 TYR B O 1
ATOM 5390 N N . GLN B 1 259 ? -20.781 0.168 -2.5 1 93.25 259 GLN B N 1
ATOM 5391 C CA . GLN B 1 259 ? -20.641 -0.774 -3.605 1 93.25 259 GLN B CA 1
ATOM 5392 C C . GLN B 1 259 ? -20.156 -0.071 -4.871 1 93.25 259 GLN B C 1
ATOM 5394 O O . GLN B 1 259 ? -20.391 1.127 -5.047 1 93.25 259 GLN B O 1
ATOM 5399 N N . PHE B 1 260 ? -19.641 -0.809 -5.711 1 93.94 260 PHE B N 1
ATOM 5400 C CA . PHE B 1 260 ? -19.172 -0.349 -7.012 1 93.94 260 PHE B CA 1
ATOM 5401 C C . PHE B 1 260 ? -20.359 0.031 -7.906 1 93.94 260 PHE B C 1
ATOM 5403 O O . PHE B 1 260 ? -21.375 -0.659 -7.922 1 93.94 260 PHE B O 1
ATOM 5410 N N . HIS B 1 261 ? -20.234 1.13 -8.594 1 95.31 261 HIS B N 1
ATOM 5411 C CA . HIS B 1 261 ? -21.188 1.618 -9.578 1 95.31 261 HIS B CA 1
ATOM 5412 C C . HIS B 1 261 ? -20.469 2.309 -10.742 1 95.31 261 HIS B C 1
ATOM 5414 O O . HIS B 1 261 ? -19.484 3.008 -10.539 1 95.31 261 HIS B O 1
ATOM 5420 N N . LEU B 1 262 ? -20.984 2.182 -11.906 1 96.56 262 LEU B N 1
ATOM 5421 C CA . LEU B 1 262 ? -20.391 2.773 -13.102 1 96.56 262 LEU B CA 1
ATOM 5422 C C . LEU B 1 262 ? -20.297 4.289 -12.961 1 96.56 262 LEU B C 1
ATOM 5424 O O . LEU B 1 262 ? -19.344 4.895 -13.469 1 96.56 262 LEU B O 1
ATOM 5428 N N . ALA B 1 263 ? -21.234 4.875 -12.289 1 97.81 263 ALA B N 1
ATOM 5429 C CA . ALA B 1 263 ? -21.25 6.32 -12.086 1 97.81 263 ALA B CA 1
ATOM 5430 C C . ALA B 1 263 ? -19.969 6.793 -11.398 1 97.81 263 ALA B C 1
ATOM 5432 O O . ALA B 1 263 ? -19.484 7.891 -11.664 1 97.81 263 ALA B O 1
ATOM 5433 N N . GLN B 1 264 ? -19.438 5.969 -10.539 1 98.5 264 GLN B N 1
ATOM 5434 C CA . GLN B 1 264 ? -18.234 6.324 -9.805 1 98.5 264 GLN B CA 1
ATOM 5435 C C . GLN B 1 264 ? -17.016 6.332 -10.719 1 98.5 264 GLN B C 1
ATOM 5437 O O . GLN B 1 264 ? -16.078 7.105 -10.508 1 98.5 264 GLN B O 1
ATOM 5442 N N . ILE B 1 265 ? -17.016 5.516 -11.742 1 98.38 265 ILE B N 1
ATOM 5443 C CA . ILE B 1 265 ? -15.914 5.457 -12.695 1 98.38 265 ILE B CA 1
ATOM 5444 C C . ILE B 1 265 ? -15.883 6.738 -13.531 1 98.38 265 ILE B C 1
ATOM 5446 O O . ILE B 1 265 ? -14.836 7.371 -13.672 1 98.38 265 ILE B O 1
ATOM 5450 N N . VAL B 1 266 ? -16.938 7.059 -14.07 1 98.5 266 VAL B N 1
ATOM 5451 C CA . VAL B 1 266 ? -17.016 8.25 -14.914 1 98.5 266 VAL B CA 1
ATOM 5452 C C . VAL B 1 266 ? -16.719 9.492 -14.078 1 98.5 266 VAL B C 1
ATOM 5454 O O . VAL B 1 266 ? -15.992 10.383 -14.523 1 98.5 266 VAL B O 1
ATOM 5457 N N . PHE B 1 267 ? -17.281 9.516 -12.875 1 98.62 267 PHE B N 1
ATOM 5458 C CA . PHE B 1 267 ? -16.984 10.594 -11.938 1 98.62 267 PHE B CA 1
ATOM 5459 C C . PHE B 1 267 ? -15.492 10.719 -11.703 1 98.62 267 PHE B C 1
ATOM 5461 O O . PHE B 1 267 ? -14.938 11.812 -11.742 1 98.62 267 PHE B O 1
ATOM 5468 N N . ALA B 1 268 ? -14.852 9.586 -11.438 1 98.81 268 ALA B N 1
ATOM 5469 C CA . ALA B 1 268 ? -13.422 9.57 -11.125 1 98.81 268 ALA B CA 1
ATOM 5470 C C . ALA B 1 268 ? -12.602 10.125 -12.281 1 98.81 268 ALA B C 1
ATOM 5472 O O . ALA B 1 268 ? -11.633 10.859 -12.07 1 98.81 268 ALA B O 1
ATOM 5473 N N . VAL B 1 269 ? -12.938 9.805 -13.508 1 98.75 269 VAL B N 1
ATOM 5474 C CA . VAL B 1 269 ? -12.219 10.227 -14.703 1 98.75 269 VAL B CA 1
ATOM 5475 C C . VAL B 1 269 ? -12.336 11.734 -14.875 1 98.75 269 VAL B C 1
ATOM 5477 O O . VAL B 1 269 ? -11.375 12.406 -15.266 1 98.75 269 VAL B O 1
ATOM 5480 N N . ILE B 1 270 ? -13.445 12.281 -14.523 1 98.62 270 ILE B N 1
ATOM 5481 C CA . ILE B 1 270 ? -13.703 13.703 -14.734 1 98.62 270 ILE B CA 1
ATOM 5482 C C . ILE B 1 270 ? -13.203 14.508 -13.531 1 98.62 270 ILE B C 1
ATOM 5484 O O . ILE B 1 270 ? -12.484 15.5 -13.695 1 98.62 270 ILE B O 1
ATOM 5488 N N . ALA B 1 271 ? -13.555 14.047 -12.359 1 98.81 271 ALA B N 1
ATOM 5489 C CA . ALA B 1 271 ? -13.266 14.789 -11.133 1 98.81 271 ALA B CA 1
ATOM 5490 C C . ALA B 1 271 ? -11.789 14.688 -10.766 1 98.81 271 ALA B C 1
ATOM 5492 O O . ALA B 1 271 ? -11.234 15.594 -10.141 1 98.81 271 ALA B O 1
ATOM 5493 N N . GLY B 1 272 ? -11.117 13.539 -11.141 1 98.88 272 GLY B N 1
ATOM 5494 C CA . GLY B 1 272 ? -9.727 13.328 -10.789 1 98.88 272 GLY B CA 1
ATOM 5495 C C . GLY B 1 272 ? -8.828 14.492 -11.18 1 98.88 272 GLY B C 1
ATOM 5496 O O . GLY B 1 272 ? -8.211 15.125 -10.32 1 98.88 272 GLY B O 1
ATOM 5497 N N . PRO B 1 273 ? -8.82 14.828 -12.438 1 98.88 273 PRO B N 1
ATOM 5498 C CA . PRO B 1 273 ? -8 15.961 -12.891 1 98.88 273 PRO B CA 1
ATOM 5499 C C . PRO B 1 273 ? -8.391 17.281 -12.219 1 98.88 273 PRO B C 1
ATOM 5501 O O . PRO B 1 273 ? -7.52 18.078 -11.891 1 98.88 273 PRO B O 1
ATOM 5504 N N . LEU B 1 274 ? -9.633 17.5 -11.977 1 98.88 274 LEU B N 1
ATOM 5505 C CA . LEU B 1 274 ? -10.102 18.719 -11.32 1 98.88 274 LEU B CA 1
ATOM 5506 C C . LEU B 1 274 ? -9.586 18.797 -9.883 1 98.88 274 LEU B C 1
ATOM 5508 O O . LEU B 1 274 ? -9.133 19.844 -9.438 1 98.88 274 LEU B O 1
ATOM 5512 N N . ILE B 1 275 ? -9.688 17.688 -9.211 1 98.94 275 ILE B N 1
ATOM 5513 C CA . ILE B 1 275 ? -9.203 17.625 -7.84 1 98.94 275 ILE B CA 1
ATOM 5514 C C . ILE B 1 275 ? -7.691 17.859 -7.816 1 98.94 275 ILE B C 1
ATOM 5516 O O . ILE B 1 275 ? -7.164 18.5 -6.902 1 98.94 275 ILE B O 1
ATOM 5520 N N . GLY B 1 276 ? -7.008 17.312 -8.836 1 98.94 276 GLY B N 1
ATOM 5521 C CA . GLY B 1 276 ? -5.582 17.578 -8.969 1 98.94 276 GLY B CA 1
ATOM 5522 C C . GLY B 1 276 ? -5.262 19.062 -9.07 1 98.94 276 GLY B C 1
ATOM 5523 O O . GLY B 1 276 ? -4.316 19.547 -8.43 1 98.94 276 GLY B O 1
ATOM 5524 N N . LEU B 1 277 ? -6.012 19.797 -9.797 1 98.81 277 LEU B N 1
ATOM 5525 C CA . LEU B 1 277 ? -5.812 21.234 -9.945 1 98.81 277 LEU B CA 1
ATOM 5526 C C . LEU B 1 277 ? -6.07 21.953 -8.633 1 98.81 277 LEU B C 1
ATOM 5528 O O . LEU B 1 277 ? -5.32 22.859 -8.258 1 98.81 277 LEU B O 1
ATOM 5532 N N . PHE B 1 278 ? -7.098 21.531 -7.961 1 98.88 278 PHE B N 1
ATOM 5533 C CA . PHE B 1 278 ? -7.398 22.141 -6.668 1 98.88 278 PHE B CA 1
ATOM 5534 C C . PHE B 1 278 ? -6.301 21.828 -5.66 1 98.88 278 PHE B C 1
ATOM 5536 O O . PHE B 1 278 ? -5.992 22.641 -4.793 1 98.88 278 PHE B O 1
ATOM 5543 N N . SER B 1 279 ? -5.793 20.656 -5.75 1 98.88 279 SER B N 1
ATOM 5544 C CA . SER B 1 279 ? -4.688 20.297 -4.867 1 98.88 279 SER B CA 1
ATOM 5545 C C . SER B 1 279 ? -3.492 21.219 -5.074 1 98.88 279 SER B C 1
ATOM 5547 O O . SER B 1 279 ? -2.848 21.625 -4.105 1 98.88 279 SER B O 1
ATOM 5549 N N . VAL B 1 280 ? -3.207 21.531 -6.328 1 98.75 280 VAL B N 1
ATOM 5550 C CA . VAL B 1 280 ? -2.113 22.453 -6.641 1 98.75 280 VAL B CA 1
ATOM 5551 C C . VAL B 1 280 ? -2.367 23.797 -5.984 1 98.75 280 VAL B C 1
ATOM 5553 O O . VAL B 1 280 ? -1.471 24.375 -5.363 1 98.75 280 VAL B O 1
ATOM 5556 N N . ALA B 1 281 ? -3.537 24.297 -6.121 1 98.75 281 ALA B N 1
ATOM 5557 C CA . ALA B 1 281 ? -3.9 25.578 -5.523 1 98.75 281 ALA B CA 1
ATOM 5558 C C . ALA B 1 281 ? -3.771 25.531 -4.004 1 98.75 281 ALA B C 1
ATOM 5560 O O . ALA B 1 281 ? -3.264 26.484 -3.391 1 98.75 281 ALA B O 1
ATOM 5561 N N . PHE B 1 282 ? -4.246 24.5 -3.445 1 98.75 282 PHE B N 1
ATOM 5562 C CA . PHE B 1 282 ? -4.18 24.297 -2.002 1 98.75 282 PHE B CA 1
ATOM 5563 C C . PHE B 1 282 ? -2.736 24.312 -1.521 1 98.75 282 PHE B C 1
ATOM 5565 O O . PHE B 1 282 ? -2.396 25.031 -0.577 1 98.75 282 PHE B O 1
ATOM 5572 N N . VAL B 1 283 ? -1.898 23.531 -2.166 1 98.62 283 VAL B N 1
ATOM 5573 C CA . VAL B 1 283 ? -0.507 23.359 -1.762 1 98.62 283 VAL B CA 1
ATOM 5574 C C . VAL B 1 283 ? 0.244 24.688 -1.922 1 98.62 283 VAL B C 1
ATOM 5576 O O . VAL B 1 283 ? 1.017 25.078 -1.045 1 98.62 283 VAL B O 1
ATOM 5579 N N . ARG B 1 284 ? 0.029 25.391 -2.961 1 97.94 284 ARG B N 1
ATOM 5580 C CA . ARG B 1 284 ? 0.708 26.656 -3.182 1 97.94 284 ARG B CA 1
ATOM 5581 C C . ARG B 1 284 ? 0.248 27.703 -2.172 1 97.94 284 ARG B C 1
ATOM 5583 O O . ARG B 1 284 ? 1.046 28.531 -1.716 1 97.94 284 ARG B O 1
ATOM 5590 N N . LEU B 1 285 ? -1.023 27.672 -1.913 1 98.25 285 LEU B N 1
ATOM 5591 C CA . LEU B 1 285 ? -1.534 28.594 -0.9 1 98.25 285 LEU B CA 1
ATOM 5592 C C . LEU B 1 285 ? -0.842 28.375 0.439 1 98.25 285 LEU B C 1
ATOM 5594 O O . LEU B 1 285 ? -0.407 29.328 1.089 1 98.25 285 LEU B O 1
ATOM 5598 N N . MET B 1 286 ? -0.745 27.141 0.846 1 98.12 286 MET B N 1
ATOM 5599 C CA . MET B 1 286 ? -0.094 26.812 2.111 1 98.12 286 MET B CA 1
ATOM 5600 C C . MET B 1 286 ? 1.376 27.219 2.088 1 98.12 286 MET B C 1
ATOM 5602 O O . MET B 1 286 ? 1.903 27.719 3.082 1 98.12 286 MET B O 1
ATOM 5606 N N . GLY B 1 287 ? 2.043 26.969 0.937 1 96.88 287 GLY B N 1
ATOM 5607 C CA . GLY B 1 287 ? 3.439 27.359 0.798 1 96.88 287 GLY B CA 1
ATOM 5608 C C . GLY B 1 287 ? 3.65 28.859 0.865 1 96.88 287 GLY B C 1
ATOM 5609 O O . GLY B 1 287 ? 4.586 29.328 1.514 1 96.88 287 GLY B O 1
ATOM 5610 N N . LEU B 1 288 ? 2.799 29.625 0.275 1 96.25 288 LEU B N 1
ATOM 5611 C CA . LEU B 1 288 ? 2.912 31.078 0.223 1 96.25 288 LEU B CA 1
ATOM 5612 C C . LEU B 1 288 ? 2.727 31.688 1.608 1 96.25 288 LEU B C 1
ATOM 5614 O O . LEU B 1 288 ? 3.514 32.531 2.029 1 96.25 288 LEU B O 1
ATOM 5618 N N . VAL B 1 289 ? 1.758 31.188 2.279 1 96.56 289 VAL B N 1
ATOM 5619 C CA . VAL B 1 289 ? 1.454 31.812 3.566 1 96.56 289 VAL B CA 1
ATOM 5620 C C . VAL B 1 289 ? 2.508 31.406 4.594 1 96.56 289 VAL B C 1
ATOM 5622 O O . VAL B 1 289 ? 2.797 32.156 5.527 1 96.56 289 VAL B O 1
ATOM 5625 N N . THR B 1 290 ? 2.982 30.219 4.465 1 93.5 290 THR B N 1
ATOM 5626 C CA . THR B 1 290 ? 4.016 29.766 5.387 1 93.5 290 THR B CA 1
ATOM 5627 C C . THR B 1 290 ? 5.305 30.562 5.191 1 93.5 290 THR B C 1
ATOM 5629 O O . THR B 1 290 ? 5.992 30.891 6.16 1 93.5 290 THR B O 1
ATOM 5632 N N . HIS B 1 291 ? 5.629 30.875 3.977 1 93.06 291 HIS B N 1
ATOM 5633 C CA . HIS B 1 291 ? 6.828 31.656 3.686 1 93.06 291 HIS B CA 1
ATOM 5634 C C . HIS B 1 291 ? 6.707 33.062 4.219 1 93.06 291 HIS B C 1
ATOM 5636 O O . HIS B 1 291 ? 7.695 33.656 4.676 1 93.06 291 HIS B O 1
ATOM 5642 N N . HIS B 1 292 ? 5.578 33.625 4.176 1 94 292 HIS B N 1
ATOM 5643 C CA . HIS B 1 292 ? 5.383 35 4.594 1 94 292 HIS B CA 1
ATOM 5644 C C . HIS B 1 292 ? 4.754 35.094 5.98 1 94 292 HIS B C 1
ATOM 5646 O O . HIS B 1 292 ? 4.098 36.062 6.316 1 94 292 HIS B O 1
ATOM 5652 N N . ARG B 1 293 ? 4.879 34.062 6.688 1 94.19 293 ARG B N 1
ATOM 5653 C CA . ARG B 1 293 ? 4.207 34 7.98 1 94.19 293 ARG B CA 1
ATOM 5654 C C . ARG B 1 293 ? 4.746 35.062 8.938 1 94.19 293 ARG B C 1
ATOM 5656 O O . ARG B 1 293 ? 5.895 35.469 8.812 1 94.19 293 ARG B O 1
ATOM 5663 N N . PHE B 1 294 ? 3.932 35.406 9.859 1 94.12 294 PHE B N 1
ATOM 5664 C CA . PHE B 1 294 ? 4.348 36.312 10.898 1 94.12 294 PHE B CA 1
ATOM 5665 C C . PHE B 1 294 ? 5.512 35.75 11.703 1 94.12 294 PHE B C 1
ATOM 5667 O O . PHE B 1 294 ? 5.547 34.562 11.984 1 94.12 294 PHE B O 1
ATOM 5674 N N . THR B 1 295 ? 6.426 36.625 11.953 1 91.44 295 THR B N 1
ATOM 5675 C CA . THR B 1 295 ? 7.57 36.281 12.789 1 91.44 295 THR B CA 1
ATOM 5676 C C . THR B 1 295 ? 7.82 37.344 13.844 1 91.44 295 THR B C 1
ATOM 5678 O O . THR B 1 295 ? 7.191 38.406 13.828 1 91.44 295 THR B O 1
ATOM 5681 N N . GLY B 1 296 ? 8.641 37 14.781 1 93.12 296 GLY B N 1
ATOM 5682 C CA . GLY B 1 296 ? 8.977 37.969 15.812 1 93.12 296 GLY B CA 1
ATOM 5683 C C . GLY B 1 296 ? 7.789 38.375 16.656 1 93.12 296 GLY B C 1
ATOM 5684 O O . GLY B 1 296 ? 6.973 37.531 17.047 1 93.12 296 GLY B O 1
ATOM 5685 N N . ARG B 1 297 ? 7.641 39.688 16.859 1 94.69 297 ARG B N 1
ATOM 5686 C CA . ARG B 1 297 ? 6.629 40.188 17.766 1 94.69 297 ARG B CA 1
ATOM 5687 C C . ARG B 1 297 ? 5.23 40.062 17.172 1 94.69 297 ARG B C 1
ATOM 5689 O O . ARG B 1 297 ? 4.238 40.062 17.906 1 94.69 297 ARG B O 1
ATOM 5696 N N . TRP B 1 298 ? 5.145 39.906 15.891 1 95.88 298 TRP B N 1
ATOM 5697 C CA . TRP B 1 298 ? 3.848 39.844 15.219 1 95.88 298 TRP B CA 1
ATOM 5698 C C . TRP B 1 298 ? 3.15 38.5 15.547 1 95.88 298 TRP B C 1
ATOM 5700 O O . TRP B 1 298 ? 1.928 38.406 15.422 1 95.88 298 TRP B O 1
ATOM 5710 N N . VAL B 1 299 ? 3.916 37.594 16 1 96.25 299 VAL B N 1
ATOM 5711 C CA . VAL B 1 299 ? 3.35 36.312 16.391 1 96.25 299 VAL B CA 1
ATOM 5712 C C . VAL B 1 299 ? 2.479 36.469 17.625 1 96.25 299 VAL B C 1
ATOM 5714 O O . VAL B 1 299 ? 1.562 35.656 17.859 1 96.25 299 VAL B O 1
ATOM 5717 N N . LEU B 1 300 ? 2.689 37.531 18.391 1 96.88 300 LEU B N 1
ATOM 5718 C CA . LEU B 1 300 ? 1.922 37.781 19.609 1 96.88 300 LEU B CA 1
ATOM 5719 C C . LEU B 1 300 ? 0.459 38.062 19.281 1 96.88 300 LEU B C 1
ATOM 5721 O O . LEU B 1 300 ? -0.434 37.688 20.047 1 96.88 300 LEU B O 1
ATOM 5725 N N . ILE B 1 301 ? 0.266 38.594 18.031 1 97 301 ILE B N 1
ATOM 5726 C CA . ILE B 1 301 ? -1.084 39.062 17.734 1 97 301 ILE B CA 1
ATOM 5727 C C . ILE B 1 301 ? -1.658 38.25 16.578 1 97 301 ILE B C 1
ATOM 5729 O O . ILE B 1 301 ? -2.875 38.219 16.359 1 97 301 ILE B O 1
ATOM 5733 N N . GLY B 1 302 ? -0.802 37.656 15.805 1 98.12 302 GLY B N 1
ATOM 5734 C CA . GLY B 1 302 ? -1.215 36.938 14.609 1 98.12 302 GLY B CA 1
ATOM 5735 C C . GLY B 1 302 ? -2.285 35.906 14.867 1 98.12 302 GLY B C 1
ATOM 5736 O O . GLY B 1 302 ? -3.406 36 14.367 1 98.12 302 GLY B O 1
ATOM 5737 N N . PRO B 1 303 ? -1.96 34.938 15.68 1 98.25 303 PRO B N 1
ATOM 5738 C CA . PRO B 1 303 ? -2.943 33.875 15.977 1 98.25 303 PRO B CA 1
ATOM 5739 C C . PRO B 1 303 ? -4.211 34.438 16.625 1 98.25 303 PRO B C 1
ATOM 5741 O O . PRO B 1 303 ? -5.309 33.938 16.375 1 98.25 303 PRO B O 1
ATOM 5744 N N . LEU B 1 304 ? -4.047 35.5 17.453 1 98.31 304 LEU B N 1
ATOM 5745 C CA . LEU B 1 304 ? -5.227 36.125 18.031 1 98.31 304 LEU B CA 1
ATOM 5746 C C . LEU B 1 304 ? -6.18 36.594 16.938 1 98.31 304 LEU B C 1
ATOM 5748 O O . LEU B 1 304 ? -7.387 36.375 17.016 1 98.31 304 LEU B O 1
ATOM 5752 N N . LEU B 1 305 ? -5.66 37.188 15.922 1 98.12 305 LEU B N 1
ATOM 5753 C CA . LEU B 1 305 ? -6.461 37.75 14.82 1 98.12 305 LEU B CA 1
ATOM 5754 C C . LEU B 1 305 ? -7.074 36.625 14 1 98.12 305 LEU B C 1
ATOM 5756 O O . LEU B 1 305 ? -8.281 36.594 13.758 1 98.12 305 LEU B O 1
ATOM 5760 N N . SER B 1 306 ? -6.266 35.719 13.547 1 98.38 306 SER B N 1
ATOM 5761 C CA . SER B 1 306 ? -6.73 34.656 12.648 1 98.38 306 SER B CA 1
ATOM 5762 C C . SER B 1 306 ? -7.758 33.75 13.344 1 98.38 306 SER B C 1
ATOM 5764 O O . SER B 1 306 ? -8.758 33.375 12.734 1 98.38 306 SER B O 1
ATOM 5766 N N . PHE B 1 307 ? -7.523 33.406 14.625 1 98.69 307 PHE B N 1
ATOM 5767 C CA . PHE B 1 307 ? -8.461 32.531 15.344 1 98.69 307 PHE B CA 1
ATOM 5768 C C . PHE B 1 307 ? -9.75 33.281 15.648 1 98.69 307 PHE B C 1
ATOM 5770 O O . PHE B 1 307 ? -10.828 32.688 15.672 1 98.69 307 PHE B O 1
ATOM 5777 N N . SER B 1 308 ? -9.664 34.594 15.875 1 98.62 308 SER B N 1
ATOM 5778 C CA . SER B 1 308 ? -10.875 35.406 16.062 1 98.62 308 SER B CA 1
ATOM 5779 C C . SER B 1 308 ? -11.711 35.438 14.781 1 98.62 308 SER B C 1
ATOM 5781 O O . SER B 1 308 ? -12.938 35.344 14.844 1 98.62 308 SER B O 1
ATOM 5783 N N . ILE B 1 309 ? -11.07 35.562 13.672 1 98.75 309 ILE B N 1
ATOM 5784 C CA . ILE B 1 309 ? -11.773 35.562 12.391 1 98.75 309 ILE B CA 1
ATOM 5785 C C . ILE B 1 309 ? -12.453 34.219 12.188 1 98.75 309 ILE B C 1
ATOM 5787 O O . ILE B 1 309 ? -13.609 34.156 11.766 1 98.75 309 ILE B O 1
ATOM 5791 N N . LEU B 1 310 ? -11.719 33.156 12.453 1 98.62 310 LEU B N 1
ATOM 5792 C CA . LEU B 1 310 ? -12.305 31.844 12.367 1 98.62 310 LEU B CA 1
ATOM 5793 C C . LEU B 1 310 ? -13.5 31.703 13.312 1 98.62 310 LEU B C 1
ATOM 5795 O O . LEU B 1 310 ? -14.516 31.109 12.953 1 98.62 310 LEU B O 1
ATOM 5799 N N . GLY B 1 311 ? -13.305 32.219 14.586 1 98.31 311 GLY B N 1
ATOM 5800 C CA . GLY B 1 311 ? -14.43 32.219 15.516 1 98.31 311 GLY B CA 1
ATOM 5801 C C . GLY B 1 311 ? -15.656 32.906 14.961 1 98.31 311 GLY B C 1
ATOM 5802 O O . GLY B 1 311 ? -16.781 32.406 15.148 1 98.31 311 GLY B O 1
ATOM 5803 N N . PHE B 1 312 ? -15.438 33.969 14.336 1 98.38 312 PHE B N 1
ATOM 5804 C CA . PHE B 1 312 ? -16.531 34.719 13.758 1 98.38 312 PHE B CA 1
ATOM 5805 C C . PHE B 1 312 ? -17.203 33.938 12.633 1 98.38 312 PHE B C 1
ATOM 5807 O O . PHE B 1 312 ? -18.438 33.812 12.617 1 98.38 312 PHE B O 1
ATOM 5814 N N . ILE B 1 313 ? -16.469 33.438 11.688 1 98.25 313 ILE B N 1
ATOM 5815 C CA . ILE B 1 313 ? -16.969 32.625 10.586 1 98.25 313 ILE B CA 1
ATOM 5816 C C . ILE B 1 313 ? -17.656 31.375 11.125 1 98.25 313 ILE B C 1
ATOM 5818 O O . ILE B 1 313 ? -18.672 30.938 10.594 1 98.25 313 ILE B O 1
ATOM 5822 N N . GLY B 1 314 ? -17.094 30.906 12.211 1 96.94 314 GLY B N 1
ATOM 5823 C CA . GLY B 1 314 ? -17.547 29.656 12.805 1 96.94 314 GLY B CA 1
ATOM 5824 C C . GLY B 1 314 ? -18.859 29.797 13.555 1 96.94 314 GLY B C 1
ATOM 5825 O O . GLY B 1 314 ? -19.484 28.797 13.914 1 96.94 314 GLY B O 1
ATOM 5826 N N . MET B 1 315 ? -19.234 31.031 13.789 1 97 315 MET B N 1
ATOM 5827 C CA . MET B 1 315 ? -20.578 31.219 14.344 1 97 315 MET B CA 1
ATOM 5828 C C . MET B 1 315 ? -21.641 30.625 13.43 1 97 315 MET B C 1
ATOM 5830 O O . MET B 1 315 ? -22.641 30.062 13.898 1 97 315 MET B O 1
ATOM 5834 N N . ARG B 1 316 ? -21.359 30.672 12.133 1 94.94 316 ARG B N 1
ATOM 5835 C CA . ARG B 1 316 ? -22.266 30.094 11.148 1 94.94 316 ARG B CA 1
ATOM 5836 C C . ARG B 1 316 ? -21.75 28.734 10.68 1 94.94 316 ARG B C 1
ATOM 5838 O O . ARG B 1 316 ? -22.547 27.797 10.484 1 94.94 316 ARG B O 1
ATOM 5845 N N . TYR B 1 317 ? -20.5 28.625 10.477 1 97.06 317 TYR B N 1
ATOM 5846 C CA . TYR B 1 317 ? -19.891 27.406 9.945 1 97.06 317 TYR B CA 1
ATOM 5847 C C . TYR B 1 317 ? -19.031 26.719 10.992 1 97.06 317 TYR B C 1
ATOM 5849 O O . TYR B 1 317 ? -17.828 26.578 10.805 1 97.06 317 TYR B O 1
ATOM 5857 N N . PHE B 1 318 ? -19.703 26.188 12 1 95.75 318 PHE B N 1
ATOM 5858 C CA . PHE B 1 318 ? -18.969 25.594 13.117 1 95.75 318 PHE B CA 1
ATOM 5859 C C . PHE B 1 318 ? -18.25 24.328 12.672 1 95.75 318 PHE B C 1
ATOM 5861 O O . PHE B 1 318 ? -17.344 23.844 13.359 1 95.75 318 PHE B O 1
ATOM 5868 N N . GLN B 1 319 ? -18.562 23.797 11.422 1 96.06 319 GLN B N 1
ATOM 5869 C CA . GLN B 1 319 ? -17.922 22.609 10.867 1 96.06 319 GLN B CA 1
ATOM 5870 C C . GLN B 1 319 ? -16.453 22.859 10.578 1 96.06 319 GLN B C 1
ATOM 5872 O O . GLN B 1 319 ? -15.672 21.922 10.391 1 96.06 319 GLN B O 1
ATOM 5877 N N . LEU B 1 320 ? -16.031 24.125 10.586 1 97.62 320 LEU B N 1
ATOM 5878 C CA . LEU B 1 320 ? -14.664 24.5 10.25 1 97.62 320 LEU B CA 1
ATOM 5879 C C . LEU B 1 320 ? -13.742 24.312 11.453 1 97.62 320 LEU B C 1
ATOM 5881 O O . LEU B 1 320 ? -12.516 24.328 11.305 1 97.62 320 LEU B O 1
ATOM 5885 N N . PHE B 1 321 ? -14.312 24.141 12.641 1 96.69 321 PHE B N 1
ATOM 5886 C CA . PHE B 1 321 ? -13.516 24.047 13.859 1 96.69 321 PHE B CA 1
ATOM 5887 C C . PHE B 1 321 ? -12.766 22.719 13.906 1 96.69 321 PHE B C 1
ATOM 5889 O O . PHE B 1 321 ? -13.305 21.672 13.508 1 96.69 321 PHE B O 1
ATOM 5896 N N . GLY B 1 322 ? -11.555 22.828 14.367 1 95.5 322 GLY B N 1
ATOM 5897 C CA . GLY B 1 322 ? -10.734 21.625 14.523 1 95.5 322 GLY B CA 1
ATOM 5898 C C . GLY B 1 322 ? -9.992 21.25 13.258 1 95.5 322 GLY B C 1
ATOM 5899 O O . GLY B 1 322 ? -9.828 22.062 12.359 1 95.5 322 GLY B O 1
ATOM 5900 N N . ASN B 1 323 ? -9.531 20.047 13.234 1 95.62 323 ASN B N 1
ATOM 5901 C CA . ASN B 1 323 ? -8.617 19.641 12.18 1 95.62 323 ASN B CA 1
ATOM 5902 C C . ASN B 1 323 ? -9.375 19.188 10.93 1 95.62 323 ASN B C 1
ATOM 5904 O O . ASN B 1 323 ? -8.766 18.969 9.883 1 95.62 323 ASN B O 1
ATOM 5908 N N . GLY B 1 324 ? -10.617 19.047 10.922 1 96.56 324 GLY B N 1
ATOM 5909 C CA . GLY B 1 324 ? -11.398 18.672 9.758 1 96.56 324 GLY B CA 1
ATOM 5910 C C . GLY B 1 324 ? -11.836 17.219 9.789 1 96.56 324 GLY B C 1
ATOM 5911 O O . GLY B 1 324 ? -12.531 16.75 8.883 1 96.56 324 GLY B O 1
ATOM 5912 N N . LYS B 1 325 ? -11.492 16.469 10.82 1 96.38 325 LYS B N 1
ATOM 5913 C CA . LYS B 1 325 ? -11.844 15.062 10.922 1 96.38 325 LYS B CA 1
ATOM 5914 C C . LYS B 1 325 ? -13.352 14.867 10.859 1 96.38 325 LYS B C 1
ATOM 5916 O O . LYS B 1 325 ? -13.852 14.039 10.094 1 96.38 325 LYS B O 1
ATOM 5921 N N . ASP B 1 326 ? -14.094 15.688 11.648 1 95.69 326 ASP B N 1
ATOM 5922 C CA . ASP B 1 326 ? -15.539 15.539 11.719 1 95.69 326 ASP B CA 1
ATOM 5923 C C . ASP B 1 326 ? -16.203 15.984 10.414 1 95.69 326 ASP B C 1
ATOM 5925 O O . ASP B 1 326 ? -17.219 15.43 10.008 1 95.69 326 ASP B O 1
ATOM 5929 N N . MET B 1 327 ? -15.578 17 9.797 1 95.62 327 MET B N 1
ATOM 5930 C CA . MET B 1 327 ? -16.062 17.453 8.5 1 95.62 327 MET B CA 1
ATOM 5931 C C . MET B 1 327 ? -16 16.344 7.469 1 95.62 327 MET B C 1
ATOM 5933 O O . MET B 1 327 ? -16.984 16.094 6.766 1 95.62 327 MET B O 1
ATOM 5937 N N . ALA B 1 328 ? -14.945 15.617 7.387 1 97.62 328 ALA B N 1
ATOM 5938 C CA . ALA B 1 328 ? -14.781 14.477 6.48 1 97.62 328 ALA B CA 1
ATOM 5939 C C . ALA B 1 328 ? -15.719 13.336 6.871 1 97.62 328 ALA B C 1
ATOM 5941 O O . ALA B 1 328 ? -16.344 12.711 6.008 1 97.62 328 ALA B O 1
ATOM 5942 N N . HIS B 1 329 ? -15.805 13.086 8.148 1 97.31 329 HIS B N 1
ATOM 5943 C CA . HIS B 1 329 ? -16.609 11.977 8.656 1 97.31 329 HIS B CA 1
ATOM 5944 C C . HIS B 1 329 ? -18.078 12.125 8.266 1 97.31 329 HIS B C 1
ATOM 5946 O O . HIS B 1 329 ? -18.703 11.164 7.828 1 97.31 329 HIS B O 1
ATOM 5952 N N . ALA B 1 330 ? -18.578 13.32 8.398 1 96.38 330 ALA B N 1
ATOM 5953 C CA . ALA B 1 330 ? -19.984 13.578 8.078 1 96.38 330 ALA B CA 1
ATOM 5954 C C . ALA B 1 330 ? -20.281 13.25 6.617 1 96.38 330 ALA B C 1
ATOM 5956 O O . ALA B 1 330 ? -21.312 12.68 6.297 1 96.38 330 ALA B O 1
ATOM 5957 N N . VAL B 1 331 ? -19.359 13.578 5.77 1 97.38 331 VAL B N 1
ATOM 5958 C CA . VAL B 1 331 ? -19.594 13.344 4.348 1 97.38 331 VAL B CA 1
ATOM 5959 C C . VAL B 1 331 ? -19.406 11.867 4.035 1 97.38 331 VAL B C 1
ATOM 5961 O O . VAL B 1 331 ? -20.125 11.305 3.211 1 97.38 331 VAL B O 1
ATOM 5964 N N . PHE B 1 332 ? -18.453 11.195 4.668 1 97.88 332 PHE B N 1
ATOM 5965 C CA . PHE B 1 332 ? -18.25 9.766 4.492 1 97.88 332 PHE B CA 1
ATOM 5966 C C . PHE B 1 332 ? -19.5 8.984 4.863 1 97.88 332 PHE B C 1
ATOM 5968 O O . PHE B 1 332 ? -19.797 7.957 4.25 1 97.88 332 PHE B O 1
ATOM 5975 N N . LEU B 1 333 ? -20.203 9.484 5.895 1 96.31 333 LEU B N 1
ATOM 5976 C CA . LEU B 1 333 ? -21.391 8.789 6.406 1 96.31 333 LEU B CA 1
ATOM 5977 C C . LEU B 1 333 ? -22.625 9.125 5.578 1 96.31 333 LEU B C 1
ATOM 5979 O O . LEU B 1 333 ? -23.734 8.773 5.953 1 96.31 333 LEU B O 1
ATOM 5983 N N . ASN B 1 334 ? -22.406 9.828 4.52 1 90.81 334 ASN B N 1
ATOM 5984 C CA . ASN B 1 334 ? -23.5 10.242 3.646 1 90.81 334 ASN B CA 1
ATOM 5985 C C . ASN B 1 334 ? -24.422 11.227 4.344 1 90.81 334 ASN B C 1
ATOM 5987 O O . ASN B 1 334 ? -25.641 11.234 4.086 1 90.81 334 ASN B O 1
ATOM 5991 N N . GLN B 1 335 ? -23.969 11.859 5.371 1 86.5 335 GLN B N 1
ATOM 5992 C CA . GLN B 1 335 ? -24.719 12.938 6.02 1 86.5 335 GLN B CA 1
ATOM 5993 C C . GLN B 1 335 ? -24.422 14.281 5.363 1 86.5 335 GLN B C 1
ATOM 5995 O O . GLN B 1 335 ? -23.75 15.133 5.945 1 86.5 335 GLN B O 1
ATOM 6000 N N . LEU B 1 336 ? -24.891 14.242 4.227 1 70.94 336 LEU B N 1
ATOM 6001 C CA . LEU B 1 336 ? -24.625 15.375 3.34 1 70.94 336 LEU B CA 1
ATOM 6002 C C . LEU B 1 336 ? -25.375 16.625 3.797 1 70.94 336 LEU B C 1
ATOM 6004 O O . LEU B 1 336 ? -26.609 16.594 3.918 1 70.94 336 LEU B O 1
ATOM 6008 N N . GLY B 1 337 ? -24.688 17.516 4.059 1 80.81 337 GLY B N 1
ATOM 6009 C CA . GLY B 1 337 ? -25.375 18.797 4.137 1 80.81 337 GLY B CA 1
ATOM 6010 C C . GLY B 1 337 ? -25.797 19.328 2.781 1 80.81 337 GLY B C 1
ATOM 6011 O O . GLY B 1 337 ? -25.781 18.594 1.789 1 80.81 337 GLY B O 1
ATOM 6012 N N . SER B 1 338 ? -26.312 20.516 2.648 1 92.88 338 SER B N 1
ATOM 6013 C CA . SER B 1 338 ? -26.688 21.125 1.374 1 92.88 338 SER B CA 1
ATOM 6014 C C . SER B 1 338 ? -25.453 21.312 0.485 1 92.88 338 SER B C 1
ATOM 6016 O O . SER B 1 338 ? -24.328 21.391 0.979 1 92.88 338 SER B O 1
ATOM 6018 N N . LEU B 1 339 ? -25.672 21.25 -0.764 1 96.31 339 LEU B N 1
ATOM 6019 C CA . LEU B 1 339 ? -24.594 21.531 -1.709 1 96.31 339 LEU B CA 1
ATOM 6020 C C . LEU B 1 339 ? -23.953 22.875 -1.408 1 96.31 339 LEU B C 1
ATOM 6022 O O . LEU B 1 339 ? -22.734 23.031 -1.559 1 96.31 339 LEU B O 1
ATOM 6026 N N . GLY B 1 340 ? -24.734 23.781 -0.943 1 96.94 340 GLY B N 1
ATOM 6027 C CA . GLY B 1 340 ? -24.203 25.078 -0.549 1 96.94 340 GLY B CA 1
ATOM 6028 C C . GLY B 1 340 ? -23.25 25 0.625 1 96.94 340 GLY B C 1
ATOM 6029 O O . GLY B 1 340 ? -22.234 25.688 0.64 1 96.94 340 GLY B O 1
ATOM 6030 N N . LEU B 1 341 ? -23.594 24.203 1.582 1 97 341 LEU B N 1
ATOM 6031 C CA . LEU B 1 341 ? -22.734 24.031 2.742 1 97 341 LEU B CA 1
ATOM 6032 C C . LEU B 1 341 ? -21.406 23.375 2.344 1 97 341 LEU B C 1
ATOM 6034 O O . LEU B 1 341 ? -20.344 23.797 2.787 1 97 341 LEU B O 1
ATOM 6038 N N . LEU B 1 342 ? -21.516 22.359 1.524 1 97.88 342 LEU B N 1
ATOM 6039 C CA . LEU B 1 342 ? -20.312 21.672 1.075 1 97.88 342 LEU B CA 1
ATOM 6040 C C . LEU B 1 342 ? -19.406 22.625 0.298 1 97.88 342 LEU B C 1
ATOM 6042 O O . LEU B 1 342 ? -18.188 22.609 0.471 1 97.88 342 LEU B O 1
ATOM 6046 N N . ALA B 1 343 ? -19.969 23.406 -0.532 1 97.94 343 ALA B N 1
ATOM 6047 C CA . ALA B 1 343 ? -19.203 24.391 -1.29 1 97.94 343 ALA B CA 1
ATOM 6048 C C . ALA B 1 343 ? -18.516 25.391 -0.358 1 97.94 343 ALA B C 1
ATOM 6050 O O . ALA B 1 343 ? -17.344 25.734 -0.555 1 97.94 343 ALA B O 1
ATOM 6051 N N . ALA B 1 344 ? -19.234 25.859 0.6 1 98 344 ALA B N 1
ATOM 6052 C CA . ALA B 1 344 ? -18.688 26.812 1.56 1 98 344 ALA B CA 1
ATOM 6053 C C . ALA B 1 344 ? -17.516 26.203 2.328 1 98 344 ALA B C 1
ATOM 6055 O O . ALA B 1 344 ? -16.469 26.844 2.504 1 98 344 ALA B O 1
ATOM 6056 N N . LEU B 1 345 ? -17.703 24.984 2.771 1 98.19 345 LEU B N 1
ATOM 6057 C CA . LEU B 1 345 ? -16.672 24.328 3.559 1 98.19 345 LEU B CA 1
ATOM 6058 C C . LEU B 1 345 ? -15.438 24.047 2.709 1 98.19 345 LEU B C 1
ATOM 6060 O O . LEU B 1 345 ? -14.305 24.172 3.189 1 98.19 345 LEU B O 1
ATOM 6064 N N . PHE B 1 346 ? -15.703 23.672 1.433 1 98.31 346 PHE B N 1
ATOM 6065 C CA . PHE B 1 346 ? -14.594 23.422 0.511 1 98.31 346 PHE B CA 1
ATOM 6066 C C . PHE B 1 346 ? -13.766 24.688 0.318 1 98.31 346 PHE B C 1
ATOM 6068 O O . PHE B 1 346 ? -12.539 24.625 0.247 1 98.31 346 PHE B O 1
ATOM 6075 N N . LEU B 1 347 ? -14.312 25.781 0.285 1 98.38 347 LEU B N 1
ATOM 6076 C CA . LEU B 1 347 ? -13.625 27.047 0.039 1 98.38 347 LEU B CA 1
ATOM 6077 C C . LEU B 1 347 ? -13.031 27.594 1.327 1 98.38 347 LEU B C 1
ATOM 6079 O O . LEU B 1 347 ? -11.891 28.078 1.332 1 98.38 347 LEU B O 1
ATOM 6083 N N . LEU B 1 348 ? -13.727 27.5 2.436 1 98.56 348 LEU B N 1
ATOM 6084 C CA . LEU B 1 348 ? -13.367 28.203 3.658 1 98.56 348 LEU B CA 1
ATOM 6085 C C . LEU B 1 348 ? -12.32 27.438 4.445 1 98.56 348 LEU B C 1
ATOM 6087 O O . LEU B 1 348 ? -11.469 28.031 5.113 1 98.56 348 LEU B O 1
ATOM 6091 N N . LYS B 1 349 ? -12.336 26.078 4.418 1 98.56 349 LYS B N 1
ATOM 6092 C CA . LYS B 1 349 ? -11.398 25.297 5.219 1 98.56 349 LYS B CA 1
ATOM 6093 C C . LYS B 1 349 ? -9.953 25.625 4.832 1 98.56 349 LYS B C 1
ATOM 6095 O O . LYS B 1 349 ? -9.133 25.922 5.699 1 98.56 349 LYS B O 1
ATOM 6100 N N . PRO B 1 350 ? -9.672 25.594 3.508 1 98.69 350 PRO B N 1
ATOM 6101 C CA . PRO B 1 350 ? -8.305 25.969 3.129 1 98.69 350 PRO B CA 1
ATOM 6102 C C . PRO B 1 350 ? -7.945 27.391 3.541 1 98.69 350 PRO B C 1
ATOM 6104 O O . PRO B 1 350 ? -6.816 27.641 3.965 1 98.69 350 PRO B O 1
ATOM 6107 N N . ILE B 1 351 ? -8.859 28.266 3.49 1 98.62 351 ILE B N 1
ATOM 6108 C CA . ILE B 1 351 ? -8.594 29.688 3.742 1 98.62 351 ILE B CA 1
ATOM 6109 C C . ILE B 1 351 ? -8.305 29.891 5.227 1 98.62 351 ILE B C 1
ATOM 6111 O O . ILE B 1 351 ? -7.328 30.562 5.582 1 98.62 351 ILE B O 1
ATOM 6115 N N . VAL B 1 352 ? -9.125 29.344 6.094 1 98.56 352 VAL B N 1
ATOM 6116 C CA . VAL B 1 352 ? -8.953 29.562 7.523 1 98.56 352 VAL B CA 1
ATOM 6117 C C . VAL B 1 352 ? -7.699 28.828 8.008 1 98.56 352 VAL B C 1
ATOM 6119 O O . VAL B 1 352 ? -7.047 29.266 8.961 1 98.56 352 VAL B O 1
ATOM 6122 N N . THR B 1 353 ? -7.402 27.672 7.418 1 98.69 353 THR B N 1
ATOM 6123 C CA . THR B 1 353 ? -6.164 26.969 7.738 1 98.69 353 THR B CA 1
ATOM 6124 C C . THR B 1 353 ? -4.949 27.781 7.309 1 98.69 353 THR B C 1
ATOM 6126 O O . THR B 1 353 ? -3.979 27.906 8.055 1 98.69 353 THR B O 1
ATOM 6129 N N . ALA B 1 354 ? -5.051 28.359 6.137 1 98.44 354 ALA B N 1
ATOM 6130 C CA . ALA B 1 354 ? -3.979 29.219 5.621 1 98.44 354 ALA B CA 1
ATOM 6131 C C . ALA B 1 354 ? -3.773 30.438 6.512 1 98.44 354 ALA B C 1
ATOM 6133 O O . ALA B 1 354 ? -2.639 30.844 6.766 1 98.44 354 ALA B O 1
ATOM 6134 N N . MET B 1 355 ? -4.824 31.016 6.977 1 98.19 355 MET B N 1
ATOM 6135 C CA . MET B 1 355 ? -4.738 32.188 7.852 1 98.19 355 MET B CA 1
ATOM 6136 C C . MET B 1 355 ? -4.016 31.828 9.148 1 98.19 355 MET B C 1
ATOM 6138 O O . MET B 1 355 ? -3.168 32.594 9.609 1 98.19 355 MET B O 1
ATOM 6142 N N . ALA B 1 356 ? -4.387 30.703 9.664 1 98.12 356 ALA B N 1
ATOM 6143 C CA . ALA B 1 356 ? -3.73 30.25 10.891 1 98.12 356 ALA B CA 1
ATOM 6144 C C . ALA B 1 356 ? -2.227 30.109 10.688 1 98.12 356 ALA B C 1
ATOM 6146 O O . ALA B 1 356 ? -1.432 30.656 11.453 1 98.12 356 ALA B O 1
ATOM 6147 N N . LEU B 1 357 ? -1.837 29.453 9.656 1 97.12 357 LEU B N 1
ATOM 6148 C CA . LEU B 1 357 ? -0.426 29.219 9.367 1 97.12 357 LEU B CA 1
ATOM 6149 C C . LEU B 1 357 ? 0.29 30.516 9.055 1 97.12 357 LEU B C 1
ATOM 6151 O O . LEU B 1 357 ? 1.413 30.75 9.516 1 97.12 357 LEU B O 1
ATOM 6155 N N . GLY B 1 358 ? -0.335 31.359 8.375 1 96.75 358 GLY B N 1
ATOM 6156 C CA . GLY B 1 358 ? 0.256 32.625 7.938 1 96.75 358 GLY B CA 1
ATOM 6157 C C . GLY B 1 358 ? 0.496 33.594 9.078 1 96.75 358 GLY B C 1
ATOM 6158 O O . GLY B 1 358 ? 1.324 34.5 8.961 1 96.75 358 GLY B O 1
ATOM 6159 N N . THR B 1 359 ? -0.187 33.406 10.133 1 96.06 359 THR B N 1
ATOM 6160 C CA . THR B 1 359 ? -0.077 34.375 11.227 1 96.06 359 THR B CA 1
ATOM 6161 C C . THR B 1 359 ? 0.814 33.812 12.336 1 96.06 359 THR B C 1
ATOM 6163 O O . THR B 1 359 ? 0.78 34.312 13.469 1 96.06 359 THR B O 1
ATOM 6166 N N . GLY B 1 360 ? 1.414 32.688 11.977 1 94.25 360 GLY B N 1
ATOM 6167 C CA . GLY B 1 360 ? 2.475 32.25 12.875 1 94.25 360 GLY B CA 1
ATOM 6168 C C . GLY B 1 360 ? 2.123 31.016 13.648 1 94.25 360 GLY B C 1
ATOM 6169 O O . GLY B 1 360 ? 2.963 30.453 14.359 1 94.25 360 GLY B O 1
ATOM 6170 N N . ALA B 1 361 ? 0.912 30.547 13.523 1 96.44 361 ALA B N 1
ATOM 6171 C CA . ALA B 1 361 ? 0.54 29.297 14.164 1 96.44 361 ALA B CA 1
ATOM 6172 C C . ALA B 1 361 ? 1.198 28.109 13.469 1 96.44 361 ALA B C 1
ATOM 6174 O O . ALA B 1 361 ? 1.581 28.188 12.305 1 96.44 361 ALA B O 1
ATOM 6175 N N . SER B 1 362 ? 1.441 27.062 14.242 1 95.62 362 SER B N 1
ATOM 6176 C CA . SER B 1 362 ? 2.02 25.812 13.719 1 95.62 362 SER B CA 1
ATOM 6177 C C . SER B 1 362 ? 1.035 24.656 13.828 1 95.62 362 SER B C 1
ATOM 6179 O O . SER B 1 362 ? 0.299 24.547 14.812 1 95.62 362 SER B O 1
ATOM 6181 N N . GLY B 1 363 ? 0.979 23.859 12.789 1 95.62 363 GLY B N 1
ATOM 6182 C CA . GLY B 1 363 ? 0.1 22.703 12.766 1 95.62 363 GLY B CA 1
ATOM 6183 C C . GLY B 1 363 ? 0.245 21.859 11.516 1 95.62 363 GLY B C 1
ATOM 6184 O O . GLY B 1 363 ? 1.004 22.219 10.609 1 95.62 363 GLY B O 1
ATOM 6185 N N . GLY B 1 364 ? -0.476 20.797 11.5 1 96.94 364 GLY B N 1
ATOM 6186 C CA . GLY B 1 364 ? -0.385 19.859 10.383 1 96.94 364 GLY B CA 1
ATOM 6187 C C . GLY B 1 364 ? -1.364 20.172 9.266 1 96.94 364 GLY B C 1
ATOM 6188 O O . GLY B 1 364 ? -2.246 21.016 9.422 1 96.94 364 GLY B O 1
ATOM 6189 N N . LEU B 1 365 ? -1.171 19.5 8.148 1 98.31 365 LEU B N 1
ATOM 6190 C CA . LEU B 1 365 ? -2.021 19.75 6.992 1 98.31 365 LEU B CA 1
ATOM 6191 C C . LEU B 1 365 ? -2.643 18.453 6.48 1 98.31 365 LEU B C 1
ATOM 6193 O O . LEU B 1 365 ? -3.455 18.484 5.551 1 98.31 365 LEU B O 1
ATOM 6197 N N . PHE B 1 366 ? -2.301 17.375 7.129 1 97.69 366 PHE B N 1
ATOM 6198 C CA . PHE B 1 366 ? -2.764 16.078 6.672 1 97.69 366 PHE B CA 1
ATOM 6199 C C . PHE B 1 366 ? -4.285 16.016 6.66 1 97.69 366 PHE B C 1
ATOM 6201 O O . PHE B 1 366 ? -4.895 15.789 5.613 1 97.69 366 PHE B O 1
ATOM 6208 N N . THR B 1 367 ? -4.898 16.219 7.797 1 98.38 367 THR B N 1
ATOM 6209 C CA . THR B 1 367 ? -6.348 16.078 7.914 1 98.38 367 THR B CA 1
ATOM 6210 C C . THR B 1 367 ? -7.066 17.203 7.176 1 98.38 367 THR B C 1
ATOM 6212 O O . THR B 1 367 ? -8.102 16.969 6.547 1 98.38 367 THR B O 1
ATOM 6215 N N . PRO B 1 368 ? -6.559 18.406 7.238 1 98.62 368 PRO B N 1
ATOM 6216 C CA . PRO B 1 368 ? -7.172 19.453 6.418 1 98.62 368 PRO B CA 1
ATOM 6217 C C . PRO B 1 368 ? -7.184 19.094 4.93 1 98.62 368 PRO B C 1
ATOM 6219 O O . PRO B 1 368 ? -8.156 19.391 4.23 1 98.62 368 PRO B O 1
ATOM 6222 N N . THR B 1 369 ? -6.109 18.469 4.461 1 98.81 369 THR B N 1
ATOM 6223 C CA . THR B 1 369 ? -6.055 18.047 3.068 1 98.81 369 THR B CA 1
ATOM 6224 C C . THR B 1 369 ? -7.094 16.969 2.795 1 98.81 369 THR B C 1
ATOM 6226 O O . THR B 1 369 ? -7.848 17.047 1.822 1 98.81 369 THR B O 1
ATOM 6229 N N . LEU B 1 370 ? -7.164 16.016 3.65 1 98.75 370 LEU B N 1
ATOM 6230 C CA . LEU B 1 370 ? -8.117 14.922 3.52 1 98.75 370 LEU B CA 1
ATOM 6231 C C . LEU B 1 370 ? -9.555 15.438 3.561 1 98.75 370 LEU B C 1
ATOM 6233 O O . LEU B 1 370 ? -10.375 15.055 2.729 1 98.75 370 LEU B O 1
ATOM 6237 N N . SER B 1 371 ? -9.859 16.297 4.531 1 98.44 371 SER B N 1
ATOM 6238 C CA . SER B 1 371 ? -11.227 16.797 4.715 1 98.44 371 SER B CA 1
ATOM 6239 C C . SER B 1 371 ? -11.648 17.688 3.559 1 98.44 371 SER B C 1
ATOM 6241 O O . SER B 1 371 ? -12.812 17.672 3.143 1 98.44 371 SER B O 1
ATOM 6243 N N . THR B 1 372 ? -10.68 18.5 3.092 1 98.75 372 THR B N 1
ATOM 6244 C CA . THR B 1 372 ? -10.977 19.312 1.918 1 98.75 372 THR B CA 1
ATOM 6245 C C . THR B 1 372 ? -11.32 18.438 0.72 1 98.75 372 THR B C 1
ATOM 6247 O O . THR B 1 372 ? -12.258 18.719 -0.023 1 98.75 372 THR B O 1
ATOM 6250 N N . GLY B 1 373 ? -10.594 17.375 0.556 1 98.88 373 GLY B N 1
ATOM 6251 C CA . GLY B 1 373 ? -10.875 16.422 -0.506 1 98.88 373 GLY B CA 1
ATOM 6252 C C . GLY B 1 373 ? -12.211 15.727 -0.336 1 98.88 373 GLY B C 1
ATOM 6253 O O . GLY B 1 373 ? -12.945 15.523 -1.309 1 98.88 373 GLY B O 1
ATOM 6254 N N . ALA B 1 374 ? -12.508 15.32 0.851 1 98.75 374 ALA B N 1
ATOM 6255 C CA . ALA B 1 374 ? -13.766 14.633 1.137 1 98.75 374 ALA B CA 1
ATOM 6256 C C . ALA B 1 374 ? -14.961 15.523 0.816 1 98.75 374 ALA B C 1
ATOM 6258 O O . ALA B 1 374 ? -15.914 15.086 0.168 1 98.75 374 ALA B O 1
ATOM 6259 N N . VAL B 1 375 ? -14.875 16.766 1.263 1 98.44 375 VAL B N 1
ATOM 6260 C CA . VAL B 1 375 ? -15.984 17.703 1.054 1 98.44 375 VAL B CA 1
ATOM 6261 C C . VAL B 1 375 ? -16.094 18.047 -0.43 1 98.44 375 VAL B C 1
ATOM 6263 O O . VAL B 1 375 ? -17.203 18.141 -0.965 1 98.44 375 VAL B O 1
ATOM 6266 N N . LEU B 1 376 ? -15 18.219 -1.095 1 98.75 376 LEU B N 1
ATOM 6267 C CA . LEU B 1 376 ? -15.023 18.453 -2.533 1 98.75 376 LEU B CA 1
ATOM 6268 C C . LEU B 1 376 ? -15.625 17.266 -3.273 1 98.75 376 LEU B C 1
ATOM 6270 O O . LEU B 1 376 ? -16.438 17.453 -4.184 1 98.75 376 LEU B O 1
ATOM 6274 N N . GLY B 1 377 ? -15.172 16.078 -2.947 1 98.75 377 GLY B N 1
ATOM 6275 C CA . GLY B 1 377 ? -15.75 14.875 -3.531 1 98.75 377 GLY B CA 1
ATOM 6276 C C . GLY B 1 377 ? -17.25 14.766 -3.314 1 98.75 377 GLY B C 1
ATOM 6277 O O . GLY B 1 377 ? -17.984 14.406 -4.23 1 98.75 377 GLY B O 1
ATOM 6278 N N . GLY B 1 378 ? -17.672 15.062 -2.07 1 98.19 378 GLY B N 1
ATOM 6279 C CA . GLY B 1 378 ? -19.094 15.078 -1.796 1 98.19 378 GLY B CA 1
ATOM 6280 C C . GLY B 1 378 ? -19.844 16.125 -2.609 1 98.19 378 GLY B C 1
ATOM 6281 O O . GLY B 1 378 ? -20.938 15.844 -3.119 1 98.19 378 GLY B O 1
ATOM 6282 N N . PHE B 1 379 ? -19.266 17.312 -2.713 1 98.19 379 PHE B N 1
ATOM 6283 C CA . PHE B 1 379 ? -19.891 18.406 -3.465 1 98.19 379 PHE B CA 1
ATOM 6284 C C . PHE B 1 379 ? -20.016 18.031 -4.938 1 98.19 379 PHE B C 1
ATOM 6286 O O . PHE B 1 379 ? -21.125 18.094 -5.5 1 98.19 379 PHE B O 1
ATOM 6293 N N . LEU B 1 380 ? -18.938 17.625 -5.559 1 98.44 380 LEU B N 1
ATOM 6294 C CA . LEU B 1 380 ? -18.953 17.234 -6.965 1 98.44 380 LEU B CA 1
ATOM 6295 C C . LEU B 1 380 ? -19.812 15.992 -7.184 1 98.44 380 LEU B C 1
ATOM 6297 O O . LEU B 1 380 ? -20.469 15.867 -8.219 1 98.44 380 LEU B O 1
ATOM 6301 N N . GLY B 1 381 ? -19.719 15.062 -6.215 1 97.88 381 GLY B N 1
ATOM 6302 C CA . GLY B 1 381 ? -20.562 13.875 -6.285 1 97.88 381 GLY B CA 1
ATOM 6303 C C . GLY B 1 381 ? -22.047 14.188 -6.215 1 97.88 381 GLY B C 1
ATOM 6304 O O . GLY B 1 381 ? -22.859 13.547 -6.891 1 97.88 381 GLY B O 1
ATOM 6305 N N . GLY B 1 382 ? -22.406 15.188 -5.336 1 96.75 382 GLY B N 1
ATOM 6306 C CA . GLY B 1 382 ? -23.781 15.656 -5.289 1 96.75 382 GLY B CA 1
ATOM 6307 C C . GLY B 1 382 ? -24.266 16.203 -6.617 1 96.75 382 GLY B C 1
ATOM 6308 O O . GLY B 1 382 ? -25.375 15.906 -7.043 1 96.75 382 GLY B O 1
ATOM 6309 N N . ILE B 1 383 ? -23.469 16.969 -7.273 1 97.44 383 ILE B N 1
ATOM 6310 C CA . ILE B 1 383 ? -23.797 17.516 -8.586 1 97.44 383 ILE B CA 1
ATOM 6311 C C . ILE B 1 383 ? -23.891 16.375 -9.602 1 97.44 383 ILE B C 1
ATOM 6313 O O . ILE B 1 383 ? -24.828 16.312 -10.398 1 97.44 383 ILE B O 1
ATOM 6317 N N . TRP B 1 384 ? -22.969 15.445 -9.516 1 97.56 384 TRP B N 1
ATOM 6318 C CA . TRP B 1 384 ? -22.875 14.336 -10.453 1 97.56 384 TRP B CA 1
ATOM 6319 C C . TRP B 1 384 ? -24.094 13.43 -10.344 1 97.56 384 TRP B C 1
ATOM 6321 O O . TRP B 1 384 ? -24.547 12.867 -11.344 1 97.56 384 TRP B O 1
ATOM 6331 N N . SER B 1 385 ? -24.609 13.344 -9.18 1 95.94 385 SER B N 1
ATOM 6332 C CA . SER B 1 385 ? -25.75 12.469 -8.938 1 95.94 385 SER B CA 1
ATOM 6333 C C . SER B 1 385 ? -26.969 12.922 -9.727 1 95.94 385 SER B C 1
ATOM 6335 O O . SER B 1 385 ? -27.891 12.141 -9.961 1 95.94 385 SER B O 1
ATOM 6337 N N . PHE B 1 386 ? -26.984 14.203 -10.148 1 95.88 386 PHE B N 1
ATOM 6338 C CA . PHE B 1 386 ? -28.062 14.703 -10.992 1 95.88 386 PHE B CA 1
ATOM 6339 C C . PHE B 1 386 ? -27.922 14.195 -12.422 1 95.88 386 PHE B C 1
ATOM 6341 O O . PHE B 1 386 ? -28.906 14.07 -13.148 1 95.88 386 PHE B O 1
ATOM 6348 N N . VAL B 1 387 ? -26.75 13.93 -12.812 1 96.56 387 VAL B N 1
ATOM 6349 C CA . VAL B 1 387 ? -26.453 13.492 -14.172 1 96.56 387 VAL B CA 1
ATOM 6350 C C . VAL B 1 387 ? -26.531 11.969 -14.25 1 96.56 387 VAL B C 1
ATOM 6352 O O . VAL B 1 387 ? -27.141 11.422 -15.18 1 96.56 387 VAL B O 1
ATOM 6355 N N . MET B 1 388 ? -25.922 11.289 -13.227 1 96.5 388 MET B N 1
ATOM 6356 C CA . MET B 1 388 ? -25.922 9.836 -13.156 1 96.5 388 MET B CA 1
ATOM 6357 C C . MET B 1 388 ? -26.203 9.359 -11.734 1 96.5 388 MET B C 1
ATOM 6359 O O . MET B 1 388 ? -25.266 9.031 -10.992 1 96.5 388 MET B O 1
ATOM 6363 N N . PRO B 1 389 ? -27.453 9.102 -11.461 1 93.94 389 PRO B N 1
ATOM 6364 C CA . PRO B 1 389 ? -27.812 8.695 -10.102 1 93.94 389 PRO B CA 1
ATOM 6365 C C . PRO B 1 389 ? -27.453 7.242 -9.805 1 93.94 389 PRO B C 1
ATOM 6367 O O . PRO B 1 389 ? -27.109 6.484 -10.719 1 93.94 389 PRO B O 1
ATOM 6370 N N . GLY B 1 390 ? -27.469 6.875 -8.438 1 92.62 390 GLY B N 1
ATOM 6371 C CA . GLY B 1 390 ? -27.312 5.477 -8.07 1 92.62 390 GLY B CA 1
ATOM 6372 C C . GLY B 1 390 ? -26.25 5.254 -7.016 1 92.62 390 GLY B C 1
ATOM 6373 O O . GLY B 1 390 ? -26.375 4.371 -6.168 1 92.62 390 GLY B O 1
ATOM 6374 N N . ALA B 1 391 ? -25.172 5.992 -7.062 1 94.88 391 ALA B N 1
ATOM 6375 C CA . ALA B 1 391 ? -24.094 5.816 -6.09 1 94.88 391 ALA B CA 1
ATOM 6376 C C . ALA B 1 391 ? -24.266 6.762 -4.906 1 94.88 391 ALA B C 1
ATOM 6378 O O . ALA B 1 391 ? -24.766 7.879 -5.062 1 94.88 391 ALA B O 1
ATOM 6379 N N . ALA B 1 392 ? -23.797 6.32 -3.801 1 96 392 ALA B N 1
ATOM 6380 C CA . ALA B 1 392 ? -23.922 7.09 -2.566 1 96 392 ALA B CA 1
ATOM 6381 C C . ALA B 1 392 ? -22.922 8.25 -2.553 1 96 392 ALA B C 1
ATOM 6383 O O . ALA B 1 392 ? -21.797 8.117 -3.027 1 96 392 ALA B O 1
ATOM 6384 N N . ILE B 1 393 ? -23.281 9.328 -1.957 1 96.56 393 ILE B N 1
ATOM 6385 C CA . ILE B 1 393 ? -22.453 10.523 -1.887 1 96.56 393 ILE B CA 1
ATOM 6386 C C . ILE B 1 393 ? -21.188 10.211 -1.093 1 96.56 393 ILE B C 1
ATOM 6388 O O . ILE B 1 393 ? -20.109 10.719 -1.415 1 96.56 393 ILE B O 1
ATOM 6392 N N . GLY B 1 394 ? -21.375 9.383 -0.051 1 97.88 394 GLY B N 1
ATOM 6393 C CA . GLY B 1 394 ? -20.219 8.992 0.75 1 97.88 394 GLY B CA 1
ATOM 6394 C C . GLY B 1 394 ? -19.125 8.344 -0.065 1 97.88 394 GLY B C 1
ATOM 6395 O O . GLY B 1 394 ? -17.938 8.5 0.245 1 97.88 394 GLY B O 1
ATOM 6396 N N . SER B 1 395 ? -19.516 7.625 -1.117 1 98.19 395 SER B N 1
ATOM 6397 C CA . SER B 1 395 ? -18.516 6.996 -1.976 1 98.19 395 SER B CA 1
ATOM 6398 C C . SER B 1 395 ? -17.719 8.039 -2.762 1 98.19 395 SER B C 1
ATOM 6400 O O . SER B 1 395 ? -16.516 7.895 -2.951 1 98.19 395 SER B O 1
ATOM 6402 N N . TYR B 1 396 ? -18.375 9.109 -3.184 1 98.5 396 TYR B N 1
ATOM 6403 C CA . TYR B 1 396 ? -17.703 10.188 -3.898 1 98.5 396 TYR B CA 1
ATOM 6404 C C . TYR B 1 396 ? -16.781 10.969 -2.967 1 98.5 396 TYR B C 1
ATOM 6406 O O . TYR B 1 396 ? -15.711 11.43 -3.383 1 98.5 396 TYR B O 1
ATOM 6414 N N . ALA B 1 397 ? -17.219 11.086 -1.727 1 98.69 397 ALA B N 1
ATOM 6415 C CA . ALA B 1 397 ? -16.391 11.75 -0.721 1 98.69 397 ALA B CA 1
ATOM 6416 C C . ALA B 1 397 ? -15.086 10.984 -0.489 1 98.69 397 ALA B C 1
ATOM 6418 O O . ALA B 1 397 ? -14.016 11.594 -0.373 1 98.69 397 ALA B O 1
ATOM 6419 N N . MET B 1 398 ? -15.195 9.688 -0.428 1 98.75 398 MET B N 1
ATOM 6420 C CA . MET B 1 398 ? -14 8.859 -0.23 1 98.75 398 MET B CA 1
ATOM 6421 C C . MET B 1 398 ? -13.07 8.961 -1.43 1 98.75 398 MET B C 1
ATOM 6423 O O . MET B 1 398 ? -11.852 9.039 -1.266 1 98.75 398 MET B O 1
ATOM 6427 N N . ILE B 1 399 ? -13.625 8.961 -2.623 1 98.88 399 ILE B N 1
ATOM 6428 C CA . ILE B 1 399 ? -12.852 9.109 -3.852 1 98.88 399 ILE B CA 1
ATOM 6429 C C . ILE B 1 399 ? -12.133 10.461 -3.85 1 98.88 399 ILE B C 1
ATOM 6431 O O . ILE B 1 399 ? -10.938 10.531 -4.148 1 98.88 399 ILE B O 1
ATOM 6435 N N . GLY B 1 400 ? -12.836 11.477 -3.467 1 98.94 400 GLY B N 1
ATOM 6436 C CA . GLY B 1 400 ? -12.25 12.805 -3.398 1 98.94 400 GLY B CA 1
ATOM 6437 C C . GLY B 1 400 ? -11.141 12.922 -2.367 1 98.94 400 GLY B C 1
ATOM 6438 O O . GLY B 1 400 ? -10.117 13.555 -2.615 1 98.94 400 GLY B O 1
ATOM 6439 N N . ALA B 1 401 ? -11.359 12.344 -1.204 1 98.88 401 ALA B N 1
ATOM 6440 C CA . ALA B 1 401 ? -10.359 12.359 -0.139 1 98.88 401 ALA B CA 1
ATOM 6441 C C . ALA B 1 401 ? -9.062 11.711 -0.594 1 98.88 401 ALA B C 1
ATOM 6443 O O . ALA B 1 401 ? -7.98 12.273 -0.417 1 98.88 401 ALA B O 1
ATOM 6444 N N . ALA B 1 402 ? -9.18 10.531 -1.212 1 98.88 402 ALA B N 1
ATOM 6445 C CA . ALA B 1 402 ? -7.992 9.812 -1.664 1 98.88 402 ALA B CA 1
ATOM 6446 C C . ALA B 1 402 ? -7.266 10.578 -2.762 1 98.88 402 ALA B C 1
ATOM 6448 O O . ALA B 1 402 ? -6.035 10.656 -2.766 1 98.88 402 ALA B O 1
ATOM 6449 N N . ALA B 1 403 ? -8.023 11.117 -3.674 1 98.94 403 ALA B N 1
ATOM 6450 C CA . ALA B 1 403 ? -7.445 11.867 -4.785 1 98.94 403 ALA B CA 1
ATOM 6451 C C . ALA B 1 403 ? -6.707 13.109 -4.285 1 98.94 403 ALA B C 1
ATOM 6453 O O . ALA B 1 403 ? -5.586 13.383 -4.719 1 98.94 403 ALA B O 1
ATOM 6454 N N . MET B 1 404 ? -7.312 13.828 -3.385 1 98.94 404 MET B N 1
ATOM 6455 C CA . MET B 1 404 ? -6.707 15.039 -2.832 1 98.94 404 MET B CA 1
ATOM 6456 C C . MET B 1 404 ? -5.457 14.703 -2.029 1 98.94 404 MET B C 1
ATOM 6458 O O . MET B 1 404 ? -4.457 15.422 -2.1 1 98.94 404 MET B O 1
ATOM 6462 N N . MET B 1 405 ? -5.539 13.641 -1.278 1 98.81 405 MET B N 1
ATOM 6463 C CA . MET B 1 405 ? -4.391 13.219 -0.479 1 98.81 405 MET B CA 1
ATOM 6464 C C . MET B 1 405 ? -3.23 12.797 -1.373 1 98.81 405 MET B C 1
ATOM 6466 O O . MET B 1 405 ? -2.092 13.211 -1.155 1 98.81 405 MET B O 1
ATOM 6470 N N . GLY B 1 406 ? -3.566 11.938 -2.342 1 98.88 406 GLY B N 1
ATOM 6471 C CA . GLY B 1 406 ? -2.521 11.508 -3.254 1 98.88 406 GLY B CA 1
ATOM 6472 C C . GLY B 1 406 ? -1.84 12.656 -3.971 1 98.88 406 GLY B C 1
ATOM 6473 O O . GLY B 1 406 ? -0.61 12.711 -4.035 1 98.88 406 GLY B O 1
ATOM 6474 N N . ALA B 1 407 ? -2.594 13.578 -4.473 1 98.88 407 ALA B N 1
ATOM 6475 C CA . ALA B 1 407 ? -2.074 14.734 -5.199 1 98.88 407 ALA B CA 1
ATOM 6476 C C . ALA B 1 407 ? -1.365 15.703 -4.258 1 98.88 407 ALA B C 1
ATOM 6478 O O . ALA B 1 407 ? -0.255 16.156 -4.543 1 98.88 407 ALA B O 1
ATOM 6479 N N . GLY B 1 408 ? -1.938 15.953 -3.143 1 98.81 408 GLY B N 1
ATOM 6480 C CA . GLY B 1 408 ? -1.404 16.922 -2.205 1 98.81 408 GLY B CA 1
ATOM 6481 C C . GLY B 1 408 ? -0.099 16.484 -1.566 1 98.81 408 GLY B C 1
ATOM 6482 O O . GLY B 1 408 ? 0.755 17.312 -1.253 1 98.81 408 GLY B O 1
ATOM 6483 N N . MET B 1 409 ? 0.023 15.195 -1.398 1 98.69 409 MET B N 1
ATOM 6484 C CA . MET B 1 409 ? 1.236 14.656 -0.785 1 98.69 409 MET B CA 1
ATOM 6485 C C . MET B 1 409 ? 2.232 14.211 -1.85 1 98.69 409 MET B C 1
ATOM 6487 O O . MET B 1 409 ? 3.381 13.891 -1.535 1 98.69 409 MET B O 1
ATOM 6491 N N . GLN B 1 410 ? 1.784 14.266 -3.09 1 98.69 410 GLN B N 1
ATOM 6492 C CA . GLN B 1 410 ? 2.576 13.656 -4.152 1 98.69 410 GLN B CA 1
ATOM 6493 C C . GLN B 1 410 ? 2.975 12.227 -3.789 1 98.69 410 GLN B C 1
ATOM 6495 O O . GLN B 1 410 ? 4.145 11.852 -3.914 1 98.69 410 GLN B O 1
ATOM 6500 N N . ALA B 1 411 ? 2.092 11.508 -3.258 1 98.75 411 ALA B N 1
ATOM 6501 C CA . ALA B 1 411 ? 2.262 10.133 -2.785 1 98.75 411 ALA B CA 1
ATOM 6502 C C . ALA B 1 411 ? 0.97 9.336 -2.934 1 98.75 411 ALA B C 1
ATOM 6504 O O . ALA B 1 411 ? 0.282 9.062 -1.946 1 98.75 411 ALA B O 1
ATOM 6505 N N . PRO B 1 412 ? 0.681 8.891 -4.121 1 98.75 412 PRO B N 1
ATOM 6506 C CA . PRO B 1 412 ? -0.625 8.281 -4.391 1 98.75 412 PRO B CA 1
ATOM 6507 C C . PRO B 1 412 ? -0.809 6.938 -3.688 1 98.75 412 PRO B C 1
ATOM 6509 O O . PRO B 1 412 ? -1.923 6.598 -3.283 1 98.75 412 PRO B O 1
ATOM 6512 N N . LEU B 1 413 ? 0.23 6.117 -3.477 1 98.62 413 LEU B N 1
ATOM 6513 C CA . LEU B 1 413 ? 0.093 4.852 -2.76 1 98.62 413 LEU B CA 1
ATOM 6514 C C . LEU B 1 413 ? -0.319 5.09 -1.312 1 98.62 413 LEU B C 1
ATOM 6516 O O . LEU B 1 413 ? -1.277 4.48 -0.828 1 98.62 413 LEU B O 1
ATOM 6520 N N . ALA B 1 414 ? 0.382 6.008 -0.71 1 98.5 414 ALA B N 1
ATOM 6521 C CA . ALA B 1 414 ? 0.052 6.355 0.67 1 98.5 414 ALA B CA 1
ATOM 6522 C C . ALA B 1 414 ? -1.354 6.938 0.769 1 98.5 414 ALA B C 1
ATOM 6524 O O . ALA B 1 414 ? -2.107 6.605 1.688 1 98.5 414 ALA B O 1
ATOM 6525 N N . GLY B 1 415 ? -1.689 7.812 -0.182 1 98.56 415 GLY B N 1
ATOM 6526 C CA . GLY B 1 415 ? -3.008 8.422 -0.161 1 98.56 415 GLY B CA 1
ATOM 6527 C C . GLY B 1 415 ? -4.137 7.41 -0.2 1 98.56 415 GLY B C 1
ATOM 6528 O O . GLY B 1 415 ? -5.09 7.508 0.576 1 98.56 415 GLY B O 1
ATOM 6529 N N . ILE B 1 416 ? -4.023 6.438 -1.041 1 98.69 416 ILE B N 1
ATOM 6530 C CA . ILE B 1 416 ? -5.051 5.418 -1.207 1 98.69 416 ILE B CA 1
ATOM 6531 C C . ILE B 1 416 ? -5.129 4.551 0.048 1 98.69 416 ILE B C 1
ATOM 6533 O O . ILE B 1 416 ? -6.207 4.355 0.611 1 98.69 416 ILE B O 1
ATOM 6537 N N . VAL B 1 417 ? -4.008 4.094 0.554 1 98.62 417 VAL B N 1
ATOM 6538 C CA . VAL B 1 417 ? -3.955 3.16 1.675 1 98.62 417 VAL B CA 1
ATOM 6539 C C . VAL B 1 417 ? -4.426 3.857 2.949 1 98.62 417 VAL B C 1
ATOM 6541 O O . VAL B 1 417 ? -5.105 3.25 3.781 1 98.62 417 VAL B O 1
ATOM 6544 N N . LEU B 1 418 ? -4.074 5.082 3.072 1 98.5 418 LEU B N 1
ATOM 6545 C CA . LEU B 1 418 ? -4.477 5.832 4.262 1 98.5 418 LEU B CA 1
ATOM 6546 C C . LEU B 1 418 ? -5.992 5.965 4.332 1 98.5 418 LEU B C 1
ATOM 6548 O O . LEU B 1 418 ? -6.59 5.781 5.395 1 98.5 418 LEU B O 1
ATOM 6552 N N . VAL B 1 419 ? -6.645 6.262 3.227 1 98.62 419 VAL B N 1
ATOM 6553 C CA . VAL B 1 419 ? -8.102 6.402 3.24 1 98.62 419 VAL B CA 1
ATOM 6554 C C . VAL B 1 419 ? -8.742 5.059 3.574 1 98.62 419 VAL B C 1
ATOM 6556 O O . VAL B 1 419 ? -9.719 5.004 4.328 1 98.62 419 VAL B O 1
ATOM 6559 N N . LEU B 1 420 ? -8.18 3.967 3.078 1 98.19 420 LEU B N 1
ATOM 6560 C CA . LEU B 1 420 ? -8.695 2.635 3.373 1 98.19 420 LEU B CA 1
ATOM 6561 C C . LEU B 1 420 ? -8.562 2.314 4.855 1 98.19 420 LEU B C 1
ATOM 6563 O O . LEU B 1 420 ? -9.508 1.837 5.484 1 98.19 420 LEU B O 1
ATOM 6567 N N . GLU B 1 421 ? -7.426 2.6 5.453 1 98.19 421 GLU B N 1
ATOM 6568 C CA . GLU B 1 421 ? -7.172 2.273 6.852 1 98.19 421 GLU B CA 1
ATOM 6569 C C . GLU B 1 421 ? -7.961 3.188 7.785 1 98.19 421 GLU B C 1
ATOM 6571 O O . GLU B 1 421 ? -8.453 2.746 8.828 1 98.19 421 GLU B O 1
ATOM 6576 N N . LEU B 1 422 ? -8.07 4.453 7.387 1 98.5 422 LEU B N 1
ATOM 6577 C CA . LEU B 1 422 ? -8.766 5.422 8.227 1 98.5 422 LEU B CA 1
ATOM 6578 C C . LEU B 1 422 ? -10.25 5.082 8.336 1 98.5 422 LEU B C 1
ATOM 6580 O O . LEU B 1 422 ? -10.891 5.395 9.344 1 98.5 422 LEU B O 1
ATOM 6584 N N . THR B 1 423 ? -10.766 4.414 7.324 1 97.94 423 THR B N 1
ATOM 6585 C CA . THR B 1 423 ? -12.203 4.18 7.262 1 97.94 423 THR B CA 1
ATOM 6586 C C . THR B 1 423 ? -12.523 2.709 7.508 1 97.94 423 THR B C 1
ATOM 6588 O O . THR B 1 423 ? -13.68 2.354 7.762 1 97.94 423 THR B O 1
ATOM 6591 N N . HIS B 1 424 ? -11.492 1.806 7.402 1 97.25 424 HIS B N 1
ATOM 6592 C CA . HIS B 1 424 ? -11.688 0.361 7.387 1 97.25 424 HIS B CA 1
ATOM 6593 C C . HIS B 1 424 ? -12.789 -0.035 6.41 1 97.25 424 HIS B C 1
ATOM 6595 O O . HIS B 1 424 ? -13.625 -0.881 6.727 1 97.25 424 HIS B O 1
ATOM 6601 N N . SER B 1 425 ? -12.805 0.669 5.305 1 95.88 425 SER B N 1
ATOM 6602 C CA . SER B 1 425 ? -13.75 0.49 4.207 1 95.88 425 SER B CA 1
ATOM 6603 C C . SER B 1 425 ? -13.133 0.907 2.877 1 95.88 425 SER B C 1
ATOM 6605 O O . SER B 1 425 ? -11.969 1.301 2.822 1 95.88 425 SER B O 1
ATOM 6607 N N . GLY B 1 426 ? -13.797 0.686 1.805 1 96.31 426 GLY B N 1
ATOM 6608 C CA . GLY B 1 426 ? -13.414 1.267 0.528 1 96.31 426 GLY B CA 1
ATOM 6609 C C . GLY B 1 426 ? -12.773 0.263 -0.416 1 96.31 426 GLY B C 1
ATOM 6610 O O . GLY B 1 426 ? -12.523 0.572 -1.582 1 96.31 426 GLY B O 1
ATOM 6611 N N . LEU B 1 427 ? -12.602 -0.955 0.011 1 96.75 427 LEU B N 1
ATOM 6612 C CA . LEU B 1 427 ? -11.961 -1.939 -0.854 1 96.75 427 LEU B CA 1
ATOM 6613 C C . LEU B 1 427 ? -12.852 -2.271 -2.051 1 96.75 427 LEU B C 1
ATOM 6615 O O . LEU B 1 427 ? -12.344 -2.555 -3.141 1 96.75 427 LEU B O 1
ATOM 6619 N N . ASP B 1 428 ? -14.141 -2.17 -1.938 1 96.12 428 ASP B N 1
ATOM 6620 C CA . ASP B 1 428 ? -15.062 -2.375 -3.051 1 96.12 428 ASP B CA 1
ATOM 6621 C C . ASP B 1 428 ? -15.039 -1.185 -4.008 1 96.12 428 ASP B C 1
ATOM 6623 O O . ASP B 1 428 ? -15.523 -1.28 -5.137 1 96.12 428 ASP B O 1
ATOM 6627 N N . LEU B 1 429 ? -14.469 -0.077 -3.555 1 96.94 429 LEU B N 1
ATOM 6628 C CA . LEU B 1 429 ? -14.391 1.153 -4.336 1 96.94 429 LEU B CA 1
ATOM 6629 C C . LEU B 1 429 ? -12.977 1.367 -4.867 1 96.94 429 LEU B C 1
ATOM 6631 O O . LEU B 1 429 ? -12.664 2.432 -5.41 1 96.94 429 LEU B O 1
ATOM 6635 N N . ILE B 1 430 ? -12.164 0.41 -4.797 1 97.75 430 ILE B N 1
ATOM 6636 C CA . ILE B 1 430 ? -10.727 0.594 -4.996 1 97.75 430 ILE B CA 1
ATOM 6637 C C . ILE B 1 430 ? -10.461 1.066 -6.426 1 97.75 430 ILE B C 1
ATOM 6639 O O . ILE B 1 430 ? -9.578 1.89 -6.66 1 97.75 430 ILE B O 1
ATOM 6643 N N . VAL B 1 431 ? -11.234 0.637 -7.414 1 98.44 431 VAL B N 1
ATOM 6644 C CA . VAL B 1 431 ? -10.984 0.946 -8.82 1 98.44 431 VAL B CA 1
ATOM 6645 C C . VAL B 1 431 ? -11.25 2.428 -9.078 1 98.44 431 VAL B C 1
ATOM 6647 O O . VAL B 1 431 ? -10.359 3.158 -9.516 1 98.44 431 VAL B O 1
ATOM 6650 N N . PRO B 1 432 ? -12.477 2.932 -8.758 1 98.62 432 PRO B N 1
ATOM 6651 C CA . PRO B 1 432 ? -12.672 4.367 -8.977 1 98.62 432 PRO B CA 1
ATOM 6652 C C . PRO B 1 432 ? -11.781 5.227 -8.078 1 98.62 432 PRO B C 1
ATOM 6654 O O . PRO B 1 432 ? -11.344 6.305 -8.492 1 98.62 432 PRO B O 1
ATOM 6657 N N . LEU B 1 433 ? -11.539 4.777 -6.902 1 98.5 433 LEU B N 1
ATOM 6658 C CA . LEU B 1 433 ? -10.641 5.469 -5.98 1 98.5 433 LEU B CA 1
ATOM 6659 C C . LEU B 1 433 ? -9.258 5.633 -6.59 1 98.5 433 LEU B C 1
ATOM 6661 O O . LEU B 1 433 ? -8.672 6.719 -6.527 1 98.5 433 LEU B O 1
ATOM 6665 N N . MET B 1 434 ? -8.758 4.598 -7.184 1 98.81 434 MET B N 1
ATOM 6666 C CA . MET B 1 434 ? -7.43 4.605 -7.789 1 98.81 434 MET B CA 1
ATOM 6667 C C . MET B 1 434 ? -7.406 5.473 -9.047 1 98.81 434 MET B C 1
ATOM 6669 O O . MET B 1 434 ? -6.441 6.199 -9.289 1 98.81 434 MET B O 1
ATOM 6673 N N . ILE B 1 435 ? -8.445 5.41 -9.859 1 98.88 435 ILE B N 1
ATOM 6674 C CA . ILE B 1 435 ? -8.508 6.195 -11.086 1 98.88 435 ILE B CA 1
ATOM 6675 C C . ILE B 1 435 ? -8.422 7.68 -10.758 1 98.88 435 ILE B C 1
ATOM 6677 O O . ILE B 1 435 ? -7.598 8.398 -11.328 1 98.88 435 ILE B O 1
ATOM 6681 N N . ALA B 1 436 ? -9.211 8.102 -9.805 1 98.94 436 ALA B N 1
ATOM 6682 C CA . ALA B 1 436 ? -9.227 9.508 -9.438 1 98.94 436 ALA B CA 1
ATOM 6683 C C . ALA B 1 436 ? -7.887 9.938 -8.844 1 98.94 436 ALA B C 1
ATOM 6685 O O . ALA B 1 436 ? -7.398 11.039 -9.117 1 98.94 436 ALA B O 1
ATOM 6686 N N . THR B 1 437 ? -7.328 9.102 -8.023 1 98.94 437 THR B N 1
ATOM 6687 C CA . THR B 1 437 ? -6.09 9.438 -7.336 1 98.94 437 THR B CA 1
ATOM 6688 C C . THR B 1 437 ? -4.93 9.539 -8.32 1 98.94 437 THR B C 1
ATOM 6690 O O . THR B 1 437 ? -4.109 10.453 -8.242 1 98.94 437 THR B O 1
ATOM 6693 N N . VAL B 1 438 ? -4.891 8.617 -9.242 1 98.88 438 VAL B N 1
ATOM 6694 C CA . VAL B 1 438 ? -3.832 8.617 -10.25 1 98.88 438 VAL B CA 1
ATOM 6695 C C . VAL B 1 438 ? -3.943 9.867 -11.117 1 98.88 438 VAL B C 1
ATOM 6697 O O . VAL B 1 438 ? -2.949 10.555 -11.352 1 98.88 438 VAL B O 1
ATOM 6700 N N . LEU B 1 439 ? -5.098 10.133 -11.57 1 98.88 439 LEU B N 1
ATOM 6701 C CA . LEU B 1 439 ? -5.301 11.281 -12.438 1 98.88 439 LEU B CA 1
ATOM 6702 C C . LEU B 1 439 ? -5.027 12.586 -11.688 1 98.88 439 LEU B C 1
ATOM 6704 O O . LEU B 1 439 ? -4.41 13.5 -12.234 1 98.88 439 LEU B O 1
ATOM 6708 N N . ALA B 1 440 ? -5.484 12.672 -10.461 1 98.94 440 ALA B N 1
ATOM 6709 C CA . ALA B 1 440 ? -5.25 13.867 -9.664 1 98.94 440 ALA B CA 1
ATOM 6710 C C . ALA B 1 440 ? -3.756 14.086 -9.43 1 98.94 440 ALA B C 1
ATOM 6712 O O . ALA B 1 440 ? -3.254 15.203 -9.586 1 98.94 440 ALA B O 1
ATOM 6713 N N . THR B 1 441 ? -3.057 13.055 -9.078 1 98.88 441 THR B N 1
ATOM 6714 C CA . THR B 1 441 ? -1.632 13.164 -8.789 1 98.88 441 THR B CA 1
ATOM 6715 C C . THR B 1 441 ? -0.846 13.484 -10.055 1 98.88 441 THR B C 1
ATOM 6717 O O . THR B 1 441 ? 0.097 14.281 -10.023 1 98.88 441 THR B O 1
ATOM 6720 N N . ALA B 1 442 ? -1.232 12.844 -11.133 1 98.62 442 ALA B N 1
ATOM 6721 C CA . ALA B 1 442 ? -0.568 13.117 -12.406 1 98.62 442 ALA B CA 1
ATOM 6722 C C . ALA B 1 442 ? -0.735 14.578 -12.812 1 98.62 442 ALA B C 1
ATOM 6724 O O . ALA B 1 442 ? 0.218 15.219 -13.266 1 98.62 442 ALA B O 1
ATOM 6725 N N . VAL B 1 443 ? -1.906 15.086 -12.641 1 98.75 443 VAL B N 1
ATOM 6726 C CA . VAL B 1 443 ? -2.178 16.469 -12.984 1 98.75 443 VAL B CA 1
ATOM 6727 C C . VAL B 1 443 ? -1.393 17.406 -12.055 1 98.75 443 VAL B C 1
ATOM 6729 O O . VAL B 1 443 ? -0.75 18.344 -12.516 1 98.75 443 VAL B O 1
ATOM 6732 N N . ALA B 1 444 ? -1.429 17.141 -10.797 1 98.75 444 ALA B N 1
ATOM 6733 C CA . ALA B 1 444 ? -0.708 17.984 -9.844 1 98.75 444 ALA B CA 1
ATOM 6734 C C . ALA B 1 444 ? 0.791 17.969 -10.133 1 98.75 444 ALA B C 1
ATOM 6736 O O . ALA B 1 444 ? 1.446 19.016 -10.047 1 98.75 444 ALA B O 1
ATOM 6737 N N . ARG B 1 445 ? 1.272 16.812 -10.422 1 97.81 445 ARG B N 1
ATOM 6738 C CA . ARG B 1 445 ? 2.689 16.672 -10.742 1 97.81 445 ARG B CA 1
ATOM 6739 C C . ARG B 1 445 ? 3.053 17.453 -11.992 1 97.81 445 ARG B C 1
ATOM 6741 O O . ARG B 1 445 ? 4.105 18.094 -12.039 1 97.81 445 ARG B O 1
ATOM 6748 N N . THR B 1 446 ? 2.232 17.406 -13.008 1 97.38 446 THR B N 1
ATOM 6749 C CA . THR B 1 446 ? 2.494 18.047 -14.297 1 97.38 446 THR B CA 1
ATOM 6750 C C . THR B 1 446 ? 2.379 19.562 -14.172 1 97.38 446 THR B C 1
ATOM 6752 O O . THR B 1 446 ? 3.146 20.297 -14.797 1 97.38 446 THR B O 1
ATOM 6755 N N . VAL B 1 447 ? 1.484 20.016 -13.391 1 98.06 447 VAL B N 1
ATOM 6756 C CA . VAL B 1 447 ? 1.193 21.438 -13.297 1 98.06 447 VAL B CA 1
ATOM 6757 C C . VAL B 1 447 ? 2.201 22.109 -12.367 1 98.06 447 VAL B C 1
ATOM 6759 O O . VAL B 1 447 ? 2.656 23.234 -12.641 1 98.06 447 VAL B O 1
ATOM 6762 N N . ASP B 1 448 ? 2.645 21.547 -11.273 1 96.5 448 ASP B N 1
ATOM 6763 C CA . ASP B 1 448 ? 3.512 22.172 -10.281 1 96.5 448 ASP B CA 1
ATOM 6764 C C . ASP B 1 448 ? 4.508 21.156 -9.711 1 96.5 448 ASP B C 1
ATOM 6766 O O . ASP B 1 448 ? 5.555 20.906 -10.312 1 96.5 448 ASP B O 1
ATOM 6770 N N . GLY B 1 449 ? 3.998 20.266 -8.75 1 95.69 449 GLY B N 1
ATOM 6771 C CA . GLY B 1 449 ? 4.836 19.188 -8.258 1 95.69 449 GLY B CA 1
ATOM 6772 C C . GLY B 1 449 ? 5.148 19.297 -6.777 1 95.69 449 GLY B C 1
ATOM 6773 O O . GLY B 1 449 ? 5.676 18.359 -6.18 1 95.69 449 GLY B O 1
ATOM 6774 N N . TYR B 1 450 ? 4.758 20.453 -6.188 1 97.44 450 TYR B N 1
ATOM 6775 C CA . TYR B 1 450 ? 4.98 20.594 -4.754 1 97.44 450 TYR B CA 1
ATOM 6776 C C . TYR B 1 450 ? 3.979 19.766 -3.959 1 97.44 450 TYR B C 1
ATOM 6778 O O . TYR B 1 450 ? 2.855 19.531 -4.414 1 97.44 450 TYR B O 1
ATOM 6786 N N . SER B 1 451 ? 4.371 19.281 -2.857 1 98.25 451 SER B N 1
ATOM 6787 C CA . SER B 1 451 ? 3.492 18.656 -1.88 1 98.25 451 SER B CA 1
ATOM 6788 C C . SER B 1 451 ? 3.246 19.562 -0.684 1 98.25 451 SER B C 1
ATOM 6790 O O . SER B 1 451 ? 3.885 20.609 -0.554 1 98.25 451 SER B O 1
ATOM 6792 N N . ILE B 1 452 ? 2.389 19.141 0.212 1 97.94 452 ILE B N 1
ATOM 6793 C CA . ILE B 1 452 ? 2.115 19.922 1.417 1 97.94 452 ILE B CA 1
ATOM 6794 C C . ILE B 1 452 ? 3.348 19.922 2.32 1 97.94 452 ILE B C 1
ATOM 6796 O O . ILE B 1 452 ? 3.455 20.75 3.23 1 97.94 452 ILE B O 1
ATOM 6800 N N . TYR B 1 453 ? 4.293 19.094 2.061 1 97.06 453 TYR B N 1
ATOM 6801 C CA . TYR B 1 453 ? 5.508 19 2.865 1 97.06 453 TYR B CA 1
ATOM 6802 C C . TYR B 1 453 ? 6.637 19.797 2.236 1 97.06 453 TYR B C 1
ATOM 6804 O O . TYR B 1 453 ? 7.262 20.625 2.9 1 97.06 453 TYR B O 1
ATOM 6812 N N . SER B 1 454 ? 6.836 19.625 0.961 1 96.12 454 SER B N 1
ATOM 6813 C CA . SER B 1 454 ? 7.941 20.312 0.295 1 96.12 454 SER B CA 1
ATOM 6814 C C . SER B 1 454 ? 7.652 21.812 0.14 1 96.12 454 SER B C 1
ATOM 6816 O O . SER B 1 454 ? 8.57 22.625 0.168 1 96.12 454 SER B O 1
ATOM 6818 N N . ALA B 1 455 ? 6.422 22.172 0.085 1 96.31 455 ALA B N 1
ATOM 6819 C CA . ALA B 1 455 ? 6.027 23.562 -0.114 1 96.31 455 ALA B CA 1
ATOM 6820 C C . ALA B 1 455 ? 6.285 24.391 1.143 1 96.31 455 ALA B C 1
ATOM 6822 O O . ALA B 1 455 ? 6.367 25.625 1.079 1 96.31 455 ALA B O 1
ATOM 6823 N N . ARG B 1 456 ? 6.457 23.734 2.25 1 93.38 456 ARG B N 1
ATOM 6824 C CA . ARG B 1 456 ? 6.516 24.453 3.516 1 93.38 456 ARG B CA 1
ATOM 6825 C C . ARG B 1 456 ? 7.934 24.469 4.078 1 93.38 456 ARG B C 1
ATOM 6827 O O . ARG B 1 456 ? 8.156 24.906 5.207 1 93.38 456 ARG B O 1
ATOM 6834 N N . LEU B 1 457 ? 8.859 23.984 3.32 1 90.56 457 LEU B N 1
ATOM 6835 C CA . LEU B 1 457 ? 10.242 24 3.764 1 90.56 457 LEU B CA 1
ATOM 6836 C C . LEU B 1 457 ? 10.742 25.438 3.9 1 90.56 457 LEU B C 1
ATOM 6838 O O . LEU B 1 457 ? 10.391 26.297 3.094 1 90.56 457 LEU B O 1
ATOM 6842 N N . ALA B 1 458 ? 11.555 25.594 4.895 1 77.56 458 ALA B N 1
ATOM 6843 C CA . ALA B 1 458 ? 12.148 26.906 5.094 1 77.56 458 ALA B CA 1
ATOM 6844 C C . ALA B 1 458 ? 13.109 27.266 3.963 1 77.56 458 ALA B C 1
ATOM 6846 O O . ALA B 1 458 ? 13.664 26.375 3.314 1 77.56 458 ALA B O 1
ATOM 6847 N N . GLY B 1 459 ? 13.312 28.453 3.672 1 69.06 459 GLY B N 1
ATOM 6848 C CA . GLY B 1 459 ? 14.148 28.938 2.586 1 69.06 459 GLY B CA 1
ATOM 6849 C C . GLY B 1 459 ? 15.602 28.547 2.732 1 69.06 459 GLY B C 1
ATOM 6850 O O . GLY B 1 459 ? 16.062 28.25 3.838 1 69.06 459 GLY B O 1
ATOM 6851 N N . ALA B 1 460 ? 16.375 28.281 1.711 1 52 460 ALA B N 1
ATOM 6852 C CA . ALA B 1 460 ? 17.766 27.844 1.642 1 52 460 ALA B CA 1
ATOM 6853 C C . ALA B 1 460 ? 18.656 28.75 2.496 1 52 460 ALA B C 1
ATOM 6855 O O . ALA B 1 460 ? 19.719 28.312 2.949 1 52 460 ALA B O 1
ATOM 6856 N N . GLY B 1 461 ? 18.109 29.703 3.053 1 42.94 461 GLY B N 1
ATOM 6857 C CA . GLY B 1 461 ? 18.891 30.656 3.822 1 42.94 461 GLY B CA 1
ATOM 6858 C C . GLY B 1 461 ? 18.375 30.844 5.238 1 42.94 461 GLY B C 1
ATOM 6859 O O . GLY B 1 461 ? 18.969 31.594 6.02 1 42.94 461 GLY B O 1
ATOM 6860 N N . GLU B 1 462 ? 17.438 30.062 5.641 1 52.5 462 GLU B N 1
ATOM 6861 C CA . GLU B 1 462 ? 16.891 30.203 6.988 1 52.5 462 GLU B CA 1
ATOM 6862 C C . GLU B 1 462 ? 17.172 28.953 7.824 1 52.5 462 GLU B C 1
ATOM 6864 O O . GLU B 1 462 ? 17.281 27.844 7.285 1 52.5 462 GLU B O 1
#

Solvent-accessible surface area (backbone atoms only — not comparable to full-atom values): 41922 Å² total; per-residue (Å²): 135,82,78,72,76,73,70,57,77,82,68,72,72,70,74,48,44,78,69,31,74,51,73,74,66,57,92,35,70,57,53,38,54,58,34,52,12,46,56,42,31,72,81,35,57,80,44,71,69,47,50,53,49,38,52,50,13,8,43,43,2,2,51,45,15,36,50,49,48,52,49,21,52,50,35,23,22,73,68,46,69,38,84,80,88,56,66,47,59,31,53,61,71,44,55,44,68,54,48,24,51,43,18,28,47,28,8,61,48,40,9,47,49,53,39,53,50,51,66,74,34,68,91,60,39,66,56,62,67,58,32,44,57,68,58,51,83,67,51,34,64,66,54,42,51,51,53,29,51,50,32,28,45,28,28,27,44,31,38,42,32,13,74,54,39,35,20,19,45,48,2,20,32,32,9,33,50,48,24,57,74,64,64,48,54,66,49,36,24,36,50,34,20,34,21,7,23,14,4,3,41,2,16,69,41,47,22,27,69,30,11,16,33,38,18,23,37,52,52,59,24,37,43,28,47,64,50,40,48,54,15,40,50,13,1,36,42,0,24,58,48,9,47,78,74,41,72,85,59,41,65,36,70,83,38,63,74,48,73,71,49,71,54,49,43,58,44,17,68,59,47,9,43,52,42,4,52,49,24,46,52,51,26,50,49,45,19,53,29,49,67,65,29,39,56,71,76,46,15,45,47,23,21,25,50,38,28,30,50,45,12,56,56,27,48,77,42,45,62,54,44,21,30,22,63,60,49,25,42,34,29,39,60,51,56,64,70,53,65,67,52,30,50,48,49,40,57,44,46,60,49,51,28,33,40,33,36,22,18,44,45,67,65,23,56,65,42,42,41,31,21,40,16,11,30,42,16,26,34,54,31,54,57,43,38,74,79,45,66,88,71,59,41,16,52,30,6,51,27,22,17,20,11,21,28,2,14,25,53,61,34,48,68,35,18,48,46,34,51,31,36,28,30,60,28,44,64,58,34,43,59,35,28,47,50,9,12,47,39,0,24,52,41,17,44,48,43,50,41,48,15,62,63,42,36,56,49,72,29,93,82,106,136,81,74,74,76,74,69,58,76,83,70,71,76,72,74,47,43,76,69,30,74,51,74,74,66,57,91,34,68,57,53,37,56,59,33,51,10,45,57,42,32,73,80,34,58,81,43,71,68,48,50,52,50,39,52,50,12,7,43,41,2,1,50,44,15,36,52,48,48,52,49,20,51,50,36,24,22,74,70,46,68,38,83,80,87,53,68,49,58,30,54,60,72,45,56,44,68,54,48,24,50,43,18,28,48,27,8,60,49,41,10,47,48,53,41,53,49,52,68,74,35,67,90,59,39,67,56,61,68,59,32,44,58,69,58,49,83,68,51,34,62,67,56,41,51,50,55,28,52,48,32,28,44,28,27,27,42,32,38,44,31,12,72,53,40,35,22,19,45,48,2,18,32,33,9,33,49,49,22,57,72,67,64,49,53,66,50,36,25,36,50,34,20,33,21,8,24,15,3,3,42,2,16,68,41,46,22,28,69,28,12,15,34,40,18,23,34,54,52,58,23,38,43,28,48,65,51,39,49,53,15,41,50,13,0,36,43,0,24,58,47,8,46,78,73,41,74,84,58,41,66,36,69,81,38,63,76,48,73,71,48,72,55,50,43,58,46,18,68,59,48,10,43,53,41,4,52,51,24,46,53,51,27,49,49,46,19,52,28,50,68,64,28,38,57,72,75,47,15,45,50,24,20,26,52,38,29,31,51,45,12,56,54,27,47,77,43,42,61,52,43,18,30,21,63,60,50,24,42,35,30,38,60,51,55,66,67,54,65,66,54,29,51,49,49,41,57,44,46,60,49,50,28,32,41,31,35,23,18,45,44,67,65,23,57,66,41,43,40,30,20,39,14,13,29,42,16,27,34,54,31,55,58,40,40,74,79,44,65,88,68,60,42,17,53,30,6,50,27,22,18,19,11,20,29,2,14,26,55,60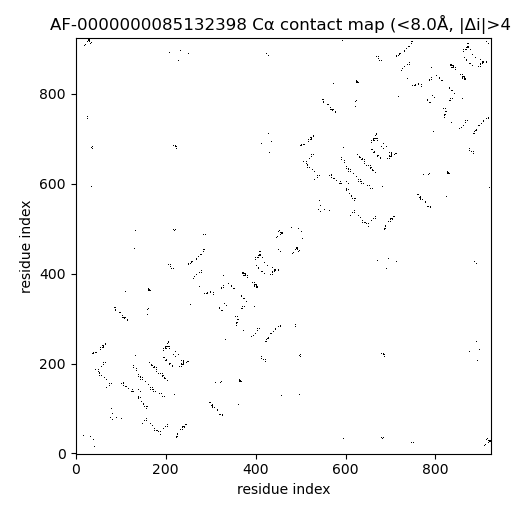,36,48,68,35,19,48,46,34,50,31,36,28,29,59,30,45,65,56,33,44,59,36,29,47,49,8,12,47,38,1,24,51,42,16,40,46,42,51,41,49,14,63,62,42,35,55,48,71,28,90,84,106

Nearest PDB structures (foldseek):
  6lsc-assembly1_A-2  TM=8.721E-01  e=1.450E-14  Escherichia coli K-12
  6d0j-assembly1_A  TM=8.453E-01  e=4.259E-12  Enterococcus casseliflavus EC10
  6d0k-assembly1_A  TM=8.503E-01  e=5.770E-12  Enterococcus casseliflavus EC10
  6d0n-assembly1_A  TM=8.532E-01  e=2.312E-11  Enterococcus casseliflavus EC10
  8ta3-assembly1_B  TM=7.491E-01  e=2.127E-12  Homo sapiens

Secondary structure (DSSP, 8-state):
--------GGGS--S-SSPPS--PPPTT---GGGSTT----TTS---HHHHHHHHHHHHHHHHHHHHHHHHHHHHHHHHH---SS-HHHHHHHS-HHHHHHHHHHHHHHHHHHHHHHHHHTTT----HHHHHHHT-----HHHHHHHHHHHHHHHHTT-SSBSTHHHHHHHHHHHHHHHHHTT--HHHHHHHHHHHHHHHHHHHHT-HHHHHHIIIIIII---SHHHHHHHHHHHHHHHHHHTTTS-SS-SSTT---PPP-HHHHHHHHHHHHHHHHHHHHHHHHHHHHHHT---GGGGGTHHHHHHHHHHHHHTT-GGGSSSSHHHHHHHHTT----HHHHHHHHHHHHHHHHHHHHTT---B-HHHHHHHHHHHHHHHHHHHHHHS--S-HHHHHHHHHHHHHHHHHT-HHHHHHHHHHHHT--GGGHHHHHHHHHHHHHHHHHH----TTGGGPPPTT-/--------GGGS----SSPPS--PPPTT---GGGSTT----TTS---HHHHHHHHHHHHHHHHHHHHHHHHHHHHHHHHH---SS-HHHHHHHS-HHHHHHHHHHHHHHHHHHHHHHHHHTTT----HHHHHHHT-----HHHHHHHHHHHHHHHHTT-SSBSTHHHHHHHHHHHHHHHHHTT--HHHHHHHHHHHHHHHHHHHHT-HHHHHHIIIIIII---SHHHHHHHHHHHHHHHHHHTTTS-SS-SSTT---PPP-HHHHHHHHHHHHHHHHHHHHHHHHHHHHHHT---GGGGGTHHHHHHHHHHHHHTT-GGGSSSSHHHHHHHHTT----HHHHHHHHHHHHHHHHHHHHTT---B-HHHHHHHHHHHHHHHHHHHHHHS--S-HHHHHHHHHHHHHHHHHT-HHHHHHHHHHHHT--GGGHHHHHHHHHHHHHHHHHH----TTGGGPPPTT-

=== Feature glossary ===
Legend for the data blocks above and below:

— What the protein is —

Sequence gives the chain of amino acids in standard one-letter code (A=alanine, C=cysteine, …, Y=tyrosine), read N→C. It is the only feature that is directly encoded by the gene; all structural features are derived from the folded form of this sequence.

The annotation block draws on four external resources. InterPro: which protein families and domains the sequence belongs to. GO: standardized terms for what the protein does, what process it participates in, and where in the cell it acts. CATH: which structural fold it has in the CATH hierarchy. Organism: the species of origin.

— Where its atoms are —

Atomic coordinates in PDBx/mmCIF format — the same representation the Protein Data Bank distributes. Each line of the _atom_site loop places one backbone atom in Cartesian space (units: ångströms, origin: arbitrary).

Six rendered views show the 3D structure from the faces of a cube — i.e. along ±x, ±y, ±z. Rendering representation is drawn randomly per protein from cartoon (secondary-structure ribbons), sticks (backbone bonds), or molecular surface; coloring is either N→C rainbow (blue at the N-terminus through red at the C-terminus) or one color per chain.

— Local backbone conformation —

DSSP 8-state secondary structure assigns each residue one of H (α-helix), G (3₁₀-helix), I (π-helix), E (extended β-strand), B (isolated β-bridge), T (hydrogen-bonded turn), S (bend), or '-' (coil). The assignment is computed from backbone hydrogen-bond geometry via the Kabsch–Sander algorithm.

P-SEA three-state annotation labels each residue as helix, strand, or coil based purely on the geometry of the Cα trace. It serves as a fallback when the full backbone (and thus DSSP) is unavailable.

φ (phi) and ψ (psi) are the two rotatable backbone dihedrals per residue: φ is the C(i-1)–N–Cα–C torsion, ψ is the N–Cα–C–N(i+1) torsion, both in degrees on (−180°, 180°]. α-helical residues cluster near (−60°, −45°); β-strand residues near (−120°, +130°). A Ramachandran plot is simply a scatter of (φ, ψ) for every residue.

— Global shape and packing —

Radius of gyration (Rg) is the root-mean-square distance of Cα atoms from their centroid — a single number for overall size and compactness. A globular domain of N residues has Rg ≈ 2.2·N^0.38 Å; an extended or disordered chain has a much larger Rg. The Cα contact count is the number of residue pairs whose Cα atoms are within 8 Å and are more than four positions apart in sequence — a standard proxy for tertiary packing density. The bounding box is the smallest axis-aligned box enclosing all Cα atoms.

Accessible surface area quantifies burial. A residue with SASA near zero is packed into the hydrophobic core; one with SASA >100 Å² sits on the surface. Computed here via the Shrake–Rupley numerical algorithm with a 1.4 Å probe.

The contact map is a binary N×N matrix image: pixel (i, j) is dark where Cα_i and Cα_j are within 8 Å and |i−j|>4. Because the |i−j|>4 filter removes local helical contacts, off-diagonal stripes parallel to the main diagonal indicate parallel β-sheets; stripes perpendicular to it indicate antiparallel β-sheets. The Ramachandran plot scatters every residue's (φ, ψ) pair against the sterically allowed regions. The PAE heatmap renders the predicted-aligned-error matrix.

— Structural neighborhood —

A 3Di character summarizes, for each residue, the relative orientation of the Cα frame of its nearest spatial neighbor. Because it encodes fold topology rather than chemistry, 3Di alignments detect remote structural similarity that sequence alignment misses.

Structural nearest neighbors (via Foldseek easy-search vs the PDB). Reported per hit: target PDB id, E-value, and alignment TM-score. A TM-score above ~0.5 is the conventional threshold for 'same fold'.

— Confidence and disorder —

For AlphaFold models, the B-factor field carries pLDDT — the model's own estimate of local accuracy on a 0–100 scale. Regions with pLDDT<50 should be treated as essentially unmodeled; they often correspond to intrinsically disordered segments.

B-factor (Debye–Waller factor) reflects atomic displacement in the crystal lattice. It is an experimental observable (units Å²), not a prediction; low values mean the atom is pinned down, high values mean it moves or is heterogeneous across the crystal.

Predicted Aligned Error (PAE) is an AlphaFold confidence matrix: entry (i, j) is the expected error in the position of residue j, in ångströms, when the prediction is superimposed on the true structure at residue i. Low PAE within a block of residues means that block is internally rigid and well-predicted; high PAE between two blocks means their relative placement is uncertain even if each block individually is confident.